Protein 5E0U (pdb70)

Organism: Homo sapiens (NCBI:txid9606)

Structure (mmCIF, N/CA/C/O backbone):
data_5E0U
#
_entry.id   5E0U
#
_cell.length_a   143.295
_cell.length_b   143.295
_cell.length_c   41.402
_cell.angle_alpha   90.00
_cell.angle_beta   90.00
_cell.angle_gamma   120.00
#
_symmetry.space_group_name_H-M   'P 3'
#
loop_
_entity.id
_entity.type
_entity.pdbx_description
1 polymer 'Proliferating cell nuclear antigen'
2 polymer 'Cyclin-dependent kinase inhibitor 1'
3 water water
#
loop_
_atom_site.group_PDB
_atom_site.id
_atom_site.type_symbol
_atom_site.label_atom_id
_atom_site.label_alt_id
_atom_site.label_comp_id
_atom_site.label_asym_id
_atom_site.label_entity_id
_atom_site.label_seq_id
_atom_site.pdbx_PDB_ins_code
_atom_site.Cartn_x
_atom_site.Cartn_y
_atom_site.Cartn_z
_atom_site.occupancy
_atom_site.B_iso_or_equiv
_atom_site.auth_seq_id
_atom_site.auth_comp_id
_atom_site.auth_asym_id
_atom_site.auth_atom_id
_atom_site.pdbx_PDB_model_num
ATOM 1 N N . MET A 1 1 ? 21.906 44.869 -17.326 1.00 44.83 1 MET A N 1
ATOM 2 C CA . MET A 1 1 ? 22.015 46.178 -17.930 1.00 41.33 1 MET A CA 1
ATOM 3 C C . MET A 1 1 ? 20.769 46.480 -18.676 1.00 39.49 1 MET A C 1
ATOM 4 O O . MET A 1 1 ? 20.258 45.635 -19.399 1.00 39.49 1 MET A O 1
ATOM 9 N N . PHE A 1 2 ? 20.301 47.709 -18.521 1.00 37.84 2 PHE A N 1
ATOM 10 C CA . PHE A 1 2 ? 19.087 48.146 -19.181 1.00 34.35 2 PHE A CA 1
ATOM 11 C C . PHE A 1 2 ? 19.391 49.399 -19.967 1.00 29.91 2 PHE A C 1
ATOM 12 O O . PHE A 1 2 ? 19.973 50.338 -19.472 1.00 29.89 2 PHE A O 1
ATOM 20 N N . GLU A 1 3 ? 18.970 49.393 -21.212 1.00 29.54 3 GLU A N 1
ATOM 21 C CA . GLU A 1 3 ? 19.271 50.468 -22.106 1.00 28.88 3 GLU A CA 1
ATOM 22 C C . GLU A 1 3 ? 18.172 50.633 -23.114 1.00 29.94 3 GLU A C 1
ATOM 23 O O . GLU A 1 3 ? 17.955 49.722 -23.918 1.00 29.98 3 GLU A O 1
ATOM 29 N N . ALA A 1 4 ? 17.486 51.780 -23.072 1.00 25.82 4 ALA A N 1
ATOM 30 C CA . ALA A 1 4 ? 16.396 52.068 -23.991 1.00 24.57 4 ALA A CA 1
ATOM 31 C C . ALA A 1 4 ? 16.506 53.458 -24.556 1.00 23.78 4 ALA A C 1
ATOM 32 O O . ALA A 1 4 ? 16.646 54.415 -23.829 1.00 24.63 4 ALA A O 1
ATOM 34 N N . ARG A 1 5 ? 16.362 53.555 -25.864 1.00 24.40 5 ARG A N 1
ATOM 35 C CA . ARG A 1 5 ? 16.534 54.798 -26.578 1.00 23.36 5 ARG A CA 1
ATOM 36 C C . ARG A 1 5 ? 15.282 55.249 -27.273 1.00 25.37 5 ARG A C 1
ATOM 37 O O . ARG A 1 5 ? 14.717 54.516 -28.069 1.00 28.36 5 ARG A O 1
ATOM 45 N N . LEU A 1 6 ? 14.837 56.453 -26.965 1.00 24.44 6 LEU A N 1
ATOM 46 C CA . LEU A 1 6 ? 13.627 56.982 -27.555 1.00 25.96 6 LEU A CA 1
ATOM 47 C C . LEU A 1 6 ? 13.840 58.309 -28.315 1.00 26.71 6 LEU A C 1
ATOM 48 O O . LEU A 1 6 ? 14.178 59.326 -27.712 1.00 25.07 6 LEU A O 1
ATOM 53 N N . VAL A 1 7 ? 13.644 58.291 -29.630 1.00 26.72 7 VAL A N 1
ATOM 54 C CA . VAL A 1 7 ? 13.679 59.499 -30.469 1.00 27.23 7 VAL A CA 1
ATOM 55 C C . VAL A 1 7 ? 12.525 60.514 -30.152 1.00 26.26 7 VAL A C 1
ATOM 56 O O . VAL A 1 7 ? 12.698 61.728 -30.244 1.00 28.27 7 VAL A O 1
ATOM 60 N N . GLN A 1 8 ? 11.348 60.012 -29.799 1.00 25.42 8 GLN A N 1
ATOM 61 C CA . GLN A 1 8 ? 10.244 60.848 -29.325 1.00 25.74 8 GLN A CA 1
ATOM 62 C C . GLN A 1 8 ? 10.345 61.064 -27.838 1.00 25.01 8 GLN A C 1
ATOM 63 O O . GLN A 1 8 ? 9.519 60.568 -27.099 1.00 26.11 8 GLN A O 1
ATOM 69 N N . GLY A 1 9 ? 11.333 61.813 -27.388 1.00 25.74 9 GLY A N 1
ATOM 70 C CA . GLY A 1 9 ? 11.496 62.025 -25.967 1.00 22.62 9 GLY A CA 1
ATOM 71 C C . GLY A 1 9 ? 10.314 62.695 -25.279 1.00 25.11 9 GLY A C 1
ATOM 72 O O . GLY A 1 9 ? 10.089 62.460 -24.101 1.00 28.18 9 GLY A O 1
ATOM 73 N N . SER A 1 10 ? 9.553 63.516 -25.995 1.00 23.13 10 SER A N 1
ATOM 74 C CA . SER A 1 10 ? 8.442 64.231 -25.387 1.00 23.21 10 SER A CA 1
ATOM 75 C C . SER A 1 10 ? 7.447 63.270 -24.760 1.00 22.16 10 SER A C 1
ATOM 76 O O . SER A 1 10 ? 6.764 63.602 -23.818 1.00 22.87 10 SER A O 1
ATOM 79 N N . ILE A 1 11 ? 7.396 62.055 -25.275 1.00 24.17 11 ILE A N 1
ATOM 80 C CA . ILE A 1 11 ? 6.555 61.016 -24.715 1.00 21.23 11 ILE A CA 1
ATOM 81 C C . ILE A 1 11 ? 6.832 60.738 -23.254 1.00 21.01 11 ILE A C 1
ATOM 82 O O . ILE A 1 11 ? 5.932 60.656 -22.465 1.00 22.49 11 ILE A O 1
ATOM 87 N N . LEU A 1 12 ? 8.083 60.612 -22.871 1.00 20.80 12 LEU A N 1
ATOM 88 C CA . LEU A 1 12 ? 8.359 60.335 -21.476 1.00 19.88 12 LEU A CA 1
ATOM 89 C C . LEU A 1 12 ? 8.119 61.559 -20.612 1.00 19.61 12 LEU A C 1
ATOM 90 O O . LEU A 1 12 ? 7.793 61.457 -19.438 1.00 20.39 12 LEU A O 1
ATOM 95 N N . LYS A 1 13 ? 8.285 62.722 -21.220 1.00 20.83 13 LYS A N 1
ATOM 96 C CA . LYS A 1 13 ? 8.034 63.979 -20.554 1.00 20.79 13 LYS A CA 1
ATOM 97 C C . LYS A 1 13 ? 6.575 64.055 -20.165 1.00 21.66 13 LYS A C 1
ATOM 98 O O . LYS A 1 13 ? 6.237 64.373 -19.036 1.00 23.97 13 LYS A O 1
ATOM 104 N N . LYS A 1 14 ? 5.713 63.722 -21.109 1.00 22.49 14 LYS A N 1
ATOM 105 C CA . LYS A 1 14 ? 4.295 63.763 -20.865 1.00 17.48 14 LYS A CA 1
ATOM 106 C C . LYS A 1 14 ? 3.915 62.789 -19.825 1.00 18.88 14 LYS A C 1
ATOM 107 O O . LYS A 1 14 ? 3.116 63.094 -18.978 1.00 21.63 14 LYS A O 1
ATOM 113 N N . VAL A 1 15 ? 4.547 61.626 -19.857 1.00 19.76 15 VAL A N 1
ATOM 114 C CA . VAL A 1 15 ? 4.183 60.531 -18.972 1.00 18.41 15 VAL A CA 1
ATOM 115 C C . VAL A 1 15 ? 4.414 60.938 -17.539 1.00 18.29 15 VAL A C 1
ATOM 116 O O . VAL A 1 15 ? 3.641 60.613 -16.677 1.00 19.33 15 VAL A O 1
ATOM 120 N N . LEU A 1 16 ? 5.449 61.694 -17.264 1.00 19.53 16 LEU A N 1
ATOM 121 C CA . LEU A 1 16 ? 5.704 61.971 -15.873 1.00 19.56 16 LEU A CA 1
ATOM 122 C C . LEU A 1 16 ? 4.885 63.147 -15.373 1.00 19.01 16 LEU A C 1
ATOM 123 O O . LEU A 1 16 ? 4.542 63.206 -14.196 1.00 19.41 16 LEU A O 1
ATOM 128 N N . GLU A 1 17 ? 4.515 64.039 -16.287 1.00 20.17 17 GLU A N 1
ATOM 129 C CA . GLU A 1 17 ? 3.564 65.112 -16.001 1.00 20.74 17 GLU A CA 1
ATOM 130 C C . GLU A 1 17 ? 2.181 64.541 -15.738 1.00 20.87 17 GLU A C 1
ATOM 131 O O . GLU A 1 17 ? 1.387 65.130 -15.020 1.00 24.04 17 GLU A O 1
ATOM 137 N N . ALA A 1 18 ? 1.879 63.413 -16.376 1.00 21.25 18 ALA A N 1
ATOM 138 C CA . ALA A 1 18 ? 0.643 62.675 -16.140 1.00 17.81 18 ALA A CA 1
ATOM 139 C C . ALA A 1 18 ? 0.639 61.933 -14.810 1.00 17.86 18 ALA A C 1
ATOM 140 O O . ALA A 1 18 ? -0.396 61.447 -14.390 1.00 20.38 18 ALA A O 1
ATOM 142 N N . LEU A 1 19 ? 1.782 61.804 -14.160 1.00 17.66 19 LEU A N 1
ATOM 143 C CA . LEU A 1 19 ? 1.862 60.950 -12.984 1.00 16.81 19 LEU A CA 1
ATOM 144 C C . LEU A 1 19 ? 2.225 61.666 -11.712 1.00 18.37 19 LEU A C 1
ATOM 145 O O . LEU A 1 19 ? 1.744 61.301 -10.651 1.00 19.77 19 LEU A O 1
ATOM 150 N N . LYS A 1 20 ? 3.108 62.658 -11.832 1.00 18.01 20 LYS A N 1
ATOM 151 C CA . LYS A 1 20 ? 3.860 63.172 -10.693 1.00 21.04 20 LYS A CA 1
ATOM 152 C C . LYS A 1 20 ? 3.016 63.726 -9.572 1.00 21.87 20 LYS A C 1
ATOM 153 O O . LYS A 1 20 ? 3.465 63.748 -8.428 1.00 25.62 20 LYS A O 1
ATOM 159 N N . ASP A 1 21 ? 1.828 64.236 -9.909 1.00 24.78 21 ASP A N 1
ATOM 160 C CA . ASP A 1 21 ? 0.930 64.886 -8.940 1.00 24.67 21 ASP A CA 1
ATOM 161 C C . ASP A 1 21 ? 0.033 63.903 -8.198 1.00 22.51 21 ASP A C 1
ATOM 162 O O . ASP A 1 21 ? -0.430 64.176 -7.099 1.00 25.06 21 ASP A O 1
ATOM 167 N N . LEU A 1 22 ? -0.213 62.759 -8.814 1.00 22.34 22 LEU A N 1
ATOM 168 C CA . LEU A 1 22 ? -1.057 61.732 -8.228 1.00 20.51 22 LEU A CA 1
ATOM 169 C C . LEU A 1 22 ? -0.228 60.766 -7.386 1.00 21.88 22 LEU A C 1
ATOM 170 O O . LEU A 1 22 ? -0.657 60.341 -6.311 1.00 22.55 22 LEU A O 1
ATOM 175 N N . ILE A 1 23 ? 0.982 60.473 -7.866 1.00 20.30 23 ILE A N 1
ATOM 176 C CA . ILE A 1 23 ? 1.903 59.553 -7.203 1.00 22.53 23 ILE A CA 1
ATOM 177 C C . ILE A 1 23 ? 3.305 60.145 -6.944 1.00 23.38 23 ILE A C 1
ATOM 178 O O . ILE A 1 23 ? 3.930 60.676 -7.843 1.00 25.57 23 ILE A O 1
ATOM 183 N N . ASN A 1 24 ? 3.824 60.010 -5.734 1.00 25.72 24 ASN A N 1
ATOM 184 C CA . ASN A 1 24 ? 5.124 60.592 -5.419 1.00 25.90 24 ASN A CA 1
ATOM 185 C C . ASN A 1 24 ? 6.286 59.685 -5.694 1.00 25.62 24 ASN A C 1
ATOM 186 O O . ASN A 1 24 ? 7.394 60.137 -5.937 1.00 25.51 24 ASN A O 1
ATOM 191 N N . GLU A 1 25 ? 6.001 58.392 -5.583 1.00 26.09 25 GLU A N 1
ATOM 192 C CA . GLU A 1 25 ? 6.962 57.305 -5.629 1.00 25.24 25 GLU A CA 1
ATOM 193 C C . GLU A 1 25 ? 6.375 56.157 -6.380 1.00 25.42 25 GLU A C 1
ATOM 194 O O . GLU A 1 25 ? 5.234 55.798 -6.115 1.00 27.20 25 GLU A O 1
ATOM 200 N N . ALA A 1 26 ? 7.125 55.551 -7.289 1.00 24.82 26 ALA A N 1
ATOM 201 C CA . ALA A 1 26 ? 6.636 54.338 -7.935 1.00 21.47 26 ALA A CA 1
ATOM 202 C C . ALA A 1 26 ? 7.763 53.372 -8.279 1.00 21.15 26 ALA A C 1
ATOM 203 O O . ALA A 1 26 ? 8.930 53.760 -8.383 1.00 21.35 26 ALA A O 1
ATOM 205 N N . CYS A 1 27 ? 7.386 52.119 -8.485 1.00 19.91 27 CYS A N 1
ATOM 206 C CA . CYS A 1 27 ? 8.315 51.142 -8.943 1.00 19.64 27 CYS A CA 1
ATOM 207 C C . CYS A 1 27 ? 8.200 51.015 -10.445 1.00 20.09 27 CYS A C 1
ATOM 208 O O . CYS A 1 27 ? 7.116 50.915 -10.981 1.00 20.38 27 CYS A O 1
ATOM 211 N N . TRP A 1 28 ? 9.348 51.061 -11.106 1.00 20.58 28 TRP A N 1
ATOM 212 C CA . TRP A 1 28 ? 9.460 50.863 -12.532 1.00 19.83 28 TRP A CA 1
ATOM 213 C C . TRP A 1 28 ? 9.995 49.452 -12.793 1.00 23.57 28 TRP A C 1
ATOM 214 O O . TRP A 1 28 ? 11.074 49.093 -12.343 1.00 24.53 28 TRP A O 1
ATOM 225 N N . ASP A 1 29 ? 9.200 48.630 -13.456 1.00 22.40 29 ASP A N 1
ATOM 226 C CA . ASP A 1 29 ? 9.553 47.245 -13.704 1.00 21.75 29 ASP A CA 1
ATOM 227 C C . ASP A 1 29 ? 10.100 47.046 -15.074 1.00 23.42 29 ASP A C 1
ATOM 228 O O . ASP A 1 29 ? 9.385 47.157 -16.056 1.00 23.68 29 ASP A O 1
ATOM 233 N N . ILE A 1 30 ? 11.383 46.732 -15.140 1.00 25.82 30 ILE A N 1
ATOM 234 C CA . ILE A 1 30 ? 12.029 46.559 -16.430 1.00 25.89 30 ILE A CA 1
ATOM 235 C C . ILE A 1 30 ? 12.256 45.095 -16.800 1.00 26.31 30 ILE A C 1
ATOM 236 O O . ILE A 1 30 ? 12.712 44.332 -16.008 1.00 26.20 30 ILE A O 1
ATOM 241 N N . SER A 1 31 ? 11.912 44.742 -18.029 1.00 26.00 31 SER A N 1
ATOM 242 C CA . SER A 1 31 ? 12.050 43.402 -18.568 1.00 25.20 31 SER A CA 1
ATOM 243 C C . SER A 1 31 ? 12.353 43.503 -20.025 1.00 25.95 31 SER A C 1
ATOM 244 O O . SER A 1 31 ? 12.559 44.583 -20.517 1.00 28.32 31 SER A O 1
ATOM 247 N N . SER A 1 32 ? 12.433 42.371 -20.702 1.00 26.89 32 SER A N 1
ATOM 248 C CA . SER A 1 32 ? 12.697 42.370 -22.125 1.00 27.49 32 SER A CA 1
ATOM 249 C C . SER A 1 32 ? 11.500 42.870 -22.913 1.00 25.05 32 SER A C 1
ATOM 250 O O . SER A 1 32 ? 11.587 43.237 -24.081 1.00 27.13 32 SER A O 1
ATOM 253 N N . SER A 1 33 ? 10.359 42.822 -22.259 1.00 26.41 33 SER A N 1
ATOM 254 C CA . SER A 1 33 ? 9.099 43.188 -22.854 1.00 23.69 33 SER A CA 1
ATOM 255 C C . SER A 1 33 ? 8.919 44.684 -22.842 1.00 24.70 33 SER A C 1
ATOM 256 O O . SER A 1 33 ? 8.350 45.241 -23.751 1.00 28.23 33 SER A O 1
ATOM 259 N N . GLY A 1 34 ? 9.401 45.337 -21.801 1.00 24.56 34 GLY A N 1
ATOM 260 C CA . GLY A 1 34 ? 9.316 46.776 -21.719 1.00 24.20 34 GLY A CA 1
ATOM 261 C C . GLY A 1 34 ? 9.142 47.248 -20.303 1.00 21.15 34 GLY A C 1
ATOM 262 O O . GLY A 1 34 ? 9.493 46.552 -19.366 1.00 21.72 34 GLY A O 1
ATOM 263 N N . VAL A 1 35 ? 8.553 48.429 -20.174 1.00 19.86 35 VAL A N 1
ATOM 264 C CA . VAL A 1 35 ? 8.382 49.097 -18.902 1.00 20.64 35 VAL A CA 1
ATOM 265 C C . VAL A 1 35 ? 6.950 49.029 -18.417 1.00 21.29 35 VAL A C 1
ATOM 266 O O . VAL A 1 35 ? 6.041 49.370 -19.145 1.00 23.34 35 VAL A O 1
ATOM 270 N N . ASN A 1 36 ? 6.762 48.628 -17.171 1.00 22.12 36 ASN A N 1
ATOM 271 C CA . ASN A 1 36 ? 5.457 48.597 -16.532 1.00 21.75 36 ASN A CA 1
ATOM 272 C C . ASN A 1 36 ? 5.552 49.301 -15.232 1.00 20.55 36 ASN A C 1
ATOM 273 O O . ASN A 1 36 ? 6.499 49.137 -14.515 1.00 25.41 36 ASN A O 1
ATOM 278 N N . LEU A 1 37 ? 4.558 50.092 -14.921 1.00 19.72 37 LEU A N 1
ATOM 279 C CA . LEU A 1 37 ? 4.518 50.749 -13.645 1.00 18.70 37 LEU A CA 1
ATOM 280 C C . LEU A 1 37 ? 3.087 50.605 -13.209 1.00 18.51 37 LEU A C 1
ATOM 281 O O . LEU A 1 37 ? 2.190 50.633 -14.016 1.00 19.42 37 LEU A O 1
ATOM 286 N N . GLN A 1 38 ? 2.913 50.392 -11.921 1.00 21.68 38 GLN A N 1
ATOM 287 C CA . GLN A 1 38 ? 1.622 50.280 -11.290 1.00 20.63 38 GLN A CA 1
ATOM 288 C C . GLN A 1 38 ? 1.716 50.920 -9.919 1.00 19.57 38 GLN A C 1
ATOM 289 O O . GLN A 1 38 ? 2.678 50.682 -9.211 1.00 22.19 38 GLN A O 1
ATOM 295 N N . SER A 1 39 ? 0.751 51.749 -9.544 1.00 19.27 39 SER A N 1
ATOM 296 C CA . SER A 1 39 ? 0.820 52.393 -8.250 1.00 18.40 39 SER A CA 1
ATOM 297 C C . SER A 1 39 ? -0.560 52.912 -7.837 1.00 21.04 39 SER A C 1
ATOM 298 O O . SER A 1 39 ? -1.328 53.330 -8.680 1.00 20.44 39 SER A O 1
ATOM 301 N N . MET A 1 40 ? -0.897 52.762 -6.558 1.00 19.53 40 MET A N 1
ATOM 302 C CA . MET A 1 40 ? -2.021 53.448 -5.952 1.00 18.39 40 MET A CA 1
ATOM 303 C C . MET A 1 40 ? -1.578 54.802 -5.437 1.00 21.10 40 MET A C 1
ATOM 304 O O . MET A 1 40 ? -0.418 54.968 -5.091 1.00 23.58 40 MET A O 1
ATOM 309 N N . ASP A 1 41 ? -2.494 55.757 -5.320 1.00 19.88 41 ASP A N 1
ATOM 310 C CA . ASP A 1 41 ? -2.131 57.001 -4.675 1.00 20.49 41 ASP A CA 1
ATOM 311 C C . ASP A 1 41 ? -2.248 56.772 -3.179 1.00 20.94 41 ASP A C 1
ATOM 312 O O . ASP A 1 41 ? -2.842 55.798 -2.762 1.00 20.69 41 ASP A O 1
ATOM 317 N N . SER A 1 42 ? -1.705 57.704 -2.399 1.00 23.06 42 SER A N 1
ATOM 318 C CA . SER A 1 42 ? -1.645 57.649 -0.942 1.00 23.69 42 SER A CA 1
ATOM 319 C C . SER A 1 42 ? -2.971 57.422 -0.263 1.00 23.50 42 SER A C 1
ATOM 320 O O . SER A 1 42 ? -2.992 56.992 0.882 1.00 25.54 42 SER A O 1
ATOM 323 N N . SER A 1 43 ? -4.073 57.751 -0.934 1.00 22.43 43 SER A N 1
ATOM 324 C CA . SER A 1 43 ? -5.379 57.582 -0.311 1.00 22.35 43 SER A CA 1
ATOM 325 C C . SER A 1 43 ? -5.990 56.255 -0.721 1.00 22.52 43 SER A C 1
ATOM 326 O O . SER A 1 43 ? -6.963 55.822 -0.113 1.00 22.17 43 SER A O 1
ATOM 329 N N . HIS A 1 44 ? -5.378 55.599 -1.715 1.00 22.34 44 HIS A N 1
ATOM 330 C CA . HIS A 1 44 ? -5.805 54.280 -2.190 1.00 20.41 44 HIS A CA 1
ATOM 331 C C . HIS A 1 44 ? -7.133 54.251 -2.903 1.00 18.80 44 HIS A C 1
ATOM 332 O O . HIS A 1 44 ? -7.746 53.210 -2.992 1.00 22.34 44 HIS A O 1
ATOM 339 N N . VAL A 1 45 ? -7.619 55.393 -3.343 1.00 20.00 45 VAL A N 1
ATOM 340 C CA . VAL A 1 45 ? -8.898 55.467 -4.033 1.00 17.69 45 VAL A CA 1
ATOM 341 C C . VAL A 1 45 ? -8.695 55.246 -5.518 1.00 16.47 45 VAL A C 1
ATOM 342 O O . VAL A 1 45 ? -9.573 54.799 -6.229 1.00 17.05 45 VAL A O 1
ATOM 346 N N . SER A 1 46 ? -7.485 55.503 -5.971 1.00 17.95 46 SER A N 1
ATOM 347 C CA . SER A 1 46 ? -7.203 55.385 -7.377 1.00 16.98 46 SER A CA 1
ATOM 348 C C . SER A 1 46 ? -5.984 54.519 -7.635 1.00 16.86 46 SER A C 1
ATOM 349 O O . SER A 1 46 ? -5.243 54.176 -6.734 1.00 17.76 46 SER A O 1
ATOM 352 N N . LEU A 1 47 ? -5.784 54.183 -8.892 1.00 17.36 47 LEU A N 1
ATOM 353 C CA . LEU A 1 47 ? -4.689 53.355 -9.242 1.00 18.13 47 LEU A CA 1
ATOM 354 C C . LEU A 1 47 ? -4.274 53.714 -10.642 1.00 18.50 47 LEU A C 1
ATOM 355 O O . LEU A 1 47 ? -5.127 53.994 -11.467 1.00 18.00 47 LEU A O 1
ATOM 360 N N . VAL A 1 48 ? -2.958 53.675 -10.886 1.00 19.91 48 VAL A N 1
ATOM 361 C CA . VAL A 1 48 ? -2.354 53.921 -12.199 1.00 20.58 48 VAL A CA 1
ATOM 362 C C . VAL A 1 48 ? -1.586 52.728 -12.655 1.00 20.15 48 VAL A C 1
ATOM 363 O O . VAL A 1 48 ? -0.868 52.155 -11.857 1.00 21.93 48 VAL A O 1
ATOM 367 N N . GLN A 1 49 ? -1.670 52.382 -13.930 1.00 19.64 49 GLN A N 1
ATOM 368 C CA . GLN A 1 49 ? -0.799 51.339 -14.424 1.00 19.80 49 GLN A CA 1
ATOM 369 C C . GLN A 1 49 ? -0.294 51.817 -15.766 1.00 18.73 49 GLN A C 1
ATOM 370 O O . GLN A 1 49 ? -1.058 52.192 -16.626 1.00 20.72 49 GLN A O 1
ATOM 376 N N . LEU A 1 50 ? 1.009 51.823 -15.926 1.00 17.66 50 LEU A N 1
ATOM 377 C CA . LEU A 1 50 ? 1.631 52.288 -17.145 1.00 18.39 50 LEU A CA 1
ATOM 378 C C . LEU A 1 50 ? 2.283 51.169 -17.897 1.00 18.78 50 LEU A C 1
ATOM 379 O O . LEU A 1 50 ? 2.909 50.324 -17.308 1.00 21.02 50 LEU A O 1
ATOM 384 N N . THR A 1 51 ? 2.195 51.194 -19.208 1.00 20.97 51 THR A N 1
ATOM 385 C CA . THR A 1 51 ? 2.828 50.169 -19.985 1.00 18.87 51 THR A CA 1
ATOM 386 C C . THR A 1 51 ? 3.430 50.747 -21.262 1.00 18.44 51 THR A C 1
ATOM 387 O O . THR A 1 51 ? 2.735 51.359 -22.067 1.00 19.97 51 THR A O 1
ATOM 391 N N . LEU A 1 52 ? 4.751 50.592 -21.396 1.00 21.18 52 LEU A N 1
ATOM 392 C CA . LEU A 1 52 ? 5.505 51.020 -22.573 1.00 21.16 52 LEU A CA 1
ATOM 393 C C . LEU A 1 52 ? 6.234 49.863 -23.203 1.00 22.06 52 LEU A C 1
ATOM 394 O O . LEU A 1 52 ? 7.204 49.377 -22.643 1.00 24.61 52 LEU A O 1
ATOM 399 N N . ARG A 1 53 ? 5.796 49.433 -24.376 1.00 23.40 53 ARG A N 1
ATOM 400 C CA . ARG A 1 53 ? 6.367 48.239 -24.997 1.00 23.59 53 ARG A CA 1
ATOM 401 C C . ARG A 1 53 ? 7.752 48.420 -25.594 1.00 24.12 53 ARG A C 1
ATOM 402 O O . ARG A 1 53 ? 8.059 49.423 -26.209 1.00 25.47 53 ARG A O 1
ATOM 410 N N . SER A 1 54 ? 8.581 47.406 -25.428 1.00 24.74 54 SER A N 1
ATOM 411 C CA . SER A 1 54 ? 9.941 47.465 -25.892 1.00 23.52 54 SER A CA 1
ATOM 412 C C . SER A 1 54 ? 10.087 47.747 -27.386 1.00 25.65 54 SER A C 1
ATOM 413 O O . SER A 1 54 ? 11.127 48.244 -27.816 1.00 27.77 54 SER A O 1
ATOM 416 N N . GLU A 1 55 ? 9.050 47.476 -28.174 1.00 24.94 55 GLU A N 1
ATOM 417 C CA . GLU A 1 55 ? 9.139 47.694 -29.619 1.00 25.72 55 GLU A CA 1
ATOM 418 C C . GLU A 1 55 ? 8.867 49.142 -29.965 1.00 25.05 55 GLU A C 1
ATOM 419 O O . GLU A 1 55 ? 8.979 49.539 -31.119 1.00 25.49 55 GLU A O 1
ATOM 425 N N . GLY A 1 56 ? 8.441 49.902 -28.965 1.00 25.46 56 GLY A N 1
ATOM 426 C CA . GLY A 1 56 ? 8.278 51.336 -29.097 1.00 25.05 56 GLY A CA 1
ATOM 427 C C . GLY A 1 56 ? 9.545 52.161 -28.970 1.00 23.86 56 GLY A C 1
ATOM 428 O O . GLY A 1 56 ? 9.598 53.313 -29.377 1.00 25.95 56 GLY A O 1
ATOM 429 N N . PHE A 1 57 ? 10.573 51.579 -28.394 1.00 23.10 57 PHE A N 1
ATOM 430 C CA . PHE A 1 57 ? 11.817 52.293 -28.253 1.00 26.51 57 PHE A CA 1
ATOM 431 C C . PHE A 1 57 ? 12.672 52.055 -29.480 1.00 28.29 57 PHE A C 1
ATOM 432 O O . PHE A 1 57 ? 12.671 50.961 -30.022 1.00 31.26 57 PHE A O 1
ATOM 440 N N . ASP A 1 58 ? 13.443 53.057 -29.878 1.00 29.68 58 ASP A N 1
ATOM 441 C CA . ASP A 1 58 ? 14.266 52.959 -31.075 1.00 29.73 58 ASP A CA 1
ATOM 442 C C . ASP A 1 58 ? 15.237 51.800 -30.930 1.00 28.64 58 ASP A C 1
ATOM 443 O O . ASP A 1 58 ? 15.459 51.043 -31.855 1.00 30.21 58 ASP A O 1
ATOM 448 N N . THR A 1 59 ? 15.820 51.687 -29.751 1.00 27.93 59 THR A N 1
ATOM 449 C CA . THR A 1 59 ? 16.615 50.544 -29.380 1.00 26.77 59 THR A CA 1
ATOM 450 C C . THR A 1 59 ? 16.207 50.244 -27.951 1.00 25.94 59 THR A C 1
ATOM 451 O O . THR A 1 59 ? 15.797 51.121 -27.209 1.00 25.98 59 THR A O 1
ATOM 455 N N . TYR A 1 60 ? 16.234 48.974 -27.602 1.00 27.06 60 TYR A N 1
ATOM 456 C CA . TYR A 1 60 ? 15.835 48.541 -26.285 1.00 26.23 60 TYR A CA 1
ATOM 457 C C . TYR A 1 60 ? 16.707 47.352 -25.905 1.00 28.99 60 TYR A C 1
ATOM 458 O O . TYR A 1 60 ? 16.918 46.465 -26.719 1.00 31.94 60 TYR A O 1
ATOM 467 N N . ARG A 1 61 ? 17.209 47.335 -24.679 1.00 28.08 61 ARG A N 1
ATOM 468 C CA . ARG A 1 61 ? 17.963 46.194 -24.194 1.00 29.79 61 ARG A CA 1
ATOM 469 C C . ARG A 1 61 ? 17.750 45.951 -22.728 1.00 31.87 61 ARG A C 1
ATOM 470 O O . ARG A 1 61 ? 17.857 46.859 -21.918 1.00 32.89 61 ARG A O 1
ATOM 478 N N . CYS A 1 62 ? 17.409 44.719 -22.395 1.00 28.61 62 CYS A N 1
ATOM 479 C CA . CYS A 1 62 ? 17.293 44.351 -21.019 1.00 29.17 62 CYS A CA 1
ATOM 480 C C . CYS A 1 62 ? 17.858 42.984 -20.796 1.00 34.67 62 CYS A C 1
ATOM 481 O O . CYS A 1 62 ? 17.335 42.010 -21.311 1.00 34.51 62 CYS A O 1
ATOM 484 N N . ASP A 1 63 ? 18.951 42.932 -20.049 1.00 36.52 63 ASP A N 1
ATOM 485 C CA . ASP A 1 63 ? 19.555 41.686 -19.623 1.00 34.37 63 ASP A CA 1
ATOM 486 C C . ASP A 1 63 ? 18.766 41.103 -18.449 1.00 36.66 63 ASP A C 1
ATOM 487 O O . ASP A 1 63 ? 18.330 39.966 -18.500 1.00 41.51 63 ASP A O 1
ATOM 492 N N . ARG A 1 64 ? 18.574 41.887 -17.397 1.00 36.73 64 ARG A N 1
ATOM 493 C CA . ARG A 1 64 ? 17.966 41.379 -16.177 1.00 37.23 64 ARG A CA 1
ATOM 494 C C . ARG A 1 64 ? 16.663 42.060 -15.864 1.00 34.33 64 ARG A C 1
ATOM 495 O O . ARG A 1 64 ? 16.511 43.233 -16.138 1.00 35.31 64 ARG A O 1
ATOM 503 N N . ASN A 1 65 ? 15.701 41.322 -15.320 1.00 35.87 65 ASN A N 1
ATOM 504 C CA . ASN A 1 65 ? 14.491 41.982 -14.875 1.00 32.32 65 ASN A CA 1
ATOM 505 C C . ASN A 1 65 ? 14.864 42.907 -13.749 1.00 31.57 65 ASN A C 1
ATOM 506 O O . ASN A 1 65 ? 15.508 42.513 -12.788 1.00 32.09 65 ASN A O 1
ATOM 511 N N . LEU A 1 66 ? 14.416 44.144 -13.874 1.00 30.12 66 LEU A N 1
ATOM 512 C CA . LEU A 1 66 ? 14.810 45.202 -12.964 1.00 30.05 66 LEU A CA 1
ATOM 513 C C . LEU A 1 66 ? 13.631 45.900 -12.337 1.00 24.53 66 LEU A C 1
ATOM 514 O O . LEU A 1 66 ? 12.675 46.242 -12.998 1.00 24.94 66 LEU A O 1
ATOM 519 N N . ALA A 1 67 ? 13.740 46.136 -11.047 1.00 26.54 67 ALA A N 1
ATOM 520 C CA . ALA A 1 67 ? 12.763 46.900 -10.312 1.00 26.04 67 ALA A CA 1
ATOM 521 C C . ALA A 1 67 ? 13.404 48.127 -9.690 1.00 24.45 67 ALA A C 1
ATOM 522 O O . ALA A 1 67 ? 14.197 47.998 -8.769 1.00 28.28 67 ALA A O 1
ATOM 524 N N . MET A 1 68 ? 13.107 49.307 -10.240 1.00 24.98 68 MET A N 1
ATOM 525 C CA . MET A 1 68 ? 13.657 50.582 -9.768 1.00 22.48 68 MET A CA 1
ATOM 526 C C . MET A 1 68 ? 12.671 51.400 -8.954 1.00 22.23 68 MET A C 1
ATOM 527 O O . MET A 1 68 ? 11.602 51.712 -9.426 1.00 22.41 68 MET A O 1
ATOM 532 N N . GLY A 1 69 ? 13.032 51.710 -7.718 1.00 23.08 69 GLY A N 1
ATOM 533 C CA . GLY A 1 69 ? 12.255 52.592 -6.873 1.00 24.39 69 GLY A CA 1
ATOM 534 C C . GLY A 1 69 ? 12.593 54.026 -7.212 1.00 23.25 69 GLY A C 1
ATOM 535 O O . GLY A 1 69 ? 13.730 54.427 -7.170 1.00 22.95 69 GLY A O 1
ATOM 536 N N . VAL A 1 70 ? 11.590 54.792 -7.595 1.00 23.67 70 VAL A N 1
ATOM 537 C CA . VAL A 1 70 ? 11.818 56.116 -8.118 1.00 24.55 70 VAL A CA 1
ATOM 538 C C . VAL A 1 70 ? 10.926 57.150 -7.464 1.00 23.96 70 VAL A C 1
ATOM 539 O O . VAL A 1 70 ? 9.715 56.950 -7.354 1.00 22.02 70 VAL A O 1
ATOM 543 N N . ASN A 1 71 ? 11.545 58.240 -7.020 1.00 24.16 71 ASN A N 1
ATOM 544 C CA . ASN A 1 71 ? 10.826 59.442 -6.648 1.00 24.93 71 ASN A CA 1
ATOM 545 C C . ASN A 1 71 ? 10.382 60.133 -7.919 1.00 24.83 71 ASN A C 1
ATOM 546 O O . ASN A 1 71 ? 11.214 60.580 -8.697 1.00 24.50 71 ASN A O 1
ATOM 551 N N . LEU A 1 72 ? 9.069 60.191 -8.127 1.00 24.87 72 LEU A N 1
ATOM 552 C CA . LEU A 1 72 ? 8.492 60.672 -9.368 1.00 21.65 72 LEU A CA 1
ATOM 553 C C . LEU A 1 72 ? 8.589 62.173 -9.481 1.00 22.21 72 LEU A C 1
ATOM 554 O O . LEU A 1 72 ? 8.690 62.706 -10.563 1.00 22.48 72 LEU A O 1
ATOM 559 N N . THR A 1 73 ? 8.567 62.849 -8.348 1.00 23.22 73 THR A N 1
ATOM 560 C CA . THR A 1 73 ? 8.807 64.285 -8.321 1.00 23.63 73 THR A CA 1
ATOM 561 C C . THR A 1 73 ? 10.183 64.581 -8.929 1.00 22.39 73 THR A C 1
ATOM 562 O O . THR A 1 73 ? 10.349 65.505 -9.696 1.00 23.26 73 THR A O 1
ATOM 566 N N . SER A 1 74 ? 11.163 63.759 -8.586 1.00 23.13 74 SER A N 1
ATOM 567 C CA . SER A 1 74 ? 12.519 63.918 -9.062 1.00 21.27 74 SER A CA 1
ATOM 568 C C . SER A 1 74 ? 12.730 63.582 -10.518 1.00 20.80 74 SER A C 1
ATOM 569 O O . SER A 1 74 ? 13.546 64.184 -11.180 1.00 21.65 74 SER A O 1
ATOM 572 N N . MET A 1 75 ? 12.014 62.603 -11.018 1.00 22.62 75 MET A N 1
ATOM 573 C CA . MET A 1 75 ? 12.224 62.162 -12.377 1.00 21.10 75 MET A CA 1
ATOM 574 C C . MET A 1 75 ? 11.699 63.211 -13.306 1.00 19.28 75 MET A C 1
ATOM 575 O O . MET A 1 75 ? 12.188 63.378 -14.411 1.00 19.70 75 MET A O 1
ATOM 580 N N . SER A 1 76 ? 10.686 63.905 -12.807 1.00 20.03 76 SER A N 1
ATOM 581 C CA . SER A 1 76 ? 9.965 64.959 -13.503 1.00 21.05 76 SER A CA 1
ATOM 582 C C . SER A 1 76 ? 10.806 66.215 -13.606 1.00 22.18 76 SER A C 1
ATOM 583 O O . SER A 1 76 ? 10.816 66.907 -14.629 1.00 22.39 76 SER A O 1
ATOM 586 N N . LYS A 1 77 ? 11.494 66.524 -12.520 1.00 21.32 77 LYS A N 1
ATOM 587 C CA . LYS A 1 77 ? 12.472 67.591 -12.550 1.00 21.34 77 LYS A CA 1
ATOM 588 C C . LYS A 1 77 ? 13.502 67.354 -13.629 1.00 20.97 77 LYS A C 1
ATOM 589 O O . LYS A 1 77 ? 13.843 68.263 -14.366 1.00 23.49 77 LYS A O 1
ATOM 595 N N . ILE A 1 78 ? 14.025 66.138 -13.689 1.00 19.05 78 ILE A N 1
ATOM 596 C CA . ILE A 1 78 ? 15.032 65.803 -14.660 1.00 18.51 78 ILE A CA 1
ATOM 597 C C . ILE A 1 78 ? 14.506 65.925 -16.066 1.00 19.54 78 ILE A C 1
ATOM 598 O O . ILE A 1 78 ? 15.132 66.531 -16.913 1.00 21.37 78 ILE A O 1
ATOM 603 N N . LEU A 1 79 ? 13.318 65.399 -16.296 1.00 21.15 79 LEU A N 1
ATOM 604 C CA . LEU A 1 79 ? 12.764 65.376 -17.631 1.00 18.04 79 LEU A CA 1
ATOM 605 C C . LEU A 1 79 ? 12.260 66.733 -18.070 1.00 21.51 79 LEU A C 1
ATOM 606 O O . LEU A 1 79 ? 12.202 67.005 -19.261 1.00 23.59 79 LEU A O 1
ATOM 611 N N . LYS A 1 80 ? 11.972 67.618 -17.128 1.00 20.54 80 LYS A N 1
ATOM 612 C CA . LYS A 1 80 ? 11.668 68.980 -17.525 1.00 21.78 80 LYS A CA 1
ATOM 613 C C . LYS A 1 80 ? 12.949 69.652 -18.095 1.00 22.96 80 LYS A C 1
ATOM 614 O O . LYS A 1 80 ? 12.864 70.678 -18.742 1.00 27.48 80 LYS A O 1
ATOM 620 N N . CYS A 1 81 ? 14.130 69.059 -17.897 1.00 23.72 81 CYS A N 1
ATOM 621 C CA . CYS A 1 81 ? 15.357 69.616 -18.479 1.00 22.71 81 CYS A CA 1
ATOM 622 C C . CYS A 1 81 ? 15.556 69.103 -19.878 1.00 23.29 81 CYS A C 1
ATOM 623 O O . CYS A 1 81 ? 16.615 69.326 -20.458 1.00 26.01 81 CYS A O 1
ATOM 626 N N . ALA A 1 82 ? 14.578 68.375 -20.409 1.00 21.99 82 ALA A N 1
ATOM 627 C CA . ALA A 1 82 ? 14.645 67.948 -21.800 1.00 23.15 82 ALA A CA 1
ATOM 628 C C . ALA A 1 82 ? 13.694 68.760 -22.684 1.00 22.77 82 ALA A C 1
ATOM 629 O O . ALA A 1 82 ? 12.638 69.219 -22.262 1.00 23.05 82 ALA A O 1
ATOM 631 N N . GLY A 1 83 ? 14.136 68.996 -23.903 1.00 25.35 83 GLY A N 1
ATOM 632 C CA . GLY A 1 83 ? 13.340 69.686 -24.882 1.00 25.64 83 GLY A CA 1
ATOM 633 C C . GLY A 1 83 ? 12.493 68.656 -25.540 1.00 25.58 83 GLY A C 1
ATOM 634 O O . GLY A 1 83 ? 12.768 67.474 -25.450 1.00 27.96 83 GLY A O 1
ATOM 635 N N . ASN A 1 84 ? 11.473 69.102 -26.236 1.00 25.53 84 ASN A N 1
ATOM 636 C CA . ASN A 1 84 ? 10.517 68.182 -26.807 1.00 29.90 84 ASN A CA 1
ATOM 637 C C . ASN A 1 84 ? 11.051 67.346 -27.958 1.00 32.02 84 ASN A C 1
ATOM 638 O O . ASN A 1 84 ? 10.460 66.329 -28.319 1.00 29.14 84 ASN A O 1
ATOM 643 N N . GLU A 1 85 ? 12.174 67.756 -28.527 1.00 30.70 85 GLU A N 1
ATOM 644 C CA . GLU A 1 85 ? 12.722 66.990 -29.620 1.00 32.82 85 GLU A CA 1
ATOM 645 C C . GLU A 1 85 ? 14.019 66.304 -29.273 1.00 31.65 85 GLU A C 1
ATOM 646 O O . GLU A 1 85 ? 14.723 65.824 -30.148 1.00 33.71 85 GLU A O 1
ATOM 652 N N . ASP A 1 86 ? 14.293 66.198 -27.987 1.00 29.29 86 ASP A N 1
ATOM 653 C CA . ASP A 1 86 ? 15.454 65.472 -27.551 1.00 28.87 86 ASP A CA 1
ATOM 654 C C . ASP A 1 86 ? 15.247 63.994 -27.824 1.00 26.99 86 ASP A C 1
ATOM 655 O O . ASP A 1 86 ? 14.126 63.523 -27.792 1.00 29.93 86 ASP A O 1
ATOM 660 N N . ILE A 1 87 ? 16.320 63.301 -28.187 1.00 25.95 87 ILE A N 1
ATOM 661 C CA . ILE A 1 87 ? 16.365 61.849 -28.158 1.00 26.26 87 ILE A CA 1
ATOM 662 C C . ILE A 1 87 ? 16.740 61.464 -26.748 1.00 26.64 87 ILE A C 1
ATOM 663 O O . ILE A 1 87 ? 17.771 61.900 -26.243 1.00 30.08 87 ILE A O 1
ATOM 668 N N . ILE A 1 88 ? 15.908 60.678 -26.087 1.00 25.53 88 ILE A N 1
ATOM 669 C CA . ILE A 1 88 ? 16.182 60.356 -24.698 1.00 25.21 88 ILE A CA 1
ATOM 670 C C . ILE A 1 88 ? 16.614 58.911 -24.574 1.00 25.43 88 ILE A C 1
ATOM 671 O O . ILE A 1 88 ? 16.015 58.024 -25.158 1.00 29.14 88 ILE A O 1
ATOM 676 N N . THR A 1 89 ? 17.700 58.675 -23.867 1.00 22.93 89 THR A N 1
ATOM 677 C CA . THR A 1 89 ? 18.101 57.324 -23.599 1.00 21.94 89 THR A CA 1
ATOM 678 C C . THR A 1 89 ? 18.130 57.110 -22.097 1.00 23.23 89 THR A C 1
ATOM 679 O O . THR A 1 89 ? 18.632 57.940 -21.351 1.00 25.17 89 THR A O 1
ATOM 683 N N . LEU A 1 90 ? 17.528 56.006 -21.668 1.00 24.30 90 LEU A N 1
ATOM 684 C CA . LEU A 1 90 ? 17.586 55.535 -20.291 1.00 22.37 90 LEU A CA 1
ATOM 685 C C . LEU A 1 90 ? 18.541 54.389 -20.184 1.00 25.07 90 LEU A C 1
ATOM 686 O O . LEU A 1 90 ? 18.636 53.573 -21.086 1.00 26.13 90 LEU A O 1
ATOM 691 N N . ARG A 1 91 ? 19.222 54.320 -19.056 1.00 24.56 91 ARG A N 1
ATOM 692 C CA . ARG A 1 91 ? 20.252 53.344 -18.858 1.00 24.76 91 ARG A CA 1
ATOM 693 C C . ARG A 1 91 ? 20.486 53.071 -17.392 1.00 27.44 91 ARG A C 1
ATOM 694 O O . ARG A 1 91 ? 20.414 53.949 -16.568 1.00 28.89 91 ARG A O 1
ATOM 702 N N . ALA A 1 92 ? 20.707 51.818 -17.065 1.00 30.53 92 ALA A N 1
ATOM 703 C CA . ALA A 1 92 ? 21.063 51.452 -15.716 1.00 36.03 92 ALA A CA 1
ATOM 704 C C . ALA A 1 92 ? 22.082 50.317 -15.770 1.00 39.92 92 ALA A C 1
ATOM 705 O O . ALA A 1 92 ? 22.122 49.538 -16.721 1.00 39.04 92 ALA A O 1
ATOM 707 N N . GLU A 1 93 ? 22.919 50.250 -14.748 1.00 43.75 93 GLU A N 1
ATOM 708 C CA . GLU A 1 93 ? 23.914 49.202 -14.637 1.00 50.15 93 GLU A CA 1
ATOM 709 C C . GLU A 1 93 ? 23.233 47.975 -14.070 1.00 53.18 93 GLU A C 1
ATOM 710 O O . GLU A 1 93 ? 22.070 48.038 -13.677 1.00 52.19 93 GLU A O 1
ATOM 716 N N . ASP A 1 94 ? 23.925 46.843 -14.061 1.00 54.74 94 ASP A N 1
ATOM 717 C CA . ASP A 1 94 ? 23.313 45.669 -13.473 1.00 57.95 94 ASP A CA 1
ATOM 718 C C . ASP A 1 94 ? 23.112 45.953 -11.995 1.00 62.01 94 ASP A C 1
ATOM 719 O O . ASP A 1 94 ? 22.006 45.783 -11.476 1.00 65.01 94 ASP A O 1
ATOM 724 N N . ASN A 1 95 ? 24.129 46.495 -11.337 1.00 59.68 95 ASN A N 1
ATOM 725 C CA . ASN A 1 95 ? 23.912 46.933 -9.971 1.00 63.62 95 ASN A CA 1
ATOM 726 C C . ASN A 1 95 ? 23.994 48.438 -9.973 1.00 63.41 95 ASN A C 1
ATOM 727 O O . ASN A 1 95 ? 25.026 49.041 -9.671 1.00 65.01 95 ASN A O 1
ATOM 732 N N . ALA A 1 96 ? 22.874 49.037 -10.343 1.00 60.92 96 ALA A N 1
ATOM 733 C CA . ALA A 1 96 ? 22.813 50.471 -10.466 1.00 52.08 96 ALA A CA 1
ATOM 734 C C . ALA A 1 96 ? 22.023 50.975 -9.272 1.00 45.52 96 ALA A C 1
ATOM 735 O O . ALA A 1 96 ? 20.967 50.438 -8.924 1.00 42.81 96 ALA A O 1
ATOM 737 N N . ASP A 1 97 ? 22.561 52.011 -8.656 1.00 41.37 97 ASP A N 1
ATOM 738 C CA . ASP A 1 97 ? 21.943 52.687 -7.552 1.00 35.17 97 ASP A CA 1
ATOM 739 C C . ASP A 1 97 ? 21.222 53.894 -8.117 1.00 32.33 97 ASP A C 1
ATOM 740 O O . ASP A 1 97 ? 20.547 54.639 -7.418 1.00 30.25 97 ASP A O 1
ATOM 745 N N . THR A 1 98 ? 21.430 54.092 -9.407 1.00 28.74 98 THR A N 1
ATOM 746 C CA . THR A 1 98 ? 20.903 55.235 -10.085 1.00 25.90 98 THR A CA 1
ATOM 747 C C . THR A 1 98 ? 20.393 54.829 -11.437 1.00 26.69 98 THR A C 1
ATOM 748 O O . THR A 1 98 ? 20.679 53.744 -11.923 1.00 27.39 98 THR A O 1
ATOM 752 N N . LEU A 1 99 ? 19.624 55.719 -12.037 1.00 25.71 99 LEU A N 1
ATOM 753 C CA . LEU A 1 99 ? 19.187 55.562 -13.400 1.00 23.19 99 LEU A CA 1
ATOM 754 C C . LEU A 1 99 ? 19.765 56.716 -14.161 1.00 23.74 99 LEU A C 1
ATOM 755 O O . LEU A 1 99 ? 19.755 57.823 -13.679 1.00 23.99 99 LEU A O 1
ATOM 760 N N . ALA A 1 100 ? 20.282 56.455 -15.345 1.00 24.00 100 ALA A N 1
ATOM 761 C CA . ALA A 1 100 ? 20.847 57.498 -16.154 1.00 22.71 100 ALA A CA 1
ATOM 762 C C . ALA A 1 100 ? 19.931 57.944 -17.260 1.00 21.32 100 ALA A C 1
ATOM 763 O O . ALA A 1 100 ? 19.462 57.145 -18.025 1.00 24.85 100 ALA A O 1
ATOM 765 N N . LEU A 1 101 ? 19.682 59.232 -17.351 1.00 20.27 101 LEU A N 1
ATOM 766 C CA . LEU A 1 101 ? 18.889 59.758 -18.434 1.00 20.21 101 LEU A CA 1
ATOM 767 C C . LEU A 1 101 ? 19.724 60.697 -19.283 1.00 22.63 101 LEU A C 1
ATOM 768 O O . LEU A 1 101 ? 20.285 61.657 -18.791 1.00 24.48 101 LEU A O 1
ATOM 773 N N . VAL A 1 102 ? 19.841 60.397 -20.564 1.00 24.40 102 VAL A N 1
ATOM 774 C CA . VAL A 1 102 ? 20.721 61.163 -21.436 1.00 24.38 102 VAL A CA 1
ATOM 775 C C . VAL A 1 102 ? 19.937 61.753 -22.587 1.00 25.91 102 VAL A C 1
ATOM 776 O O . VAL A 1 102 ? 19.229 61.036 -23.309 1.00 26.39 102 VAL A O 1
ATOM 780 N N . PHE A 1 103 ? 20.021 63.075 -22.719 1.00 24.16 103 PHE A N 1
ATOM 781 C CA . PHE A 1 103 ? 19.189 63.802 -23.662 1.00 24.89 103 PHE A CA 1
ATOM 782 C C . PHE A 1 103 ? 20.058 64.326 -24.798 1.00 26.76 103 PHE A C 1
ATOM 783 O O . PHE A 1 103 ? 21.089 64.923 -24.562 1.00 27.15 103 PHE A O 1
ATOM 791 N N . GLU A 1 104 ? 19.694 64.011 -26.026 1.00 28.17 104 GLU A N 1
ATOM 792 C CA . GLU A 1 104 ? 20.451 64.466 -27.169 1.00 30.83 104 GLU A CA 1
ATOM 793 C C . GLU A 1 104 ? 19.690 65.433 -28.026 1.00 35.20 104 GLU A C 1
ATOM 794 O O . GLU A 1 104 ? 18.573 65.141 -28.433 1.00 32.93 104 GLU A O 1
ATOM 800 N N . ALA A 1 105 ? 20.292 66.585 -28.293 1.00 41.07 105 ALA A N 1
ATOM 801 C CA . ALA A 1 105 ? 19.701 67.571 -29.184 1.00 46.49 105 ALA A CA 1
ATOM 802 C C . ALA A 1 105 ? 19.912 67.123 -30.629 1.00 54.30 105 ALA A C 1
ATOM 803 O O . ALA A 1 105 ? 20.757 66.265 -30.893 1.00 56.56 105 ALA A O 1
ATOM 805 N N . PRO A 1 106 ? 19.132 67.681 -31.568 1.00 60.51 106 PRO A N 1
ATOM 806 C CA . PRO A 1 106 ? 19.234 67.329 -32.997 1.00 66.42 106 PRO A CA 1
ATOM 807 C C . PRO A 1 106 ? 20.467 67.858 -33.765 1.00 66.57 106 PRO A C 1
ATOM 808 O O . PRO A 1 106 ? 20.621 67.540 -34.951 1.00 65.18 106 PRO A O 1
ATOM 812 N N . ASN A 1 107 ? 21.328 68.639 -33.118 1.00 67.22 107 ASN A N 1
ATOM 813 C CA . ASN A 1 107 ? 22.494 69.193 -33.806 1.00 67.99 107 ASN A CA 1
ATOM 814 C C . ASN A 1 107 ? 23.786 68.505 -33.427 1.00 66.05 107 ASN A C 1
ATOM 815 O O . ASN A 1 107 ? 24.851 68.852 -33.935 1.00 65.92 107 ASN A O 1
ATOM 820 N N . GLN A 1 108 ? 23.675 67.534 -32.525 1.00 64.78 108 GLN A N 1
ATOM 821 C CA . GLN A 1 108 ? 24.825 66.789 -32.034 1.00 66.46 108 GLN A CA 1
ATOM 822 C C . GLN A 1 108 ? 25.757 67.741 -31.260 1.00 61.03 108 GLN A C 1
ATOM 823 O O . GLN A 1 108 ? 26.857 67.376 -30.845 1.00 61.67 108 GLN A O 1
ATOM 829 N N . GLU A 1 109 ? 25.266 68.942 -30.972 1.00 54.69 109 GLU A N 1
ATOM 830 C CA . GLU A 1 109 ? 26.101 69.941 -30.332 1.00 50.86 109 GLU A CA 1
ATOM 831 C C . GLU A 1 109 ? 25.772 70.120 -28.869 1.00 41.53 109 GLU A C 1
ATOM 832 O O . GLU A 1 109 ? 26.536 70.720 -28.134 1.00 34.62 109 GLU A O 1
ATOM 838 N N . LYS A 1 110 ? 24.629 69.600 -28.451 1.00 40.54 110 LYS A N 1
ATOM 839 C CA . LYS A 1 110 ? 24.219 69.684 -27.053 1.00 34.93 110 LYS A CA 1
ATOM 840 C C . LYS A 1 110 ? 23.839 68.314 -26.515 1.00 30.33 110 LYS A C 1
ATOM 841 O O . LYS A 1 110 ? 23.014 67.626 -27.098 1.00 33.88 110 LYS A O 1
ATOM 847 N N . VAL A 1 111 ? 24.439 67.909 -25.409 1.00 28.16 111 VAL A N 1
ATOM 848 C CA . VAL A 1 111 ? 24.130 66.614 -24.826 1.00 26.80 111 VAL A CA 1
ATOM 849 C C . VAL A 1 111 ? 24.084 66.773 -23.324 1.00 28.17 111 VAL A C 1
ATOM 850 O O . VAL A 1 111 ? 25.024 67.292 -22.731 1.00 25.01 111 VAL A O 1
ATOM 854 N N . SER A 1 112 ? 23.007 66.299 -22.706 1.00 24.34 112 SER A N 1
ATOM 855 C CA . SER A 1 112 ? 22.833 66.419 -21.267 1.00 24.22 112 SER A CA 1
ATOM 856 C C . SER A 1 112 ? 22.794 65.054 -20.621 1.00 24.17 112 SER A C 1
ATOM 857 O O . SER A 1 112 ? 22.161 64.150 -21.136 1.00 24.26 112 SER A O 1
ATOM 860 N N . ASP A 1 113 ? 23.456 64.903 -19.489 1.00 22.42 113 ASP A N 1
ATOM 861 C CA . ASP A 1 113 ? 23.503 63.615 -18.844 1.00 22.94 113 ASP A CA 1
ATOM 862 C C . ASP A 1 113 ? 23.040 63.790 -17.434 1.00 22.15 113 ASP A C 1
ATOM 863 O O . ASP A 1 113 ? 23.634 64.534 -16.688 1.00 21.29 113 ASP A O 1
ATOM 868 N N . TYR A 1 114 ? 21.972 63.115 -17.058 1.00 23.46 114 TYR A N 1
ATOM 869 C CA . TYR A 1 114 ? 21.488 63.244 -15.694 1.00 19.55 114 TYR A CA 1
ATOM 870 C C . TYR A 1 114 ? 21.541 61.903 -15.003 1.00 22.25 114 TYR A C 1
ATOM 871 O O . TYR A 1 114 ? 21.477 60.859 -15.621 1.00 22.52 114 TYR A O 1
ATOM 880 N N . GLU A 1 115 ? 21.645 61.937 -13.699 1.00 23.34 115 GLU A N 1
ATOM 881 C CA . GLU A 1 115 ? 21.849 60.735 -12.967 1.00 20.82 115 GLU A CA 1
ATOM 882 C C . GLU A 1 115 ? 21.067 60.801 -11.695 1.00 22.55 115 GLU A C 1
ATOM 883 O O . GLU A 1 115 ? 21.356 61.583 -10.817 1.00 25.14 115 GLU A O 1
ATOM 889 N N . MET A 1 116 ? 20.063 59.945 -11.615 1.00 23.74 116 MET A N 1
ATOM 890 C CA . MET A 1 116 ? 19.074 59.990 -10.578 1.00 21.87 116 MET A CA 1
ATOM 891 C C . MET A 1 116 ? 19.253 58.924 -9.525 1.00 23.54 116 MET A C 1
ATOM 892 O O . MET A 1 116 ? 19.322 57.751 -9.832 1.00 24.03 116 MET A O 1
ATOM 897 N N . LYS A 1 117 ? 19.285 59.330 -8.270 1.00 22.85 117 LYS A N 1
ATOM 898 C CA . LYS A 1 117 ? 19.294 58.361 -7.200 1.00 22.94 117 LYS A CA 1
ATOM 899 C C . LYS A 1 117 ? 17.999 57.564 -7.210 1.00 23.54 117 LYS A C 1
ATOM 900 O O . LYS A 1 117 ? 16.933 58.118 -7.390 1.00 25.48 117 LYS A O 1
ATOM 906 N N . LEU A 1 118 ? 18.081 56.258 -7.019 1.00 23.79 118 LEU A N 1
ATOM 907 C CA . LEU A 1 118 ? 16.881 55.464 -6.878 1.00 23.39 118 LEU A CA 1
ATOM 908 C C . LEU A 1 118 ? 16.562 55.391 -5.382 1.00 26.62 118 LEU A C 1
ATOM 909 O O . LEU A 1 118 ? 17.319 55.927 -4.581 1.00 27.91 118 LEU A O 1
ATOM 914 N N . MET A 1 119 ? 15.468 54.746 -4.982 1.00 27.35 119 MET A N 1
ATOM 915 C CA . MET A 1 119 ? 15.117 54.722 -3.559 1.00 25.82 119 MET A CA 1
ATOM 916 C C . MET A 1 119 ? 14.533 53.410 -3.121 1.00 27.05 119 MET A C 1
ATOM 917 O O . MET A 1 119 ? 14.056 52.643 -3.934 1.00 27.20 119 MET A O 1
ATOM 922 N N . ASP A 1 120 ? 14.576 53.150 -1.821 1.00 28.96 120 ASP A N 1
ATOM 923 C CA . ASP A 1 120 ? 13.925 51.968 -1.282 1.00 28.21 120 ASP A CA 1
ATOM 924 C C . ASP A 1 120 ? 12.462 52.245 -1.100 1.00 27.58 120 ASP A C 1
ATOM 925 O O . ASP A 1 120 ? 12.097 53.198 -0.427 1.00 28.63 120 ASP A O 1
ATOM 930 N N . LEU A 1 121 ? 11.617 51.395 -1.660 1.00 26.96 121 LEU A N 1
ATOM 931 C CA . LEU A 1 121 ? 10.189 51.567 -1.452 1.00 27.15 121 LEU A CA 1
ATOM 932 C C . LEU A 1 121 ? 9.603 50.351 -0.754 1.00 28.16 121 LEU A C 1
ATOM 933 O O . LEU A 1 121 ? 10.095 49.237 -0.891 1.00 29.26 121 LEU A O 1
ATOM 938 N N . ASP A 1 122 ? 8.561 50.581 0.021 1.00 27.20 122 ASP A N 1
ATOM 939 C CA . ASP A 1 122 ? 7.737 49.509 0.528 1.00 26.85 122 ASP A CA 1
ATOM 940 C C . ASP A 1 122 ? 6.350 49.748 -0.038 1.00 30.63 122 ASP A C 1
ATOM 941 O O . ASP A 1 122 ? 5.537 50.464 0.538 1.00 33.68 122 ASP A O 1
ATOM 946 N N . VAL A 1 123 ? 6.117 49.189 -1.214 1.00 30.78 123 VAL A N 1
ATOM 947 C CA . VAL A 1 123 ? 4.929 49.456 -2.002 1.00 28.03 123 VAL A CA 1
ATOM 948 C C . VAL A 1 123 ? 3.784 48.501 -1.652 1.00 29.95 123 VAL A C 1
ATOM 949 O O . VAL A 1 123 ? 3.970 47.509 -0.963 1.00 32.43 123 VAL A O 1
ATOM 953 N N . GLU A 1 124 ? 2.598 48.805 -2.143 1.00 27.89 124 GLU A N 1
ATOM 954 C CA . GLU A 1 124 ? 1.456 47.947 -1.984 1.00 27.88 124 GLU A CA 1
ATOM 955 C C . GLU A 1 124 ? 0.877 47.760 -3.381 1.00 29.09 124 GLU A C 1
ATOM 956 O O . GLU A 1 124 ? 0.227 48.658 -3.912 1.00 31.23 124 GLU A O 1
ATOM 962 N N . GLN A 1 125 ? 1.223 46.630 -4.012 1.00 27.26 125 GLN A N 1
ATOM 963 C CA . GLN A 1 125 ? 0.861 46.357 -5.411 1.00 26.93 125 GLN A CA 1
ATOM 964 C C . GLN A 1 125 ? -0.371 45.433 -5.556 1.00 26.88 125 GLN A C 1
ATOM 965 O O . GLN A 1 125 ? -0.510 44.475 -4.807 1.00 27.30 125 GLN A O 1
ATOM 971 N N . LEU A 1 126 ? -1.248 45.744 -6.522 1.00 26.14 126 LEU A N 1
ATOM 972 C CA . LEU A 1 126 ? -2.562 45.091 -6.707 1.00 23.28 126 LEU A CA 1
ATOM 973 C C . LEU A 1 126 ? -2.776 44.084 -7.841 1.00 24.07 126 LEU A C 1
ATOM 974 O O . LEU A 1 126 ? -2.213 44.216 -8.917 1.00 26.34 126 LEU A O 1
ATOM 979 N N . GLY A 1 127 ? -3.670 43.125 -7.612 1.00 23.55 127 GLY A N 1
ATOM 980 C CA . GLY A 1 127 ? -4.078 42.173 -8.638 1.00 20.87 127 GLY A CA 1
ATOM 981 C C . GLY A 1 127 ? -5.243 42.605 -9.519 1.00 19.69 127 GLY A C 1
ATOM 982 O O . GLY A 1 127 ? -6.381 42.513 -9.129 1.00 22.29 127 GLY A O 1
ATOM 983 N N . ILE A 1 128 ? -4.956 43.005 -10.745 1.00 19.61 128 ILE A N 1
ATOM 984 C CA . ILE A 1 128 ? -5.944 43.578 -11.636 1.00 19.42 128 ILE A CA 1
ATOM 985 C C . ILE A 1 128 ? -6.483 42.546 -12.572 1.00 21.52 128 ILE A C 1
ATOM 986 O O . ILE A 1 128 ? -5.826 42.198 -13.545 1.00 25.65 128 ILE A O 1
ATOM 991 N N . PRO A 1 129 ? -7.726 42.103 -12.325 1.00 21.90 129 PRO A N 1
ATOM 992 C CA . PRO A 1 129 ? -8.355 41.066 -13.114 1.00 23.85 129 PRO A CA 1
ATOM 993 C C . PRO A 1 129 ? -8.857 41.614 -14.411 1.00 27.48 129 PRO A C 1
ATOM 994 O O . PRO A 1 129 ? -9.262 42.778 -14.505 1.00 29.41 129 PRO A O 1
ATOM 998 N N . GLU A 1 130 ? -8.806 40.765 -15.421 1.00 28.25 130 GLU A N 1
ATOM 999 C CA . GLU A 1 130 ? -9.424 41.063 -16.686 1.00 30.08 130 GLU A CA 1
ATOM 1000 C C . GLU A 1 130 ? -10.897 40.673 -16.639 1.00 30.37 130 GLU A C 1
ATOM 1001 O O . GLU A 1 130 ? -11.234 39.498 -16.626 1.00 33.70 130 GLU A O 1
ATOM 1007 N N . GLN A 1 131 ? -11.769 41.667 -16.562 1.00 33.01 131 GLN A N 1
ATOM 1008 C CA . GLN A 1 131 ? -13.199 41.439 -16.577 1.00 32.16 131 GLN A CA 1
ATOM 1009 C C . GLN A 1 131 ? -13.737 41.861 -17.930 1.00 33.61 131 GLN A C 1
ATOM 1010 O O . GLN A 1 131 ? -12.973 42.366 -18.736 1.00 34.75 131 GLN A O 1
ATOM 1016 N N . GLU A 1 132 ? -15.012 41.637 -18.232 1.00 34.92 132 GLU A N 1
ATOM 1017 C CA . GLU A 1 132 ? -15.602 42.501 -19.249 1.00 36.85 132 GLU A CA 1
ATOM 1018 C C . GLU A 1 132 ? -16.642 43.335 -18.528 1.00 33.95 132 GLU A C 1
ATOM 1019 O O . GLU A 1 132 ? -17.233 42.906 -17.531 1.00 33.71 132 GLU A O 1
ATOM 1025 N N . TYR A 1 133 ? -16.839 44.534 -19.056 1.00 33.63 133 TYR A N 1
ATOM 1026 C CA . TYR A 1 133 ? -17.566 45.587 -18.400 1.00 30.37 133 TYR A CA 1
ATOM 1027 C C . TYR A 1 133 ? -18.837 45.764 -19.200 1.00 30.12 133 TYR A C 1
ATOM 1028 O O . TYR A 1 133 ? -18.930 45.280 -20.318 1.00 28.68 133 TYR A O 1
ATOM 1037 N N . SER A 1 134 ? -19.805 46.474 -18.647 1.00 30.65 134 SER A N 1
ATOM 1038 C CA . SER A 1 134 ? -21.080 46.652 -19.321 1.00 30.62 134 SER A CA 1
ATOM 1039 C C . SER A 1 134 ? -21.109 47.816 -20.287 1.00 29.67 134 SER A C 1
ATOM 1040 O O . SER A 1 134 ? -22.016 47.906 -21.105 1.00 32.75 134 SER A O 1
ATOM 1043 N N . CYS A 1 135 ? -20.109 48.691 -20.205 1.00 28.56 135 CYS A N 1
ATOM 1044 C CA . CYS A 1 135 ? -20.125 49.953 -20.943 1.00 27.89 135 CYS A CA 1
ATOM 1045 C C . CYS A 1 135 ? -18.769 50.518 -21.305 1.00 26.06 135 CYS A C 1
ATOM 1046 O O . CYS A 1 135 ? -17.855 50.527 -20.484 1.00 27.21 135 CYS A O 1
ATOM 1049 N N . VAL A 1 136 ? -18.643 50.929 -22.561 1.00 23.36 136 VAL A N 1
ATOM 1050 C CA . VAL A 1 136 ? -17.428 51.524 -23.081 1.00 22.36 136 VAL A CA 1
ATOM 1051 C C . VAL A 1 136 ? -17.724 52.714 -23.959 1.00 23.46 136 VAL A C 1
ATOM 1052 O O . VAL A 1 136 ? -18.313 52.592 -25.016 1.00 25.03 136 VAL A O 1
ATOM 1056 N N . VAL A 1 137 ? -17.317 53.877 -23.496 1.00 24.33 137 VAL A N 1
ATOM 1057 C CA . VAL A 1 137 ? -17.434 55.094 -24.278 1.00 23.34 137 VAL A CA 1
ATOM 1058 C C . VAL A 1 137 ? -16.066 55.576 -24.688 1.00 21.76 137 VAL A C 1
ATOM 1059 O O . VAL A 1 137 ? -15.168 55.621 -23.882 1.00 22.98 137 VAL A O 1
ATOM 1063 N N . LYS A 1 138 ? -15.900 55.883 -25.959 1.00 24.55 138 LYS A N 1
ATOM 1064 C CA . LYS A 1 138 ? -14.664 56.453 -26.430 1.00 23.08 138 LYS A CA 1
ATOM 1065 C C . LYS A 1 138 ? -14.869 57.903 -26.952 1.00 24.60 138 LYS A C 1
ATOM 1066 O O . LYS A 1 138 ? -15.642 58.102 -27.867 1.00 27.59 138 LYS A O 1
ATOM 1072 N N . MET A 1 139 ? -14.135 58.904 -26.449 1.00 23.58 139 MET A N 1
ATOM 1073 C CA . MET A 1 139 ? -14.414 60.302 -26.857 1.00 25.86 139 MET A CA 1
ATOM 1074 C C . MET A 1 139 ? -13.167 61.196 -26.927 1.00 22.58 139 MET A C 1
ATOM 1075 O O . MET A 1 139 ? -12.126 60.803 -26.464 1.00 25.32 139 MET A O 1
ATOM 1080 N N . PRO A 1 140 ? -13.281 62.416 -27.482 1.00 24.39 140 PRO A N 1
ATOM 1081 C CA . PRO A 1 140 ? -12.145 63.331 -27.413 1.00 22.22 140 PRO A CA 1
ATOM 1082 C C . PRO A 1 140 ? -11.579 63.514 -26.016 1.00 21.95 140 PRO A C 1
ATOM 1083 O O . PRO A 1 140 ? -12.352 63.714 -25.098 1.00 21.61 140 PRO A O 1
ATOM 1087 N N . SER A 1 141 ? -10.256 63.468 -25.866 1.00 21.08 141 SER A N 1
ATOM 1088 C CA . SER A 1 141 ? -9.644 63.547 -24.550 1.00 19.44 141 SER A CA 1
ATOM 1089 C C . SER A 1 141 ? -9.805 64.896 -23.978 1.00 18.94 141 SER A C 1
ATOM 1090 O O . SER A 1 141 ? -9.811 65.071 -22.774 1.00 19.89 141 SER A O 1
ATOM 1093 N N . GLY A 1 142 ? -9.853 65.858 -24.884 1.00 21.58 142 GLY A N 1
ATOM 1094 C CA . GLY A 1 142 ? -9.987 67.258 -24.548 1.00 21.34 142 GLY A CA 1
ATOM 1095 C C . GLY A 1 142 ? -11.376 67.582 -24.059 1.00 22.39 142 GLY A C 1
ATOM 1096 O O . GLY A 1 142 ? -11.518 68.331 -23.109 1.00 22.63 142 GLY A O 1
ATOM 1097 N N . GLU A 1 143 ? -12.389 67.012 -24.712 1.00 21.40 143 GLU A N 1
ATOM 1098 C CA . GLU A 1 143 ? -13.772 67.093 -24.276 1.00 22.34 143 GLU A CA 1
ATOM 1099 C C . GLU A 1 143 ? -13.930 66.557 -22.860 1.00 21.26 143 GLU A C 1
ATOM 1100 O O . GLU A 1 143 ? -14.561 67.180 -22.025 1.00 21.50 143 GLU A O 1
ATOM 1106 N N . PHE A 1 144 ? -13.367 65.392 -22.595 1.00 19.38 144 PHE A N 1
ATOM 1107 C CA . PHE A 1 144 ? -13.469 64.808 -21.273 1.00 19.59 144 PHE A CA 1
ATOM 1108 C C . PHE A 1 144 ? -12.834 65.688 -20.198 1.00 19.47 144 PHE A C 1
ATOM 1109 O O . PHE A 1 144 ? -13.405 65.853 -19.128 1.00 21.36 144 PHE A O 1
ATOM 1117 N N . ALA A 1 145 ? -11.660 66.249 -20.483 1.00 18.34 145 ALA A N 1
ATOM 1118 C CA . ALA A 1 145 ? -10.955 67.117 -19.544 1.00 17.22 145 ALA A CA 1
ATOM 1119 C C . ALA A 1 145 ? -11.780 68.352 -19.200 1.00 19.51 145 ALA A C 1
ATOM 1120 O O . ALA A 1 145 ? -11.889 68.745 -18.044 1.00 20.59 145 ALA A O 1
ATOM 1122 N N . ARG A 1 146 ? -12.353 68.950 -20.233 1.00 19.45 146 ARG A N 1
ATOM 1123 C CA . ARG A 1 146 ? -13.253 70.099 -20.126 1.00 20.43 146 ARG A CA 1
ATOM 1124 C C . ARG A 1 146 ? -14.437 69.787 -19.204 1.00 20.08 146 ARG A C 1
ATOM 1125 O O . ARG A 1 146 ? -14.741 70.506 -18.276 1.00 21.11 146 ARG A O 1
ATOM 1133 N N . ILE A 1 147 ? -15.087 68.670 -19.463 1.00 20.44 147 ILE A N 1
ATOM 1134 C CA . ILE A 1 147 ? -16.210 68.240 -18.670 1.00 19.12 147 ILE A CA 1
ATOM 1135 C C . ILE A 1 147 ? -15.847 68.080 -17.208 1.00 20.26 147 ILE A C 1
ATOM 1136 O O . ILE A 1 147 ? -16.504 68.609 -16.341 1.00 21.18 147 ILE A O 1
ATOM 1141 N N . CYS A 1 148 ? -14.747 67.412 -16.937 1.00 19.41 148 CYS A N 1
ATOM 1142 C CA . CYS A 1 148 ? -14.377 67.160 -15.559 1.00 19.51 148 CYS A CA 1
ATOM 1143 C C . CYS A 1 148 ? -14.021 68.443 -14.872 1.00 20.29 148 CYS A C 1
ATOM 1144 O O . CYS A 1 148 ? -14.305 68.635 -13.703 1.00 22.05 148 CYS A O 1
ATOM 1147 N N . ARG A 1 149 ? -13.415 69.337 -15.626 1.00 19.95 149 ARG A N 1
ATOM 1148 C CA . ARG A 1 149 ? -12.981 70.605 -15.069 1.00 21.91 149 ARG A CA 1
ATOM 1149 C C . ARG A 1 149 ? -14.121 71.522 -14.787 1.00 21.16 149 ARG A C 1
ATOM 1150 O O . ARG A 1 149 ? -14.226 72.062 -13.721 1.00 23.22 149 ARG A O 1
ATOM 1158 N N . ASP A 1 150 ? -14.973 71.704 -15.772 1.00 21.77 150 ASP A N 1
ATOM 1159 C CA . ASP A 1 150 ? -16.171 72.496 -15.612 1.00 20.94 150 ASP A CA 1
ATOM 1160 C C . ASP A 1 150 ? -17.060 72.027 -14.493 1.00 21.72 150 ASP A C 1
ATOM 1161 O O . ASP A 1 150 ? -17.376 72.795 -13.606 1.00 24.08 150 ASP A O 1
ATOM 1166 N N . LEU A 1 151 ? -17.471 70.771 -14.523 1.00 19.80 151 LEU A N 1
ATOM 1167 C CA . LEU A 1 151 ? -18.398 70.288 -13.518 1.00 18.16 151 LEU A CA 1
ATOM 1168 C C . LEU A 1 151 ? -17.840 70.255 -12.119 1.00 19.63 151 LEU A C 1
ATOM 1169 O O . LEU A 1 151 ? -18.583 70.213 -11.169 1.00 22.69 151 LEU A O 1
ATOM 1174 N N . SER A 1 152 ? -16.532 70.289 -11.974 1.00 21.90 152 SER A N 1
ATOM 1175 C CA . SER A 1 152 ? -15.949 70.245 -10.652 1.00 20.45 152 SER A CA 1
ATOM 1176 C C . SER A 1 152 ? -16.230 71.513 -9.885 1.00 23.37 152 SER A C 1
ATOM 1177 O O . SER A 1 152 ? -16.121 71.562 -8.668 1.00 26.09 152 SER A O 1
ATOM 1180 N N . HIS A 1 153 ? -16.598 72.544 -10.630 1.00 25.48 153 HIS A N 1
ATOM 1181 C CA . HIS A 1 153 ? -16.927 73.854 -10.088 1.00 26.49 153 HIS A CA 1
ATOM 1182 C C . HIS A 1 153 ? -18.336 73.805 -9.506 1.00 27.69 153 HIS A C 1
ATOM 1183 O O . HIS A 1 153 ? -18.681 74.601 -8.648 1.00 27.77 153 HIS A O 1
ATOM 1190 N N . ILE A 1 154 ? -19.129 72.841 -9.974 1.00 23.75 154 ILE A N 1
ATOM 1191 C CA . ILE A 1 154 ? -20.514 72.664 -9.571 1.00 21.51 154 ILE A CA 1
ATOM 1192 C C . ILE A 1 154 ? -20.576 71.908 -8.264 1.00 23.97 154 ILE A C 1
ATOM 1193 O O . ILE A 1 154 ? -21.120 72.394 -7.300 1.00 27.18 154 ILE A O 1
ATOM 1198 N N . GLY A 1 155 ? -19.974 70.733 -8.226 1.00 24.00 155 GLY A N 1
ATOM 1199 C CA . GLY A 1 155 ? -19.979 69.898 -7.042 1.00 26.39 155 GLY A CA 1
ATOM 1200 C C . GLY A 1 155 ? -18.811 68.926 -7.078 1.00 23.79 155 GLY A C 1
ATOM 1201 O O . GLY A 1 155 ? -18.127 68.827 -8.081 1.00 23.03 155 GLY A O 1
ATOM 1202 N N . ASP A 1 156 ? -18.641 68.172 -6.000 1.00 23.48 156 ASP A N 1
ATOM 1203 C CA . ASP A 1 156 ? -17.489 67.291 -5.793 1.00 22.71 156 ASP A CA 1
ATOM 1204 C C . ASP A 1 156 ? -17.477 66.025 -6.584 1.00 21.02 156 ASP A C 1
ATOM 1205 O O . ASP A 1 156 ? -16.418 65.486 -6.860 1.00 23.47 156 ASP A O 1
ATOM 1210 N N . ALA A 1 157 ? -18.652 65.506 -6.871 1.00 20.00 157 ALA A N 1
ATOM 1211 C CA . ALA A 1 157 ? -18.775 64.195 -7.462 1.00 20.40 157 ALA A CA 1
ATOM 1212 C C . ALA A 1 157 ? -19.481 64.286 -8.781 1.00 19.11 157 ALA A C 1
ATOM 1213 O O . ALA A 1 157 ? -20.352 65.101 -8.935 1.00 21.65 157 ALA A O 1
ATOM 1215 N N . VAL A 1 158 ? -19.119 63.448 -9.737 1.00 20.30 158 VAL A N 1
ATOM 1216 C CA . VAL A 1 158 ? -19.834 63.392 -11.004 1.00 18.69 158 VAL A CA 1
ATOM 1217 C C . VAL A 1 158 ? -20.559 62.065 -11.113 1.00 21.08 158 VAL A C 1
ATOM 1218 O O . VAL A 1 158 ? -20.042 61.024 -10.710 1.00 21.25 158 VAL A O 1
ATOM 1222 N N . VAL A 1 159 ? -21.776 62.113 -11.627 1.00 19.24 159 VAL A N 1
ATOM 1223 C CA . VAL A 1 159 ? -22.483 60.909 -11.943 1.00 20.39 159 VAL A CA 1
ATOM 1224 C C . VAL A 1 159 ? -22.436 60.680 -13.435 1.00 20.73 159 VAL A C 1
ATOM 1225 O O . VAL A 1 159 ? -22.814 61.522 -14.230 1.00 20.77 159 VAL A O 1
ATOM 1229 N N . ILE A 1 160 ? -21.870 59.546 -13.795 1.00 20.46 160 ILE A N 1
ATOM 1230 C CA . ILE A 1 160 ? -21.764 59.133 -15.174 1.00 21.76 160 ILE A CA 1
ATOM 1231 C C . ILE A 1 160 ? -22.780 58.047 -15.516 1.00 23.37 160 ILE A C 1
ATOM 1232 O O . ILE A 1 160 ? -22.833 57.016 -14.871 1.00 25.28 160 ILE A O 1
ATOM 1237 N N . SER A 1 161 ? -23.630 58.325 -16.492 1.00 25.38 161 SER A N 1
ATOM 1238 C CA . SER A 1 161 ? -24.644 57.386 -16.916 1.00 25.96 161 SER A CA 1
ATOM 1239 C C . SER A 1 161 ? -24.483 57.014 -18.365 1.00 26.30 161 SER A C 1
ATOM 1240 O O . SER A 1 161 ? -24.382 57.854 -19.231 1.00 27.27 161 SER A O 1
ATOM 1243 N N . CYS A 1 162 ? -24.420 55.728 -18.626 1.00 29.13 162 CYS A N 1
ATOM 1244 C CA . CYS A 1 162 ? -24.220 55.292 -19.971 1.00 29.12 162 CYS A CA 1
ATOM 1245 C C . CYS A 1 162 ? -25.539 54.765 -20.456 1.00 30.13 162 CYS A C 1
ATOM 1246 O O . CYS A 1 162 ? -26.285 54.156 -19.704 1.00 30.06 162 CYS A O 1
ATOM 1249 N N . ALA A 1 163 ? -25.846 55.116 -21.696 1.00 30.29 163 ALA A N 1
ATOM 1250 C CA . ALA A 1 163 ? -26.977 54.603 -22.438 1.00 29.13 163 ALA A CA 1
ATOM 1251 C C . ALA A 1 163 ? -26.503 54.228 -23.840 1.00 30.59 163 ALA A C 1
ATOM 1252 O O . ALA A 1 163 ? -25.327 54.328 -24.128 1.00 29.90 163 ALA A O 1
ATOM 1254 N N . LYS A 1 164 ? -27.387 53.738 -24.699 1.00 31.62 164 LYS A N 1
ATOM 1255 C CA . LYS A 1 164 ? -26.923 53.234 -25.995 1.00 34.59 164 LYS A CA 1
ATOM 1256 C C . LYS A 1 164 ? -26.571 54.376 -26.919 1.00 30.79 164 LYS A C 1
ATOM 1257 O O . LYS A 1 164 ? -25.642 54.299 -27.721 1.00 31.65 164 LYS A O 1
ATOM 1263 N N . ASP A 1 165 ? -27.345 55.439 -26.748 1.00 32.86 165 ASP A N 1
ATOM 1264 C CA . ASP A 1 165 ? -27.328 56.646 -27.558 1.00 34.31 165 ASP A CA 1
ATOM 1265 C C . ASP A 1 165 ? -26.225 57.597 -27.196 1.00 29.79 165 ASP A C 1
ATOM 1266 O O . ASP A 1 165 ? -25.624 58.183 -28.059 1.00 32.77 165 ASP A O 1
ATOM 1271 N N . GLY A 1 166 ? -25.952 57.739 -25.913 1.00 28.39 166 GLY A N 1
ATOM 1272 C CA . GLY A 1 166 ? -24.943 58.672 -25.500 1.00 26.34 166 GLY A CA 1
ATOM 1273 C C . GLY A 1 166 ? -24.699 58.600 -24.024 1.00 24.77 166 GLY A C 1
ATOM 1274 O O . GLY A 1 166 ? -25.196 57.717 -23.352 1.00 26.75 166 GLY A O 1
ATOM 1275 N N . VAL A 1 167 ? -23.902 59.533 -23.533 1.00 25.14 167 VAL A N 1
ATOM 1276 C CA . VAL A 1 167 ? -23.484 59.547 -22.140 1.00 26.26 167 VAL A CA 1
ATOM 1277 C C . VAL A 1 167 ? -23.728 60.895 -21.465 1.00 22.72 167 VAL A C 1
ATOM 1278 O O . VAL A 1 167 ? -23.616 61.929 -22.082 1.00 22.38 167 VAL A O 1
ATOM 1282 N N . LYS A 1 168 ? -24.058 60.835 -20.184 1.00 22.33 168 LYS A N 1
ATOM 1283 C CA . LYS A 1 168 ? -24.435 61.964 -19.403 1.00 18.98 168 LYS A CA 1
ATOM 1284 C C . LYS A 1 168 ? -23.570 62.070 -18.176 1.00 19.14 168 LYS A C 1
ATOM 1285 O O . LYS A 1 168 ? -23.344 61.099 -17.488 1.00 20.11 168 LYS A O 1
ATOM 1291 N N . PHE A 1 169 ? -23.094 63.276 -17.900 1.00 20.29 169 PHE A N 1
ATOM 1292 C CA . PHE A 1 169 ? -22.346 63.546 -16.682 1.00 19.80 169 PHE A CA 1
ATOM 1293 C C . PHE A 1 169 ? -23.112 64.581 -15.891 1.00 18.74 169 PHE A C 1
ATOM 1294 O O . PHE A 1 169 ? -23.575 65.557 -16.446 1.00 21.08 169 PHE A O 1
ATOM 1302 N N . SER A 1 170 ? -23.192 64.381 -14.587 1.00 18.55 170 SER A N 1
ATOM 1303 C CA . SER A 1 170 ? -23.998 65.209 -13.727 1.00 18.62 170 SER A CA 1
ATOM 1304 C C . SER A 1 170 ? -23.270 65.445 -12.427 1.00 19.44 170 SER A C 1
ATOM 1305 O O . SER A 1 170 ? -22.691 64.531 -11.879 1.00 18.29 170 SER A O 1
ATOM 1308 N N . ALA A 1 171 ? -23.314 66.676 -11.927 1.00 20.19 171 ALA A N 1
ATOM 1309 C CA . ALA A 1 171 ? -22.740 66.993 -10.622 1.00 20.89 171 ALA A CA 1
ATOM 1310 C C . ALA A 1 171 ? -23.701 67.844 -9.786 1.00 22.93 171 ALA A C 1
ATOM 1311 O O . ALA A 1 171 ? -24.615 68.442 -10.323 1.00 23.90 171 ALA A O 1
ATOM 1313 N N . SER A 1 172 ? -23.510 67.868 -8.471 1.00 24.98 172 SER A N 1
ATOM 1314 C CA . SER A 1 172 ? -24.355 68.669 -7.587 1.00 26.12 172 SER A CA 1
ATOM 1315 C C . SER A 1 172 ? -23.593 69.306 -6.448 1.00 28.83 172 SER A C 1
ATOM 1316 O O . SER A 1 172 ? -22.767 68.682 -5.790 1.00 28.22 172 SER A O 1
ATOM 1319 N N . GLY A 1 173 ? -23.912 70.569 -6.216 1.00 28.38 173 GLY A N 1
ATOM 1320 C CA . GLY A 1 173 ? -23.289 71.334 -5.171 1.00 28.67 173 GLY A CA 1
ATOM 1321 C C . GLY A 1 173 ? -24.256 72.288 -4.522 1.00 29.61 173 GLY A C 1
ATOM 1322 O O . GLY A 1 173 ? -25.469 72.242 -4.745 1.00 28.08 173 GLY A O 1
ATOM 1323 N N . GLU A 1 174 ? -23.685 73.179 -3.728 1.00 31.33 174 GLU A N 1
ATOM 1324 C CA . GLU A 1 174 ? -24.442 74.166 -2.989 1.00 32.73 174 GLU A CA 1
ATOM 1325 C C . GLU A 1 174 ? -25.305 75.033 -3.937 1.00 28.79 174 GLU A C 1
ATOM 1326 O O . GLU A 1 174 ? -26.407 75.425 -3.609 1.00 29.07 174 GLU A O 1
ATOM 1332 N N . LEU A 1 175 ? -24.818 75.260 -5.147 1.00 26.94 175 LEU A N 1
ATOM 1333 C CA . LEU A 1 175 ? -25.462 76.175 -6.068 1.00 26.06 175 LEU A CA 1
ATOM 1334 C C . LEU A 1 175 ? -26.533 75.609 -6.984 1.00 27.65 175 LEU A C 1
ATOM 1335 O O . LEU A 1 175 ? -27.257 76.382 -7.604 1.00 30.31 175 LEU A O 1
ATOM 1340 N N . GLY A 1 176 ? -26.632 74.297 -7.112 1.00 26.08 176 GLY A N 1
ATOM 1341 C CA . GLY A 1 176 ? -27.561 73.729 -8.068 1.00 25.22 176 GLY A CA 1
ATOM 1342 C C . GLY A 1 176 ? -26.929 72.556 -8.775 1.00 22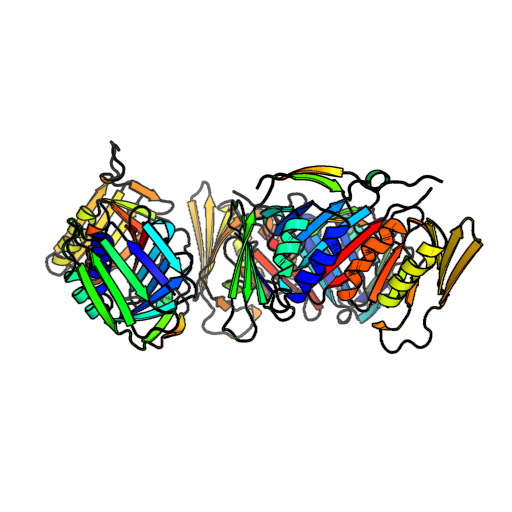.84 176 GLY A C 1
ATOM 1343 O O . GLY A 1 176 ? -26.019 71.948 -8.247 1.00 25.57 176 GLY A O 1
ATOM 1344 N N . ASN A 1 177 ? -27.383 72.264 -9.984 1.00 23.22 177 ASN A N 1
ATOM 1345 C CA . ASN A 1 177 ? -26.884 71.106 -10.704 1.00 23.73 177 ASN A CA 1
ATOM 1346 C C . ASN A 1 177 ? -26.725 71.300 -12.195 1.00 24.61 177 ASN A C 1
ATOM 1347 O O . ASN A 1 177 ? -27.337 72.183 -12.789 1.00 24.45 177 ASN A O 1
ATOM 1352 N N . GLY A 1 178 ? -25.918 70.439 -12.800 1.00 21.73 178 GLY A N 1
ATOM 1353 C CA . GLY A 1 178 ? -25.670 70.484 -14.223 1.00 22.35 178 GLY A CA 1
ATOM 1354 C C . GLY A 1 178 ? -25.716 69.117 -14.858 1.00 21.72 178 GLY A C 1
ATOM 1355 O O . GLY A 1 178 ? -25.425 68.146 -14.205 1.00 22.50 178 GLY A O 1
ATOM 1356 N N . ASN A 1 179 ? -26.047 69.060 -16.136 1.00 21.57 179 ASN A N 1
ATOM 1357 C CA . ASN A 1 179 ? -26.109 67.829 -16.890 1.00 21.28 179 ASN A CA 1
ATOM 1358 C C . ASN A 1 179 ? -25.450 68.063 -18.224 1.00 21.83 179 ASN A C 1
ATOM 1359 O O . ASN A 1 179 ? -25.873 68.916 -18.984 1.00 24.91 179 ASN A O 1
ATOM 1364 N N . ILE A 1 180 ? -24.402 67.327 -18.522 1.00 23.19 180 ILE A N 1
ATOM 1365 C CA . ILE A 1 180 ? -23.805 67.456 -19.826 1.00 20.19 180 ILE A CA 1
ATOM 1366 C C . ILE A 1 180 ? -24.123 66.177 -20.533 1.00 22.50 180 ILE A C 1
ATOM 1367 O O . ILE A 1 180 ? -23.944 65.095 -19.989 1.00 21.60 180 ILE A O 1
ATOM 1372 N N . LYS A 1 181 ? -24.648 66.309 -21.737 1.00 23.05 181 LYS A N 1
ATOM 1373 C CA . LYS A 1 181 ? -25.140 65.157 -22.417 1.00 21.43 181 LYS A CA 1
ATOM 1374 C C . LYS A 1 181 ? -24.505 65.034 -23.792 1.00 24.10 181 LYS A C 1
ATOM 1375 O O . LYS A 1 181 ? -24.727 65.849 -24.673 1.00 24.99 181 LYS A O 1
ATOM 1381 N N . LEU A 1 182 ? -23.731 63.974 -23.977 1.00 22.82 182 LEU A N 1
ATOM 1382 C CA . LEU A 1 182 ? -23.132 63.706 -25.262 1.00 23.87 182 LEU A CA 1
ATOM 1383 C C . LEU A 1 182 ? -23.823 62.563 -25.953 1.00 25.28 182 LEU A C 1
ATOM 1384 O O . LEU A 1 182 ? -23.910 61.481 -25.406 1.00 28.30 182 LEU A O 1
ATOM 1389 N N . SER A 1 183 ? -24.332 62.798 -27.147 1.00 27.08 183 SER A N 1
ATOM 1390 C CA . SER A 1 183 ? -24.897 61.716 -27.916 1.00 28.73 183 SER A CA 1
ATOM 1391 C C . SER A 1 183 ? -23.799 61.036 -28.711 1.00 26.96 183 SER A C 1
ATOM 1392 O O . SER A 1 183 ? -22.787 61.639 -29.009 1.00 26.48 183 SER A O 1
ATOM 1395 N N . GLN A 1 184 ? -24.031 59.770 -29.042 1.00 31.53 184 GLN A N 1
ATOM 1396 C CA . GLN A 1 184 ? -23.236 59.038 -30.014 1.00 30.17 184 GLN A CA 1
ATOM 1397 C C . GLN A 1 184 ? -23.152 59.887 -31.268 1.00 31.84 184 GLN A C 1
ATOM 1398 O O . GLN A 1 184 ? -24.135 60.481 -31.680 1.00 33.05 184 GLN A O 1
ATOM 1404 N N . THR A 1 185 ? -21.959 60.020 -31.832 1.00 33.87 185 THR A N 1
ATOM 1405 C CA . THR A 1 185 ? -21.789 60.806 -33.047 1.00 33.35 185 THR A CA 1
ATOM 1406 C C . THR A 1 185 ? -22.473 60.045 -34.170 1.00 36.17 185 THR A C 1
ATOM 1407 O O . THR A 1 185 ? -22.147 58.891 -34.412 1.00 34.07 185 THR A O 1
ATOM 1411 N N . SER A 1 186 ? -23.430 60.661 -34.846 1.00 33.89 186 SER A N 1
ATOM 1412 C CA . SER A 1 186 ? -24.207 59.896 -35.804 1.00 33.47 186 SER A CA 1
ATOM 1413 C C . SER A 1 186 ? -23.557 59.896 -37.169 1.00 33.90 186 SER A C 1
ATOM 1414 O O . SER A 1 186 ? -23.666 58.911 -37.901 1.00 35.41 186 SER A O 1
ATOM 1417 N N . ASN A 1 187 ? -22.949 61.017 -37.544 1.00 33.13 187 ASN A N 1
ATOM 1418 C CA . ASN A 1 187 ? -22.184 61.093 -38.789 1.00 35.41 187 ASN A CA 1
ATOM 1419 C C . ASN A 1 187 ? -20.646 61.088 -38.569 1.00 35.29 187 ASN A C 1
ATOM 1420 O O . ASN A 1 187 ? -20.038 62.144 -38.425 1.00 36.91 187 ASN A O 1
ATOM 1425 N N . VAL A 1 188 ? -20.027 59.904 -38.564 1.00 34.74 188 VAL A N 1
ATOM 1426 C CA . VAL A 1 188 ? -18.599 59.749 -38.207 1.00 37.02 188 VAL A CA 1
ATOM 1427 C C . VAL A 1 188 ? -17.525 59.875 -39.310 1.00 35.09 188 VAL A C 1
ATOM 1428 O O . VAL A 1 188 ? -17.421 59.010 -40.183 1.00 32.96 188 VAL A O 1
ATOM 1432 N N . ASP A 1 189 ? -16.715 60.936 -39.223 1.00 35.17 189 ASP A N 1
ATOM 1433 C CA . ASP A 1 189 ? -15.581 61.200 -40.131 1.00 32.77 189 ASP A CA 1
ATOM 1434 C C . ASP A 1 189 ? -14.263 60.734 -39.521 1.00 30.44 189 ASP A C 1
ATOM 1435 O O . ASP A 1 189 ? -13.759 59.677 -39.855 1.00 32.30 189 ASP A O 1
ATOM 1440 N N . LYS A 1 190 ? -13.754 61.505 -38.574 1.00 30.54 190 LYS A N 1
ATOM 1441 C CA . LYS A 1 190 ? -12.463 61.246 -37.967 1.00 32.34 190 LYS A CA 1
ATOM 1442 C C . LYS A 1 190 ? -12.633 60.631 -36.599 1.00 34.03 190 LYS A C 1
ATOM 1443 O O . LYS A 1 190 ? -13.463 61.073 -35.821 1.00 29.73 190 LYS A O 1
ATOM 1449 N N . GLU A 1 191 ? -11.792 59.643 -36.305 1.00 39.84 191 GLU A N 1
ATOM 1450 C CA . GLU A 1 191 ? -11.915 58.776 -35.135 1.00 41.52 191 GLU A CA 1
ATOM 1451 C C . GLU A 1 191 ? -11.941 59.529 -33.809 1.00 37.65 191 GLU A C 1
ATOM 1452 O O . GLU A 1 191 ? -12.759 59.223 -3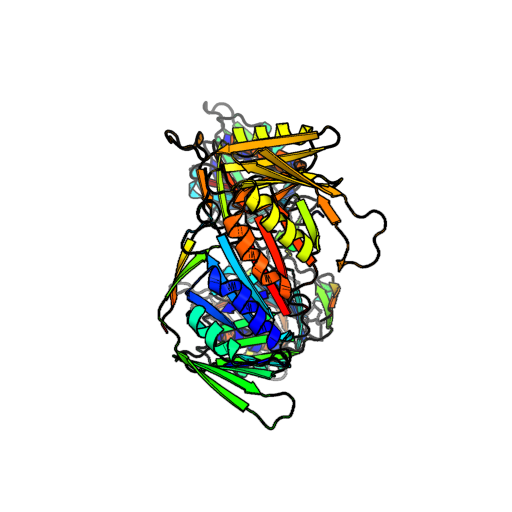2.935 1.00 33.85 191 GLU A O 1
ATOM 1458 N N . GLU A 1 192 ? -11.067 60.531 -33.692 1.00 39.53 192 GLU A N 1
ATOM 1459 C CA . GLU A 1 192 ? -10.783 61.195 -32.420 1.00 35.97 192 GLU A CA 1
ATOM 1460 C C . GLU A 1 192 ? -11.751 62.321 -32.073 1.00 33.71 192 GLU A C 1
ATOM 1461 O O . GLU A 1 192 ? -11.834 62.750 -30.923 1.00 32.76 192 GLU A O 1
ATOM 1467 N N . GLU A 1 193 ? -12.539 62.732 -33.055 1.00 32.32 193 GLU A N 1
ATOM 1468 C CA . GLU A 1 193 ? -13.457 63.820 -32.878 1.00 28.42 193 GLU A CA 1
ATOM 1469 C C . GLU A 1 193 ? -14.826 63.269 -32.552 1.00 29.62 193 GLU A C 1
ATOM 1470 O O . GLU A 1 193 ? -15.727 64.004 -32.196 1.00 31.34 193 GLU A O 1
ATOM 1476 N N . ALA A 1 194 ? -14.962 61.959 -32.685 1.00 27.79 194 ALA A N 1
ATOM 1477 C CA . ALA A 1 194 ? -16.223 61.272 -32.514 1.00 27.61 194 ALA A CA 1
ATOM 1478 C C . ALA A 1 194 ? -16.471 60.767 -31.094 1.00 26.30 194 ALA A C 1
ATOM 1479 O O . ALA A 1 194 ? -15.552 60.589 -30.329 1.00 26.68 194 ALA A O 1
ATOM 1481 N N . VAL A 1 195 ? -17.746 60.580 -30.761 1.00 27.84 195 VAL A N 1
ATOM 1482 C CA . VAL A 1 195 ? -18.188 59.905 -29.542 1.00 27.07 195 VAL A CA 1
ATOM 1483 C C . VAL A 1 195 ? -18.868 58.611 -29.910 1.00 27.86 195 VAL A C 1
ATOM 1484 O O . VAL A 1 195 ? -19.886 58.610 -30.575 1.00 29.82 195 VAL A O 1
ATOM 1488 N N . THR A 1 196 ? -18.302 57.495 -29.499 1.00 26.75 196 THR A N 1
ATOM 1489 C CA . THR A 1 196 ? -18.899 56.235 -29.850 1.00 26.89 196 THR A CA 1
ATOM 1490 C C . THR A 1 196 ? -19.163 55.447 -28.591 1.00 25.90 196 THR A C 1
ATOM 1491 O O . THR A 1 196 ? -18.344 55.413 -27.689 1.00 25.02 196 THR A O 1
ATOM 1495 N N . ILE A 1 197 ? -20.337 54.832 -28.531 1.00 28.98 197 ILE A N 1
ATOM 1496 C CA . ILE A 1 197 ? -20.728 54.070 -27.366 1.00 26.62 197 ILE A CA 1
ATOM 1497 C C . ILE A 1 197 ? -21.076 52.636 -27.721 1.00 30.58 197 ILE A C 1
ATOM 1498 O O . ILE A 1 197 ? -21.844 52.386 -28.648 1.00 30.01 197 ILE A O 1
ATOM 1503 N N . GLU A 1 198 ? -20.462 51.709 -26.990 1.00 29.71 198 GLU A N 1
ATOM 1504 C CA . GLU A 1 198 ? -20.750 50.284 -27.067 1.00 31.16 198 GLU A CA 1
ATOM 1505 C C . GLU A 1 198 ? -21.086 49.787 -25.668 1.00 30.18 198 GLU A C 1
ATOM 1506 O O . GLU A 1 198 ? -20.361 50.027 -24.727 1.00 29.83 198 GLU A O 1
ATOM 1512 N N . MET A 1 199 ? -22.219 49.121 -25.540 1.00 29.47 199 MET A N 1
ATOM 1513 C CA . MET A 1 199 ? -22.858 48.910 -24.258 1.00 32.35 199 MET A CA 1
ATOM 1514 C C . MET A 1 199 ? -23.571 47.583 -24.217 1.00 29.97 199 MET A C 1
ATOM 1515 O O . MET A 1 199 ? -24.121 47.174 -25.215 1.00 31.56 199 MET A O 1
ATOM 1520 N N . ASN A 1 200 ? -23.527 46.891 -23.085 1.00 32.08 200 ASN A N 1
ATOM 1521 C CA . ASN A 1 200 ? -24.406 45.738 -22.870 1.00 31.96 200 ASN A CA 1
ATOM 1522 C C . ASN A 1 200 ? -25.530 46.159 -21.938 1.00 32.53 200 ASN A C 1
ATOM 1523 O O . ASN A 1 200 ? -26.691 46.004 -22.249 1.00 37.55 200 ASN A O 1
ATOM 1528 N N . GLU A 1 201 ? -25.166 46.729 -20.799 1.00 35.15 201 GLU A N 1
ATOM 1529 C CA . GLU A 1 201 ? -26.128 47.197 -19.803 1.00 34.08 201 GLU A CA 1
ATOM 1530 C C . GLU A 1 201 ? -25.866 48.633 -19.427 1.00 31.66 201 GLU A C 1
ATOM 1531 O O . GLU A 1 201 ? -24.721 49.037 -19.325 1.00 31.35 201 GLU A O 1
ATOM 1537 N N . PRO A 1 202 ? -26.951 49.396 -19.214 1.00 33.00 202 PRO A N 1
ATOM 1538 C CA . PRO A 1 202 ? -26.959 50.770 -18.719 1.00 29.97 202 PRO A CA 1
ATOM 1539 C C . PRO A 1 202 ? -26.182 50.894 -17.431 1.00 31.68 202 PRO A C 1
ATOM 1540 O O . PRO A 1 202 ? -26.429 50.128 -16.510 1.00 34.98 202 PRO A O 1
ATOM 1544 N N . VAL A 1 203 ? -25.228 51.812 -17.378 1.00 31.79 203 VAL A N 1
ATOM 1545 C CA . VAL A 1 203 ? -24.437 52.006 -16.176 1.00 29.76 203 VAL A CA 1
ATOM 1546 C C . VAL A 1 203 ? -24.690 53.394 -15.639 1.00 28.64 203 VAL A C 1
ATOM 1547 O O . VAL A 1 203 ? -24.958 54.298 -16.390 1.00 29.33 203 VAL A O 1
ATOM 1551 N N . GLN A 1 204 ? -24.706 53.517 -14.326 1.00 29.13 204 GLN A N 1
ATOM 1552 C CA . GLN A 1 204 ? -24.813 54.786 -13.650 1.00 27.84 204 GLN A CA 1
ATOM 1553 C C . GLN A 1 204 ? -23.892 54.728 -12.465 1.00 26.41 204 GLN A C 1
ATOM 1554 O O . GLN A 1 204 ? -24.121 53.942 -11.569 1.00 27.85 204 GLN A O 1
ATOM 1560 N N . LEU A 1 205 ? -22.875 55.578 -12.432 1.00 25.24 205 LEU A N 1
ATOM 1561 C CA . LEU A 1 205 ? -21.850 55.498 -11.392 1.00 23.66 205 LEU A CA 1
ATOM 1562 C C . LEU A 1 205 ? -21.409 56.865 -10.879 1.00 21.19 205 LEU A C 1
ATOM 1563 O O . LEU A 1 205 ? -21.419 57.820 -11.603 1.00 22.87 205 LEU A O 1
ATOM 1568 N N . THR A 1 206 ? -20.981 56.919 -9.630 1.00 20.79 206 THR A N 1
ATOM 1569 C CA . THR A 1 206 ? -20.571 58.151 -9.000 1.00 20.41 206 THR A CA 1
ATOM 1570 C C . THR A 1 206 ? -19.111 58.148 -8.631 1.00 18.88 206 THR A C 1
ATOM 1571 O O . THR A 1 206 ? -18.618 57.236 -7.994 1.00 19.43 206 THR A O 1
ATOM 1575 N N . PHE A 1 207 ? -18.422 59.194 -9.049 1.00 19.89 207 PHE A N 1
ATOM 1576 C CA . PHE A 1 207 ? -17.010 59.315 -8.826 1.00 18.70 207 PHE A CA 1
ATOM 1577 C C . PHE A 1 207 ? -16.628 60.698 -8.308 1.00 20.55 207 PHE A C 1
ATOM 1578 O O . PHE A 1 207 ? -17.386 61.657 -8.464 1.00 20.08 207 PHE A O 1
ATOM 1586 N N . ALA A 1 208 ? -15.447 60.778 -7.693 1.00 20.45 208 ALA A N 1
ATOM 1587 C CA . ALA A 1 208 ? -14.879 62.023 -7.183 1.00 21.48 208 ALA A CA 1
ATOM 1588 C C . ALA A 1 208 ? -14.189 62.796 -8.282 1.00 19.96 208 ALA A C 1
ATOM 1589 O O . ALA A 1 208 ? -13.201 62.329 -8.809 1.00 19.89 208 ALA A O 1
ATOM 1591 N N . LEU A 1 209 ? -14.661 64.016 -8.551 1.00 21.00 209 LEU A N 1
ATOM 1592 C CA . LEU A 1 209 ? -14.165 64.805 -9.660 1.00 18.06 209 LEU A CA 1
ATOM 1593 C C . LEU A 1 209 ? -12.739 65.177 -9.431 1.00 18.75 209 LEU A C 1
ATOM 1594 O O . LEU A 1 209 ? -11.995 65.378 -10.365 1.00 20.82 209 LEU A O 1
ATOM 1599 N N . ARG A 1 210 ? -12.371 65.262 -8.165 1.00 20.74 210 ARG A N 1
ATOM 1600 C CA . ARG A 1 210 ? -10.995 65.526 -7.744 1.00 20.94 210 ARG A CA 1
ATOM 1601 C C . ARG A 1 210 ? -9.957 64.659 -8.424 1.00 18.84 210 ARG A C 1
ATOM 1602 O O . ARG A 1 210 ? -8.952 65.167 -8.906 1.00 18.44 210 ARG A O 1
ATOM 1610 N N . TYR A 1 211 ? -10.199 63.352 -8.431 1.00 17.35 211 TYR A N 1
ATOM 1611 C CA . TYR A 1 211 ? -9.246 62.384 -8.973 1.00 16.74 211 TYR A CA 1
ATOM 1612 C C . TYR A 1 211 ? -9.210 62.411 -10.477 1.00 16.30 211 TYR A C 1
ATOM 1613 O O . TYR A 1 211 ? -8.147 62.332 -11.063 1.00 18.72 211 TYR A O 1
ATOM 1622 N N . LEU A 1 212 ? -10.367 62.550 -11.100 1.00 18.38 212 LEU A N 1
ATOM 1623 C CA . LEU A 1 212 ? -10.463 62.566 -12.548 1.00 16.85 212 LEU A CA 1
ATOM 1624 C C . LEU A 1 212 ? -9.628 63.713 -13.115 1.00 17.48 212 LEU A C 1
ATOM 1625 O O . LEU A 1 212 ? -8.976 63.592 -14.154 1.00 17.41 212 LEU A O 1
ATOM 1630 N N . ASN A 1 213 ? -9.594 64.812 -12.374 1.00 18.16 213 ASN A N 1
ATOM 1631 C CA . ASN A 1 213 ? -8.837 65.967 -12.812 1.00 18.38 213 ASN A CA 1
ATOM 1632 C C . ASN A 1 213 ? -7.357 65.802 -12.698 1.00 18.17 213 ASN A C 1
ATOM 1633 O O . ASN A 1 213 ? -6.638 66.593 -13.278 1.00 20.61 213 ASN A O 1
ATOM 1638 N N . PHE A 1 214 ? -6.909 64.822 -11.910 1.00 17.48 214 PHE A N 1
ATOM 1639 C CA . PHE A 1 214 ? -5.519 64.362 -11.954 1.00 16.50 214 PHE A CA 1
ATOM 1640 C C . PHE A 1 214 ? -5.346 63.577 -13.233 1.00 16.47 214 PHE A C 1
ATOM 1641 O O . PHE A 1 214 ? -4.357 63.714 -13.905 1.00 19.85 214 PHE A O 1
ATOM 1649 N N . PHE A 1 215 ? -6.309 62.725 -13.553 1.00 18.21 215 PHE A N 1
ATOM 1650 C CA . PHE A 1 215 ? -6.161 61.839 -14.687 1.00 15.36 215 PHE A CA 1
ATOM 1651 C C . PHE A 1 215 ? -6.023 62.623 -15.970 1.00 16.48 215 PHE A C 1
ATOM 1652 O O . PHE A 1 215 ? -5.333 62.237 -16.873 1.00 17.04 215 PHE A O 1
ATOM 1660 N N . THR A 1 216 ? -6.712 63.737 -16.057 1.00 17.11 216 THR A N 1
ATOM 1661 C CA . THR A 1 216 ? -6.845 64.415 -17.332 1.00 17.13 216 THR A CA 1
ATOM 1662 C C . THR A 1 216 ? -5.583 65.190 -17.697 1.00 19.89 216 THR A C 1
ATOM 1663 O O . THR A 1 216 ? -5.493 65.814 -18.748 1.00 20.89 216 THR A O 1
ATOM 1667 N N . LYS A 1 217 ? -4.594 65.092 -16.816 1.00 20.11 217 LYS A N 1
ATOM 1668 C CA . LYS A 1 217 ? -3.261 65.606 -17.034 1.00 16.93 217 LYS A CA 1
ATOM 1669 C C . LYS A 1 217 ? -2.517 64.739 -18.035 1.00 19.25 217 LYS A C 1
ATOM 1670 O O . LYS A 1 217 ? -1.451 65.089 -18.526 1.00 21.28 217 LYS A O 1
ATOM 1676 N N . ALA A 1 218 ? -3.094 63.579 -18.325 1.00 19.43 218 ALA A N 1
ATOM 1677 C CA . ALA A 1 218 ? -2.565 62.701 -19.333 1.00 17.13 218 ALA A CA 1
ATOM 1678 C C . ALA A 1 218 ? -3.073 63.046 -20.721 1.00 16.99 218 ALA A C 1
ATOM 1679 O O . ALA A 1 218 ? -2.635 62.463 -21.693 1.00 20.41 218 ALA A O 1
ATOM 1681 N N . THR A 1 219 ? -3.990 63.994 -20.810 1.00 17.61 219 THR A N 1
ATOM 1682 C CA . THR A 1 219 ? -4.619 64.375 -22.073 1.00 17.97 219 THR A CA 1
ATOM 1683 C C . THR A 1 219 ? -3.682 64.624 -23.265 1.00 20.55 219 THR A C 1
ATOM 1684 O O . THR A 1 219 ? -4.072 64.358 -24.405 1.00 21.48 219 THR A O 1
ATOM 1688 N N . PRO A 1 220 ? -2.482 65.206 -23.032 1.00 19.91 220 PRO A N 1
ATOM 1689 C CA . PRO A 1 220 ? -1.562 65.406 -24.150 1.00 19.69 220 PRO A CA 1
ATOM 1690 C C . PRO A 1 220 ? -0.938 64.144 -24.732 1.00 20.95 220 PRO A C 1
ATOM 1691 O O . PRO A 1 220 ? -0.235 64.226 -25.732 1.00 22.24 220 PRO A O 1
ATOM 1695 N N . LEU A 1 221 ? -1.174 62.988 -24.139 1.00 19.96 221 LEU A N 1
ATOM 1696 C CA . LEU A 1 221 ? -0.642 61.780 -24.726 1.00 18.81 221 LEU A CA 1
ATOM 1697 C C . LEU A 1 221 ? -1.516 61.301 -25.862 1.00 21.81 221 LEU A C 1
ATOM 1698 O O . LEU A 1 221 ? -1.042 60.614 -26.756 1.00 21.70 221 LEU A O 1
ATOM 1703 N N . SER A 1 222 ? -2.785 61.695 -25.855 1.00 21.93 222 SER A N 1
ATOM 1704 C CA . SER A 1 222 ? -3.704 61.208 -26.874 1.00 25.59 222 SER A CA 1
ATOM 1705 C C . SER A 1 222 ? -4.905 62.123 -27.159 1.00 23.06 222 SER A C 1
ATOM 1706 O O . SER A 1 222 ? -5.424 62.771 -26.259 1.00 25.01 222 SER A O 1
ATOM 1709 N N . SER A 1 223 ? -5.358 62.095 -28.415 1.00 24.22 223 SER A N 1
ATOM 1710 C CA . SER A 1 223 ? -6.543 62.797 -28.896 1.00 25.67 223 SER A CA 1
ATOM 1711 C C . SER A 1 223 ? -7.849 62.258 -28.345 1.00 22.76 223 SER A C 1
ATOM 1712 O O . SER A 1 223 ? -8.858 62.954 -28.312 1.00 23.44 223 SER A O 1
ATOM 1715 N N . THR A 1 224 ? -7.798 60.998 -27.936 1.00 24.61 224 THR A N 1
ATOM 1716 C CA . THR A 1 224 ? -8.953 60.224 -27.510 1.00 24.28 224 THR A CA 1
ATOM 1717 C C . THR A 1 224 ? -8.751 59.670 -26.123 1.00 21.71 224 THR A C 1
ATOM 1718 O O . THR A 1 224 ? -7.629 59.425 -25.719 1.00 21.09 224 THR A O 1
ATOM 1722 N N . VAL A 1 225 ? -9.853 59.460 -25.408 1.00 22.02 225 VAL A N 1
ATOM 1723 C CA . VAL A 1 225 ? -9.815 58.803 -24.114 1.00 20.67 225 VAL A CA 1
ATOM 1724 C C . VAL A 1 225 ? -10.897 57.752 -24.170 1.00 19.22 225 VAL A C 1
ATOM 1725 O O . VAL A 1 225 ? -11.878 57.940 -24.856 1.00 22.15 225 VAL A O 1
ATOM 1729 N N . THR A 1 226 ? -10.708 56.643 -23.460 1.00 21.28 226 THR A N 1
ATOM 1730 C CA . THR A 1 226 ? -11.695 55.577 -23.426 1.00 20.53 226 THR A CA 1
ATOM 1731 C C . THR A 1 226 ? -12.040 55.283 -21.981 1.00 19.07 226 THR A C 1
ATOM 1732 O O . THR A 1 226 ? -11.175 55.125 -21.139 1.00 19.06 226 THR A O 1
ATOM 1736 N N . LEU A 1 227 ? -13.339 55.267 -21.712 1.00 21.03 227 LEU A N 1
ATOM 1737 C CA . LEU A 1 227 ? -13.877 55.099 -20.382 1.00 17.59 227 LEU A CA 1
ATOM 1738 C C . LEU A 1 227 ? -14.571 53.764 -20.269 1.00 19.33 227 LEU A C 1
ATOM 1739 O O . LEU A 1 227 ? -15.429 53.455 -21.071 1.00 20.42 227 LEU A O 1
ATOM 1744 N N . ILE A 1 228 ? -14.236 53.002 -19.239 1.00 20.40 228 ILE A N 1
ATOM 1745 C CA . ILE A 1 228 ? -14.704 51.621 -19.127 1.00 19.73 228 ILE A CA 1
ATOM 1746 C C . ILE A 1 228 ? -15.475 51.390 -17.864 1.00 18.89 228 ILE A C 1
ATOM 1747 O O . ILE A 1 228 ? -14.954 51.523 -16.778 1.00 19.89 228 ILE A O 1
ATOM 1752 N N . MET A 1 229 ? -16.736 51.049 -18.006 1.00 22.40 229 MET A N 1
ATOM 1753 C CA . MET A 1 229 ? -17.576 51.031 -16.841 1.00 23.34 229 MET A CA 1
ATOM 1754 C C . MET A 1 229 ? -18.378 49.793 -16.641 1.00 26.12 229 MET A C 1
ATOM 1755 O O . MET A 1 229 ? -18.949 49.245 -17.572 1.00 25.64 229 MET A O 1
ATOM 1760 N N . SER A 1 230 ? -18.456 49.397 -15.387 1.00 25.17 230 SER A N 1
ATOM 1761 C CA . SER A 1 230 ? -19.257 48.276 -15.011 1.00 25.08 230 SER A CA 1
ATOM 1762 C C . SER A 1 230 ? -19.829 48.643 -13.656 1.00 22.74 230 SER A C 1
ATOM 1763 O O . SER A 1 230 ? -19.258 49.440 -12.955 1.00 25.99 230 SER A O 1
ATOM 1766 N N . ALA A 1 231 ? -20.967 48.086 -13.295 1.00 25.40 231 ALA A N 1
ATOM 1767 C CA . ALA A 1 231 ? -21.649 48.483 -12.075 1.00 24.68 231 ALA A CA 1
ATOM 1768 C C . ALA A 1 231 ? -20.839 48.251 -10.817 1.00 23.39 231 ALA A C 1
ATOM 1769 O O . ALA A 1 231 ? -20.207 47.231 -10.661 1.00 25.11 231 ALA A O 1
ATOM 1771 N N . ASP A 1 232 ? -20.828 49.242 -9.941 1.00 26.35 232 ASP A N 1
ATOM 1772 C CA . ASP A 1 232 ? -20.212 49.137 -8.622 1.00 25.48 232 ASP A CA 1
ATOM 1773 C C . ASP A 1 232 ? -18.774 48.695 -8.587 1.00 24.51 232 ASP A C 1
ATOM 1774 O O . ASP A 1 232 ? -18.336 48.181 -7.576 1.00 26.73 232 ASP A O 1
ATOM 1779 N N . VAL A 1 233 ? -18.055 48.850 -9.689 1.00 24.44 233 VAL A N 1
ATOM 1780 C CA . VAL A 1 233 ? -16.643 48.519 -9.703 1.00 23.24 233 VAL A CA 1
ATOM 1781 C C . VAL A 1 233 ? -15.855 49.746 -10.197 1.00 23.37 233 VAL A C 1
ATOM 1782 O O . VAL A 1 233 ? -16.452 50.686 -10.735 1.00 23.31 233 VAL A O 1
ATOM 1786 N N . PRO A 1 234 ? -14.526 49.771 -9.953 1.00 19.87 234 PRO A N 1
ATOM 1787 C CA . PRO A 1 234 ? -13.725 50.916 -10.357 1.00 17.42 234 PRO A CA 1
ATOM 1788 C C . PRO A 1 234 ? -13.844 51.193 -11.821 1.00 19.14 234 PRO A C 1
ATOM 1789 O O . PRO A 1 234 ? -13.919 50.265 -12.606 1.00 21.25 234 PRO A O 1
ATOM 1793 N N . LEU A 1 235 ? -13.861 52.47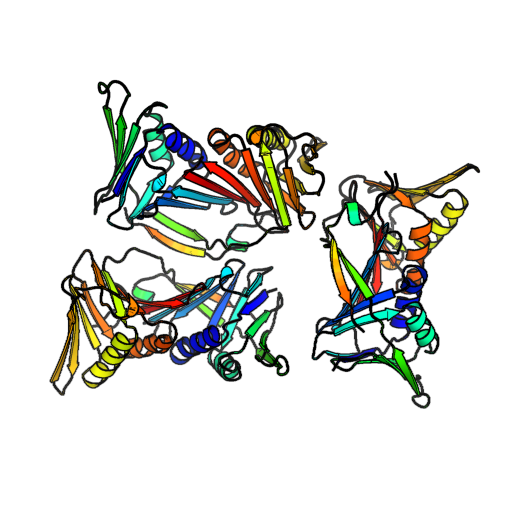4 -12.155 1.00 18.76 235 LEU A N 1
ATOM 1794 C CA . LEU A 1 23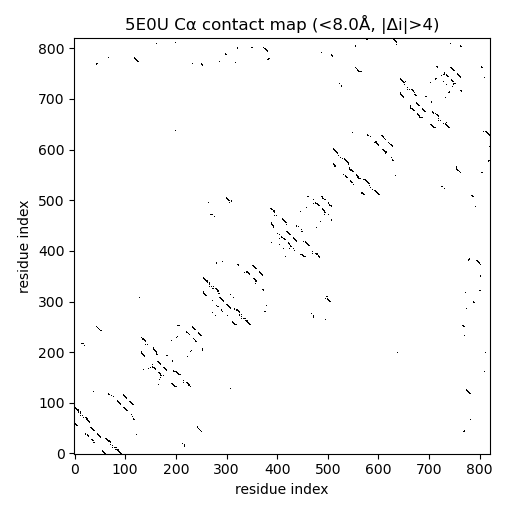5 ? -13.824 52.961 -13.506 1.00 17.13 235 LEU A CA 1
ATOM 1795 C C . LEU A 1 235 ? -12.430 52.819 -14.027 1.00 18.02 235 LEU A C 1
ATOM 1796 O O . LEU A 1 235 ? -11.485 52.924 -13.284 1.00 18.99 235 LEU A O 1
ATOM 1801 N N . VAL A 1 236 ? -12.297 52.574 -15.310 1.00 18.12 236 VAL A N 1
ATOM 1802 C CA . VAL A 1 236 ? -11.002 52.609 -15.924 1.00 17.15 236 VAL A CA 1
ATOM 1803 C C . VAL A 1 236 ? -10.974 53.745 -16.934 1.00 18.19 236 VAL A C 1
ATOM 1804 O O . VAL A 1 236 ? -11.859 53.864 -17.777 1.00 18.42 236 VAL A O 1
ATOM 1808 N N . VAL A 1 237 ? -9.961 54.596 -16.816 1.00 17.95 237 VAL A N 1
ATOM 1809 C CA . VAL A 1 237 ? -9.728 55.659 -17.775 1.00 18.29 237 VAL A CA 1
ATOM 1810 C C . VAL A 1 237 ? -8.429 55.329 -18.518 1.00 18.76 237 VAL A C 1
ATOM 1811 O O . VAL A 1 237 ? -7.390 55.182 -17.905 1.00 18.74 237 VAL A O 1
ATOM 1815 N N . GLU A 1 238 ? -8.530 55.175 -19.835 1.00 19.65 238 GLU A N 1
ATOM 1816 C CA . GLU A 1 238 ? -7.440 54.735 -20.681 1.00 19.29 238 GLU A CA 1
ATOM 1817 C C . GLU A 1 238 ? -7.005 55.714 -21.781 1.00 21.46 238 GLU A C 1
ATOM 1818 O O . GLU A 1 238 ? -7.789 56.087 -22.642 1.00 21.03 238 GLU A O 1
ATOM 1824 N N . TYR A 1 239 ? -5.725 56.080 -21.770 1.00 20.74 239 TYR A N 1
ATOM 1825 C CA . TYR A 1 239 ? -5.108 56.860 -22.844 1.00 21.96 239 TYR A CA 1
ATOM 1826 C C . TYR A 1 239 ? -4.105 55.992 -23.626 1.00 20.28 239 TYR A C 1
ATOM 1827 O O . TYR A 1 239 ? -3.196 55.444 -23.051 1.00 22.57 239 TYR A O 1
ATOM 1836 N N . LYS A 1 240 ? -4.286 55.842 -24.929 1.00 23.16 240 LYS A N 1
ATOM 1837 C CA . LYS A 1 240 ? -3.285 55.156 -25.734 1.00 21.06 240 LYS A CA 1
ATOM 1838 C C . LYS A 1 240 ? -2.095 56.074 -26.046 1.00 24.69 240 LYS A C 1
ATOM 1839 O O . LYS A 1 240 ? -2.275 57.181 -26.545 1.00 26.63 240 LYS A O 1
ATOM 1845 N N . ILE A 1 241 ? -0.887 55.576 -25.785 1.00 23.43 241 ILE A N 1
ATOM 1846 C CA . ILE A 1 241 ? 0.384 56.146 -26.230 1.00 22.45 241 ILE A CA 1
ATOM 1847 C C . ILE A 1 241 ? 0.690 55.452 -27.558 1.00 26.64 241 ILE A C 1
ATOM 1848 O O . ILE A 1 241 ? 1.011 54.277 -27.590 1.00 27.90 241 ILE A O 1
ATOM 1853 N N . ALA A 1 242 ? 0.642 56.200 -28.651 1.00 30.76 242 ALA A N 1
ATOM 1854 C CA . ALA A 1 242 ? 0.348 55.593 -29.944 1.00 28.98 242 ALA A CA 1
ATOM 1855 C C . ALA A 1 242 ? 1.354 54.578 -30.360 1.00 32.19 242 ALA A C 1
ATOM 1856 O O . ALA A 1 242 ? 2.548 54.842 -30.415 1.00 35.27 242 ALA A O 1
ATOM 1858 N N . ASP A 1 243 ? 0.841 53.379 -30.578 1.00 35.10 243 ASP A N 1
ATOM 1859 C CA . ASP A 1 243 ? 1.625 52.304 -31.111 1.00 36.09 243 ASP A CA 1
ATOM 1860 C C . ASP A 1 243 ? 2.746 51.974 -30.113 1.00 33.69 243 ASP A C 1
ATOM 1861 O O . ASP A 1 243 ? 3.775 51.454 -30.497 1.00 36.54 243 ASP A O 1
ATOM 1866 N N . MET A 1 244 ? 2.559 52.296 -28.832 1.00 29.26 244 MET A N 1
ATOM 1867 C CA . MET A 1 244 ? 3.559 51.922 -27.829 1.00 27.93 244 MET A CA 1
ATOM 1868 C C . MET A 1 244 ? 2.999 51.381 -26.524 1.00 24.26 244 MET A C 1
ATOM 1869 O O . MET A 1 244 ? 3.629 50.591 -25.848 1.00 26.38 244 MET A O 1
ATOM 1874 N N . GLY A 1 245 ? 1.784 51.733 -26.185 1.00 23.90 245 GLY A N 1
ATOM 1875 C CA . GLY A 1 245 ? 1.288 51.308 -24.905 1.00 22.79 245 GLY A CA 1
ATOM 1876 C C . GLY A 1 245 ? 0.203 52.204 -24.415 1.00 21.32 245 GLY A C 1
ATOM 1877 O O . GLY A 1 245 ? -0.605 52.673 -25.221 1.00 21.69 245 GLY A O 1
ATOM 1878 N N . HIS A 1 246 ? 0.142 52.388 -23.106 1.00 20.18 246 HIS A N 1
ATOM 1879 C CA . HIS A 1 246 ? -1.018 53.032 -22.558 1.00 18.12 246 HIS A CA 1
ATOM 1880 C C . HIS A 1 246 ? -0.791 53.434 -21.139 1.00 18.01 246 HIS A C 1
ATOM 1881 O O . HIS A 1 246 ? 0.033 52.887 -20.451 1.00 19.97 246 HIS A O 1
ATOM 1888 N N . LEU A 1 247 ? -1.538 54.419 -20.704 1.00 19.23 247 LEU A N 1
ATOM 1889 C CA . LEU A 1 247 ? -1.689 54.679 -19.300 1.00 18.16 247 LEU A CA 1
ATOM 1890 C C . LEU A 1 247 ? -3.149 54.424 -18.917 1.00 18.13 247 LEU A C 1
ATOM 1891 O O . LEU A 1 247 ? -4.052 54.974 -19.527 1.00 19.67 247 LEU A O 1
ATOM 1896 N N . LYS A 1 248 ? -3.359 53.595 -17.902 1.00 17.19 248 LYS A N 1
ATOM 1897 C CA . LYS A 1 248 ? -4.686 53.284 -17.403 1.00 16.37 248 LYS A CA 1
ATOM 1898 C C . LYS A 1 248 ? -4.836 53.739 -15.976 1.00 18.06 248 LYS A C 1
ATOM 1899 O O . LYS A 1 248 ? -4.056 53.393 -15.115 1.00 20.95 248 LYS A O 1
ATOM 1905 N N . TYR A 1 249 ? -5.895 54.495 -15.745 1.00 19.14 249 TYR A N 1
ATOM 1906 C CA . TYR A 1 249 ? -6.262 54.983 -14.436 1.00 17.86 249 TYR A CA 1
ATOM 1907 C C . TYR A 1 249 ? -7.517 54.326 -13.970 1.00 16.38 249 TYR A C 1
ATOM 1908 O O . TYR A 1 249 ? -8.461 54.211 -14.724 1.00 18.18 249 TYR A O 1
ATOM 1917 N N . TYR A 1 250 ? -7.533 53.937 -12.710 1.00 17.60 250 TYR A N 1
ATOM 1918 C CA . TYR A 1 250 ? -8.669 53.269 -12.136 1.00 15.86 250 TYR A CA 1
ATOM 1919 C C . TYR A 1 250 ? -9.228 54.108 -11.032 1.00 15.48 250 TYR A C 1
ATOM 1920 O O . TYR A 1 250 ? -8.490 54.754 -10.339 1.00 18.31 250 TYR A O 1
ATOM 1929 N N . LEU A 1 251 ? -10.529 54.120 -10.859 1.00 16.10 251 LEU A N 1
ATOM 1930 C CA . LEU A 1 251 ? -11.077 54.945 -9.805 1.00 16.28 251 LEU A CA 1
ATOM 1931 C C . LEU A 1 251 ? -12.153 54.277 -9.020 1.00 15.80 251 LEU A C 1
ATOM 1932 O O . LEU A 1 251 ? -13.196 53.982 -9.548 1.00 18.29 251 LEU A O 1
ATOM 1937 N N . ALA A 1 252 ? -11.912 54.119 -7.729 1.00 16.94 252 ALA A N 1
ATOM 1938 C CA . ALA A 1 252 ? -12.876 53.509 -6.840 1.00 15.53 252 ALA A CA 1
ATOM 1939 C C . ALA A 1 252 ? -14.119 54.373 -6.734 1.00 17.19 252 ALA A C 1
ATOM 1940 O O . ALA A 1 252 ? -14.051 55.569 -6.468 1.00 21.60 252 ALA A O 1
ATOM 1942 N N . PRO A 1 253 ? -15.277 53.754 -6.889 1.00 16.97 253 PRO A N 1
ATOM 1943 C CA . PRO A 1 253 ? -16.553 54.463 -6.931 1.00 19.73 253 PRO A CA 1
ATOM 1944 C C . PRO A 1 253 ? -17.115 54.834 -5.568 1.00 19.87 253 PRO A C 1
ATOM 1945 O O . PRO A 1 253 ? -16.688 54.318 -4.555 1.00 21.50 253 PRO A O 1
ATOM 1949 N N . LYS A 1 254 ? -18.094 55.726 -5.569 1.00 21.94 254 LYS A N 1
ATOM 1950 C CA . LYS A 1 254 ? -18.767 56.124 -4.350 1.00 23.89 254 LYS A CA 1
ATOM 1951 C C . LYS A 1 254 ? -20.006 55.229 -4.231 1.00 25.12 254 LYS A C 1
ATOM 1952 O O . LYS A 1 254 ? -20.930 55.325 -5.023 1.00 26.58 254 LYS A O 1
ATOM 1958 N N . ILE A 1 255 ? -19.994 54.398 -3.191 1.00 27.78 255 ILE A N 1
ATOM 1959 C CA . ILE A 1 255 ? -20.816 53.179 -3.040 1.00 28.70 255 ILE A CA 1
ATOM 1960 C C . ILE A 1 255 ? -20.856 52.404 -4.345 1.00 26.66 255 ILE A C 1
ATOM 1961 O O . ILE A 1 255 ? -19.928 51.673 -4.660 1.00 25.69 255 ILE A O 1
ATOM 1966 N N . MET B 1 1 ? -20.991 38.069 -2.524 1.00 36.16 1 MET B N 1
ATOM 1967 C CA . MET B 1 1 ? -21.327 36.751 -3.021 1.00 33.21 1 MET B CA 1
ATOM 1968 C C . MET B 1 1 ? -20.329 36.391 -4.101 1.00 31.78 1 MET B C 1
ATOM 1969 O O . MET B 1 1 ? -19.942 37.215 -4.927 1.00 30.43 1 MET B O 1
ATOM 1974 N N . PHE B 1 2 ? -19.926 35.131 -4.070 1.00 28.94 2 PHE B N 1
ATOM 1975 C CA . PHE B 1 2 ? -18.889 34.599 -4.911 1.00 25.56 2 PHE B CA 1
ATOM 1976 C C . PHE B 1 2 ? -19.265 33.327 -5.640 1.00 26.05 2 PHE B C 1
ATOM 1977 O O . PHE B 1 2 ? -19.873 32.445 -5.072 1.00 28.33 2 PHE B O 1
ATOM 1985 N N . GLU B 1 3 ? -18.956 33.245 -6.920 1.00 26.79 3 GLU B N 1
ATOM 1986 C CA . GLU B 1 3 ? -19.213 32.007 -7.647 1.00 27.03 3 GLU B CA 1
ATOM 1987 C C . GLU B 1 3 ? -18.191 31.843 -8.766 1.00 24.10 3 GLU B C 1
ATOM 1988 O O . GLU B 1 3 ? -18.083 32.719 -9.615 1.00 25.96 3 GLU B O 1
ATOM 1994 N N . ALA B 1 4 ? -17.421 30.755 -8.740 1.00 20.73 4 ALA B N 1
ATOM 1995 C CA . ALA B 1 4 ? -16.380 30.530 -9.733 1.00 18.77 4 ALA B CA 1
ATOM 1996 C C . ALA B 1 4 ? -16.384 29.132 -10.323 1.00 22.18 4 ALA B C 1
ATOM 1997 O O . ALA B 1 4 ? -16.471 28.163 -9.604 1.00 22.10 4 ALA B O 1
ATOM 1999 N N . ARG B 1 5 ? -16.258 29.032 -11.638 1.00 23.28 5 ARG B N 1
ATOM 2000 C CA . ARG B 1 5 ? -16.341 27.745 -12.319 1.00 21.11 5 ARG B CA 1
ATOM 2001 C C . ARG B 1 5 ? -15.048 27.378 -13.019 1.00 21.71 5 ARG B C 1
ATOM 2002 O O . ARG B 1 5 ? -14.552 28.083 -13.883 1.00 23.51 5 ARG B O 1
ATOM 2010 N N . LEU B 1 6 ? -14.521 26.224 -12.650 1.00 23.69 6 LEU B N 1
ATOM 2011 C CA . LEU B 1 6 ? -13.260 25.749 -13.180 1.00 23.58 6 LEU B CA 1
ATOM 2012 C C . LEU B 1 6 ? -13.496 24.487 -13.993 1.00 24.92 6 LEU B C 1
ATOM 2013 O O . LEU B 1 6 ? -13.851 23.460 -13.450 1.00 24.80 6 LEU B O 1
ATOM 2018 N N . VAL B 1 7 ? -13.292 24.570 -15.300 1.00 24.50 7 VAL B N 1
ATOM 2019 C CA . VAL B 1 7 ? -13.434 23.415 -16.156 1.00 26.19 7 VAL B CA 1
ATOM 2020 C C . VAL B 1 7 ? -12.391 22.353 -15.837 1.00 26.90 7 VAL B C 1
ATOM 2021 O O . VAL B 1 7 ? -12.694 21.161 -15.830 1.00 31.50 7 VAL B O 1
ATOM 2025 N N . GLN B 1 8 ? -11.172 22.772 -15.534 1.00 25.69 8 GLN B N 1
ATOM 2026 C CA . GLN B 1 8 ? -10.153 21.814 -15.153 1.00 26.41 8 GLN B CA 1
ATOM 2027 C C . GLN B 1 8 ? -10.153 21.585 -13.659 1.00 25.20 8 GLN B C 1
ATOM 2028 O O . GLN B 1 8 ? -9.268 22.040 -12.958 1.00 24.48 8 GLN B O 1
ATOM 2034 N N . GLY B 1 9 ? -11.162 20.889 -13.171 1.00 24.78 9 GLY B N 1
ATOM 2035 C CA . GLY B 1 9 ? -11.303 20.672 -11.751 1.00 23.77 9 GLY B CA 1
ATOM 2036 C C . GLY B 1 9 ? -10.162 19.967 -11.060 1.00 23.79 9 GLY B C 1
ATOM 2037 O O . GLY B 1 9 ? -9.949 20.164 -9.872 1.00 25.15 9 GLY B O 1
ATOM 2038 N N . SER B 1 10 ? -9.437 19.133 -11.791 1.00 24.87 10 SER B N 1
ATOM 2039 C CA . SER B 1 10 ? -8.343 18.366 -11.213 1.00 24.04 10 SER B CA 1
ATOM 2040 C C . SER B 1 10 ? -7.282 19.296 -10.615 1.00 23.58 10 SER B C 1
ATOM 2041 O O . SER B 1 10 ? -6.555 18.940 -9.685 1.00 24.88 10 SER B O 1
ATOM 2044 N N . ILE B 1 11 ? -7.219 20.497 -11.166 1.00 22.01 11 ILE B N 1
ATOM 2045 C CA . ILE B 1 11 ? -6.363 21.545 -10.664 1.00 21.70 11 ILE B CA 1
ATOM 2046 C C . ILE B 1 11 ? -6.691 21.819 -9.214 1.00 20.36 11 ILE B C 1
ATOM 2047 O O . ILE B 1 11 ? -5.841 21.920 -8.374 1.00 20.27 11 ILE B O 1
ATOM 2052 N N . LEU B 1 12 ? -7.962 21.898 -8.906 1.00 20.88 12 LEU B N 1
ATOM 2053 C CA . LEU B 1 12 ? -8.346 22.213 -7.555 1.00 21.04 12 LEU B CA 1
ATOM 2054 C C . LEU B 1 12 ? -8.146 21.044 -6.576 1.00 20.85 12 LEU B C 1
ATOM 2055 O O . LEU B 1 12 ? -7.866 21.243 -5.393 1.00 19.98 12 LEU B O 1
ATOM 2060 N N . LYS B 1 13 ? -8.279 19.823 -7.083 1.00 22.23 13 LYS B N 1
ATOM 2061 C CA . LYS B 1 13 ? -7.987 18.624 -6.303 1.00 24.50 13 LYS B CA 1
ATOM 2062 C C . LYS B 1 13 ? -6.516 18.561 -5.905 1.00 24.02 13 LYS B C 1
ATOM 2063 O O . LYS B 1 13 ? -6.176 18.305 -4.754 1.00 25.27 13 LYS B O 1
ATOM 2069 N N . LYS B 1 14 ? -5.645 18.804 -6.871 1.00 22.00 14 LYS B N 1
ATOM 2070 C CA . LYS B 1 14 ? -4.234 18.787 -6.604 1.00 19.57 14 LYS B CA 1
ATOM 2071 C C . LYS B 1 14 ? -3.873 19.867 -5.638 1.00 20.10 14 LYS B C 1
ATOM 2072 O O . LYS B 1 14 ? -2.936 19.714 -4.872 1.00 20.53 14 LYS B O 1
ATOM 2078 N N . VAL B 1 15 ? -4.576 20.990 -5.725 1.00 21.13 15 VAL B N 1
ATOM 2079 C CA . VAL B 1 15 ? -4.254 22.134 -4.888 1.00 20.72 15 VAL B CA 1
ATOM 2080 C C . VAL B 1 15 ? -4.506 21.737 -3.450 1.00 19.05 15 VAL B C 1
ATOM 2081 O O . VAL B 1 15 ? -3.713 22.045 -2.602 1.00 20.22 15 VAL B O 1
ATOM 2085 N N . LEU B 1 16 ? -5.538 20.969 -3.164 1.00 19.54 16 LEU B N 1
ATOM 2086 C CA . LEU B 1 16 ? -5.774 20.721 -1.764 1.00 18.94 16 LEU B CA 1
ATOM 2087 C C . LEU B 1 16 ? -4.960 19.569 -1.257 1.00 21.29 16 LEU B C 1
ATOM 2088 O O . LEU B 1 16 ? -4.662 19.531 -0.076 1.00 23.20 16 LEU B O 1
ATOM 2093 N N . GLU B 1 17 ? -4.576 18.654 -2.142 1.00 21.41 17 GLU B N 1
ATOM 2094 C CA . GLU B 1 17 ? -3.568 17.645 -1.810 1.00 21.46 17 GLU B CA 1
ATOM 2095 C C . GLU B 1 17 ? -2.228 18.278 -1.483 1.00 22.45 17 GLU B C 1
ATOM 2096 O O . GLU B 1 17 ? -1.482 17.789 -0.656 1.00 25.62 17 GLU B O 1
ATOM 2102 N N . ALA B 1 18 ? -1.910 19.372 -2.140 1.00 20.41 18 ALA B N 1
ATOM 2103 C CA . ALA B 1 18 ? -0.672 20.052 -1.856 1.00 19.16 18 ALA B CA 1
ATOM 2104 C C . ALA B 1 18 ? -0.647 20.798 -0.516 1.00 18.86 18 ALA B C 1
ATOM 2105 O O . ALA B 1 18 ? 0.412 21.132 -0.034 1.00 24.34 18 ALA B O 1
ATOM 2107 N N . LEU B 1 19 ? -1.784 21.015 0.118 1.00 21.23 19 LEU B N 1
ATOM 2108 C CA . LEU B 1 19 ? -1.822 21.917 1.250 1.00 20.17 19 LEU B CA 1
ATOM 2109 C C . LEU B 1 19 ? -2.161 21.197 2.516 1.00 22.64 19 LEU B C 1
ATOM 2110 O O . LEU B 1 19 ? -1.678 21.535 3.580 1.00 26.07 19 LEU B O 1
ATOM 2115 N N . LYS B 1 20 ? -3.034 20.221 2.390 1.00 23.85 20 LYS B N 1
ATOM 2116 C CA . LYS B 1 20 ? -3.701 19.604 3.517 1.00 26.40 20 LYS B CA 1
ATOM 2117 C C . LYS B 1 20 ? -2.746 18.951 4.509 1.00 27.64 20 LYS B C 1
ATOM 2118 O O . LYS B 1 20 ? -3.060 18.858 5.686 1.00 29.39 20 LYS B O 1
ATOM 2124 N N . ASP B 1 21 ? -1.585 18.500 4.039 1.00 27.87 21 ASP B N 1
ATOM 2125 C CA . ASP B 1 21 ? -0.629 17.773 4.889 1.00 27.91 21 ASP B CA 1
ATOM 2126 C C . ASP B 1 21 ? 0.257 18.700 5.682 1.00 28.02 21 ASP B C 1
ATOM 2127 O O . ASP B 1 21 ? 0.779 18.330 6.728 1.00 29.82 21 ASP B O 1
ATOM 2132 N N . LEU B 1 22 ? 0.441 19.900 5.149 1.00 28.40 22 LEU B N 1
ATOM 2133 C CA . LEU B 1 22 ? 1.261 20.935 5.760 1.00 26.81 22 LEU B CA 1
ATOM 2134 C C . LEU B 1 22 ? 0.462 21.883 6.657 1.00 25.90 22 LEU B C 1
ATOM 2135 O O . LEU B 1 22 ? 0.930 22.314 7.703 1.00 27.66 22 LEU B O 1
ATOM 2140 N N . ILE B 1 23 ? -0.736 22.241 6.226 1.00 26.89 23 ILE B N 1
ATOM 2141 C CA . ILE B 1 23 ? -1.592 23.081 7.053 1.00 27.16 23 ILE B CA 1
ATOM 2142 C C . ILE B 1 23 ? -3.019 22.519 7.138 1.00 27.49 23 ILE B C 1
ATOM 2143 O O . ILE B 1 23 ? -3.579 22.125 6.126 1.00 29.98 23 ILE B O 1
ATOM 2148 N N . ASN B 1 24 ? -3.606 22.443 8.328 1.00 26.91 24 ASN B N 1
ATOM 2149 C CA . ASN B 1 24 ? -4.961 21.882 8.444 1.00 29.40 24 ASN B CA 1
ATOM 2150 C C . ASN B 1 24 ? -6.074 22.918 8.269 1.00 27.14 24 ASN B C 1
ATOM 2151 O O . ASN B 1 24 ? -7.223 22.553 7.980 1.00 26.30 24 ASN B O 1
ATOM 2156 N N . GLU B 1 25 ? -5.743 24.187 8.526 1.00 27.33 25 GLU B N 1
ATOM 2157 C CA . GLU B 1 25 ? -6.710 25.290 8.510 1.00 25.92 25 GLU B CA 1
ATOM 2158 C C . GLU B 1 25 ? -6.152 26.585 7.909 1.00 24.48 25 GLU B C 1
ATOM 2159 O O . GLU B 1 25 ? -5.105 27.053 8.315 1.00 27.43 25 GLU B O 1
ATOM 2165 N N . ALA B 1 26 ? -6.896 27.194 6.987 1.00 24.78 26 ALA B N 1
ATOM 2166 C CA . ALA B 1 26 ? -6.504 28.461 6.371 1.00 20.91 26 ALA B CA 1
ATOM 2167 C C . ALA B 1 26 ? -7.660 29.400 6.043 1.00 20.11 26 ALA B C 1
ATOM 2168 O O . ALA B 1 26 ? -8.812 29.004 5.956 1.00 22.64 26 ALA B O 1
ATOM 2170 N N . CYS B 1 27 ? -7.321 30.659 5.837 1.00 21.74 27 CYS B N 1
ATOM 2171 C CA . CYS B 1 27 ? -8.280 31.655 5.398 1.00 21.77 27 CYS B CA 1
ATOM 2172 C C . CYS B 1 27 ? -8.195 31.824 3.893 1.00 21.50 27 CYS B C 1
ATOM 2173 O O . CYS B 1 27 ? -7.117 31.953 3.323 1.00 22.42 27 CYS B O 1
ATOM 2176 N N . TRP B 1 28 ? -9.352 31.777 3.259 1.00 22.76 28 TRP B N 1
ATOM 2177 C CA . TRP B 1 28 ? -9.464 31.982 1.836 1.00 22.41 28 TRP B CA 1
ATOM 2178 C C . TRP B 1 28 ? -9.996 33.374 1.532 1.00 19.69 28 TRP B C 1
ATOM 2179 O O . TRP B 1 28 ? -11.141 33.697 1.819 1.00 22.19 28 TRP B O 1
ATOM 2190 N N . ASP B 1 29 ? -9.151 34.175 0.912 1.00 21.64 29 ASP B N 1
ATOM 2191 C CA . ASP B 1 29 ? -9.461 35.542 0.586 1.00 19.71 29 ASP B CA 1
ATOM 2192 C C . ASP B 1 29 ? -9.958 35.588 -0.822 1.00 20.49 29 ASP B C 1
ATOM 2193 O O . ASP B 1 29 ? -9.204 35.359 -1.760 1.00 20.66 29 ASP B O 1
ATOM 2198 N N . ILE B 1 30 ? -11.237 35.897 -0.959 1.00 19.52 30 ILE B N 1
ATOM 2199 C CA . ILE B 1 30 ? -11.878 35.950 -2.257 1.00 20.58 30 ILE B CA 1
ATOM 2200 C C . ILE B 1 30 ? -12.031 37.428 -2.582 1.00 19.09 30 ILE B C 1
ATOM 2201 O O . ILE B 1 30 ? -12.372 38.204 -1.728 1.00 19.80 30 ILE B O 1
ATOM 2206 N N . SER B 1 31 ? -11.698 37.797 -3.803 1.00 17.52 31 SER B N 1
ATOM 2207 C CA . SER B 1 31 ? -11.766 39.159 -4.252 1.00 18.72 31 SER B CA 1
ATOM 2208 C C . SER B 1 31 ? -12.085 39.107 -5.724 1.00 20.54 31 SER B C 1
ATOM 2209 O O . SER B 1 31 ? -12.220 38.036 -6.284 1.00 19.75 31 SER B O 1
ATOM 2212 N N . SER B 1 32 ? -12.195 40.254 -6.370 1.00 19.57 32 SER B N 1
ATOM 2213 C CA . SER B 1 32 ? -12.400 40.269 -7.809 1.00 19.65 32 SER B CA 1
ATOM 2214 C C . SER B 1 32 ? -11.123 39.818 -8.544 1.00 20.85 32 SER B C 1
ATOM 2215 O O . SER B 1 32 ? -11.157 39.441 -9.715 1.00 22.48 32 SER B O 1
ATOM 2218 N N . SER B 1 33 ? -9.991 39.859 -7.861 1.00 19.44 33 SER B N 1
ATOM 2219 C CA . SER B 1 33 ? -8.773 39.475 -8.506 1.00 19.07 33 SER B CA 1
ATOM 2220 C C . SER B 1 33 ? -8.738 37.967 -8.587 1.00 19.14 33 SER B C 1
ATOM 2221 O O . SER B 1 33 ? -8.301 37.400 -9.567 1.00 21.80 33 SER B O 1
ATOM 2224 N N . GLY B 1 34 ? -9.251 37.315 -7.565 1.00 18.44 34 GLY B N 1
ATOM 2225 C CA . GLY B 1 34 ? -9.259 35.877 -7.553 1.00 17.79 34 GLY B CA 1
ATOM 2226 C C . GLY B 1 34 ? -9.128 35.392 -6.145 1.00 19.59 34 GLY B C 1
ATOM 2227 O O . GLY B 1 34 ? -9.449 36.118 -5.215 1.00 20.07 34 GLY B O 1
ATOM 2228 N N . VAL B 1 35 ? -8.628 34.162 -6.011 1.00 21.15 35 VAL B N 1
ATOM 2229 C CA . VAL B 1 35 ? -8.516 33.472 -4.738 1.00 20.36 35 VAL B CA 1
ATOM 2230 C C . VAL B 1 35 ? -7.087 33.488 -4.261 1.00 18.85 35 VAL B C 1
ATOM 2231 O O . VAL B 1 35 ? -6.190 33.127 -4.983 1.00 20.21 35 VAL B O 1
ATOM 2235 N N . ASN B 1 36 ? -6.902 33.891 -3.020 1.00 18.42 36 ASN B N 1
ATOM 2236 C CA . ASN B 1 36 ? -5.595 33.987 -2.438 1.00 19.45 36 ASN B CA 1
ATOM 2237 C C . ASN B 1 36 ? -5.625 33.385 -1.059 1.00 19.89 36 ASN B C 1
ATOM 2238 O O . ASN B 1 36 ? -6.548 33.627 -0.310 1.00 21.97 36 ASN B O 1
ATOM 2243 N N . LEU B 1 37 ? -4.610 32.621 -0.713 1.00 20.44 37 LEU B N 1
ATOM 2244 C CA . LEU B 1 37 ? -4.514 32.046 0.612 1.00 21.17 37 LEU B CA 1
ATOM 2245 C C . LEU B 1 37 ? -3.066 32.142 1.116 1.00 21.55 37 LEU B C 1
ATOM 2246 O O . LEU B 1 37 ? -2.143 31.929 0.353 1.00 22.78 37 LEU B O 1
ATOM 2251 N N . GLN B 1 38 ? -2.881 32.437 2.401 1.00 22.87 38 GLN B N 1
ATOM 2252 C CA . GLN B 1 38 ? -1.556 32.484 2.999 1.00 22.84 38 GLN B CA 1
ATOM 2253 C C . GLN B 1 38 ? -1.592 31.919 4.417 1.00 26.68 38 GLN B C 1
ATOM 2254 O O . GLN B 1 38 ? -2.394 32.345 5.218 1.00 31.20 38 GLN B O 1
ATOM 2260 N N . SER B 1 39 ? -0.702 30.992 4.747 1.00 25.76 39 SER B N 1
ATOM 2261 C CA . SER B 1 39 ? -0.705 30.407 6.081 1.00 25.68 39 SER B CA 1
ATOM 2262 C C . SER B 1 39 ? 0.634 29.772 6.437 1.00 27.99 39 SER B C 1
ATOM 2263 O O . SER B 1 39 ? 1.248 29.125 5.610 1.00 26.20 39 SER B O 1
ATOM 2266 N N . MET B 1 40 ? 1.058 29.976 7.681 1.00 27.53 40 MET B N 1
ATOM 2267 C CA . MET B 1 40 ? 2.176 29.259 8.279 1.00 28.01 40 MET B CA 1
ATOM 2268 C C . MET B 1 40 ? 1.722 27.934 8.817 1.00 29.55 40 MET B C 1
ATOM 2269 O O . MET B 1 40 ? 0.559 27.775 9.172 1.00 29.83 40 MET B O 1
ATOM 2274 N N . ASP B 1 41 ? 2.648 26.995 8.922 1.00 28.13 41 ASP B N 1
ATOM 2275 C CA . ASP B 1 41 ? 2.347 25.751 9.594 1.00 29.27 41 ASP B CA 1
ATOM 2276 C C . ASP B 1 41 ? 2.524 26.018 11.074 1.00 30.98 41 ASP B C 1
ATOM 2277 O O . ASP B 1 41 ? 2.997 27.079 11.452 1.00 32.07 41 ASP B O 1
ATOM 2282 N N . SER B 1 42 ? 2.149 25.038 11.894 1.00 35.56 42 SER B N 1
ATOM 2283 C CA . SER B 1 42 ? 2.210 25.113 13.355 1.00 35.15 42 SER B CA 1
ATOM 2284 C C . SER B 1 42 ? 3.558 25.504 13.950 1.00 33.00 42 SER B C 1
ATOM 2285 O O . SER B 1 42 ? 3.606 26.054 15.044 1.00 34.93 42 SER B O 1
ATOM 2288 N N . SER B 1 43 ? 4.644 25.243 13.233 1.00 30.07 43 SER B N 1
ATOM 2289 C CA . SER B 1 43 ? 5.964 25.500 13.784 1.00 31.40 43 SER B CA 1
ATOM 2290 C C . SER B 1 43 ? 6.451 26.842 13.341 1.00 31.10 43 SER B C 1
ATOM 2291 O O . SER B 1 43 ? 7.485 27.309 13.794 1.00 34.85 43 SER B O 1
ATOM 2294 N N . HIS B 1 44 ? 5.721 27.424 12.402 1.00 31.34 44 HIS B N 1
ATOM 2295 C CA . HIS B 1 44 ? 6.004 28.743 11.885 1.00 28.43 44 HIS B CA 1
ATOM 2296 C C . HIS B 1 44 ? 7.303 28.742 11.116 1.00 28.51 44 HIS B C 1
ATOM 2297 O O . HIS B 1 44 ? 7.819 29.789 10.769 1.00 31.49 44 HIS B O 1
ATOM 2304 N N . VAL B 1 45 ? 7.803 27.566 10.781 1.00 26.43 45 VAL B N 1
ATOM 2305 C CA . VAL B 1 45 ? 9.064 27.492 10.073 1.00 26.55 45 VAL B CA 1
ATOM 2306 C C . VAL B 1 45 ? 8.760 27.680 8.607 1.00 24.56 45 VAL B C 1
ATOM 2307 O O . VAL B 1 45 ? 9.593 28.148 7.858 1.00 24.60 45 VAL B O 1
ATOM 2311 N N . SER B 1 46 ? 7.545 27.349 8.201 1.00 24.65 46 SER B N 1
ATOM 2312 C CA . SER B 1 46 ? 7.218 27.463 6.798 1.00 24.41 46 SER B CA 1
ATOM 2313 C C . SER B 1 46 ? 5.901 28.163 6.542 1.00 26.91 46 SER B C 1
ATOM 2314 O O . SER B 1 46 ? 5.094 28.353 7.442 1.00 28.67 46 SER B O 1
ATOM 2317 N N . LEU B 1 47 ? 5.677 28.473 5.273 1.00 24.26 47 LEU B N 1
ATOM 2318 C CA . LEU B 1 47 ? 4.506 29.175 4.843 1.00 22.65 47 LEU B CA 1
ATOM 2319 C C . LEU B 1 47 ? 4.114 28.779 3.412 1.00 24.70 47 LEU B C 1
ATOM 2320 O O . LEU B 1 47 ? 4.963 28.347 2.629 1.00 22.62 47 LEU B O 1
ATOM 2325 N N . VAL B 1 48 ? 2.803 28.829 3.132 1.00 25.81 48 VAL B N 1
ATOM 2326 C CA . VAL B 1 48 ? 2.219 28.603 1.791 1.00 24.40 48 VAL B CA 1
ATOM 2327 C C . VAL B 1 48 ? 1.472 29.842 1.325 1.00 21.84 48 VAL B C 1
ATOM 2328 O O . VAL B 1 48 ? 0.857 30.524 2.109 1.00 23.21 48 VAL B O 1
ATOM 2332 N N . GLN B 1 49 ? 1.559 30.167 0.059 1.00 20.49 49 GLN B N 1
ATOM 2333 C CA . GLN B 1 49 ? 0.890 31.331 -0.389 1.00 20.31 49 GLN B CA 1
ATOM 2334 C C . GLN B 1 49 ? 0.322 30.838 -1.717 1.00 21.38 49 GLN B C 1
ATOM 2335 O O . GLN B 1 49 ? 1.065 30.404 -2.589 1.00 22.23 49 GLN B O 1
ATOM 2341 N N . LEU B 1 50 ? -0.996 30.857 -1.856 1.00 20.94 50 LEU B N 1
ATOM 2342 C CA . LEU B 1 50 ? -1.680 30.371 -3.057 1.00 19.49 50 LEU B CA 1
ATOM 2343 C C . LEU B 1 50 ? -2.269 31.529 -3.801 1.00 19.25 50 LEU B C 1
ATOM 2344 O O . LEU B 1 50 ? -2.724 32.467 -3.200 1.00 21.06 50 LEU B O 1
ATOM 2349 N N . THR B 1 51 ? -2.249 31.476 -5.116 1.00 20.17 51 THR B N 1
ATOM 2350 C CA . THR B 1 51 ? -2.835 32.541 -5.886 1.00 19.90 51 THR B CA 1
ATOM 2351 C C . THR B 1 51 ? -3.525 32.021 -7.129 1.00 21.39 51 THR B C 1
ATOM 2352 O O . THR B 1 51 ? -2.877 31.463 -8.001 1.00 22.74 51 THR B O 1
ATOM 2356 N N . LEU B 1 52 ? -4.834 32.221 -7.220 1.00 20.48 52 LEU B N 1
ATOM 2357 C CA . LEU B 1 52 ? -5.576 31.771 -8.372 1.00 20.06 52 LEU B CA 1
ATOM 2358 C C . LEU B 1 52 ? -6.300 32.937 -8.991 1.00 19.91 52 LEU B C 1
ATOM 2359 O O . LEU B 1 52 ? -7.272 33.412 -8.449 1.00 23.07 52 LEU B O 1
ATOM 2364 N N . ARG B 1 53 ? -5.833 33.377 -10.150 1.00 22.09 53 ARG B N 1
ATOM 2365 C CA . ARG B 1 53 ? -6.381 34.543 -10.817 1.00 21.67 53 ARG B CA 1
ATOM 2366 C C . ARG B 1 53 ? -7.739 34.273 -11.422 1.00 21.06 53 ARG B C 1
ATOM 2367 O O . ARG B 1 53 ? -7.913 33.276 -12.087 1.00 24.59 53 ARG B O 1
ATOM 2375 N N . SER B 1 54 ? -8.664 35.214 -11.280 1.00 21.71 54 SER B N 1
ATOM 2376 C CA . SER B 1 54 ? -10.026 35.033 -11.769 1.00 20.71 54 SER B CA 1
ATOM 2377 C C . SER B 1 54 ? -10.124 34.750 -13.265 1.00 22.16 54 SER B C 1
ATOM 2378 O O . SER B 1 54 ? -11.111 34.192 -13.730 1.00 22.25 54 SER B O 1
ATOM 2381 N N . GLU B 1 55 ? -9.100 35.098 -14.024 1.00 23.18 55 GLU B N 1
ATOM 2382 C CA . GLU B 1 55 ? -9.161 34.849 -15.456 1.00 24.69 55 GLU B CA 1
ATOM 2383 C C . GLU B 1 55 ? -8.807 33.419 -15.747 1.00 25.18 55 GLU B C 1
ATOM 2384 O O . GLU B 1 55 ? -8.990 32.953 -16.859 1.00 27.15 55 GLU B O 1
ATOM 2390 N N . GLY B 1 56 ? -8.357 32.701 -14.731 1.00 24.85 56 GLY B N 1
ATOM 2391 C CA . GLY B 1 56 ? -8.119 31.285 -14.900 1.00 25.53 56 GLY B CA 1
ATOM 2392 C C . GLY B 1 56 ? -9.380 30.455 -14.908 1.00 23.80 56 GLY B C 1
ATOM 2393 O O . GLY B 1 56 ? -9.401 29.337 -15.392 1.00 26.47 56 GLY B O 1
ATOM 2394 N N . PHE B 1 57 ? -10.451 31.029 -14.401 1.00 21.98 57 PHE B N 1
ATOM 2395 C CA . PHE B 1 57 ? -11.706 30.340 -14.343 1.00 22.18 57 PHE B CA 1
ATOM 2396 C C . PHE B 1 57 ? -12.522 30.564 -15.564 1.00 21.62 57 PHE B C 1
ATOM 2397 O O . PHE B 1 57 ? -12.418 31.599 -16.196 1.00 23.16 57 PHE B O 1
ATOM 2405 N N . ASP B 1 58 ? -13.343 29.570 -15.868 1.00 24.79 58 ASP B N 1
ATOM 2406 C CA . ASP B 1 58 ? -14.288 29.619 -16.971 1.00 26.41 58 ASP B CA 1
ATOM 2407 C C . ASP B 1 58 ? -15.196 30.826 -16.780 1.00 25.09 58 ASP B C 1
ATOM 2408 O O . ASP B 1 58 ? -15.397 31.600 -17.691 1.00 27.77 58 ASP B O 1
ATOM 2413 N N . THR B 1 59 ? -15.722 30.976 -15.571 1.00 23.68 59 THR B N 1
ATOM 2414 C CA . THR B 1 59 ? -16.454 32.142 -15.161 1.00 22.46 59 THR B CA 1
ATOM 2415 C C . THR B 1 59 ? -16.082 32.467 -13.717 1.00 22.14 59 THR B C 1
ATOM 2416 O O . THR B 1 59 ? -15.735 31.576 -12.957 1.00 22.12 59 THR B O 1
ATOM 2420 N N . TYR B 1 60 ? -16.092 33.760 -13.383 1.00 22.47 60 TYR B N 1
ATOM 2421 C CA . TYR B 1 60 ? -15.757 34.254 -12.054 1.00 20.76 60 TYR B CA 1
ATOM 2422 C C . TYR B 1 60 ? -16.589 35.485 -11.719 1.00 23.48 60 TYR B C 1
ATOM 2423 O O . TYR B 1 60 ? -16.728 36.393 -12.529 1.00 25.35 60 TYR B O 1
ATOM 2432 N N . ARG B 1 61 ? -17.121 35.514 -10.505 1.00 24.92 61 ARG B N 1
ATOM 2433 C CA . ARG B 1 61 ? -17.879 36.638 -9.988 1.00 24.31 61 ARG B CA 1
ATOM 2434 C C . ARG B 1 61 ? -17.710 36.811 -8.485 1.00 24.56 61 ARG B C 1
ATOM 2435 O O . ARG B 1 61 ? -17.951 35.889 -7.735 1.00 25.12 61 ARG B O 1
ATOM 2443 N N . CYS B 1 62 ? -17.326 37.999 -8.044 1.00 21.82 62 CYS B N 1
ATOM 2444 C CA . CYS B 1 62 ? -17.234 38.284 -6.626 1.00 23.07 62 CYS B CA 1
ATOM 2445 C C . CYS B 1 62 ? -17.776 39.672 -6.358 1.00 27.79 62 CYS B C 1
ATOM 2446 O O . CYS B 1 62 ? -17.225 40.636 -6.849 1.00 27.21 62 CYS B O 1
ATOM 2449 N N . ASP B 1 63 ? -18.865 39.772 -5.597 1.00 30.58 63 ASP B N 1
ATOM 2450 C CA . ASP B 1 63 ? -19.433 41.072 -5.253 1.00 31.28 63 ASP B CA 1
ATOM 2451 C C . ASP B 1 63 ? -18.599 41.743 -4.190 1.00 29.47 63 ASP B C 1
ATOM 2452 O O . ASP B 1 63 ? -18.018 42.796 -4.387 1.00 35.83 63 ASP B O 1
ATOM 2457 N N . ARG B 1 64 ? -18.502 41.077 -3.062 1.00 28.10 64 ARG B N 1
ATOM 2458 C CA . ARG B 1 64 ? -17.887 41.658 -1.906 1.00 26.06 64 ARG B CA 1
ATOM 2459 C C . ARG B 1 64 ? -16.666 40.817 -1.522 1.00 26.90 64 ARG B C 1
ATOM 2460 O O . ARG B 1 64 ? -16.645 39.606 -1.744 1.00 31.62 64 ARG B O 1
ATOM 2468 N N . ASN B 1 65 ? -15.628 41.437 -0.994 1.00 22.23 65 ASN B N 1
ATOM 2469 C CA . ASN B 1 65 ? -14.497 40.658 -0.566 1.00 21.54 65 ASN B CA 1
ATOM 2470 C C . ASN B 1 65 ? -14.912 39.679 0.529 1.00 20.52 65 ASN B C 1
ATOM 2471 O O . ASN B 1 65 ? -15.579 40.062 1.468 1.00 22.97 65 ASN B O 1
ATOM 2476 N N . LEU B 1 66 ? -14.487 38.423 0.391 1.00 21.02 66 LEU B N 1
ATOM 2477 C CA . LEU B 1 66 ? -14.809 37.319 1.320 1.00 22.57 66 LEU B CA 1
ATOM 2478 C C . LEU B 1 66 ? -13.573 36.739 1.968 1.00 20.22 66 LEU B C 1
ATOM 2479 O O . LEU B 1 66 ? -12.568 36.549 1.332 1.00 23.78 66 LEU B O 1
ATOM 2484 N N . ALA B 1 67 ? -13.656 36.474 3.252 1.00 20.82 67 ALA B N 1
ATOM 2485 C CA . ALA B 1 67 ? -12.608 35.766 3.938 1.00 21.08 67 ALA B CA 1
ATOM 2486 C C . ALA B 1 67 ? -13.181 34.499 4.559 1.00 20.87 67 ALA B C 1
ATOM 2487 O O . ALA B 1 67 ? -13.836 34.545 5.591 1.00 25.28 67 ALA B O 1
ATOM 2489 N N . MET B 1 68 ? -12.950 33.360 3.938 1.00 21.05 68 MET B N 1
ATOM 2490 C CA . MET B 1 68 ? -13.570 32.153 4.440 1.00 20.71 68 MET B CA 1
ATOM 2491 C C . MET B 1 68 ? -12.561 31.331 5.195 1.00 19.73 68 MET B C 1
ATOM 2492 O O . MET B 1 68 ? -11.551 30.973 4.637 1.00 21.32 68 MET B O 1
ATOM 2497 N N . GLY B 1 69 ? -12.823 31.068 6.471 1.00 21.05 69 GLY B N 1
ATOM 2498 C CA . GLY B 1 69 ? -12.004 30.170 7.268 1.00 22.03 69 GLY B CA 1
ATOM 2499 C C . GLY B 1 69 ? -12.385 28.718 7.040 1.00 20.46 69 GLY B C 1
ATOM 2500 O O . GLY B 1 69 ? -13.503 28.336 7.298 1.00 22.22 69 GLY B O 1
ATOM 2501 N N . VAL B 1 70 ? -11.436 27.905 6.588 1.00 23.24 70 VAL B N 1
ATOM 2502 C CA . VAL B 1 70 ? -11.716 26.542 6.108 1.00 21.38 70 VAL B CA 1
ATOM 2503 C C . VAL B 1 70 ? -10.831 25.462 6.725 1.00 21.49 70 VAL B C 1
ATOM 2504 O O . VAL B 1 70 ? -9.624 25.592 6.753 1.00 23.63 70 VAL B O 1
ATOM 2508 N N . ASN B 1 71 ? -11.431 24.388 7.208 1.00 24.21 71 ASN B N 1
ATOM 2509 C CA . ASN B 1 71 ? -10.678 23.204 7.597 1.00 23.73 71 ASN B CA 1
ATOM 2510 C C . ASN B 1 71 ? -10.238 22.456 6.327 1.00 22.24 71 ASN B C 1
ATOM 2511 O O . ASN B 1 71 ? -11.068 21.918 5.607 1.00 22.99 71 ASN B O 1
ATOM 2516 N N . LEU B 1 72 ? -8.933 22.424 6.055 1.00 23.26 72 LEU B N 1
ATOM 2517 C CA . LEU B 1 72 ? -8.433 21.919 4.778 1.00 20.52 72 LEU B CA 1
ATOM 2518 C C . LEU B 1 72 ? -8.604 20.422 4.689 1.00 20.64 72 LEU B C 1
ATOM 2519 O O . LEU B 1 72 ? -8.729 19.866 3.614 1.00 21.05 72 LEU B O 1
ATOM 2524 N N . THR B 1 73 ? -8.594 19.781 5.842 1.00 22.11 73 THR B N 1
ATOM 2525 C CA . THR B 1 73 ? -8.911 18.375 5.965 1.00 23.08 73 THR B CA 1
ATOM 2526 C C . THR B 1 73 ? -10.317 18.035 5.451 1.00 23.47 73 THR B C 1
ATOM 2527 O O . THR B 1 73 ? -10.505 17.052 4.747 1.00 25.64 73 THR B O 1
ATOM 2531 N N . SER B 1 74 ? -11.304 18.858 5.809 1.00 23.72 74 SER B N 1
ATOM 2532 C CA . SER B 1 74 ? -12.669 18.643 5.377 1.00 20.47 74 SER B CA 1
ATOM 2533 C C . SER B 1 74 ? -12.807 18.947 3.923 1.00 19.28 74 SER B C 1
ATOM 2534 O O . SER B 1 74 ? -13.508 18.277 3.210 1.00 21.60 74 SER B O 1
ATOM 2537 N N . MET B 1 75 ? -12.109 19.963 3.477 1.00 20.44 75 MET B N 1
ATOM 2538 C CA . MET B 1 75 ? -12.233 20.387 2.108 1.00 19.40 75 MET B CA 1
ATOM 2539 C C . MET B 1 75 ? -11.603 19.378 1.198 1.00 20.11 75 MET B C 1
ATOM 2540 O O . MET B 1 75 ? -12.034 19.209 0.075 1.00 19.96 75 MET B O 1
ATOM 2545 N N . SER B 1 76 ? -10.562 18.714 1.697 1.00 22.45 76 SER B N 1
ATOM 2546 C CA . SER B 1 76 ? -9.863 17.699 0.928 1.00 19.92 76 SER B CA 1
ATOM 2547 C C . SER B 1 76 ? -10.683 16.449 0.765 1.00 23.03 76 SER B C 1
ATOM 2548 O O . SER B 1 76 ? -10.749 15.889 -0.326 1.00 25.07 76 SER B O 1
ATOM 2551 N N . LYS B 1 77 ? -11.309 16.016 1.853 1.00 22.54 77 LYS B N 1
ATOM 2552 C CA . LYS B 1 77 ? -12.246 14.912 1.777 1.00 22.67 77 LYS B CA 1
ATOM 2553 C C . LYS B 1 77 ? -13.309 15.247 0.777 1.00 21.79 77 LYS B C 1
ATOM 2554 O O . LYS B 1 77 ? -13.639 14.444 -0.070 1.00 24.60 77 LYS B O 1
ATOM 2560 N N . ILE B 1 78 ? -13.845 16.452 0.883 1.00 19.39 78 ILE B N 1
ATOM 2561 C CA . ILE B 1 78 ? -14.890 16.855 -0.011 1.00 19.29 78 ILE B CA 1
ATOM 2562 C C . ILE B 1 78 ? -14.368 16.829 -1.425 1.00 21.85 78 ILE B C 1
ATOM 2563 O O . ILE B 1 78 ? -15.058 16.383 -2.308 1.00 24.97 78 ILE B O 1
ATOM 2568 N N . LEU B 1 79 ? -13.151 17.286 -1.654 1.00 20.92 79 LEU B N 1
ATOM 2569 C CA . LEU B 1 79 ? -12.638 17.345 -3.013 1.00 19.86 79 LEU B CA 1
ATOM 2570 C C . LEU B 1 79 ? -12.215 15.995 -3.516 1.00 20.01 79 LEU B C 1
ATOM 2571 O O . LEU B 1 79 ? -11.996 15.820 -4.686 1.00 22.80 79 LEU B O 1
ATOM 2576 N N . LYS B 1 80 ? -12.047 15.048 -2.621 1.00 23.45 80 LYS B N 1
ATOM 2577 C CA . LYS B 1 80 ? -11.799 13.674 -3.047 1.00 23.90 80 LYS B CA 1
ATOM 2578 C C . LYS B 1 80 ? -13.044 13.080 -3.707 1.00 23.43 80 LYS B C 1
ATOM 2579 O O . LYS B 1 80 ? -12.972 12.073 -4.410 1.00 24.99 80 LYS B O 1
ATOM 2585 N N . CYS B 1 81 ? -14.186 13.727 -3.512 1.00 21.12 81 CYS B N 1
ATOM 2586 C CA . CYS B 1 81 ? -15.418 13.220 -4.074 1.00 20.34 81 CYS B CA 1
ATOM 2587 C C . CYS B 1 81 ? -15.632 13.684 -5.478 1.00 21.62 81 CYS B C 1
ATOM 2588 O O . CYS B 1 81 ? -16.664 13.397 -6.054 1.00 23.48 81 CYS B O 1
ATOM 2591 N N . ALA B 1 82 ? -14.643 14.366 -6.042 1.00 21.26 82 ALA B N 1
ATOM 2592 C CA . ALA B 1 82 ? -14.714 14.760 -7.434 1.00 22.00 82 ALA B CA 1
ATOM 2593 C C . ALA B 1 82 ? -13.829 13.872 -8.297 1.00 23.63 82 ALA B C 1
ATOM 2594 O O . ALA B 1 82 ? -12.759 13.463 -7.885 1.00 26.83 82 ALA B O 1
ATOM 2596 N N . GLY B 1 83 ? -14.281 13.582 -9.506 1.00 24.47 83 GLY B N 1
ATOM 2597 C CA . GLY B 1 83 ? -13.499 12.794 -10.430 1.00 24.91 83 GLY B CA 1
ATOM 2598 C C . GLY B 1 83 ? -12.534 13.741 -11.080 1.00 24.67 83 GLY B C 1
ATOM 2599 O O . GLY B 1 83 ? -12.744 14.926 -10.995 1.00 27.39 83 GLY B O 1
ATOM 2600 N N . ASN B 1 84 ? -11.490 13.230 -11.722 1.00 26.93 84 ASN B N 1
ATOM 2601 C CA . ASN B 1 84 ? -10.412 14.060 -12.276 1.00 30.53 84 ASN B CA 1
ATOM 2602 C C . ASN B 1 84 ? -10.746 14.908 -13.515 1.00 29.34 84 ASN B C 1
ATOM 2603 O O . ASN B 1 84 ? -9.999 15.827 -13.869 1.00 27.65 84 ASN B O 1
ATOM 2608 N N . GLU B 1 85 ? -11.880 14.612 -14.140 1.00 30.04 85 GLU B N 1
ATOM 2609 C CA . GLU B 1 85 ? -12.303 15.266 -15.369 1.00 29.33 85 GLU B CA 1
ATOM 2610 C C . GLU B 1 85 ? -13.511 16.164 -15.127 1.00 27.06 85 GLU B C 1
ATOM 2611 O O . GLU B 1 85 ? -14.113 16.667 -16.071 1.00 24.56 85 GLU B O 1
ATOM 2617 N N . ASP B 1 86 ? -13.860 16.359 -13.859 1.00 23.42 86 ASP B N 1
ATOM 2618 C CA . ASP B 1 86 ? -15.011 17.167 -13.474 1.00 23.80 86 ASP B CA 1
ATOM 2619 C C . ASP B 1 86 ? -14.857 18.711 -13.585 1.00 25.92 86 ASP B C 1
ATOM 2620 O O . ASP B 1 86 ? -13.792 19.247 -13.307 1.00 27.22 86 ASP B O 1
ATOM 2625 N N . ILE B 1 87 ? -15.930 19.405 -13.975 1.00 26.42 87 ILE B N 1
ATOM 2626 C CA . ILE B 1 87 ? -16.039 20.865 -13.844 1.00 25.57 87 ILE B CA 1
ATOM 2627 C C . ILE B 1 87 ? -16.530 21.273 -12.462 1.00 25.93 87 ILE B C 1
ATOM 2628 O O . ILE B 1 87 ? -17.647 20.934 -12.071 1.00 27.76 87 ILE B O 1
ATOM 2633 N N . ILE B 1 88 ? -15.733 22.062 -11.756 1.00 23.33 88 ILE B N 1
ATOM 2634 C CA . ILE B 1 88 ? -16.012 22.381 -10.362 1.00 21.60 88 ILE B CA 1
ATOM 2635 C C . ILE B 1 88 ? -16.489 23.795 -10.139 1.00 21.94 88 ILE B C 1
ATOM 2636 O O . ILE B 1 88 ? -15.933 24.740 -10.681 1.00 24.46 88 ILE B O 1
ATOM 2641 N N . THR B 1 89 ? -17.554 23.935 -9.364 1.00 22.56 89 THR B N 1
ATOM 2642 C CA . THR B 1 89 ? -18.014 25.254 -9.000 1.00 22.19 89 THR B CA 1
ATOM 2643 C C . THR B 1 89 ? -17.958 25.455 -7.487 1.00 22.32 89 THR B C 1
ATOM 2644 O O . THR B 1 89 ? -18.350 24.607 -6.695 1.00 23.01 89 THR B O 1
ATOM 2648 N N . LEU B 1 90 ? -17.384 26.583 -7.111 1.00 22.80 90 LEU B N 1
ATOM 2649 C CA . LEU B 1 90 ? -17.433 27.066 -5.753 1.00 23.24 90 LEU B CA 1
ATOM 2650 C C . LEU B 1 90 ? -18.423 28.212 -5.676 1.00 23.61 90 LEU B C 1
ATOM 2651 O O . LEU B 1 90 ? -18.563 28.973 -6.619 1.00 24.34 90 LEU B O 1
ATOM 2656 N N . ARG B 1 91 ? -19.117 28.334 -4.556 1.00 26.71 91 ARG B N 1
ATOM 2657 C CA . ARG B 1 91 ? -20.073 29.412 -4.406 1.00 27.80 91 ARG B CA 1
ATOM 2658 C C . ARG B 1 91 ? -20.326 29.739 -2.949 1.00 28.21 91 ARG B C 1
ATOM 2659 O O . ARG B 1 91 ? -20.516 28.855 -2.122 1.00 26.44 91 ARG B O 1
ATOM 2667 N N . ALA B 1 92 ? -20.363 31.026 -2.650 1.00 27.95 92 ALA B N 1
ATOM 2668 C CA . ALA B 1 92 ? -20.679 31.465 -1.313 1.00 28.48 92 ALA B CA 1
ATOM 2669 C C . ALA B 1 92 ? -21.518 32.730 -1.352 1.00 30.65 92 ALA B C 1
ATOM 2670 O O . ALA B 1 92 ? -21.443 33.528 -2.282 1.00 29.22 92 ALA B O 1
ATOM 2672 N N . GLU B 1 93 ? -22.365 32.857 -0.345 1.00 35.81 93 GLU B N 1
ATOM 2673 C CA . GLU B 1 93 ? -23.188 34.031 -0.159 1.00 37.22 93 GLU B CA 1
ATOM 2674 C C . GLU B 1 93 ? -22.397 35.036 0.647 1.00 39.60 93 GLU B C 1
ATOM 2675 O O . GLU B 1 93 ? -21.330 34.716 1.154 1.00 40.16 93 GLU B O 1
ATOM 2681 N N . ASP B 1 94 ? -22.948 36.239 0.775 1.00 42.65 94 ASP B N 1
ATOM 2682 C CA . ASP B 1 94 ? -22.282 37.392 1.380 1.00 44.18 94 ASP B CA 1
ATOM 2683 C C . ASP B 1 94 ? -21.918 37.202 2.853 1.00 47.66 94 ASP B C 1
ATOM 2684 O O . ASP B 1 94 ? -20.820 37.503 3.283 1.00 49.47 94 ASP B O 1
ATOM 2689 N N . ASN B 1 95 ? -22.855 36.720 3.639 1.00 49.10 95 ASN B N 1
ATOM 2690 C CA . ASN B 1 95 ? -22.507 36.253 4.954 1.00 49.02 95 ASN B CA 1
ATOM 2691 C C . ASN B 1 95 ? -22.865 34.806 4.928 1.00 48.73 95 ASN B C 1
ATOM 2692 O O . ASN B 1 95 ? -23.954 34.409 5.321 1.00 48.16 95 ASN B O 1
ATOM 2697 N N . ALA B 1 96 ? -21.920 34.017 4.455 1.00 47.60 96 ALA B N 1
ATOM 2698 C CA . ALA B 1 96 ? -22.186 32.630 4.240 1.00 41.46 96 ALA B CA 1
ATOM 2699 C C . ALA B 1 96 ? -21.623 31.898 5.424 1.00 34.69 96 ALA B C 1
ATOM 2700 O O . ALA B 1 96 ? -20.561 32.229 5.925 1.00 35.76 96 ALA B O 1
ATOM 2702 N N . ASP B 1 97 ? -22.359 30.910 5.894 1.00 38.14 97 ASP B N 1
ATOM 2703 C CA . ASP B 1 97 ? -21.851 30.101 6.968 1.00 34.89 97 ASP B CA 1
ATOM 2704 C C . ASP B 1 97 ? -21.157 28.902 6.353 1.00 30.47 97 ASP B C 1
ATOM 2705 O O . ASP B 1 97 ? -20.384 28.217 7.003 1.00 29.19 97 ASP B O 1
ATOM 2710 N N . THR B 1 98 ? -21.380 28.712 5.063 1.00 26.16 98 THR B N 1
ATOM 2711 C CA . THR B 1 98 ? -20.867 27.552 4.376 1.00 25.55 98 THR B CA 1
ATOM 2712 C C . THR B 1 98 ? -20.364 27.863 3.006 1.00 24.59 98 THR B C 1
ATOM 2713 O O . THR B 1 98 ? -20.632 28.913 2.463 1.00 28.65 98 THR B O 1
ATOM 2717 N N . LEU B 1 99 ? -19.636 26.918 2.446 1.00 23.40 99 LEU B N 1
ATOM 2718 C CA . LEU B 1 99 ? -19.230 26.997 1.074 1.00 21.82 99 LEU B CA 1
ATOM 2719 C C . LEU B 1 99 ? -19.828 25.846 0.267 1.00 23.09 99 LEU B C 1
ATOM 2720 O O . LEU B 1 99 ? -19.824 24.701 0.681 1.00 25.15 99 LEU B O 1
ATOM 2725 N N . ALA B 1 100 ? -20.334 26.167 -0.907 1.00 24.51 100 ALA B N 1
ATOM 2726 C CA . ALA B 1 100 ? -20.924 25.172 -1.765 1.00 20.87 100 ALA B CA 1
ATOM 2727 C C . ALA B 1 100 ? -19.962 24.750 -2.832 1.00 21.83 100 ALA B C 1
ATOM 2728 O O . ALA B 1 100 ? -19.419 25.578 -3.542 1.00 22.95 100 ALA B O 1
ATOM 2730 N N . LEU B 1 101 ? -19.736 23.455 -2.933 1.00 21.64 101 LEU B N 1
ATOM 2731 C CA . LEU B 1 101 ? -18.897 22.905 -3.983 1.00 21.28 101 LEU B CA 1
ATOM 2732 C C . LEU B 1 101 ? -19.694 21.965 -4.857 1.00 21.01 101 LEU B C 1
ATOM 2733 O O . LEU B 1 101 ? -20.214 20.976 -4.392 1.00 21.77 101 LEU B O 1
ATOM 2738 N N . VAL B 1 102 ? -19.751 22.264 -6.140 1.00 22.92 102 VAL B N 1
ATOM 2739 C CA . VAL B 1 102 ? -20.633 21.548 -7.033 1.00 20.67 102 VAL B CA 1
ATOM 2740 C C . VAL B 1 102 ? -19.877 20.867 -8.157 1.00 22.15 102 VAL B C 1
ATOM 2741 O O . VAL B 1 102 ? -19.197 21.537 -8.936 1.00 24.40 102 VAL B O 1
ATOM 2745 N N . PHE B 1 103 ? -20.006 19.545 -8.270 1.00 20.50 103 PHE B N 1
ATOM 2746 C CA . PHE B 1 103 ? -19.179 18.797 -9.219 1.00 20.76 103 PHE B CA 1
ATOM 2747 C C . PHE B 1 103 ? -19.980 18.292 -10.415 1.00 21.93 103 PHE B C 1
ATOM 2748 O O . PHE B 1 103 ? -20.871 17.491 -10.238 1.00 22.47 103 PHE B O 1
ATOM 2756 N N . GLU B 1 104 ? -19.624 18.694 -11.631 1.00 20.98 104 GLU B N 1
ATOM 2757 C CA . GLU B 1 104 ? -20.349 18.244 -12.816 1.00 23.54 104 GLU B CA 1
ATOM 2758 C C . GLU B 1 104 ? -19.541 17.293 -13.673 1.00 27.40 104 GLU B C 1
ATOM 2759 O O . GLU B 1 104 ? -18.424 17.598 -14.069 1.00 27.39 104 GLU B O 1
ATOM 2765 N N . ALA B 1 105 ? -20.128 16.131 -13.946 1.00 29.82 105 ALA B N 1
ATOM 2766 C CA . ALA B 1 105 ? -19.489 15.079 -14.728 1.00 34.07 105 ALA B CA 1
ATOM 2767 C C . ALA B 1 105 ? -19.504 15.323 -16.226 1.00 39.84 105 ALA B C 1
ATOM 2768 O O . ALA B 1 105 ? -20.330 16.084 -16.721 1.00 40.34 105 ALA B O 1
ATOM 2770 N N . PRO B 1 106 ? -18.596 14.646 -16.949 1.00 44.23 106 PRO B N 1
ATOM 2771 C CA . PRO B 1 106 ? -18.438 14.726 -18.408 1.00 50.09 106 PRO B CA 1
ATOM 2772 C C . PRO B 1 106 ? -19.549 14.060 -19.252 1.00 53.23 106 PRO B C 1
ATOM 2773 O O . PRO B 1 106 ? -19.520 14.151 -20.485 1.00 54.66 106 PRO B O 1
ATOM 2777 N N . ASN B 1 107 ? -20.510 13.410 -18.611 1.00 50.71 107 ASN B N 1
ATOM 2778 C CA . ASN B 1 107 ? -21.578 12.784 -19.362 1.00 57.31 107 ASN B CA 1
ATOM 2779 C C . ASN B 1 107 ? -22.842 13.614 -19.231 1.00 60.04 107 ASN B C 1
ATOM 2780 O O . ASN B 1 107 ? -23.894 13.261 -19.766 1.00 61.40 107 ASN B O 1
ATOM 2785 N N . GLN B 1 108 ? -22.720 14.715 -18.494 1.00 57.95 108 GLN B N 1
ATOM 2786 C CA . GLN B 1 108 ? -23.818 15.631 -18.300 1.00 59.22 108 GLN B CA 1
ATOM 2787 C C . GLN B 1 108 ? -24.955 14.960 -17.523 1.00 57.06 108 GLN B C 1
ATOM 2788 O O . GLN B 1 108 ? -26.008 15.549 -17.301 1.00 60.07 108 GLN B O 1
ATOM 2794 N N . GLU B 1 109 ? -24.710 13.750 -17.038 1.00 50.46 109 GLU B N 1
ATOM 2795 C CA . GLU B 1 109 ? -25.751 12.999 -16.362 1.00 46.33 109 GLU B CA 1
ATOM 2796 C C . GLU B 1 109 ? -25.518 12.877 -14.875 1.00 40.76 109 GLU B C 1
ATOM 2797 O O . GLU B 1 109 ? -26.377 12.413 -14.138 1.00 35.73 109 GLU B O 1
ATOM 2803 N N . LYS B 1 110 ? -24.336 13.267 -14.430 1.00 39.43 110 LYS B N 1
ATOM 2804 C CA . LYS B 1 110 ? -24.018 13.150 -13.016 1.00 34.17 110 LYS B CA 1
ATOM 2805 C C . LYS B 1 110 ? -23.579 14.483 -12.426 1.00 25.56 110 LYS B C 1
ATOM 2806 O O . LYS B 1 110 ? -22.806 15.198 -13.022 1.00 25.55 110 LYS B O 1
ATOM 2812 N N . VAL B 1 111 ? -24.171 14.831 -11.298 1.00 22.20 111 VAL B N 1
ATOM 2813 C CA . VAL B 1 111 ? -23.894 16.064 -10.600 1.00 21.40 111 VAL B CA 1
ATOM 2814 C C . VAL B 1 111 ? -23.922 15.845 -9.096 1.00 22.67 111 VAL B C 1
ATOM 2815 O O . VAL B 1 111 ? -24.801 15.180 -8.596 1.00 24.19 111 VAL B O 1
ATOM 2819 N N . SER B 1 112 ? -22.933 16.372 -8.388 1.00 22.83 112 SER B N 1
ATOM 2820 C CA . SER B 1 112 ? -22.852 16.290 -6.931 1.00 23.27 112 SER B CA 1
ATOM 2821 C C . SER B 1 112 ? -22.887 17.680 -6.276 1.00 21.72 112 SER B C 1
ATOM 2822 O O . SER B 1 112 ? -22.218 18.584 -6.745 1.00 22.77 112 SER B O 1
ATOM 2825 N N . ASP B 1 113 ? -23.594 17.832 -5.165 1.00 22.13 113 ASP B N 1
ATOM 2826 C CA . ASP B 1 113 ? -23.698 19.119 -4.487 1.00 22.24 113 ASP B CA 1
ATOM 2827 C C . ASP B 1 113 ? -23.164 18.955 -3.087 1.00 20.76 113 ASP B C 1
ATOM 2828 O O . ASP B 1 113 ? -23.765 18.273 -2.288 1.00 19.88 113 ASP B O 1
ATOM 2833 N N . TYR B 1 114 ? -22.069 19.627 -2.762 1.00 21.03 114 TYR B N 1
ATOM 2834 C CA . TYR B 1 114 ? -21.516 19.514 -1.411 1.00 20.08 114 TYR B CA 1
ATOM 2835 C C . TYR B 1 114 ? -21.556 20.831 -0.722 1.00 22.85 114 TYR B C 1
ATOM 2836 O O . TYR B 1 114 ? -21.591 21.875 -1.350 1.00 26.89 114 TYR B O 1
ATOM 2845 N N . GLU B 1 115 ? -21.571 20.784 0.589 1.00 22.85 115 GLU B N 1
ATOM 2846 C CA . GLU B 1 115 ? -21.786 21.981 1.330 1.00 22.32 115 GLU B CA 1
ATOM 2847 C C . GLU B 1 115 ? -20.954 21.945 2.562 1.00 23.22 115 GLU B C 1
ATOM 2848 O O . GLU B 1 115 ? -21.231 21.168 3.460 1.00 24.28 115 GLU B O 1
ATOM 2854 N N . MET B 1 116 ? -19.937 22.791 2.612 1.00 20.63 116 MET B N 1
ATOM 2855 C CA . MET B 1 116 ? -18.945 22.687 3.661 1.00 20.85 116 MET B CA 1
ATOM 2856 C C . MET B 1 116 ? -19.118 23.749 4.709 1.00 22.39 116 MET B C 1
ATOM 2857 O O . MET B 1 116 ? -19.231 24.904 4.388 1.00 26.69 116 MET B O 1
ATOM 2862 N N . LYS B 1 117 ? -19.154 23.353 5.967 1.00 23.20 117 LYS B N 1
ATOM 2863 C CA . LYS B 1 117 ? -19.168 24.309 7.060 1.00 26.05 117 LYS B CA 1
ATOM 2864 C C . LYS B 1 117 ? -17.874 25.127 7.193 1.00 23.49 117 LYS B C 1
ATOM 2865 O O . LYS B 1 117 ? -16.777 24.608 7.083 1.00 24.16 117 LYS B O 1
ATOM 2871 N N . LEU B 1 118 ? -18.023 26.414 7.453 1.00 26.03 118 LEU B N 1
ATOM 2872 C CA . LEU B 1 118 ? -16.895 27.280 7.716 1.00 27.27 118 LEU B CA 1
ATOM 2873 C C . LEU B 1 118 ? -16.585 27.363 9.208 1.00 26.51 118 LEU B C 1
ATOM 2874 O O . LEU B 1 118 ? -17.288 26.817 10.029 1.00 27.54 118 LEU B O 1
ATOM 2879 N N . MET B 1 119 ? -15.511 28.043 9.554 1.00 27.11 119 MET B N 1
ATOM 2880 C CA . MET B 1 119 ? -15.111 28.127 10.941 1.00 27.49 119 MET B CA 1
ATOM 2881 C C . MET B 1 119 ? -14.479 29.440 11.232 1.00 29.20 119 MET B C 1
ATOM 2882 O O . MET B 1 119 ? -14.038 30.138 10.345 1.00 30.40 119 MET B O 1
ATOM 2887 N N . ASP B 1 120 ? -14.409 29.729 12.516 1.00 33.31 120 ASP B N 1
ATOM 2888 C CA . ASP B 1 120 ? -13.723 30.877 13.042 1.00 31.79 120 ASP B CA 1
ATOM 2889 C C . ASP B 1 120 ? -12.244 30.549 13.111 1.00 31.88 120 ASP B C 1
ATOM 2890 O O . ASP B 1 120 ? -11.865 29.518 13.634 1.00 32.04 120 ASP B O 1
ATOM 2895 N N . LEU B 1 121 ? -11.411 31.418 12.570 1.00 30.92 121 LEU B N 1
ATOM 2896 C CA . LEU B 1 121 ? -9.975 31.211 12.618 1.00 31.42 121 LEU B CA 1
ATOM 2897 C C . LEU B 1 121 ? -9.310 32.360 13.366 1.00 31.87 121 LEU B C 1
ATOM 2898 O O . LEU B 1 121 ? -9.841 33.465 13.423 1.00 31.86 121 LEU B O 1
ATOM 2903 N N . ASP B 1 122 ? -8.158 32.096 13.960 1.00 34.90 122 ASP B N 1
ATOM 2904 C CA . ASP B 1 122 ? -7.317 33.174 14.472 1.00 36.26 122 ASP B CA 1
ATOM 2905 C C . ASP B 1 122 ? -5.983 33.172 13.753 1.00 35.36 122 ASP B C 1
ATOM 2906 O O . ASP B 1 122 ? -5.020 32.636 14.254 1.00 35.28 122 ASP B O 1
ATOM 2911 N N . VAL B 1 123 ? -5.931 33.847 12.611 1.00 37.45 123 VAL B N 1
ATOM 2912 C CA . VAL B 1 123 ? -4.804 33.783 11.695 1.00 32.37 123 VAL B CA 1
ATOM 2913 C C . VAL B 1 123 ? -3.713 34.750 12.099 1.00 34.87 123 VAL B C 1
ATOM 2914 O O . VAL B 1 123 ? -3.929 35.656 12.884 1.00 35.51 123 VAL B O 1
ATOM 2918 N N . GLU B 1 124 ? -2.519 34.540 11.575 1.00 39.22 124 GLU B N 1
ATOM 2919 C CA . GLU B 1 124 ? -1.450 35.505 11.760 1.00 41.45 124 GLU B CA 1
ATOM 2920 C C . GLU B 1 124 ? -0.758 35.743 10.429 1.00 39.01 124 GLU B C 1
ATOM 2921 O O . GLU B 1 124 ? 0.113 34.969 10.041 1.00 40.40 124 GLU B O 1
ATOM 2927 N N . GLN B 1 125 ? -1.101 36.823 9.746 1.00 34.16 125 GLN B N 1
ATOM 2928 C CA . GLN B 1 125 ? -0.555 37.007 8.420 1.00 36.64 125 GLN B CA 1
ATOM 2929 C C . GLN B 1 125 ? 0.801 37.576 8.511 1.00 35.30 125 GLN B C 1
ATOM 2930 O O . GLN B 1 125 ? 1.032 38.476 9.290 1.00 36.87 125 GLN B O 1
ATOM 2936 N N . LEU B 1 126 ? 1.684 37.095 7.656 1.00 35.44 126 LEU B N 1
ATOM 2937 C CA . LEU B 1 126 ? 3.011 37.644 7.593 1.00 32.05 126 LEU B CA 1
ATOM 2938 C C . LEU B 1 126 ? 3.030 38.632 6.492 1.00 31.63 126 LEU B C 1
ATOM 2939 O O . LEU B 1 126 ? 2.281 38.504 5.531 1.00 32.82 126 LEU B O 1
ATOM 2944 N N . GLY B 1 127 ? 3.884 39.631 6.634 1.00 32.74 127 GLY B N 1
ATOM 2945 C CA . GLY B 1 127 ? 4.056 40.564 5.556 1.00 32.75 127 GLY B CA 1
ATOM 2946 C C . GLY B 1 127 ? 5.144 40.057 4.662 1.00 31.44 127 GLY B C 1
ATOM 2947 O O . GLY B 1 127 ? 6.312 40.304 4.889 1.00 31.41 127 GLY B O 1
ATOM 2948 N N . ILE B 1 128 ? 4.742 39.363 3.616 1.00 29.00 128 ILE B N 1
ATOM 2949 C CA . ILE B 1 128 ? 5.694 38.777 2.714 1.00 30.27 128 ILE B CA 1
ATOM 2950 C C . ILE B 1 128 ? 5.715 39.540 1.444 1.00 31.62 128 ILE B C 1
ATOM 2951 O O . ILE B 1 128 ? 4.781 39.488 0.673 1.00 29.78 128 ILE B O 1
ATOM 2956 N N . PRO B 1 129 ? 6.796 40.282 1.245 1.00 33.67 129 PRO B N 1
ATOM 2957 C CA . PRO B 1 129 ? 7.065 41.097 0.082 1.00 31.21 129 PRO B CA 1
ATOM 2958 C C . PRO B 1 129 ? 7.594 40.271 -1.039 1.00 34.14 129 PRO B C 1
ATOM 2959 O O . PRO B 1 129 ? 8.241 39.271 -0.770 1.00 37.52 129 PRO B O 1
ATOM 2963 N N . GLU B 1 130 ? 7.291 40.622 -2.276 1.00 36.25 130 GLU B N 1
ATOM 2964 C CA . GLU B 1 130 ? 8.058 40.039 -3.359 1.00 37.96 130 GLU B CA 1
ATOM 2965 C C . GLU B 1 130 ? 9.303 40.892 -3.564 1.00 36.16 130 GLU B C 1
ATOM 2966 O O . GLU B 1 130 ? 9.238 41.999 -4.089 1.00 37.82 130 GLU B O 1
ATOM 2972 N N . GLN B 1 131 ? 10.435 40.337 -3.157 1.00 34.58 131 GLN B N 1
ATOM 2973 C CA . GLN B 1 131 ? 11.731 40.962 -3.271 1.00 33.03 131 GLN B CA 1
ATOM 2974 C C . GLN B 1 131 ? 12.389 40.352 -4.488 1.00 34.74 131 GLN B C 1
ATOM 2975 O O . GLN B 1 131 ? 11.790 39.487 -5.128 1.00 34.72 131 GLN B O 1
ATOM 2981 N N . GLU B 1 132 ? 13.599 40.785 -4.828 1.00 35.73 132 GLU B N 1
ATOM 2982 C CA . GLU B 1 132 ? 14.394 40.031 -5.798 1.00 36.63 132 GLU B CA 1
ATOM 2983 C C . GLU B 1 132 ? 15.381 39.253 -4.947 1.00 30.28 132 GLU B C 1
ATOM 2984 O O . GLU B 1 132 ? 15.773 39.731 -3.895 1.00 31.18 132 GLU B O 1
ATOM 2990 N N . TYR B 1 133 ? 15.722 38.032 -5.342 1.00 28.92 133 TYR B N 1
ATOM 2991 C CA . TYR B 1 133 ? 16.461 37.157 -4.422 1.00 32.60 133 TYR B CA 1
ATOM 2992 C C . TYR B 1 133 ? 17.871 36.775 -4.810 1.00 35.56 133 TYR B C 1
ATOM 2993 O O . TYR B 1 133 ? 18.543 36.117 -4.025 1.00 32.92 133 TYR B O 1
ATOM 3002 N N . SER B 1 134 ? 18.289 37.133 -6.018 1.00 38.57 134 SER B N 1
ATOM 3003 C CA . SER B 1 134 ? 19.646 36.863 -6.510 1.00 38.35 134 SER B CA 1
ATOM 3004 C C . SER B 1 134 ? 19.925 35.438 -6.960 1.00 39.88 134 SER B C 1
ATOM 3005 O O . SER B 1 134 ? 20.979 35.180 -7.531 1.00 40.83 134 SER B O 1
ATOM 3008 N N . CYS B 1 135 ? 19.014 34.508 -6.699 1.00 34.42 135 CYS B N 1
ATOM 3009 C CA . CYS B 1 135 ? 19.284 33.122 -7.058 1.00 36.42 135 CYS B CA 1
ATOM 3010 C C . CYS B 1 135 ? 17.981 32.406 -7.407 1.00 29.99 135 CYS B C 1
ATOM 3011 O O . CYS B 1 135 ? 17.104 32.218 -6.569 1.00 27.89 135 CYS B O 1
ATOM 3014 N N . VAL B 1 136 ? 17.919 31.945 -8.649 1.00 29.20 136 VAL B N 1
ATOM 3015 C CA . VAL B 1 136 ? 16.746 31.304 -9.188 1.00 25.20 136 VAL B CA 1
ATOM 3016 C C . VAL B 1 136 ? 17.135 30.086 -9.963 1.00 28.15 136 VAL B C 1
ATOM 3017 O O . VAL B 1 136 ? 17.716 30.179 -11.036 1.00 28.74 136 VAL B O 1
ATOM 3021 N N . VAL B 1 137 ? 16.746 28.944 -9.435 1.00 25.21 137 VAL B N 1
ATOM 3022 C CA . VAL B 1 137 ? 17.006 27.690 -10.061 1.00 22.77 137 VAL B CA 1
ATOM 3023 C C . VAL B 1 137 ? 15.765 27.097 -10.613 1.00 20.83 137 VAL B C 1
ATOM 3024 O O . VAL B 1 137 ? 14.844 26.865 -9.897 1.00 22.12 137 VAL B O 1
ATOM 3028 N N . LYS B 1 138 ? 15.797 26.773 -11.882 1.00 23.17 138 LYS B N 1
ATOM 3029 C CA . LYS B 1 138 ? 14.709 26.092 -12.528 1.00 22.91 138 LYS B CA 1
ATOM 3030 C C . LYS B 1 138 ? 15.064 24.677 -12.988 1.00 26.09 138 LYS B C 1
ATOM 3031 O O . LYS B 1 138 ? 16.096 24.458 -13.612 1.00 28.50 138 LYS B O 1
ATOM 3037 N N . MET B 1 139 ? 14.218 23.714 -12.630 1.00 25.51 139 MET B N 1
ATOM 3038 C CA . MET B 1 139 ? 14.475 22.305 -12.886 1.00 22.24 139 MET B CA 1
ATOM 3039 C C . MET B 1 139 ? 13.170 21.506 -12.968 1.00 23.25 139 MET B C 1
ATOM 3040 O O . MET B 1 139 ? 12.155 22.011 -12.573 1.00 25.71 139 MET B O 1
ATOM 3045 N N . PRO B 1 140 ? 13.193 20.257 -13.471 1.00 22.74 140 PRO B N 1
ATOM 3046 C CA . PRO B 1 140 ? 12.067 19.323 -13.412 1.00 23.34 140 PRO B CA 1
ATOM 3047 C C . PRO B 1 140 ? 11.544 19.103 -12.003 1.00 21.86 140 PRO B C 1
ATOM 3048 O O . PRO B 1 140 ? 12.358 18.963 -11.106 1.00 22.20 140 PRO B O 1
ATOM 3052 N N . SER B 1 141 ? 10.228 19.085 -11.807 1.00 22.36 141 SER B N 1
AT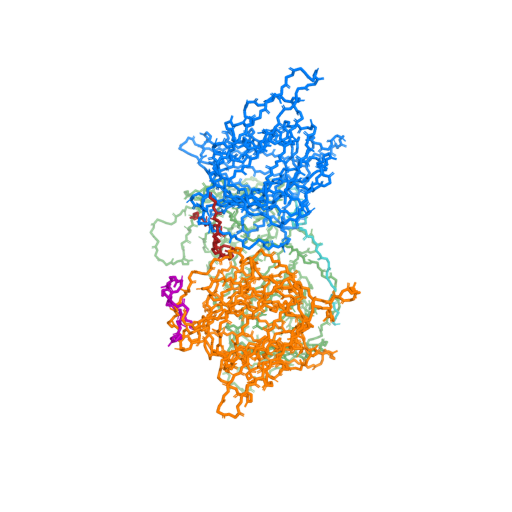OM 3053 C CA . SER B 1 141 ? 9.665 18.956 -10.461 1.00 21.36 141 SER B CA 1
ATOM 3054 C C . SER B 1 141 ? 9.851 17.592 -9.863 1.00 20.85 141 SER B C 1
ATOM 3055 O O . SER B 1 141 ? 9.947 17.468 -8.649 1.00 21.48 141 SER B O 1
ATOM 3058 N N . GLY B 1 142 ? 9.878 16.573 -10.717 1.00 21.22 142 GLY B N 1
ATOM 3059 C CA . GLY B 1 142 ? 10.037 15.211 -10.266 1.00 21.10 142 GLY B CA 1
ATOM 3060 C C . GLY B 1 142 ? 11.450 15.006 -9.792 1.00 20.15 142 GLY B C 1
ATOM 3061 O O . GLY B 1 142 ? 11.700 14.376 -8.781 1.00 22.61 142 GLY B O 1
ATOM 3062 N N . GLU B 1 143 ? 12.375 15.590 -10.520 1.00 20.00 143 GLU B N 1
ATOM 3063 C CA . GLU B 1 143 ? 13.763 15.565 -10.158 1.00 21.38 143 GLU B CA 1
ATOM 3064 C C . GLU B 1 143 ? 13.943 16.061 -8.741 1.00 20.83 143 GLU B C 1
ATOM 3065 O O . GLU B 1 143 ? 14.545 15.417 -7.918 1.00 22.94 143 GLU B O 1
ATOM 3071 N N . PHE B 1 144 ? 13.374 17.208 -8.461 1.00 19.00 144 PHE B N 1
ATOM 3072 C CA . PHE B 1 144 ? 13.496 17.829 -7.164 1.00 18.44 144 PHE B CA 1
ATOM 3073 C C . PHE B 1 144 ? 12.900 16.992 -6.049 1.00 20.16 144 PHE B C 1
ATOM 3074 O O . PHE B 1 144 ? 13.477 16.888 -4.990 1.00 21.45 144 PHE B O 1
ATOM 3082 N N . ALA B 1 145 ? 11.729 16.408 -6.288 1.00 19.40 145 ALA B N 1
ATOM 3083 C CA . ALA B 1 145 ? 11.047 15.580 -5.302 1.00 18.84 145 ALA B CA 1
ATOM 3084 C C . ALA B 1 145 ? 11.845 14.343 -4.915 1.00 21.58 145 ALA B C 1
ATOM 3085 O O . ALA B 1 145 ? 11.979 14.017 -3.742 1.00 22.77 145 ALA B O 1
ATOM 3087 N N . ARG B 1 146 ? 12.360 13.661 -5.927 1.00 21.56 146 ARG B N 1
ATOM 3088 C CA . ARG B 1 146 ? 13.227 12.502 -5.771 1.00 20.24 146 ARG B CA 1
ATOM 3089 C C . ARG B 1 146 ? 14.435 12.842 -4.917 1.00 21.45 146 ARG B C 1
ATOM 3090 O O . ARG B 1 146 ? 14.723 12.169 -3.938 1.00 23.01 146 ARG B O 1
ATOM 3098 N N . ILE B 1 147 ? 15.108 13.929 -5.267 1.00 19.69 147 ILE B N 1
ATOM 3099 C CA . ILE B 1 147 ? 16.287 14.365 -4.549 1.00 20.90 147 ILE B CA 1
ATOM 3100 C C . ILE B 1 147 ? 15.982 14.583 -3.080 1.00 21.88 147 ILE B C 1
ATOM 3101 O O . ILE B 1 147 ? 16.716 14.156 -2.208 1.00 23.53 147 ILE B O 1
ATOM 3106 N N . CYS B 1 148 ? 14.881 15.246 -2.803 1.00 21.69 148 CYS B N 1
ATOM 3107 C CA . CYS B 1 148 ? 14.512 15.527 -1.428 1.00 21.67 148 CYS B CA 1
ATOM 3108 C C . CYS B 1 148 ? 14.178 14.246 -0.718 1.00 24.10 148 CYS B C 1
ATOM 3109 O O . CYS B 1 148 ? 14.416 14.106 0.470 1.00 24.38 148 CYS B O 1
ATOM 3112 N N . ARG B 1 149 ? 13.593 13.313 -1.458 1.00 25.06 149 ARG B N 1
ATOM 3113 C CA . ARG B 1 149 ? 13.187 12.068 -0.852 1.00 24.06 149 ARG B CA 1
ATOM 3114 C C . ARG B 1 149 ? 14.388 11.231 -0.521 1.00 23.90 149 ARG B C 1
ATOM 3115 O O . ARG B 1 149 ? 14.530 10.759 0.584 1.00 25.48 149 ARG B O 1
ATOM 3123 N N . ASP B 1 150 ? 15.248 11.061 -1.503 1.00 21.40 150 ASP B N 1
ATOM 3124 C CA . ASP B 1 150 ? 16.470 10.300 -1.337 1.00 24.18 150 ASP B CA 1
ATOM 3125 C C . ASP B 1 150 ? 17.298 10.781 -0.150 1.00 24.11 150 ASP B C 1
ATOM 3126 O O . ASP B 1 150 ? 17.621 10.003 0.739 1.00 25.20 150 ASP B O 1
ATOM 3131 N N . LEU B 1 151 ? 17.645 12.064 -0.142 1.00 21.85 151 LEU B N 1
ATOM 3132 C CA . LEU B 1 151 ? 18.489 12.590 0.912 1.00 21.74 151 LEU B CA 1
ATOM 3133 C C . LEU B 1 151 ? 17.783 12.548 2.262 1.00 22.96 151 LEU B C 1
ATOM 3134 O O . LEU B 1 151 ? 18.421 12.666 3.281 1.00 25.90 151 LEU B O 1
ATOM 3139 N N . SER B 1 152 ? 16.476 12.355 2.286 1.00 23.58 152 SER B N 1
ATOM 3140 C CA . SER B 1 152 ? 15.781 12.223 3.558 1.00 23.93 152 SER B CA 1
ATOM 3141 C C . SER B 1 152 ? 16.232 10.955 4.237 1.00 25.22 152 SER B C 1
ATOM 3142 O O . SER B 1 152 ? 16.047 10.808 5.439 1.00 26.75 152 SER B O 1
ATOM 3145 N N . HIS B 1 153 ? 16.823 10.043 3.456 1.00 27.05 153 HIS B N 1
ATOM 3146 C CA . HIS B 1 153 ? 17.330 8.770 3.977 1.00 27.35 153 HIS B CA 1
ATOM 3147 C C . HIS B 1 153 ? 18.636 8.932 4.731 1.00 28.37 153 HIS B C 1
ATOM 3148 O O . HIS B 1 153 ? 18.960 8.144 5.621 1.00 28.42 153 HIS B O 1
ATOM 3155 N N . ILE B 1 154 ? 19.389 9.950 4.337 1.00 26.21 154 ILE B N 1
ATOM 3156 C CA . ILE B 1 154 ? 20.729 10.170 4.828 1.00 24.00 154 ILE B CA 1
ATOM 3157 C C . ILE B 1 154 ? 20.768 11.005 6.089 1.00 24.23 154 ILE B C 1
ATOM 3158 O O . ILE B 1 154 ? 21.425 10.642 7.052 1.00 25.64 154 ILE B O 1
ATOM 3163 N N . GLY B 1 155 ? 20.091 12.144 6.068 1.00 25.42 155 GLY B N 1
ATOM 3164 C CA . GLY B 1 155 ? 20.144 13.085 7.173 1.00 23.97 155 GLY B CA 1
ATOM 3165 C C . GLY B 1 155 ? 18.968 14.034 7.267 1.00 24.84 155 GLY B C 1
ATOM 3166 O O . GLY B 1 155 ? 18.044 13.979 6.469 1.00 23.41 155 GLY B O 1
ATOM 3167 N N . ASP B 1 156 ? 19.013 14.884 8.288 1.00 27.99 156 ASP B N 1
ATOM 3168 C CA . ASP B 1 156 ? 17.921 15.775 8.662 1.00 26.57 156 ASP B CA 1
ATOM 3169 C C . ASP B 1 156 ? 17.791 17.030 7.782 1.00 23.71 156 ASP B C 1
ATOM 3170 O O . ASP B 1 156 ? 16.687 17.501 7.521 1.00 24.72 156 ASP B O 1
ATOM 3175 N N . ALA B 1 157 ? 18.934 17.560 7.354 1.00 24.15 157 ALA B N 1
ATOM 3176 C CA . ALA B 1 157 ? 19.047 18.855 6.681 1.00 23.41 157 ALA B CA 1
ATOM 3177 C C . ALA B 1 157 ? 19.706 18.742 5.340 1.00 21.88 157 ALA B C 1
ATOM 3178 O O . ALA B 1 157 ? 20.523 17.879 5.159 1.00 26.20 157 ALA B O 1
ATOM 3180 N N . VAL B 1 158 ? 19.370 19.595 4.389 1.00 23.19 158 VAL B N 1
ATOM 3181 C CA . VAL B 1 158 ? 20.100 19.605 3.123 1.00 19.85 158 VAL B CA 1
ATOM 3182 C C . VAL B 1 158 ? 20.896 20.892 3.006 1.00 21.47 158 VAL B C 1
ATOM 3183 O O . VAL B 1 158 ? 20.422 21.972 3.345 1.00 23.12 158 VAL B O 1
ATOM 3187 N N . VAL B 1 159 ? 22.114 20.786 2.509 1.00 21.35 159 VAL B N 1
ATOM 3188 C CA . VAL B 1 159 ? 22.863 21.976 2.236 1.00 21.83 159 VAL B CA 1
ATOM 3189 C C . VAL B 1 159 ? 22.734 22.270 0.751 1.00 24.15 159 VAL B C 1
ATOM 3190 O O . VAL B 1 159 ? 23.145 21.488 -0.105 1.00 22.44 159 VAL B O 1
ATOM 3194 N N . ILE B 1 160 ? 22.122 23.415 0.463 1.00 23.48 160 ILE B N 1
ATOM 3195 C CA . ILE B 1 160 ? 21.924 23.836 -0.899 1.00 22.14 160 ILE B CA 1
ATOM 3196 C C . ILE B 1 160 ? 22.958 24.843 -1.260 1.00 25.57 160 ILE B C 1
ATOM 3197 O O . ILE B 1 160 ? 23.049 25.911 -0.673 1.00 25.48 160 ILE B O 1
ATOM 3202 N N . SER B 1 161 ? 23.747 24.457 -2.245 1.00 25.81 161 SER B N 1
ATOM 3203 C CA . SER B 1 161 ? 24.847 25.255 -2.684 1.00 27.80 161 SER B CA 1
ATOM 3204 C C . SER B 1 161 ? 24.566 25.594 -4.111 1.00 26.90 161 SER B C 1
ATOM 3205 O O . SER B 1 161 ? 24.397 24.726 -4.952 1.00 30.86 161 SER B O 1
ATOM 3208 N N . CYS B 1 162 ? 24.472 26.873 -4.382 1.00 28.13 162 CYS B N 1
ATOM 3209 C CA . CYS B 1 162 ? 24.146 27.251 -5.710 1.00 30.19 162 CYS B CA 1
ATOM 3210 C C . CYS B 1 162 ? 25.307 27.971 -6.348 1.00 30.64 162 CYS B C 1
ATOM 3211 O O . CYS B 1 162 ? 25.950 28.781 -5.713 1.00 31.84 162 CYS B O 1
ATOM 3214 N N . ALA B 1 163 ? 25.606 27.595 -7.580 1.00 29.10 163 ALA B N 1
ATOM 3215 C CA . ALA B 1 163 ? 26.524 28.310 -8.431 1.00 30.98 163 ALA B CA 1
ATOM 3216 C C . ALA B 1 163 ? 25.933 28.348 -9.837 1.00 30.36 163 ALA B C 1
ATOM 3217 O O . ALA B 1 163 ? 24.894 27.762 -10.079 1.00 33.49 163 ALA B O 1
ATOM 3219 N N . LYS B 1 164 ? 26.595 29.036 -10.759 1.00 31.37 164 LYS B N 1
ATOM 3220 C CA . LYS B 1 164 ? 26.102 29.241 -12.125 1.00 32.08 164 LYS B CA 1
ATOM 3221 C C . LYS B 1 164 ? 26.297 27.974 -12.928 1.00 31.71 164 LYS B C 1
ATOM 3222 O O . LYS B 1 164 ? 25.683 27.736 -13.963 1.00 32.34 164 LYS B O 1
ATOM 3228 N N . ASP B 1 165 ? 27.218 27.185 -12.409 1.00 33.04 165 ASP B N 1
ATOM 3229 C CA . ASP B 1 165 ? 27.705 25.968 -12.989 1.00 33.38 165 ASP B CA 1
ATOM 3230 C C . ASP B 1 165 ? 26.614 24.928 -12.833 1.00 30.16 165 ASP B C 1
ATOM 3231 O O . ASP B 1 165 ? 26.325 24.153 -13.727 1.00 30.28 165 ASP B O 1
ATOM 3236 N N . GLY B 1 166 ? 26.010 24.924 -11.664 1.00 27.55 166 GLY B N 1
ATOM 3237 C CA . GLY B 1 166 ? 24.966 23.990 -11.364 1.00 26.93 166 GLY B CA 1
ATOM 3238 C C . GLY B 1 166 ? 24.620 24.224 -9.925 1.00 27.57 166 GLY B C 1
ATOM 3239 O O . GLY B 1 166 ? 25.077 25.176 -9.333 1.00 29.48 166 GLY B O 1
ATOM 3240 N N . VAL B 1 167 ? 23.827 23.332 -9.364 1.00 28.47 167 VAL B N 1
ATOM 3241 C CA . VAL B 1 167 ? 23.401 23.423 -7.983 1.00 25.65 167 VAL B CA 1
ATOM 3242 C C . VAL B 1 167 ? 23.751 22.098 -7.356 1.00 25.49 167 VAL B C 1
ATOM 3243 O O . VAL B 1 167 ? 23.717 21.084 -8.022 1.00 24.87 167 VAL B O 1
ATOM 3247 N N . LYS B 1 168 ? 24.139 22.118 -6.091 1.00 26.49 168 LYS B N 1
ATOM 3248 C CA . LYS B 1 168 ? 24.547 20.910 -5.421 1.00 23.03 168 LYS B CA 1
ATOM 3249 C C . LYS B 1 168 ? 23.750 20.748 -4.166 1.00 22.42 168 LYS B C 1
ATOM 3250 O O . LYS B 1 168 ? 23.531 21.704 -3.453 1.00 22.45 168 LYS B O 1
ATOM 3256 N N . PHE B 1 169 ? 23.312 19.517 -3.916 1.00 23.06 169 PHE B N 1
ATOM 3257 C CA . PHE B 1 169 ? 22.627 19.162 -2.684 1.00 22.17 169 PHE B CA 1
ATOM 3258 C C . PHE B 1 169 ? 23.404 18.096 -1.927 1.00 19.50 169 PHE B C 1
ATOM 3259 O O . PHE B 1 169 ? 23.930 17.185 -2.508 1.00 21.49 169 PHE B O 1
ATOM 3267 N N . SER B 1 170 ? 23.477 18.259 -0.621 1.00 21.51 170 SER B N 1
ATOM 3268 C CA . SER B 1 170 ? 24.278 17.428 0.239 1.00 19.63 170 SER B CA 1
ATOM 3269 C C . SER B 1 170 ? 23.674 17.213 1.617 1.00 20.81 170 SER B C 1
ATOM 3270 O O . SER B 1 170 ? 23.187 18.150 2.217 1.00 22.01 170 SER B O 1
ATOM 3273 N N . ALA B 1 171 ? 23.703 15.982 2.120 1.00 20.89 171 ALA B N 1
ATOM 3274 C CA . ALA B 1 171 ? 23.256 15.672 3.492 1.00 24.20 171 ALA B CA 1
ATOM 3275 C C . ALA B 1 171 ? 24.217 14.703 4.206 1.00 23.57 171 ALA B C 1
ATOM 3276 O O . ALA B 1 171 ? 24.969 14.004 3.552 1.00 24.30 171 ALA B O 1
ATOM 3278 N N . SER B 1 172 ? 24.169 14.675 5.537 1.00 23.36 172 SER B N 1
ATOM 3279 C CA . SER B 1 172 ? 25.013 13.804 6.349 1.00 23.09 172 SER B CA 1
ATOM 3280 C C . SER B 1 172 ? 24.303 13.286 7.568 1.00 22.38 172 SER B C 1
ATOM 3281 O O . SER B 1 172 ? 23.656 14.035 8.274 1.00 25.00 172 SER B O 1
ATOM 3284 N N . GLY B 1 173 ? 24.465 12.017 7.862 1.00 23.23 173 GLY B N 1
ATOM 3285 C CA . GLY B 1 173 ? 23.853 11.487 9.055 1.00 24.01 173 GLY B CA 1
ATOM 3286 C C . GLY B 1 173 ? 24.816 10.517 9.679 1.00 26.85 173 GLY B C 1
ATOM 3287 O O . GLY B 1 173 ? 25.941 10.387 9.223 1.00 28.50 173 GLY B O 1
ATOM 3288 N N . GLU B 1 174 ? 24.377 9.816 10.707 1.00 27.68 174 GLU B N 1
ATOM 3289 C CA . GLU B 1 174 ? 25.254 8.876 11.374 1.00 30.02 174 GLU B CA 1
ATOM 3290 C C . GLU B 1 174 ? 25.800 7.814 10.427 1.00 30.13 174 GLU B C 1
ATOM 3291 O O . GLU B 1 174 ? 26.835 7.230 10.692 1.00 30.15 174 GLU B O 1
ATOM 3297 N N . LEU B 1 175 ? 25.103 7.555 9.331 1.00 29.52 175 LEU B N 1
ATOM 3298 C CA . LEU B 1 175 ? 25.525 6.512 8.418 1.00 24.53 175 LEU B CA 1
ATOM 3299 C C . LEU B 1 175 ? 26.551 7.039 7.393 1.00 27.80 175 LEU B C 1
ATOM 3300 O O . LEU B 1 175 ? 27.230 6.265 6.736 1.00 27.79 175 LEU B O 1
ATOM 3305 N N . GLY B 1 176 ? 26.707 8.350 7.287 1.00 24.18 176 GLY B N 1
ATOM 3306 C CA . GLY B 1 176 ? 27.589 8.902 6.286 1.00 24.38 176 GLY B CA 1
ATOM 3307 C C . GLY B 1 176 ? 27.000 10.149 5.686 1.00 24.36 176 GLY B C 1
ATOM 3308 O O . GLY B 1 176 ? 26.201 10.813 6.325 1.00 24.40 176 GLY B O 1
ATOM 3309 N N . ASN B 1 177 ? 27.385 10.452 4.456 1.00 22.53 177 ASN B N 1
ATOM 3310 C CA . ASN B 1 177 ? 26.904 11.641 3.802 1.00 21.47 177 ASN B CA 1
ATOM 3311 C C . ASN B 1 177 ? 26.620 11.410 2.339 1.00 22.65 177 ASN B C 1
ATOM 3312 O O . ASN B 1 177 ? 27.121 10.466 1.758 1.00 25.23 177 ASN B O 1
ATOM 3317 N N . GLY B 1 178 ? 25.804 12.264 1.739 1.00 20.87 178 GLY B N 1
ATOM 3318 C CA . GLY B 1 178 ? 25.476 12.111 0.339 1.00 20.41 178 GLY B CA 1
ATOM 3319 C C . GLY B 1 178 ? 25.580 13.426 -0.359 1.00 22.16 178 GLY B C 1
ATOM 3320 O O . GLY B 1 178 ? 25.398 14.432 0.284 1.00 23.93 178 GLY B O 1
ATOM 3321 N N . ASN B 1 179 ? 25.888 13.425 -1.649 1.00 21.74 179 ASN B N 1
ATOM 3322 C CA . ASN B 1 179 ? 26.010 14.659 -2.407 1.00 22.17 179 ASN B CA 1
ATOM 3323 C C . ASN B 1 179 ? 25.432 14.574 -3.817 1.00 21.92 179 ASN B C 1
ATOM 3324 O O . ASN B 1 179 ? 25.879 13.788 -4.630 1.00 24.58 179 ASN B O 1
ATOM 3329 N N . ILE B 1 180 ? 24.437 15.392 -4.116 1.00 22.73 180 ILE B N 1
ATOM 3330 C CA . ILE B 1 180 ? 23.870 15.381 -5.461 1.00 24.45 180 ILE B CA 1
ATOM 3331 C C . ILE B 1 180 ? 24.189 16.638 -6.241 1.00 22.64 180 ILE B C 1
ATOM 3332 O O . ILE B 1 180 ? 24.007 17.735 -5.756 1.00 24.51 180 ILE B O 1
ATOM 3337 N N . LYS B 1 181 ? 24.679 16.457 -7.456 1.00 22.77 181 LYS B N 1
ATOM 3338 C CA . LYS B 1 181 ? 25.130 17.570 -8.245 1.00 21.09 181 LYS B CA 1
ATOM 3339 C C . LYS B 1 181 ? 24.451 17.586 -9.587 1.00 23.23 181 LYS B C 1
ATOM 3340 O O . LYS B 1 181 ? 24.647 16.712 -10.410 1.00 25.43 181 LYS B O 1
ATOM 3346 N N . LEU B 1 182 ? 23.668 18.632 -9.789 1.00 21.86 182 LEU B N 1
ATOM 3347 C CA . LEU B 1 182 ? 22.986 18.899 -11.031 1.00 24.79 182 LEU B CA 1
ATOM 3348 C C . LEU B 1 182 ? 23.641 20.042 -11.764 1.00 27.64 182 LEU B C 1
ATOM 3349 O O . LEU B 1 182 ? 23.681 21.169 -11.276 1.00 27.84 182 LEU B O 1
ATOM 3354 N N . SER B 1 183 ? 24.074 19.764 -12.981 1.00 31.83 183 SER B N 1
ATOM 3355 C CA . SER B 1 183 ? 24.695 20.769 -13.803 1.00 26.95 183 SER B CA 1
ATOM 3356 C C . SER B 1 183 ? 23.636 21.613 -14.451 1.00 27.77 183 SER B C 1
ATOM 3357 O O . SER B 1 183 ? 22.512 21.162 -14.617 1.00 29.41 183 SER B O 1
ATOM 3360 N N . GLN B 1 184 ? 23.965 22.860 -14.765 1.00 28.10 184 GLN B N 1
ATOM 3361 C CA . GLN B 1 184 ? 23.132 23.602 -15.680 1.00 29.54 184 GLN B CA 1
ATOM 3362 C C . GLN B 1 184 ? 23.059 22.794 -16.967 1.00 33.18 184 GLN B C 1
ATOM 3363 O O . GLN B 1 184 ? 24.080 22.333 -17.458 1.00 31.60 184 GLN B O 1
ATOM 3369 N N . THR B 1 185 ? 21.854 22.577 -17.485 1.00 33.04 185 THR B N 1
ATOM 3370 C CA . THR B 1 185 ? 21.682 21.866 -18.749 1.00 36.24 185 THR B CA 1
ATOM 3371 C C . THR B 1 185 ? 22.188 22.732 -19.881 1.00 37.50 185 THR B C 1
ATOM 3372 O O . THR B 1 185 ? 21.746 23.849 -20.046 1.00 36.66 185 THR B O 1
ATOM 3376 N N . SER B 1 186 ? 23.110 22.195 -20.667 1.00 40.28 186 SER B N 1
ATOM 3377 C CA . SER B 1 186 ? 23.817 22.992 -21.648 1.00 41.58 186 SER B CA 1
ATOM 3378 C C . SER B 1 186 ? 23.080 23.108 -22.937 1.00 41.06 186 SER B C 1
ATOM 3379 O O . SER B 1 186 ? 22.998 24.181 -23.508 1.00 41.73 186 SER B O 1
ATOM 3382 N N . ASN B 1 187 ? 22.512 22.010 -23.394 1.00 40.23 187 ASN B N 1
ATOM 3383 C CA . ASN B 1 187 ? 21.725 22.101 -24.604 1.00 43.46 187 ASN B CA 1
ATOM 3384 C C . ASN B 1 187 ? 20.270 22.159 -24.281 1.00 40.92 187 ASN B C 1
ATOM 3385 O O . ASN B 1 187 ? 19.599 21.134 -24.256 1.00 43.96 187 ASN B O 1
ATOM 3390 N N . VAL B 1 188 ? 19.762 23.362 -24.070 1.00 38.42 188 VAL B N 1
ATOM 3391 C CA . VAL B 1 188 ? 18.404 23.473 -23.602 1.00 38.73 188 VAL B CA 1
ATOM 3392 C C . VAL B 1 188 ? 17.439 23.441 -24.767 1.00 36.37 188 VAL B C 1
ATOM 3393 O O . VAL B 1 188 ? 17.456 24.322 -25.617 1.00 37.20 188 VAL B O 1
ATOM 3397 N N . ASP B 1 189 ? 16.675 22.354 -24.851 1.00 38.31 189 ASP B N 1
ATOM 3398 C CA . ASP B 1 189 ? 15.625 22.202 -25.863 1.00 41.00 189 ASP B CA 1
ATOM 3399 C C . ASP B 1 189 ? 14.245 22.464 -25.251 1.00 39.94 189 ASP B C 1
ATOM 3400 O O . ASP B 1 189 ? 13.676 23.534 -25.441 1.00 40.34 189 ASP B O 1
ATOM 3405 N N . LYS B 1 190 ? 13.736 21.506 -24.479 1.00 41.83 190 LYS B N 1
ATOM 3406 C CA . LYS B 1 190 ? 12.421 21.641 -23.872 1.00 41.38 190 LYS B CA 1
ATOM 3407 C C . LYS B 1 190 ? 12.634 22.055 -22.432 1.00 44.43 190 LYS B C 1
ATOM 3408 O O . LYS B 1 190 ? 13.520 21.555 -21.736 1.00 41.29 190 LYS B O 1
ATOM 3414 N N . GLU B 1 191 ? 11.810 23.006 -22.019 1.00 50.09 191 GLU B N 1
ATOM 3415 C CA . GLU B 1 191 ? 11.937 23.735 -20.763 1.00 46.82 191 GLU B CA 1
ATOM 3416 C C . GLU B 1 191 ? 11.828 22.817 -19.556 1.00 42.54 191 GLU B C 1
ATOM 3417 O O . GLU B 1 191 ? 12.560 22.974 -18.579 1.00 42.46 191 GLU B O 1
ATOM 3423 N N . GLU B 1 192 ? 10.940 21.830 -19.643 1.00 43.00 192 GLU B N 1
ATOM 3424 C CA . GLU B 1 192 ? 10.525 21.123 -18.451 1.00 39.95 192 GLU B CA 1
ATOM 3425 C C . GLU B 1 192 ? 11.524 20.080 -18.046 1.00 38.77 192 GLU B C 1
ATOM 3426 O O . GLU B 1 192 ? 11.444 19.554 -16.934 1.00 37.73 192 GLU B O 1
ATOM 3432 N N . GLU B 1 193 ? 12.449 19.776 -18.957 1.00 38.70 193 GLU B N 1
ATOM 3433 C CA . GLU B 1 193 ? 13.453 18.749 -18.731 1.00 37.06 193 GLU B CA 1
ATOM 3434 C C . GLU B 1 193 ? 14.809 19.322 -18.381 1.00 34.70 193 GLU B C 1
ATOM 3435 O O . GLU B 1 193 ? 15.682 18.597 -17.903 1.00 33.88 193 GLU B O 1
ATOM 3441 N N . ALA B 1 194 ? 14.964 20.626 -18.608 1.00 36.01 194 ALA B N 1
ATOM 3442 C CA . ALA B 1 194 ? 16.238 21.319 -18.457 1.00 33.10 194 ALA B CA 1
ATOM 3443 C C . ALA B 1 194 ? 16.440 21.871 -17.061 1.00 30.08 194 ALA B C 1
ATOM 3444 O O . ALA B 1 194 ? 15.493 22.069 -16.321 1.00 28.85 194 ALA B O 1
ATOM 3446 N N . VAL B 1 195 ? 17.698 22.084 -16.702 1.00 29.31 195 VAL B N 1
ATOM 3447 C CA . VAL B 1 195 ? 18.055 22.757 -15.474 1.00 28.68 195 VAL B CA 1
ATOM 3448 C C . VAL B 1 195 ? 18.708 24.081 -15.800 1.00 29.08 195 VAL B C 1
ATOM 3449 O O . VAL B 1 195 ? 19.742 24.113 -16.440 1.00 28.80 195 VAL B O 1
ATOM 3453 N N . THR B 1 196 ? 18.082 25.182 -15.404 1.00 30.61 196 THR B N 1
ATOM 3454 C CA . THR B 1 196 ? 18.653 26.488 -15.686 1.00 28.71 196 THR B CA 1
ATOM 3455 C C . THR B 1 196 ? 18.815 27.285 -14.417 1.00 27.66 196 THR B C 1
ATOM 3456 O O . THR B 1 196 ? 17.964 27.275 -13.547 1.00 27.74 196 THR B O 1
ATOM 3460 N N . ILE B 1 197 ? 19.918 28.006 -14.345 1.00 29.54 197 ILE B N 1
ATOM 3461 C CA . ILE B 1 197 ? 20.255 28.778 -13.172 1.00 31.81 197 ILE B CA 1
ATOM 3462 C C . ILE B 1 197 ? 20.371 30.253 -13.566 1.00 34.73 197 ILE B C 1
ATOM 3463 O O . ILE B 1 197 ? 20.950 30.600 -14.601 1.00 35.17 197 ILE B O 1
ATOM 3468 N N . GLU B 1 198 ? 19.752 31.099 -12.747 1.00 35.53 198 GLU B N 1
ATOM 3469 C CA . GLU B 1 198 ? 19.744 32.532 -12.923 1.00 35.66 198 GLU B CA 1
ATOM 3470 C C . GLU B 1 198 ? 20.312 33.147 -11.654 1.00 35.16 198 GLU B C 1
ATOM 3471 O O . GLU B 1 198 ? 19.742 33.002 -10.584 1.00 33.37 198 GLU B O 1
ATOM 3477 N N . MET B 1 199 ? 21.437 33.833 -11.735 1.00 40.57 199 MET B N 1
ATOM 3478 C CA . MET B 1 199 ? 22.129 34.127 -10.485 1.00 40.97 199 MET B CA 1
ATOM 3479 C C . MET B 1 199 ? 23.082 35.329 -10.419 1.00 44.02 199 MET B C 1
ATOM 3480 O O . MET B 1 199 ? 23.827 35.613 -11.352 1.00 44.15 199 MET B O 1
ATOM 3485 N N . ASN B 1 200 ? 23.074 36.001 -9.273 1.00 45.93 200 ASN B N 1
ATOM 3486 C CA . ASN B 1 200 ? 24.015 37.076 -9.001 1.00 45.68 200 ASN B CA 1
ATOM 3487 C C . ASN B 1 200 ? 25.142 36.640 -8.118 1.00 46.31 200 ASN B C 1
ATOM 3488 O O . ASN B 1 200 ? 26.304 36.815 -8.441 1.00 46.56 200 ASN B O 1
ATOM 3493 N N . GLU B 1 201 ? 24.788 36.041 -6.997 1.00 48.51 201 GLU B N 1
ATOM 3494 C CA . GLU B 1 201 ? 25.779 35.633 -6.027 1.00 43.82 201 GLU B CA 1
ATOM 3495 C C . GLU B 1 201 ? 25.585 34.170 -5.679 1.00 38.01 201 GLU B C 1
ATOM 3496 O O . GLU B 1 201 ? 24.456 33.730 -5.515 1.00 41.86 201 GLU B O 1
ATOM 3502 N N . PRO B 1 202 ? 26.683 33.407 -5.581 1.00 40.10 202 PRO B N 1
ATOM 3503 C CA . PRO B 1 202 ? 26.613 32.026 -5.103 1.00 38.44 202 PRO B CA 1
ATOM 3504 C C . PRO B 1 202 ? 25.978 31.983 -3.744 1.00 34.66 202 PRO B C 1
ATOM 3505 O O . PRO B 1 202 ? 26.402 32.687 -2.841 1.00 33.55 202 PRO B O 1
ATOM 3509 N N . VAL B 1 203 ? 24.947 31.177 -3.606 1.00 31.73 203 VAL B N 1
ATOM 3510 C CA . VAL B 1 203 ? 24.266 31.095 -2.346 1.00 28.28 203 VAL B CA 1
ATOM 3511 C C . VAL B 1 203 ? 24.455 29.697 -1.804 1.00 27.00 203 VAL B C 1
ATOM 3512 O O . VAL B 1 203 ? 24.520 28.727 -2.544 1.00 25.20 203 VAL B O 1
ATOM 3516 N N . GLN B 1 204 ? 24.592 29.602 -0.503 1.00 25.18 204 GLN B N 1
ATOM 3517 C CA . GLN B 1 204 ? 24.630 28.313 0.107 1.00 26.02 204 GLN B CA 1
ATOM 3518 C C . GLN B 1 204 ? 23.814 28.350 1.353 1.00 26.74 204 GLN B C 1
ATOM 3519 O O . GLN B 1 204 ? 24.033 29.191 2.215 1.00 27.40 204 GLN B O 1
ATOM 3525 N N . LEU B 1 205 ? 22.840 27.453 1.420 1.00 25.49 205 LEU B N 1
ATOM 3526 C CA . LEU B 1 205 ? 21.874 27.464 2.498 1.00 25.55 205 LEU B CA 1
ATOM 3527 C C . LEU B 1 205 ? 21.540 26.093 3.002 1.00 24.42 205 LEU B C 1
ATOM 3528 O O . LEU B 1 205 ? 21.591 25.146 2.252 1.00 25.99 205 LEU B O 1
ATOM 3533 N N . THR B 1 206 ? 21.186 26.016 4.279 1.00 24.03 206 THR B N 1
ATOM 3534 C CA . THR B 1 206 ? 20.815 24.766 4.924 1.00 25.15 206 THR B CA 1
ATOM 3535 C C . THR B 1 206 ? 19.373 24.765 5.419 1.00 23.96 206 THR B C 1
ATOM 3536 O O . THR B 1 206 ? 18.983 25.585 6.242 1.00 24.77 206 THR B O 1
ATOM 3540 N N . PHE B 1 207 ? 18.614 23.774 4.975 1.00 24.79 207 PHE B N 1
ATOM 3541 C CA . PHE B 1 207 ? 17.187 23.686 5.249 1.00 22.21 207 PHE B CA 1
ATOM 3542 C C . PHE B 1 207 ? 16.786 22.325 5.776 1.00 23.01 207 PHE B C 1
ATOM 3543 O O . PHE B 1 207 ? 17.516 21.353 5.592 1.00 24.33 207 PHE B O 1
ATOM 3551 N N . ALA B 1 208 ? 15.623 22.257 6.417 1.00 23.54 208 ALA B N 1
ATOM 3552 C CA . ALA B 1 208 ? 15.070 21.004 6.937 1.00 24.89 208 ALA B CA 1
ATOM 3553 C C . ALA B 1 208 ? 14.364 20.209 5.852 1.00 24.69 208 ALA B C 1
ATOM 3554 O O . ALA B 1 208 ? 13.419 20.705 5.235 1.00 24.51 208 ALA B O 1
ATOM 3556 N N . LEU B 1 209 ? 14.814 18.970 5.636 1.00 25.78 209 LEU B N 1
ATOM 3557 C CA . LEU B 1 209 ? 14.259 18.111 4.590 1.00 23.87 209 LEU B CA 1
ATOM 3558 C C . LEU B 1 209 ? 12.824 17.759 4.878 1.00 23.63 209 LEU B C 1
ATOM 3559 O O . LEU B 1 209 ? 12.037 17.562 3.976 1.00 23.09 209 LEU B O 1
ATOM 3564 N N . ARG B 1 210 ? 12.498 17.734 6.156 1.00 25.06 210 ARG B N 1
ATOM 3565 C CA . ARG B 1 210 ? 11.158 17.452 6.623 1.00 26.74 210 ARG B CA 1
ATOM 3566 C C . ARG B 1 210 ? 10.104 18.275 5.874 1.00 23.68 210 ARG B C 1
ATOM 3567 O O . ARG B 1 210 ? 9.149 17.737 5.326 1.00 24.18 210 ARG B O 1
ATOM 3575 N N . TYR B 1 211 ? 10.325 19.579 5.803 1.00 24.61 211 TYR B N 1
ATOM 3576 C CA . TYR B 1 211 ? 9.353 20.481 5.222 1.00 21.65 211 TYR B CA 1
ATOM 3577 C C . TYR B 1 211 ? 9.352 20.373 3.731 1.00 20.54 211 TYR B C 1
ATOM 3578 O O . TYR B 1 211 ? 8.304 20.337 3.130 1.00 23.67 211 TYR B O 1
ATOM 3587 N N . LEU B 1 212 ? 10.525 20.262 3.131 1.00 20.84 212 LEU B N 1
ATOM 3588 C CA . LEU B 1 212 ? 10.617 20.219 1.678 1.00 20.76 212 LEU B CA 1
ATOM 3589 C C . LEU B 1 212 ? 9.847 19.064 1.082 1.00 21.93 212 LEU B C 1
ATOM 3590 O O . LEU B 1 212 ? 9.323 19.146 -0.019 1.00 22.57 212 LEU B O 1
ATOM 3595 N N . ASN B 1 213 ? 9.788 17.971 1.819 1.00 21.83 213 ASN B N 1
ATOM 3596 C CA . ASN B 1 213 ? 9.057 16.828 1.339 1.00 22.13 213 ASN B CA 1
ATOM 3597 C C . ASN B 1 213 ? 7.561 17.090 1.449 1.00 24.56 213 ASN B C 1
ATOM 3598 O O . ASN B 1 213 ? 6.754 16.426 0.810 1.00 24.14 213 ASN B O 1
ATOM 3603 N N . PHE B 1 214 ? 7.198 18.080 2.252 1.00 23.70 214 PHE B N 1
ATOM 3604 C CA . PHE B 1 214 ? 5.853 18.565 2.217 1.00 20.86 214 PHE B CA 1
ATOM 3605 C C . PHE B 1 214 ? 5.616 19.379 0.958 1.00 21.02 214 PHE B C 1
ATOM 3606 O O . PHE B 1 214 ? 4.590 19.229 0.303 1.00 23.22 214 PHE B O 1
ATOM 3614 N N . PHE B 1 215 ? 6.559 20.239 0.614 1.00 20.46 215 PHE B N 1
ATOM 3615 C CA . PHE B 1 215 ? 6.356 21.138 -0.506 1.00 19.25 215 PHE B CA 1
ATOM 3616 C C . PHE B 1 215 ? 6.147 20.340 -1.760 1.00 19.44 215 PHE B C 1
ATOM 3617 O O . PHE B 1 215 ? 5.388 20.710 -2.621 1.00 20.38 215 PHE B O 1
ATOM 3625 N N . THR B 1 216 ? 6.824 19.216 -1.859 1.00 21.89 216 THR B N 1
ATOM 3626 C CA . THR B 1 216 ? 6.867 18.495 -3.117 1.00 19.57 216 THR B CA 1
ATOM 3627 C C . THR B 1 216 ? 5.578 17.705 -3.391 1.00 20.79 216 THR B C 1
ATOM 3628 O O . THR B 1 216 ? 5.452 17.060 -4.429 1.00 20.57 216 THR B O 1
ATOM 3632 N N . LYS B 1 217 ? 4.604 17.802 -2.484 1.00 20.20 217 LYS B N 1
ATOM 3633 C CA . LYS B 1 217 ? 3.269 17.237 -2.730 1.00 20.43 217 LYS B CA 1
ATOM 3634 C C . LYS B 1 217 ? 2.521 18.034 -3.791 1.00 18.81 217 LYS B C 1
ATOM 3635 O O . LYS B 1 217 ? 1.507 17.587 -4.318 1.00 19.42 217 LYS B O 1
ATOM 3641 N N . ALA B 1 218 ? 3.053 19.200 -4.121 1.00 17.59 218 ALA B N 1
ATOM 3642 C CA . ALA B 1 218 ? 2.500 20.018 -5.157 1.00 17.56 218 ALA B CA 1
ATOM 3643 C C . ALA B 1 218 ? 3.000 19.607 -6.527 1.00 18.47 218 ALA B C 1
ATOM 3644 O O . ALA B 1 218 ? 2.541 20.111 -7.532 1.00 19.90 218 ALA B O 1
ATOM 3646 N N . THR B 1 219 ? 3.924 18.663 -6.567 1.00 18.78 219 THR B N 1
ATOM 3647 C CA . THR B 1 219 ? 4.518 18.217 -7.827 1.00 19.94 219 THR B CA 1
ATOM 3648 C C . THR B 1 219 ? 3.552 17.922 -8.983 1.00 21.66 219 THR B C 1
ATOM 3649 O O . THR B 1 219 ? 3.862 18.254 -10.118 1.00 22.58 219 THR B O 1
ATOM 3653 N N . PRO B 1 220 ? 2.369 17.322 -8.715 1.00 22.39 220 PRO B N 1
ATOM 3654 C CA . PRO B 1 220 ? 1.519 17.045 -9.879 1.00 22.16 220 PRO B CA 1
ATOM 3655 C C . PRO B 1 220 ? 0.976 18.266 -10.581 1.00 24.51 220 PRO B C 1
ATOM 3656 O O . PRO B 1 220 ? 0.386 18.109 -11.643 1.00 25.38 220 PRO B O 1
ATOM 3660 N N . LEU B 1 221 ? 1.212 19.455 -10.037 1.00 22.81 221 LEU B N 1
ATOM 3661 C CA . LEU B 1 221 ? 0.695 20.677 -10.641 1.00 23.52 221 LEU B CA 1
ATOM 3662 C C . LEU B 1 221 ? 1.538 21.190 -11.787 1.00 22.48 221 LEU B C 1
ATOM 3663 O O . LEU B 1 221 ? 1.053 21.929 -12.625 1.00 24.66 221 LEU B O 1
ATOM 3668 N N . SER B 1 222 ? 2.802 20.798 -11.816 1.00 22.62 222 SER B N 1
ATOM 3669 C CA . SER B 1 222 ? 3.749 21.291 -12.817 1.00 24.85 222 SER B CA 1
ATOM 3670 C C . SER B 1 222 ? 4.906 20.346 -13.083 1.00 24.59 222 SER B C 1
ATOM 3671 O O . SER B 1 222 ? 5.371 19.654 -12.179 1.00 25.70 222 SER B O 1
ATOM 3674 N N . SER B 1 223 ? 5.381 20.375 -14.327 1.00 24.68 223 SER B N 1
ATOM 3675 C CA . SER B 1 223 ? 6.566 19.654 -14.756 1.00 25.64 223 SER B CA 1
ATOM 3676 C C . SER B 1 223 ? 7.835 20.286 -14.195 1.00 24.54 223 SER B C 1
ATOM 3677 O O . SER B 1 223 ? 8.865 19.624 -14.071 1.00 24.58 223 SER B O 1
ATOM 3680 N N . THR B 1 224 ? 7.744 21.570 -13.858 1.00 23.86 224 THR B N 1
ATOM 3681 C CA . THR B 1 224 ? 8.899 22.321 -13.405 1.00 24.54 224 THR B CA 1
ATOM 3682 C C . THR B 1 224 ? 8.669 22.954 -12.049 1.00 23.45 224 THR B C 1
ATOM 3683 O O . THR B 1 224 ? 7.542 23.232 -11.667 1.00 24.12 224 THR B O 1
ATOM 3687 N N . VAL B 1 225 ? 9.765 23.136 -11.322 1.00 22.88 225 VAL B N 1
ATOM 3688 C CA . VAL B 1 225 ? 9.787 23.801 -10.036 1.00 21.27 225 VAL B CA 1
ATOM 3689 C C . VAL B 1 225 ? 10.946 24.770 -10.078 1.00 19.25 225 VAL B C 1
ATOM 3690 O O . VAL B 1 225 ? 11.883 24.572 -10.813 1.00 22.81 225 VAL B O 1
ATOM 3694 N N . THR B 1 226 ? 10.833 25.859 -9.344 1.00 20.40 226 THR B N 1
ATOM 3695 C CA . THR B 1 226 ? 11.861 26.873 -9.306 1.00 21.99 226 THR B CA 1
ATOM 3696 C C . THR B 1 226 ? 12.187 27.213 -7.878 1.00 20.12 226 THR B C 1
ATOM 3697 O O . THR B 1 226 ? 11.311 27.380 -7.072 1.00 20.81 226 THR B O 1
ATOM 3701 N N . LEU B 1 227 ? 13.461 27.301 -7.553 1.00 23.25 227 LEU B N 1
ATOM 3702 C CA . LEU B 1 227 ? 13.805 27.623 -6.198 1.00 22.88 227 LEU B CA 1
ATOM 3703 C C . LEU B 1 227 ? 14.352 29.012 -6.179 1.00 23.39 227 LEU B C 1
ATOM 3704 O O . LEU B 1 227 ? 15.134 29.389 -7.033 1.00 26.24 227 LEU B O 1
ATOM 3709 N N . ILE B 1 228 ? 13.906 29.787 -5.214 1.00 22.13 228 ILE B N 1
ATOM 3710 C CA . ILE B 1 228 ? 14.317 31.153 -5.146 1.00 23.21 228 ILE B CA 1
ATOM 3711 C C . ILE B 1 228 ? 15.028 31.308 -3.830 1.00 22.50 228 ILE B C 1
ATOM 3712 O O . ILE B 1 228 ? 14.476 31.143 -2.751 1.00 21.65 228 ILE B O 1
ATOM 3717 N N . MET B 1 229 ? 16.302 31.606 -3.942 1.00 25.29 229 MET B N 1
ATOM 3718 C CA . MET B 1 229 ? 17.116 31.569 -2.775 1.00 25.95 229 MET B CA 1
ATOM 3719 C C . MET B 1 229 ? 17.851 32.848 -2.615 1.00 30.77 229 MET B C 1
ATOM 3720 O O . MET B 1 229 ? 18.263 33.473 -3.590 1.00 29.02 229 MET B O 1
ATOM 3725 N N . SER B 1 230 ? 18.015 33.259 -1.376 1.00 29.16 230 SER B N 1
ATOM 3726 C CA . SER B 1 230 ? 18.842 34.402 -1.168 1.00 30.22 230 SER B CA 1
ATOM 3727 C C . SER B 1 230 ? 19.591 34.135 0.123 1.00 29.95 230 SER B C 1
ATOM 3728 O O . SER B 1 230 ? 19.140 33.365 0.961 1.00 29.36 230 SER B O 1
ATOM 3731 N N . ALA B 1 231 ? 20.755 34.741 0.260 1.00 31.55 231 ALA B N 1
ATOM 3732 C CA . ALA B 1 231 ? 21.605 34.466 1.392 1.00 29.31 231 ALA B CA 1
ATOM 3733 C C . ALA B 1 231 ? 20.935 34.807 2.704 1.00 29.36 231 ALA B C 1
ATOM 3734 O O . ALA B 1 231 ? 20.316 35.844 2.846 1.00 34.02 231 ALA B O 1
ATOM 3736 N N . ASP B 1 232 ? 21.053 33.893 3.648 1.00 31.06 232 ASP B N 1
ATOM 3737 C CA . ASP B 1 232 ? 20.633 34.071 5.033 1.00 31.16 232 ASP B CA 1
ATOM 3738 C C . ASP B 1 232 ? 19.141 34.385 5.245 1.00 29.04 232 ASP B C 1
ATOM 3739 O O . ASP B 1 232 ? 18.733 34.789 6.333 1.00 27.18 232 ASP B O 1
ATOM 3744 N N . VAL B 1 233 ? 18.337 34.153 4.206 1.00 29.74 233 VAL B N 1
ATOM 3745 C CA . VAL B 1 233 ? 16.890 34.346 4.253 1.00 26.86 233 VAL B CA 1
ATOM 3746 C C . VAL B 1 233 ? 16.095 33.099 3.746 1.00 24.18 233 VAL B C 1
ATOM 3747 O O . VAL B 1 233 ? 16.664 32.216 3.108 1.00 23.29 233 VAL B O 1
ATOM 3751 N N . PRO B 1 234 ? 14.773 33.031 4.039 1.00 25.83 234 PRO B N 1
ATOM 3752 C CA . PRO B 1 234 ? 13.950 31.877 3.666 1.00 23.15 234 PRO B CA 1
ATOM 3753 C C . PRO B 1 234 ? 13.991 31.489 2.197 1.00 23.37 234 PRO B C 1
ATOM 3754 O O . PRO B 1 234 ? 14.174 32.333 1.337 1.00 26.45 234 PRO B O 1
ATOM 3758 N N . LEU B 1 235 ? 13.870 30.192 1.941 1.00 22.77 235 LEU B N 1
ATOM 3759 C CA . LEU B 1 235 ? 13.752 29.662 0.594 1.00 21.29 235 LEU B CA 1
ATOM 3760 C C . LEU B 1 235 ? 12.375 29.850 0.035 1.00 20.49 235 LEU B C 1
ATOM 3761 O O . LEU B 1 235 ? 11.394 29.808 0.752 1.00 21.15 235 LEU B O 1
ATOM 3766 N N . VAL B 1 236 ? 12.309 30.048 -1.263 1.00 20.86 236 VAL B N 1
ATOM 3767 C CA . VAL B 1 236 ? 11.051 30.040 -1.951 1.00 20.87 236 VAL B CA 1
ATOM 3768 C C . VAL B 1 236 ? 11.028 28.892 -2.936 1.00 20.76 236 VAL B C 1
ATOM 3769 O O . VAL B 1 236 ? 11.913 28.774 -3.785 1.00 20.61 236 VAL B O 1
ATOM 3773 N N . VAL B 1 237 ? 10.002 28.059 -2.795 1.00 18.97 237 VAL B N 1
ATOM 3774 C CA . VAL B 1 237 ? 9.731 26.948 -3.689 1.00 20.09 237 VAL B CA 1
ATOM 3775 C C . VAL B 1 237 ? 8.407 27.179 -4.441 1.00 21.74 237 VAL B C 1
ATOM 3776 O O . VAL B 1 237 ? 7.336 27.201 -3.854 1.00 22.99 237 VAL B O 1
ATOM 3780 N N . GLU B 1 238 ? 8.502 27.294 -5.754 1.00 20.39 238 GLU B N 1
ATOM 3781 C CA . GLU B 1 238 ? 7.404 27.724 -6.576 1.00 20.67 238 GLU B CA 1
ATOM 3782 C C . GLU B 1 238 ? 6.893 26.739 -7.615 1.00 21.16 238 GLU B C 1
ATOM 3783 O O . GLU B 1 238 ? 7.623 26.312 -8.492 1.00 21.41 238 GLU B O 1
ATOM 3789 N N . TYR B 1 239 ? 5.598 26.449 -7.536 1.00 21.32 239 TYR B N 1
ATOM 3790 C CA . TYR B 1 239 ? 4.890 25.696 -8.556 1.00 21.35 239 TYR B CA 1
ATOM 3791 C C . TYR B 1 239 ? 3.846 26.549 -9.330 1.00 21.88 239 TYR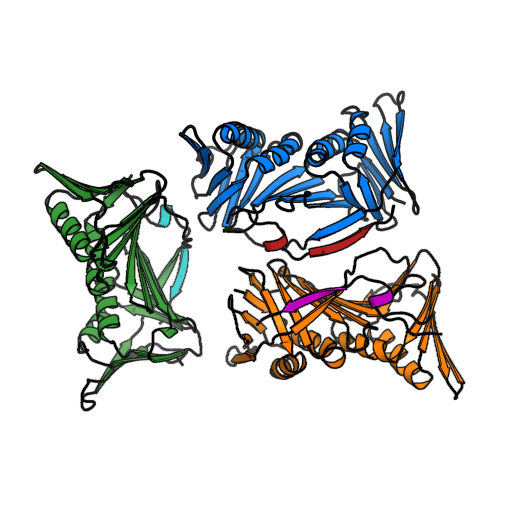 B C 1
ATOM 3792 O O . TYR B 1 239 ? 2.948 27.135 -8.739 1.00 21.18 239 TYR B O 1
ATOM 3801 N N . LYS B 1 240 ? 3.990 26.606 -10.653 1.00 23.23 240 LYS B N 1
ATOM 3802 C CA . LYS B 1 240 ? 3.025 27.261 -11.539 1.00 24.07 240 LYS B CA 1
ATOM 3803 C C . LYS B 1 240 ? 1.758 26.435 -11.780 1.00 22.76 240 LYS B C 1
ATOM 3804 O O . LYS B 1 240 ? 1.827 25.257 -12.109 1.00 24.28 240 LYS B O 1
ATOM 3810 N N . ILE B 1 241 ? 0.613 27.087 -11.591 1.00 22.72 241 ILE B N 1
ATOM 3811 C CA . ILE B 1 241 ? -0.703 26.640 -12.012 1.00 22.18 241 ILE B CA 1
ATOM 3812 C C . ILE B 1 241 ? -1.126 27.329 -13.323 1.00 25.33 241 ILE B C 1
ATOM 3813 O O . ILE B 1 241 ? -1.328 28.519 -13.343 1.00 26.27 241 ILE B O 1
ATOM 3818 N N . ALA B 1 242 ? -1.269 26.581 -14.407 1.00 28.90 242 ALA B N 1
ATOM 3819 C CA . ALA B 1 242 ? -1.319 27.139 -15.766 1.00 31.31 242 ALA B CA 1
ATOM 3820 C C . ALA B 1 242 ? -2.510 28.057 -15.955 1.00 33.68 242 ALA B C 1
ATOM 3821 O O . ALA B 1 242 ? -3.635 27.655 -15.672 1.00 38.50 242 ALA B O 1
ATOM 3823 N N . ASP B 1 243 ? -2.267 29.290 -16.396 1.00 37.35 243 ASP B N 1
ATOM 3824 C CA . ASP B 1 243 ? -3.346 30.255 -16.630 1.00 37.58 243 ASP B CA 1
ATOM 3825 C C . ASP B 1 243 ? -4.066 30.585 -15.336 1.00 35.23 243 ASP B C 1
ATOM 3826 O O . ASP B 1 243 ? -5.182 31.053 -15.357 1.00 37.49 243 ASP B O 1
ATOM 3831 N N . MET B 1 244 ? -3.448 30.374 -14.187 1.00 32.25 244 MET B N 1
ATOM 3832 C CA . MET B 1 244 ? -4.180 30.725 -12.989 1.00 27.15 244 MET B CA 1
ATOM 3833 C C . MET B 1 244 ? -3.399 31.369 -11.878 1.00 25.19 244 MET B C 1
ATOM 3834 O O . MET B 1 244 ? -3.956 32.058 -11.061 1.00 27.25 244 MET B O 1
ATOM 3839 N N . GLY B 1 245 ? -2.114 31.107 -11.800 1.00 24.25 245 GLY B N 1
ATOM 3840 C CA . GLY B 1 245 ? -1.411 31.564 -10.634 1.00 24.03 245 GLY B CA 1
ATOM 3841 C C . GLY B 1 245 ? -0.317 30.629 -10.195 1.00 22.10 245 GLY B C 1
ATOM 3842 O O . GLY B 1 245 ? 0.370 30.039 -11.004 1.00 22.72 245 GLY B O 1
ATOM 3843 N N . HIS B 1 246 ? -0.193 30.467 -8.892 1.00 20.85 246 HIS B N 1
ATOM 3844 C CA . HIS B 1 246 ? 0.965 29.822 -8.332 1.00 21.12 246 HIS B CA 1
ATOM 3845 C C . HIS B 1 246 ? 0.707 29.330 -6.939 1.00 20.21 246 HIS B C 1
ATOM 3846 O O . HIS B 1 246 ? -0.143 29.831 -6.230 1.00 20.78 246 HIS B O 1
ATOM 3853 N N . LEU B 1 247 ? 1.478 28.330 -6.563 1.00 24.17 247 LEU B N 1
ATOM 3854 C CA . LEU B 1 247 ? 1.576 27.918 -5.193 1.00 22.07 247 LEU B CA 1
ATOM 3855 C C . LEU B 1 247 ? 3.021 28.194 -4.813 1.00 20.36 247 LEU B C 1
ATOM 3856 O O . LEU B 1 247 ? 3.905 27.793 -5.521 1.00 21.82 247 LEU B O 1
ATOM 3861 N N . LYS B 1 248 ? 3.249 28.925 -3.734 1.00 21.96 248 LYS B N 1
ATOM 3862 C CA . LYS B 1 248 ? 4.581 29.241 -3.252 1.00 19.64 248 LYS B CA 1
ATOM 3863 C C . LYS B 1 248 ? 4.783 28.734 -1.841 1.00 21.35 248 LYS B C 1
ATOM 3864 O O . LYS B 1 248 ? 3.918 28.893 -0.991 1.00 22.57 248 LYS B O 1
ATOM 3870 N N . TYR B 1 249 ? 5.925 28.102 -1.602 1.00 20.20 249 TYR B N 1
ATOM 3871 C CA . TYR B 1 249 ? 6.299 27.661 -0.276 1.00 20.44 249 TYR B CA 1
ATOM 3872 C C . TYR B 1 249 ? 7.501 28.449 0.218 1.00 19.60 249 TYR B C 1
ATOM 3873 O O . TYR B 1 249 ? 8.465 28.600 -0.500 1.00 22.61 249 TYR B O 1
ATOM 3882 N N . TYR B 1 250 ? 7.456 28.928 1.450 1.00 21.09 250 TYR B N 1
ATOM 3883 C CA . TYR B 1 250 ? 8.570 29.664 1.998 1.00 19.74 250 TYR B CA 1
ATOM 3884 C C . TYR B 1 250 ? 9.135 28.894 3.158 1.00 19.57 250 TYR B C 1
ATOM 3885 O O . TYR B 1 250 ? 8.395 28.418 3.990 1.00 21.85 250 TYR B O 1
ATOM 3894 N N . LEU B 1 251 ? 10.454 28.835 3.258 1.00 20.11 251 LEU B N 1
ATOM 3895 C CA . LEU B 1 251 ? 11.068 27.984 4.270 1.00 20.87 251 LEU B CA 1
ATOM 3896 C C . LEU B 1 251 ? 12.271 28.601 4.969 1.00 19.93 251 LEU B C 1
ATOM 3897 O O . LEU B 1 251 ? 13.259 28.920 4.341 1.00 21.61 251 LEU B O 1
ATOM 3902 N N . ALA B 1 252 ? 12.170 28.737 6.282 1.00 21.76 252 ALA B N 1
ATOM 3903 C CA . ALA B 1 252 ? 13.199 29.349 7.102 1.00 21.01 252 ALA B CA 1
ATOM 3904 C C . ALA B 1 252 ? 14.486 28.539 7.191 1.00 22.00 252 ALA B C 1
ATOM 3905 O O . ALA B 1 252 ? 14.454 27.336 7.403 1.00 24.13 252 ALA B O 1
ATOM 3907 N N . PRO B 1 253 ? 15.638 29.197 7.025 1.00 22.31 253 PRO B N 1
ATOM 3908 C CA . PRO B 1 253 ? 16.936 28.504 7.045 1.00 23.10 253 PRO B CA 1
ATOM 3909 C C . PRO B 1 253 ? 17.492 28.209 8.448 1.00 24.14 253 PRO B C 1
ATOM 3910 O O . PRO B 1 253 ? 16.995 28.735 9.427 1.00 25.69 253 PRO B O 1
ATOM 3914 N N . LYS B 1 254 ? 18.508 27.356 8.524 1.00 24.35 254 LYS B N 1
ATOM 3915 C CA . LYS B 1 254 ? 19.196 27.039 9.771 1.00 26.67 254 LYS B CA 1
ATOM 3916 C C . LYS B 1 254 ? 20.482 27.871 9.962 1.00 33.43 254 LYS B C 1
ATOM 3917 O O . LYS B 1 254 ? 21.300 27.953 9.046 1.00 37.29 254 LYS B O 1
ATOM 3923 N N . ILE B 1 255 ? 20.654 28.467 11.148 1.00 36.03 255 ILE B N 1
ATOM 3924 C CA . ILE B 1 255 ? 21.637 29.542 11.428 1.00 35.65 255 ILE B CA 1
ATOM 3925 C C . ILE B 1 255 ? 21.550 30.621 10.367 1.00 36.07 255 ILE B C 1
ATOM 3926 O O . ILE B 1 255 ? 20.663 31.466 10.407 1.00 34.89 255 ILE B O 1
ATOM 3931 N N . MET C 1 1 ? -35.074 16.581 -10.781 1.00 37.06 1 MET C N 1
ATOM 3932 C CA . MET C 1 1 ? -36.424 16.667 -10.250 1.00 35.56 1 MET C CA 1
ATOM 3933 C C . MET C 1 1 ? -36.701 17.966 -9.517 1.00 29.90 1 MET C C 1
ATOM 3934 O O . MET C 1 1 ? -35.934 18.375 -8.669 1.00 29.72 1 MET C O 1
ATOM 3939 N N . PHE C 1 2 ? -37.847 18.571 -9.787 1.00 28.74 2 PHE C N 1
ATOM 3940 C CA . PHE C 1 2 ? -38.156 19.818 -9.139 1.00 28.25 2 PHE C CA 1
ATOM 3941 C C . PHE C 1 2 ? -39.482 19.663 -8.453 1.00 28.76 2 PHE C C 1
ATOM 3942 O O . PHE C 1 2 ? -40.454 19.200 -9.030 1.00 28.71 2 PHE C O 1
ATOM 3950 N N . GLU C 1 3 ? -39.509 20.071 -7.200 1.00 29.37 3 GLU C N 1
ATOM 3951 C CA . GLU C 1 3 ? -40.687 19.906 -6.394 1.00 28.73 3 GLU C CA 1
ATOM 3952 C C . GLU C 1 3 ? -40.774 20.999 -5.368 1.00 30.08 3 GLU C C 1
ATOM 3953 O O . GLU C 1 3 ? -39.955 21.072 -4.455 1.00 30.12 3 GLU C O 1
ATOM 3959 N N . ALA C 1 4 ? -41.813 21.818 -5.502 1.00 30.61 4 ALA C N 1
ATOM 3960 C CA . ALA C 1 4 ? -42.034 22.953 -4.635 1.00 26.82 4 ALA C CA 1
ATOM 3961 C C . ALA C 1 4 ? -43.471 22.913 -4.148 1.00 28.64 4 ALA C C 1
ATOM 3962 O O . ALA C 1 4 ? -44.397 22.614 -4.903 1.00 27.03 4 ALA C O 1
ATOM 3964 N N . ARG C 1 5 ? -43.615 23.147 -2.854 1.00 28.27 5 ARG C N 1
ATOM 3965 C CA . ARG C 1 5 ? -44.881 23.077 -2.168 1.00 27.96 5 ARG C CA 1
ATOM 3966 C C . ARG C 1 5 ? -45.249 24.411 -1.530 1.00 29.99 5 ARG C C 1
ATOM 3967 O O . ARG C 1 5 ? -44.518 24.926 -0.695 1.00 27.89 5 ARG C O 1
ATOM 3975 N N . LEU C 1 6 ? -46.400 24.954 -1.905 1.00 28.45 6 LEU C N 1
ATOM 3976 C CA . LEU C 1 6 ? -46.797 26.241 -1.369 1.00 29.62 6 LEU C CA 1
ATOM 3977 C C . LEU C 1 6 ? -48.110 26.180 -0.602 1.00 30.35 6 LEU C C 1
ATOM 3978 O O . LEU C 1 6 ? -49.168 25.991 -1.187 1.00 29.95 6 LEU C O 1
ATOM 3983 N N . VAL C 1 7 ? -48.033 26.393 0.705 1.00 28.96 7 VAL C N 1
ATOM 3984 C CA . VAL C 1 7 ? -49.205 26.409 1.566 1.00 31.11 7 VAL C CA 1
ATOM 3985 C C . VAL C 1 7 ? -50.192 27.587 1.315 1.00 31.58 7 VAL C C 1
ATOM 3986 O O . VAL C 1 7 ? -51.404 27.403 1.440 1.00 33.89 7 VAL C O 1
ATOM 3990 N N . GLN C 1 8 ? -49.713 28.782 0.973 1.00 31.78 8 GLN C N 1
ATOM 3991 C CA . GLN C 1 8 ? -50.638 29.834 0.521 1.00 30.85 8 GLN C CA 1
ATOM 3992 C C . GLN C 1 8 ? -50.873 29.796 -0.969 1.00 29.54 8 GLN C C 1
ATOM 3993 O O . GLN C 1 8 ? -50.404 30.656 -1.690 1.00 30.13 8 GLN C O 1
ATOM 3999 N N . GLY C 1 9 ? -51.617 28.812 -1.430 1.00 27.23 9 GLY C N 1
ATOM 4000 C CA . GLY C 1 9 ? -51.810 28.652 -2.851 1.00 26.47 9 GLY C CA 1
ATOM 4001 C C . GLY C 1 9 ? -52.421 29.821 -3.587 1.00 29.92 9 GLY C C 1
ATOM 4002 O O . GLY C 1 9 ? -52.158 29.970 -4.769 1.00 31.97 9 GLY C O 1
ATOM 4003 N N . SER C 1 10 ? -53.241 30.633 -2.919 1.00 28.87 10 SER C N 1
ATOM 4004 C CA . SER C 1 10 ? -53.888 31.779 -3.561 1.00 25.65 10 SER C CA 1
ATOM 4005 C C . SER C 1 10 ? -52.871 32.768 -4.078 1.00 26.91 10 SER C C 1
ATOM 4006 O O . SER C 1 10 ? -53.116 33.485 -5.035 1.00 28.65 10 SER C O 1
ATOM 4009 N N . ILE C 1 11 ? -51.714 32.790 -3.436 1.00 29.08 11 ILE C N 1
ATOM 4010 C CA . ILE C 1 11 ? -50.606 33.623 -3.873 1.00 28.76 11 ILE C CA 1
ATOM 4011 C C . ILE C 1 11 ? -50.255 33.321 -5.314 1.00 27.24 11 ILE C C 1
ATOM 4012 O O . ILE C 1 11 ? -50.133 34.221 -6.128 1.00 29.40 11 ILE C O 1
ATOM 4017 N N . LEU C 1 12 ? -50.155 32.046 -5.638 1.00 25.94 12 LEU C N 1
ATOM 4018 C CA . LEU C 1 12 ? -49.855 31.643 -6.993 1.00 25.12 12 LEU C CA 1
ATOM 4019 C C . LEU C 1 12 ? -51.040 31.868 -7.924 1.00 25.69 12 LEU C C 1
ATOM 4020 O O . LEU C 1 12 ? -50.882 32.060 -9.118 1.00 24.22 12 LEU C O 1
ATOM 4025 N N . LYS C 1 13 ? -52.234 31.815 -7.366 1.00 26.45 13 LYS C N 1
ATOM 4026 C CA . LYS C 1 13 ? -53.437 32.152 -8.100 1.00 27.55 13 LYS C CA 1
ATOM 4027 C C . LYS C 1 13 ? -53.414 33.616 -8.505 1.00 28.29 13 LYS C C 1
ATOM 4028 O O . LYS C 1 13 ? -53.697 33.958 -9.648 1.00 28.39 13 LYS C O 1
ATOM 4034 N N . LYS C 1 14 ? -53.098 34.471 -7.536 1.00 28.09 14 LYS C N 1
ATOM 4035 C CA . LYS C 1 14 ? -53.014 35.921 -7.742 1.00 28.72 14 LYS C CA 1
ATOM 4036 C C . LYS C 1 14 ? -51.886 36.292 -8.679 1.00 23.94 14 LYS C C 1
ATOM 4037 O O . LYS C 1 14 ? -52.005 37.224 -9.456 1.00 23.75 14 LYS C O 1
ATOM 4043 N N . VAL C 1 15 ? -50.787 35.556 -8.596 1.00 23.98 15 VAL C N 1
ATOM 4044 C CA . VAL C 1 15 ? -49.623 35.868 -9.391 1.00 21.93 15 VAL C CA 1
ATOM 4045 C C . VAL C 1 15 ? -50.010 35.719 -10.853 1.00 23.86 15 VAL C C 1
ATOM 4046 O O . VAL C 1 15 ? -49.650 36.551 -11.665 1.00 25.36 15 VAL C O 1
ATOM 4050 N N . LEU C 1 16 ? -50.811 34.722 -11.196 1.00 24.26 16 LEU C N 1
ATOM 4051 C CA . LEU C 1 16 ? -51.092 34.516 -12.609 1.00 25.05 16 LEU C CA 1
ATOM 4052 C C . LEU C 1 16 ? -52.253 35.298 -13.184 1.00 25.97 16 LEU C C 1
ATOM 4053 O O . LEU C 1 16 ? -52.261 35.520 -14.373 1.00 25.58 16 LEU C O 1
ATOM 4058 N N . GLU C 1 17 ? -53.206 35.733 -12.363 1.00 27.93 17 GLU C N 1
ATOM 4059 C CA . GLU C 1 17 ? -54.187 36.724 -12.814 1.00 27.11 17 GLU C CA 1
ATOM 4060 C C . GLU C 1 17 ? -53.457 37.994 -13.171 1.00 26.95 17 GLU C C 1
ATOM 4061 O O . GLU C 1 17 ? -53.806 38.669 -14.140 1.00 30.32 17 GLU C O 1
ATOM 4067 N N . ALA C 1 18 ? -52.383 38.246 -12.429 1.00 23.42 18 ALA C N 1
ATOM 4068 C CA . ALA C 1 18 ? -51.558 39.424 -12.595 1.00 21.94 18 ALA C CA 1
ATOM 4069 C C . ALA C 1 18 ? -50.746 39.424 -13.865 1.00 23.01 18 ALA C C 1
ATOM 4070 O O . ALA C 1 18 ? -50.228 40.458 -14.242 1.00 25.64 18 ALA C O 1
ATOM 4072 N N . LEU C 1 19 ? -50.640 38.280 -14.524 1.00 22.22 19 LEU C N 1
ATOM 4073 C CA . LEU C 1 19 ? -49.770 38.132 -15.682 1.00 23.02 19 LEU C CA 1
ATOM 4074 C C . LEU C 1 19 ? -50.523 37.844 -16.957 1.00 24.01 19 LEU C C 1
ATOM 4075 O O . LEU C 1 19 ? -50.189 38.320 -18.028 1.00 24.67 19 LEU C O 1
ATOM 4080 N N . LYS C 1 20 ? -51.556 37.041 -16.825 1.00 25.25 20 LYS C N 1
ATOM 4081 C CA . LYS C 1 20 ? -52.168 36.403 -17.968 1.00 26.65 20 LYS C CA 1
ATOM 4082 C C . LYS C 1 20 ? -52.771 37.326 -19.024 1.00 28.88 20 LYS C C 1
ATOM 4083 O O . LYS C 1 20 ? -52.782 36.980 -20.203 1.00 28.72 20 LYS C O 1
ATOM 4089 N N . ASP C 1 21 ? -53.247 38.501 -18.621 1.00 29.12 21 ASP C N 1
ATOM 4090 C CA . ASP C 1 21 ? -53.927 39.366 -19.565 1.00 31.56 21 ASP C CA 1
ATOM 4091 C C . ASP C 1 21 ? -52.877 40.132 -20.338 1.00 32.35 21 ASP C C 1
ATOM 4092 O O . ASP C 1 21 ? -53.096 40.540 -21.480 1.00 32.63 21 ASP C O 1
ATOM 4097 N N . LEU C 1 22 ? -51.713 40.278 -19.721 1.00 30.26 22 LEU C N 1
ATOM 4098 C CA . LEU C 1 22 ? -50.651 41.086 -20.286 1.00 29.99 22 LEU C CA 1
ATOM 4099 C C . LEU C 1 22 ? -49.741 40.315 -21.222 1.00 27.77 22 LEU C C 1
ATOM 4100 O O . LEU C 1 22 ? -49.397 40.814 -22.288 1.00 29.40 22 LEU C O 1
ATOM 4105 N N . ILE C 1 23 ? -49.371 39.097 -20.839 1.00 29.68 23 ILE C N 1
ATOM 4106 C CA . ILE C 1 23 ? -48.574 38.223 -21.714 1.00 30.88 23 ILE C CA 1
ATOM 4107 C C . ILE C 1 23 ? -49.199 36.839 -21.786 1.00 28.86 23 ILE C C 1
ATOM 4108 O O . ILE C 1 23 ? -49.574 36.282 -20.766 1.00 28.00 23 ILE C O 1
ATOM 4113 N N . ASN C 1 24 ? -49.290 36.280 -22.988 1.00 32.47 24 ASN C N 1
ATOM 4114 C CA . ASN C 1 24 ? -49.943 34.980 -23.168 1.00 33.83 24 ASN C CA 1
ATOM 4115 C C . ASN C 1 24 ? -49.051 33.772 -23.000 1.00 32.14 24 ASN C C 1
ATOM 4116 O O . ASN C 1 24 ? -49.540 32.721 -22.632 1.00 29.94 24 ASN C O 1
ATOM 4121 N N . GLU C 1 25 ? -47.754 33.931 -23.262 1.00 32.11 25 GLU C N 1
ATOM 4122 C CA . GLU C 1 25 ? -46.766 32.838 -23.184 1.00 32.99 25 GLU C CA 1
ATOM 4123 C C . GLU C 1 25 ? -45.487 33.339 -22.534 1.00 32.44 25 GLU C C 1
ATOM 4124 O O . GLU C 1 25 ? -45.021 34.416 -22.876 1.00 31.41 25 GLU C O 1
ATOM 4130 N N . ALA C 1 26 ? -44.929 32.585 -21.588 1.00 31.82 26 ALA C N 1
ATOM 4131 C CA . ALA C 1 26 ? -43.648 32.963 -20.979 1.00 31.54 26 ALA C CA 1
ATOM 4132 C C . ALA C 1 26 ? -42.798 31.776 -20.576 1.00 28.95 26 ALA C C 1
ATOM 4133 O O . ALA C 1 26 ? -43.314 30.686 -20.390 1.00 29.13 26 ALA C O 1
ATOM 4135 N N . CYS C 1 27 ? -41.502 32.007 -20.389 1.00 30.60 27 CYS C N 1
ATOM 4136 C CA . CYS C 1 27 ? -40.620 30.971 -19.854 1.00 32.91 27 CYS C CA 1
ATOM 4137 C C . CYS C 1 27 ? -40.391 31.088 -18.343 1.00 30.38 27 CYS C C 1
ATOM 4138 O O . CYS C 1 27 ? -40.022 32.146 -17.832 1.00 31.70 27 CYS C O 1
ATOM 4141 N N . TRP C 1 28 ? -40.581 29.978 -17.644 1.00 27.84 28 TRP C N 1
ATOM 4142 C CA . TRP C 1 28 ? -40.391 29.926 -16.211 1.00 27.26 28 TRP C CA 1
ATOM 4143 C C . TRP C 1 28 ? -39.057 29.277 -15.881 1.00 28.16 28 TRP C C 1
ATOM 4144 O O . TRP C 1 28 ? -38.845 28.113 -16.169 1.00 27.44 28 TRP C O 1
ATOM 4155 N N . ASP C 1 29 ? -38.176 30.055 -15.263 1.00 28.43 29 ASP C N 1
ATOM 4156 C CA . ASP C 1 29 ? -36.827 29.651 -14.919 1.00 24.15 29 ASP C CA 1
ATOM 4157 C C . ASP C 1 29 ? -36.780 29.168 -13.505 1.00 24.30 29 ASP C C 1
ATOM 4158 O O . ASP C 1 29 ? -36.879 29.950 -12.574 1.00 23.63 29 ASP C O 1
ATOM 4163 N N . ILE C 1 30 ? -36.583 27.866 -13.359 1.00 27.51 30 ILE C N 1
ATOM 4164 C CA . ILE C 1 30 ? -36.566 27.222 -12.061 1.00 25.46 30 ILE C CA 1
ATOM 4165 C C . ILE C 1 30 ? -35.124 26.917 -11.701 1.00 25.82 30 ILE C C 1
ATOM 4166 O O . ILE C 1 30 ? -34.389 26.397 -12.514 1.00 24.87 30 ILE C O 1
ATOM 4171 N N . SER C 1 31 ? -34.738 27.269 -10.482 1.00 25.38 31 SER C N 1
ATOM 4172 C CA . SER C 1 31 ? -33.386 27.070 -10.010 1.00 25.67 31 SER C CA 1
ATOM 4173 C C . SER C 1 31 ? -33.394 26.800 -8.520 1.00 26.94 31 SER C C 1
ATOM 4174 O O . SER C 1 31 ? -34.447 26.771 -7.889 1.00 26.30 31 SER C O 1
ATOM 4177 N N . SER C 1 32 ? -32.207 26.629 -7.954 1.00 27.39 32 SER C N 1
ATOM 4178 C CA . SER C 1 32 ? -32.072 26.377 -6.530 1.00 28.04 32 SER C CA 1
ATOM 4179 C C . SER C 1 32 ? -32.459 27.609 -5.699 1.00 28.00 32 SER C C 1
ATOM 4180 O O . SER C 1 32 ? -32.763 27.491 -4.516 1.00 30.30 32 SER C O 1
ATOM 4183 N N . SER C 1 33 ? -32.438 28.781 -6.333 1.00 26.35 33 SER C N 1
ATOM 4184 C CA . SER C 1 33 ? -32.746 30.058 -5.688 1.00 28.43 33 SER C CA 1
ATOM 4185 C C . SER C 1 33 ? -34.230 30.310 -5.564 1.00 28.64 33 SER C C 1
ATOM 4186 O O . SER C 1 33 ? -34.694 30.921 -4.606 1.00 30.19 33 SER C O 1
ATOM 4189 N N . GLY C 1 34 ? -34.960 29.844 -6.568 1.00 28.10 34 GLY C N 1
ATOM 4190 C CA . GLY C 1 34 ? -36.394 29.974 -6.619 1.00 27.13 34 GLY C CA 1
ATOM 4191 C C . GLY C 1 34 ? -36.815 30.129 -8.062 1.00 27.60 34 GLY C C 1
ATOM 4192 O O . GLY C 1 34 ? -36.135 29.649 -8.969 1.00 26.28 34 GLY C O 1
ATOM 4193 N N . VAL C 1 35 ? -37.959 30.781 -8.261 1.00 28.80 35 VAL C N 1
ATOM 4194 C CA . VAL C 1 35 ? -38.525 30.981 -9.590 1.00 27.68 35 VAL C CA 1
ATOM 4195 C C . VAL C 1 35 ? -38.395 32.406 -10.090 1.00 25.03 35 VAL C C 1
ATOM 4196 O O . VAL C 1 35 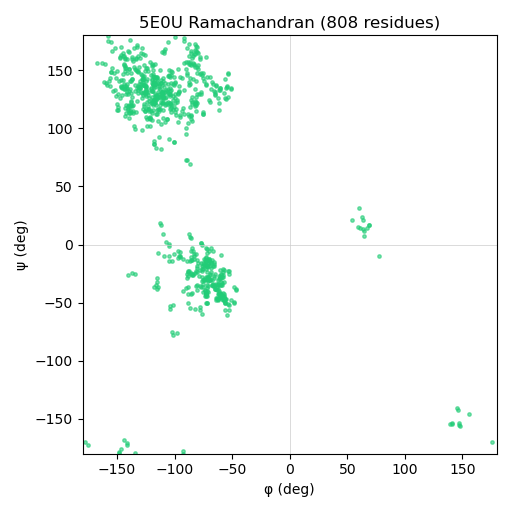? -38.706 33.353 -9.388 1.00 26.98 35 VAL C O 1
ATOM 4200 N N . ASN C 1 36 ? -37.934 32.540 -11.319 1.00 25.86 36 ASN C N 1
ATOM 4201 C CA . ASN C 1 36 ? -37.821 33.828 -11.965 1.00 28.25 36 ASN C CA 1
ATOM 4202 C C . ASN C 1 36 ? -38.444 33.775 -13.335 1.00 26.02 36 ASN C C 1
ATOM 4203 O O . ASN C 1 36 ? -38.280 32.830 -14.072 1.00 26.25 36 ASN C O 1
ATOM 4208 N N . LEU C 1 37 ? -39.171 34.815 -13.667 1.00 26.10 37 LEU C N 1
ATOM 4209 C CA . LEU C 1 37 ? -39.723 34.947 -14.989 1.00 27.25 37 LEU C CA 1
ATOM 4210 C C . LEU C 1 37 ? -39.556 36.392 -15.451 1.00 24.80 37 LEU C C 1
ATOM 4211 O O . LEU C 1 37 ? -39.753 37.311 -14.681 1.00 24.90 37 LEU C O 1
ATOM 4216 N N . GLN C 1 38 ? -39.224 36.570 -16.721 1.00 25.64 38 GLN C N 1
ATOM 4217 C CA . GLN C 1 38 ? -39.119 37.886 -17.316 1.00 25.91 38 GLN C CA 1
ATOM 4218 C C . GLN C 1 38 ? -39.689 37.869 -18.718 1.00 27.70 38 GLN C C 1
ATOM 4219 O O . GLN C 1 38 ? -39.376 36.997 -19.503 1.00 28.17 38 GLN C O 1
ATOM 4225 N N . SER C 1 39 ? -40.536 38.839 -19.032 1.00 25.50 39 SER C N 1
ATOM 4226 C CA . SER C 1 39 ? -41.146 38.901 -20.351 1.00 25.93 39 SER C CA 1
ATOM 4227 C C . SER C 1 39 ? -41.657 40.288 -20.693 1.00 25.57 39 SER C C 1
ATOM 4228 O O . SER C 1 39 ? -42.267 40.938 -19.865 1.00 25.12 39 SER C O 1
ATOM 4231 N N . MET C 1 40 ? -41.405 40.702 -21.934 1.00 24.11 40 MET C N 1
ATOM 4232 C CA . MET C 1 40 ? -41.998 41.883 -22.552 1.00 23.67 40 MET C CA 1
ATOM 4233 C C . MET C 1 40 ? -43.339 41.502 -23.091 1.00 26.76 40 MET C C 1
ATOM 4234 O O . MET C 1 40 ? -43.525 40.345 -23.459 1.00 28.18 40 MET C O 1
ATOM 4239 N N . ASP C 1 41 ? -44.255 42.451 -23.224 1.00 26.25 41 ASP C N 1
ATOM 4240 C CA . ASP C 1 41 ? -45.516 42.096 -23.847 1.00 27.23 41 ASP C CA 1
ATOM 4241 C C . ASP C 1 41 ? -45.328 42.103 -25.342 1.00 28.98 41 ASP C C 1
ATOM 4242 O O . ASP C 1 41 ? -44.306 42.576 -25.837 1.00 28.05 41 ASP C O 1
ATOM 4247 N N . SER C 1 42 ? -46.335 41.601 -26.048 1.00 28.65 42 SER C N 1
ATOM 4248 C CA . SER C 1 42 ? -46.299 41.481 -27.500 1.00 30.41 42 SER C CA 1
ATOM 4249 C C . SER C 1 42 ? -45.950 42.780 -28.201 1.00 27.90 42 SER C C 1
ATOM 4250 O O . SER C 1 42 ? -45.476 42.764 -29.324 1.00 31.50 42 SER C O 1
ATOM 4253 N N . SER C 1 43 ? -46.187 43.902 -27.533 1.00 28.61 43 SER C N 1
ATOM 4254 C CA . SER C 1 43 ? -45.970 45.218 -28.116 1.00 28.90 43 SER C CA 1
ATOM 4255 C C . SER C 1 43 ? -44.624 45.868 -27.766 1.00 29.09 43 SER C C 1
ATOM 4256 O O . SER C 1 43 ? -44.232 46.874 -28.360 1.00 28.70 43 SER C O 1
ATOM 4259 N N . HIS C 1 44 ? -43.937 45.271 -26.803 1.00 30.63 44 HIS C N 1
ATOM 4260 C CA . HIS C 1 44 ? -42.613 45.692 -26.377 1.00 27.73 44 HIS C CA 1
ATOM 4261 C C . HIS C 1 44 ? -42.535 47.027 -25.651 1.00 26.87 44 HIS C C 1
ATOM 4262 O O . HIS C 1 44 ? -41.463 47.600 -25.522 1.00 27.15 44 HIS C O 1
ATOM 4269 N N . VAL C 1 45 ? -43.659 47.527 -25.173 1.00 25.76 45 VAL C N 1
ATOM 4270 C CA . VAL C 1 45 ? -43.656 48.775 -24.430 1.00 24.69 45 VAL C CA 1
ATOM 4271 C C . VAL C 1 45 ? -43.434 48.485 -22.941 1.00 22.44 45 VAL C C 1
ATOM 4272 O O . VAL C 1 45 ? -42.929 49.319 -22.210 1.00 22.21 45 VAL C O 1
ATOM 4276 N N . SER C 1 46 ? -43.794 47.284 -22.502 1.00 22.21 46 SER C N 1
ATOM 4277 C CA . SER C 1 46 ? -43.645 46.913 -21.094 1.00 23.47 46 SER C CA 1
ATOM 4278 C C . SER C 1 46 ? -43.000 45.554 -20.895 1.00 21.73 46 SER C C 1
ATOM 4279 O O . SER C 1 46 ? -42.774 44.812 -21.842 1.00 24.21 46 SER C O 1
ATOM 4282 N N . LEU C 1 47 ? -42.696 45.262 -19.637 1.00 22.56 47 LEU C N 1
ATOM 4283 C CA . LEU C 1 47 ? -42.057 44.020 -19.228 1.00 22.58 47 LEU C CA 1
ATOM 4284 C C . LEU C 1 47 ? -42.419 43.646 -17.796 1.00 21.94 47 LEU C C 1
ATOM 4285 O O . LEU C 1 47 ? -42.602 44.502 -16.959 1.00 21.70 47 LEU C O 1
ATOM 4290 N N . VAL C 1 48 ? -42.491 42.351 -17.526 1.00 23.01 48 VAL C N 1
ATOM 4291 C CA . VAL C 1 48 ? -42.737 41.830 -16.183 1.00 25.07 48 VAL C CA 1
ATOM 4292 C C . VAL C 1 48 ? -41.579 41.006 -15.676 1.00 24.69 48 VAL C C 1
ATOM 4293 O O . VAL C 1 48 ? -40.999 40.238 -16.417 1.00 24.95 48 VAL C O 1
ATOM 4297 N N . GLN C 1 49 ? -41.280 41.128 -14.394 1.00 24.63 49 GLN C N 1
ATOM 4298 C CA . GLN C 1 49 ? -40.249 40.297 -13.813 1.00 24.79 49 GLN C CA 1
ATOM 4299 C C . GLN C 1 49 ? -40.786 39.723 -12.519 1.00 26.48 49 GLN C C 1
ATOM 4300 O O . GLN C 1 49 ? -41.215 40.445 -11.636 1.00 26.42 49 GLN C O 1
ATOM 4306 N N . LEU C 1 50 ? -40.782 38.399 -12.432 1.00 26.11 50 LEU C N 1
ATOM 4307 C CA . LEU C 1 50 ? -41.266 37.722 -11.254 1.00 27.32 50 LEU C CA 1
ATOM 4308 C C . LEU C 1 50 ? -40.091 37.102 -10.546 1.00 26.58 50 LEU C C 1
ATOM 4309 O O . LEU C 1 50 ? -39.195 36.579 -11.170 1.00 26.53 50 LEU C O 1
ATOM 4314 N N . THR C 1 51 ? -40.118 37.162 -9.229 1.00 26.87 51 THR C N 1
ATOM 4315 C CA . THR C 1 51 ? -39.088 36.570 -8.420 1.00 27.59 51 THR C CA 1
ATOM 4316 C C . THR C 1 51 ? -39.763 35.953 -7.244 1.00 28.73 51 THR C C 1
ATOM 4317 O O . THR C 1 51 ? -40.377 36.634 -6.434 1.00 30.41 51 THR C O 1
ATOM 4321 N N . LEU C 1 52 ? -39.663 34.639 -7.173 1.00 28.95 52 LEU C N 1
ATOM 4322 C CA . LEU C 1 52 ? -40.199 33.908 -6.058 1.00 28.40 52 LEU C CA 1
ATOM 4323 C C . LEU C 1 52 ? -39.102 33.112 -5.416 1.00 30.27 52 LEU C C 1
ATOM 4324 O O . LEU C 1 52 ? -38.640 32.108 -5.964 1.00 29.60 52 LEU C O 1
ATOM 4329 N N . ARG C 1 53 ? -38.714 33.551 -4.233 1.00 30.28 53 ARG C N 1
ATOM 4330 C CA . ARG C 1 53 ? -37.603 32.960 -3.537 1.00 29.09 53 ARG C CA 1
ATOM 4331 C C . ARG C 1 53 ? -37.964 31.591 -2.994 1.00 29.71 53 ARG C C 1
ATOM 4332 O O . ARG C 1 53 ? -39.037 31.390 -2.447 1.00 29.19 53 ARG C O 1
ATOM 4340 N N . SER C 1 54 ? -37.032 30.662 -3.151 1.00 29.73 54 SER C N 1
ATOM 4341 C CA . SER C 1 54 ? -37.201 29.287 -2.730 1.00 29.42 54 SER C CA 1
ATOM 4342 C C . SER C 1 54 ? -37.451 29.144 -1.233 1.00 31.17 54 SER C C 1
ATOM 4343 O O . SER C 1 54 ? -38.001 28.142 -0.787 1.00 30.74 54 SER C O 1
ATOM 4346 N N . GLU C 1 55 ? -37.046 30.157 -0.474 1.00 31.40 55 GLU C N 1
ATOM 4347 C CA . GLU C 1 55 ? -37.144 30.162 0.983 1.00 32.20 55 GLU C CA 1
ATOM 4348 C C . GLU C 1 55 ? -38.535 30.585 1.450 1.00 31.70 55 GLU C C 1
ATOM 4349 O O . GLU C 1 55 ? -38.890 30.494 2.626 1.00 30.97 55 GLU C O 1
ATOM 4355 N N . GLY C 1 56 ? -39.314 31.063 0.495 1.00 33.06 56 GLY C N 1
ATOM 4356 C CA . GLY C 1 56 ? -40.709 31.360 0.716 1.00 32.87 56 GLY C CA 1
ATOM 4357 C C . GLY C 1 56 ? -41.618 30.142 0.675 1.00 31.66 56 GLY C C 1
ATOM 4358 O O . GLY C 1 56 ? -42.760 30.234 1.095 1.00 31.53 56 GLY C O 1
ATOM 4359 N N . PHE C 1 57 ? -41.135 29.021 0.130 1.00 32.55 57 PHE C N 1
ATOM 4360 C CA . PHE C 1 57 ? -41.922 27.786 0.054 1.00 30.77 57 PHE C CA 1
ATOM 4361 C C . PHE C 1 57 ? -41.759 26.895 1.271 1.00 32.60 57 PHE C C 1
ATOM 4362 O O . PHE C 1 57 ? -40.693 26.855 1.885 1.00 34.33 57 PHE C O 1
ATOM 4370 N N . ASP C 1 58 ? -42.825 26.175 1.612 1.00 32.62 58 ASP C N 1
ATOM 4371 C CA . ASP C 1 58 ? -42.796 25.270 2.756 1.00 34.98 58 ASP C CA 1
ATOM 4372 C C . ASP C 1 58 ? -41.739 24.191 2.551 1.00 33.95 58 ASP C C 1
ATOM 4373 O O . ASP C 1 58 ? -40.970 23.864 3.455 1.00 33.67 58 ASP C O 1
ATOM 4378 N N . THR C 1 59 ? -41.715 23.631 1.349 1.00 31.55 59 THR C N 1
ATOM 4379 C CA . THR C 1 59 ? -40.654 22.731 0.973 1.00 29.18 59 THR C CA 1
ATOM 4380 C C . THR C 1 59 ? -40.241 23.096 -0.444 1.00 29.61 59 THR C C 1
ATOM 4381 O O . THR C 1 59 ? -41.088 23.447 -1.268 1.00 28.34 59 THR C O 1
ATOM 4385 N N . TYR C 1 60 ? -38.937 23.022 -0.716 1.00 28.36 60 TYR C N 1
ATOM 4386 C CA . TYR C 1 60 ? -38.400 23.384 -2.022 1.00 25.97 60 TYR C CA 1
ATOM 4387 C C . TYR C 1 60 ? -37.232 22.489 -2.351 1.00 25.50 60 TYR C C 1
ATOM 4388 O O . TYR C 1 60 ? -36.365 22.235 -1.520 1.00 28.53 60 TYR C O 1
ATOM 4397 N N . ARG C 1 61 ? -37.231 22.002 -3.580 1.00 25.75 61 ARG C N 1
ATOM 4398 C CA . ARG C 1 61 ? -36.167 21.179 -4.070 1.00 25.93 61 ARG C CA 1
ATOM 4399 C C . ARG C 1 61 ? -36.029 21.404 -5.550 1.00 25.77 61 ARG C C 1
ATOM 4400 O O . ARG C 1 61 ? -36.998 21.377 -6.277 1.00 28.48 61 ARG C O 1
ATOM 4408 N N . CYS C 1 62 ? -34.823 21.663 -5.997 1.00 26.05 62 CYS C N 1
ATOM 4409 C CA . CYS C 1 62 ? -34.561 21.742 -7.416 1.00 28.34 62 CYS C CA 1
ATOM 4410 C C . CYS C 1 62 ? -33.240 21.036 -7.662 1.00 28.29 62 CYS C C 1
ATOM 4411 O O . CYS C 1 62 ? -32.198 21.484 -7.208 1.00 32.87 62 CYS C O 1
ATOM 4414 N N . ASP C 1 63 ? -33.274 19.914 -8.351 1.00 26.11 63 ASP C N 1
ATOM 4415 C CA . ASP C 1 63 ? -32.025 19.254 -8.663 1.00 29.03 63 ASP C CA 1
ATOM 4416 C C . ASP C 1 63 ? -31.318 19.944 -9.813 1.00 30.90 63 ASP C C 1
ATOM 4417 O O . ASP C 1 63 ? -30.173 20.384 -9.705 1.00 33.89 63 ASP C O 1
ATOM 4422 N N . ARG C 1 64 ? -32.028 20.038 -10.920 1.00 31.90 64 ARG C N 1
ATOM 4423 C CA . ARG C 1 64 ? -31.454 20.507 -12.153 1.00 31.40 64 ARG C CA 1
ATOM 4424 C C . ARG C 1 64 ? -32.197 21.731 -12.586 1.00 29.67 64 ARG C C 1
ATOM 4425 O O . ARG C 1 64 ? -33.393 21.810 -12.415 1.00 28.65 64 ARG C O 1
ATOM 4433 N N . ASN C 1 65 ? -31.476 22.693 -13.139 1.00 31.62 65 ASN C N 1
ATOM 4434 C CA . ASN C 1 65 ? -32.107 23.878 -13.663 1.00 30.68 65 ASN C CA 1
ATOM 4435 C C . ASN C 1 65 ? -33.017 23.547 -14.813 1.00 31.25 65 ASN C C 1
ATOM 4436 O O . ASN C 1 65 ? -32.696 22.733 -15.676 1.00 28.52 65 ASN C O 1
ATOM 4441 N N . LEU C 1 66 ? -34.183 24.185 -14.758 1.00 32.27 66 LEU C N 1
ATOM 4442 C CA . LEU C 1 66 ? -35.297 23.953 -15.649 1.00 27.30 66 LEU C CA 1
ATOM 4443 C C . LEU C 1 66 ? -35.747 25.224 -16.331 1.00 27.41 66 LEU C C 1
ATOM 4444 O O . LEU C 1 66 ? -35.863 26.243 -15.684 1.00 28.62 66 LEU C O 1
ATOM 4449 N N . ALA C 1 67 ? -36.003 25.167 -17.630 1.00 27.43 67 ALA C N 1
ATOM 4450 C CA . ALA C 1 67 ? -36.583 26.303 -18.336 1.00 30.76 67 ALA C CA 1
ATOM 4451 C C . ALA C 1 67 ? -37.865 25.922 -19.045 1.00 30.37 67 ALA C C 1
ATOM 4452 O O . ALA C 1 67 ? -37.821 25.366 -20.130 1.00 33.53 67 ALA C O 1
ATOM 4454 N N . MET C 1 68 ? -39.003 26.278 -18.465 1.00 31.69 68 MET C N 1
ATOM 4455 C CA . MET C 1 68 ? -40.292 25.826 -18.977 1.00 32.19 68 MET C CA 1
ATOM 4456 C C . MET C 1 68 ? -41.116 26.845 -19.738 1.00 30.83 68 MET C C 1
ATOM 4457 O O . MET C 1 68 ? -41.526 27.842 -19.175 1.00 34.11 68 MET C O 1
ATOM 4462 N N . GLY C 1 69 ? -41.414 26.565 -20.998 1.00 32.57 69 GLY C N 1
ATOM 4463 C CA . GLY C 1 69 ? -42.280 27.432 -21.765 1.00 30.54 69 GLY C CA 1
ATOM 4464 C C . GLY C 1 69 ? -43.731 27.167 -21.442 1.00 32.35 69 GLY C C 1
ATOM 4465 O O . GLY C 1 69 ? -44.214 26.055 -21.605 1.00 32.83 69 GLY C O 1
ATOM 4466 N N . VAL C 1 70 ? -44.435 28.198 -20.986 1.00 31.24 70 VAL C N 1
ATOM 4467 C CA . VAL C 1 70 ? -45.795 28.040 -20.480 1.00 30.81 70 VAL C CA 1
ATOM 4468 C C . VAL C 1 70 ? -46.796 28.985 -21.112 1.00 29.78 70 VAL C C 1
ATOM 4469 O O . VAL C 1 70 ? -46.573 30.182 -21.204 1.00 30.83 70 VAL C O 1
ATOM 4473 N N . ASN C 1 71 ? -47.901 28.424 -21.563 1.00 32.12 71 ASN C N 1
ATOM 4474 C CA . ASN C 1 71 ? -49.057 29.207 -21.911 1.00 29.63 71 ASN C CA 1
ATOM 4475 C C . ASN C 1 71 ? -49.773 29.675 -20.647 1.00 30.36 71 ASN C C 1
ATOM 4476 O O . ASN C 1 71 ? -50.379 28.894 -19.918 1.00 28.34 71 ASN C O 1
ATOM 4481 N N . LEU C 1 72 ? -49.733 30.983 -20.424 1.00 32.20 72 LEU C N 1
ATOM 4482 C CA . LEU C 1 72 ? -50.236 31.568 -19.194 1.00 29.65 72 LEU C CA 1
ATOM 4483 C C . LEU C 1 72 ? -51.746 31.493 -19.156 1.00 28.18 72 LEU C C 1
ATOM 4484 O O . LEU C 1 72 ? -52.322 31.448 -18.089 1.00 27.06 72 LEU C O 1
ATOM 4489 N N . THR C 1 73 ? -52.373 31.494 -20.327 1.00 29.18 73 THR C N 1
ATOM 4490 C CA . THR C 1 73 ? -53.812 31.320 -20.420 1.00 27.15 73 THR C CA 1
ATOM 4491 C C . THR C 1 73 ? -54.156 29.968 -19.813 1.00 26.77 73 THR C C 1
ATOM 4492 O O . THR C 1 73 ? -55.055 29.847 -18.994 1.00 27.91 73 THR C O 1
ATOM 4496 N N . SER C 1 74 ? -53.367 28.967 -20.177 1.00 28.08 74 SER C N 1
ATOM 4497 C CA . SER C 1 74 ? -53.553 27.605 -19.722 1.00 26.24 74 SER C CA 1
ATOM 4498 C C . SER C 1 74 ? -53.217 27.412 -18.258 1.00 25.93 74 SER C C 1
ATOM 4499 O O . SER C 1 74 ? -53.826 26.604 -17.579 1.00 27.80 74 SER C O 1
ATOM 4502 N N . MET C 1 75 ? -52.221 28.114 -17.767 1.00 23.29 75 MET C N 1
ATOM 4503 C CA . MET C 1 75 ? -51.830 27.902 -16.394 1.00 24.25 75 MET C CA 1
ATOM 4504 C C . MET C 1 75 ? -52.842 28.502 -15.430 1.00 24.87 75 MET C C 1
ATOM 4505 O O . MET C 1 75 ? -53.031 28.044 -14.305 1.00 23.90 75 MET C O 1
ATOM 4510 N N . SER C 1 76 ? -53.471 29.569 -15.900 1.00 28.49 76 SER C N 1
ATOM 4511 C CA . SER C 1 76 ? -54.477 30.318 -15.159 1.00 27.59 76 SER C CA 1
ATOM 4512 C C . SER C 1 76 ? -55.785 29.552 -15.051 1.00 27.47 76 SER C C 1
ATOM 4513 O O . SER C 1 76 ? -56.410 29.503 -13.999 1.00 27.78 76 SER C O 1
ATOM 4516 N N . LYS C 1 77 ? -56.185 28.935 -16.148 1.00 26.37 77 LYS C N 1
ATOM 4517 C CA . LYS C 1 77 ? -57.330 28.051 -16.108 1.00 27.29 77 LYS C CA 1
ATOM 4518 C C . LYS C 1 77 ? -57.115 26.976 -15.060 1.00 26.51 77 LYS C C 1
ATOM 4519 O O . LYS C 1 77 ? -57.953 26.772 -14.198 1.00 27.98 77 LYS C O 1
ATOM 4525 N N . ILE C 1 78 ? -55.953 26.340 -15.100 1.00 26.40 78 ILE C N 1
ATOM 4526 C CA . ILE C 1 78 ? -55.651 25.272 -14.170 1.00 23.97 78 ILE C CA 1
ATOM 4527 C C . ILE C 1 78 ? -55.701 25.812 -12.771 1.00 24.90 78 ILE C C 1
ATOM 4528 O O . ILE C 1 78 ? -56.249 25.204 -11.874 1.00 25.78 78 ILE C O 1
ATOM 4533 N N . LEU C 1 79 ? -55.158 26.993 -12.584 1.00 26.08 79 LEU C N 1
ATOM 4534 C CA . LEU C 1 79 ? -55.112 27.527 -11.250 1.00 25.49 79 LEU C CA 1
ATOM 4535 C C . LEU C 1 79 ? -56.471 27.999 -10.770 1.00 26.01 79 LEU C C 1
ATOM 4536 O O . LEU C 1 79 ? -56.696 28.149 -9.583 1.00 25.51 79 LEU C O 1
ATOM 4541 N N . LYS C 1 80 ? -57.400 28.214 -11.679 1.00 27.21 80 LYS C N 1
ATOM 4542 C CA . LYS C 1 80 ? -58.720 28.578 -11.211 1.00 27.44 80 LYS C CA 1
ATOM 4543 C C . LYS C 1 80 ? -59.421 27.428 -10.565 1.00 28.24 80 LYS C C 1
ATOM 4544 O O . LYS C 1 80 ? -60.418 27.630 -9.874 1.00 30.49 80 LYS C O 1
ATOM 4550 N N . CYS C 1 81 ? -58.868 26.233 -10.764 1.00 27.02 81 CYS C N 1
ATOM 4551 C CA . CYS C 1 81 ? -59.421 24.996 -10.233 1.00 28.27 81 CYS C CA 1
ATOM 4552 C C . CYS C 1 81 ? -58.890 24.739 -8.832 1.00 28.07 81 CYS C C 1
ATOM 4553 O O . CYS C 1 81 ? -59.083 23.671 -8.270 1.00 27.05 81 CYS C O 1
ATOM 4556 N N . ALA C 1 82 ? -58.202 25.735 -8.285 1.00 28.02 82 ALA C N 1
ATOM 4557 C CA . ALA C 1 82 ? -57.739 25.686 -6.906 1.00 26.56 82 ALA C CA 1
ATOM 4558 C C . ALA C 1 82 ? -58.555 26.585 -6.003 1.00 27.15 82 ALA C C 1
ATOM 4559 O O . ALA C 1 82 ? -58.969 27.660 -6.412 1.00 28.63 82 ALA C O 1
ATOM 4561 N N . GLY C 1 83 ? -58.765 26.157 -4.767 1.00 28.99 83 GLY C N 1
ATOM 4562 C CA . GLY C 1 83 ? -59.479 26.979 -3.806 1.00 32.79 83 GLY C CA 1
ATOM 4563 C C . GLY C 1 83 ? -58.545 27.987 -3.171 1.00 32.76 83 GLY C C 1
ATOM 4564 O O . GLY C 1 83 ? -57.337 27.850 -3.257 1.00 32.07 83 GLY C O 1
ATOM 4565 N N . ASN C 1 84 ? -59.078 29.014 -2.534 1.00 32.91 84 ASN C N 1
ATOM 4566 C CA . ASN C 1 84 ? -58.196 30.039 -2.038 1.00 30.09 84 ASN C CA 1
ATOM 4567 C C . ASN C 1 84 ? -57.372 29.582 -0.842 1.00 34.04 84 ASN C C 1
ATOM 4568 O O . ASN C 1 84 ? -56.348 30.174 -0.539 1.00 35.50 84 ASN C O 1
ATOM 4573 N N . GLU C 1 85 ? -57.783 28.513 -0.176 1.00 34.32 85 GLU C N 1
ATOM 4574 C CA . GLU C 1 85 ? -56.987 28.010 0.938 1.00 36.76 85 GLU C CA 1
ATOM 4575 C C . GLU C 1 85 ? -56.379 26.655 0.646 1.00 36.61 85 GLU C C 1
ATOM 4576 O O . GLU C 1 85 ? -55.977 25.923 1.546 1.00 37.32 85 GLU C O 1
ATOM 4582 N N . ASP C 1 86 ? -56.332 26.322 -0.631 1.00 34.23 86 ASP C N 1
ATOM 4583 C CA . ASP C 1 86 ? -55.708 25.100 -1.072 1.00 33.40 86 ASP C CA 1
ATOM 4584 C C . ASP C 1 86 ? -54.185 25.168 -0.945 1.00 33.14 86 ASP C C 1
ATOM 4585 O O . ASP C 1 86 ? -53.572 26.222 -1.124 1.00 31.97 86 ASP C O 1
ATOM 4590 N N . ILE C 1 87 ? -53.591 24.036 -0.601 1.00 32.54 87 ILE C N 1
ATOM 4591 C CA . ILE C 1 87 ? -52.160 23.829 -0.705 1.00 27.63 87 ILE C CA 1
ATOM 4592 C C . ILE C 1 87 ? -51.783 23.351 -2.103 1.00 28.68 87 ILE C C 1
ATOM 4593 O O . ILE C 1 87 ? -52.336 22.384 -2.600 1.00 32.03 87 ILE C O 1
ATOM 4598 N N . ILE C 1 88 ? -50.879 24.068 -2.756 1.00 27.54 88 ILE C N 1
ATOM 4599 C CA . ILE C 1 88 ? -50.507 23.768 -4.129 1.00 26.79 88 ILE C CA 1
ATOM 4600 C C . ILE C 1 88 ? -49.083 23.223 -4.229 1.00 28.26 88 ILE C C 1
ATOM 4601 O O . ILE C 1 88 ? -48.154 23.802 -3.660 1.00 29.57 88 ILE C O 1
ATOM 4606 N N . THR C 1 89 ? -48.907 22.113 -4.939 1.00 27.73 89 THR C N 1
ATOM 4607 C CA . THR C 1 89 ? -47.569 21.608 -5.183 1.00 26.99 89 THR C CA 1
ATOM 4608 C C . THR C 1 89 ? -47.286 21.565 -6.678 1.00 28.06 89 THR C C 1
ATOM 4609 O O . THR C 1 89 ? -48.109 21.097 -7.473 1.00 26.82 89 THR C O 1
ATOM 4613 N N . LEU C 1 90 ? -46.120 22.088 -7.050 1.00 26.11 90 LEU C N 1
ATOM 4614 C CA . LEU C 1 90 ? -45.623 21.965 -8.409 1.00 26.40 90 LEU C CA 1
ATOM 4615 C C . LEU C 1 90 ? -44.564 20.906 -8.459 1.00 26.52 90 LEU C C 1
ATOM 4616 O O . LEU C 1 90 ? -43.852 20.703 -7.486 1.00 27.08 90 LEU C O 1
ATOM 4621 N N . ARG C 1 91 ? -44.492 20.234 -9.602 1.00 27.60 91 ARG C N 1
ATOM 4622 C CA . ARG C 1 91 ? -43.568 19.141 -9.824 1.00 27.75 91 ARG C CA 1
ATOM 4623 C C . ARG C 1 91 ? -43.255 19.007 -11.286 1.00 27.67 91 ARG C C 1
ATOM 4624 O O . ARG C 1 91 ? -44.142 18.959 -12.116 1.00 29.96 91 ARG C O 1
ATOM 4632 N N . ALA C 1 92 ? -41.987 18.891 -11.603 1.00 26.25 92 ALA C N 1
ATOM 4633 C CA . ALA C 1 92 ? -41.598 18.616 -12.967 1.00 31.99 92 ALA C CA 1
ATOM 4634 C C . ALA C 1 92 ? -40.380 17.716 -12.931 1.00 35.85 92 ALA C C 1
ATOM 4635 O O . ALA C 1 92 ? -39.546 17.809 -12.034 1.00 35.04 92 ALA C O 1
ATOM 4637 N N . GLU C 1 93 ? -40.283 16.845 -13.916 1.00 37.70 93 GLU C N 1
ATOM 4638 C CA . GLU C 1 93 ? -39.134 15.992 -14.014 1.00 39.40 93 GLU C CA 1
ATOM 4639 C C . GLU C 1 93 ? -38.098 16.776 -14.766 1.00 40.14 93 GLU C C 1
ATOM 4640 O O . GLU C 1 93 ? -38.434 17.777 -15.371 1.00 40.20 93 GLU C O 1
ATOM 4646 N N . ASP C 1 94 ? -36.853 16.301 -14.746 1.00 41.93 94 ASP C N 1
ATOM 4647 C CA . ASP C 1 94 ? -35.704 17.063 -15.248 1.00 42.66 94 ASP C CA 1
ATOM 4648 C C . ASP C 1 94 ? -35.797 17.391 -16.720 1.00 45.00 94 ASP C C 1
ATOM 4649 O O . ASP C 1 94 ? -35.406 18.483 -17.138 1.00 43.90 94 ASP C O 1
ATOM 4654 N N . ASN C 1 95 ? -36.267 16.436 -17.512 1.00 46.94 95 ASN C N 1
ATOM 4655 C CA . ASN C 1 95 ? -36.564 16.721 -18.907 1.00 51.56 95 ASN C CA 1
ATOM 4656 C C . ASN C 1 95 ? -38.067 16.531 -19.137 1.00 49.07 95 ASN C C 1
ATOM 4657 O O . ASN C 1 95 ? -38.507 15.481 -19.601 1.00 47.92 95 ASN C O 1
ATOM 4662 N N . ALA C 1 96 ? -38.838 17.571 -18.803 1.00 49.90 96 ALA C N 1
ATOM 4663 C CA . ALA C 1 96 ? -40.305 17.526 -18.778 1.00 43.96 96 ALA C CA 1
ATOM 4664 C C . ALA C 1 96 ? -41.012 18.291 -19.886 1.00 38.73 96 ALA C C 1
ATOM 4665 O O . ALA C 1 96 ? -40.589 19.375 -20.245 1.00 40.22 96 ALA C O 1
ATOM 4667 N N . ASP C 1 97 ? -42.077 17.703 -20.427 1.00 36.82 97 ASP C N 1
ATOM 4668 C CA . ASP C 1 97 ? -42.998 18.412 -21.312 1.00 35.42 97 ASP C CA 1
ATOM 4669 C C . ASP C 1 97 ? -44.131 18.895 -20.457 1.00 31.72 97 ASP C C 1
ATOM 4670 O O . ASP C 1 97 ? -45.016 19.568 -20.934 1.00 31.21 97 ASP C O 1
ATOM 4675 N N . THR C 1 98 ? -44.162 18.511 -19.194 1.00 29.58 98 THR C N 1
ATOM 4676 C CA . THR C 1 98 ? -45.310 18.923 -18.427 1.00 30.41 98 THR C CA 1
ATOM 4677 C C . THR C 1 98 ? -44.959 19.416 -17.053 1.00 29.69 98 THR C C 1
ATOM 4678 O O . THR C 1 98 ? -43.887 19.157 -16.526 1.00 31.53 98 THR C O 1
ATOM 4682 N N . LEU C 1 99 ? -45.910 20.142 -16.492 1.00 28.64 99 LEU C N 1
ATOM 4683 C CA . LEU C 1 99 ? -45.851 20.585 -15.131 1.00 27.14 99 LEU C CA 1
ATOM 4684 C C . LEU C 1 99 ? -47.012 19.961 -14.434 1.00 25.96 99 LEU C C 1
ATOM 4685 O O . LEU C 1 99 ? -48.109 19.928 -14.947 1.00 24.69 99 LEU C O 1
ATOM 4690 N N . ALA C 1 100 ? -46.738 19.444 -13.260 1.00 27.18 100 ALA C N 1
ATOM 4691 C CA . ALA C 1 100 ? -47.747 18.838 -12.461 1.00 26.91 100 ALA C CA 1
ATOM 4692 C C . ALA C 1 100 ? -48.151 19.818 -11.403 1.00 24.51 100 ALA C C 1
ATOM 4693 O O . ALA C 1 100 ? -47.349 20.247 -10.600 1.00 25.91 100 ALA C O 1
ATOM 4695 N N . LEU C 1 101 ? -49.432 20.109 -11.363 1.00 24.88 101 LEU C N 1
ATOM 4696 C CA . LEU C 1 101 ? -49.954 21.015 -10.388 1.00 25.09 101 LEU C CA 1
ATOM 4697 C C . LEU C 1 101 ? -50.891 20.196 -9.519 1.00 26.32 101 LEU C C 1
ATOM 4698 O O . LEU C 1 101 ? -51.828 19.585 -10.028 1.00 29.96 101 LEU C O 1
ATOM 4703 N N . VAL C 1 102 ? -50.617 20.129 -8.223 1.00 26.01 102 VAL C N 1
ATOM 4704 C CA . VAL C 1 102 ? -51.403 19.270 -7.344 1.00 27.09 102 VAL C CA 1
ATOM 4705 C C . VAL C 1 102 ? -51.998 20.084 -6.204 1.00 27.87 102 VAL C C 1
ATOM 4706 O O . VAL C 1 102 ? -51.274 20.737 -5.462 1.00 27.21 102 VAL C O 1
ATOM 4710 N N . PHE C 1 103 ? -53.322 20.052 -6.088 1.00 27.73 103 PHE C N 1
ATOM 4711 C CA . PHE C 1 103 ? -54.046 20.913 -5.150 1.00 29.34 103 PHE C CA 1
ATOM 4712 C C . PHE C 1 103 ? -54.652 20.138 -3.997 1.00 30.78 103 PHE C C 1
ATOM 4713 O O . PHE C 1 103 ? -55.479 19.273 -4.192 1.00 29.88 103 PHE C O 1
ATOM 4721 N N . GLU C 1 104 ? -54.282 20.489 -2.784 1.00 31.12 104 GLU C N 1
ATOM 4722 C CA . GLU C 1 104 ? -54.835 19.811 -1.641 1.00 33.21 104 GLU C CA 1
ATOM 4723 C C . GLU C 1 104 ? -55.751 20.732 -0.890 1.00 35.79 104 GLU C C 1
ATOM 4724 O O . GLU C 1 104 ? -55.365 21.823 -0.495 1.00 35.07 104 GLU C O 1
ATOM 4730 N N . ALA C 1 105 ? -56.964 20.265 -0.670 1.00 39.78 105 ALA C N 1
ATOM 4731 C CA . ALA C 1 105 ? -57.961 21.046 0.021 1.00 47.54 105 ALA C CA 1
ATOM 4732 C C . ALA C 1 105 ? -57.587 21.085 1.487 1.00 53.82 105 ALA C C 1
ATOM 4733 O O . ALA C 1 105 ? -56.783 20.275 1.934 1.00 55.44 105 ALA C O 1
ATOM 4735 N N . PRO C 1 106 ? -58.146 22.049 2.233 1.00 58.31 106 PRO C N 1
ATOM 4736 C CA . PRO C 1 106 ? -57.837 22.238 3.659 1.00 65.05 106 PRO C CA 1
ATOM 4737 C C . PRO C 1 106 ? -58.395 21.198 4.637 1.00 73.06 106 PRO C C 1
ATOM 4738 O O . PRO C 1 106 ? -58.059 21.248 5.816 1.00 74.58 106 PRO C O 1
ATOM 4742 N N . ASN C 1 107 ? -59.231 20.280 4.179 1.00 73.45 107 ASN C N 1
ATOM 4743 C CA . ASN C 1 107 ? -59.750 19.269 5.078 1.00 76.46 107 ASN C CA 1
ATOM 4744 C C . ASN C 1 107 ? -59.111 17.933 4.772 1.00 79.35 107 ASN C C 1
ATOM 4745 O O . ASN C 1 107 ? -59.461 16.921 5.365 1.00 81.27 107 ASN C O 1
ATOM 4750 N N . GLN C 1 108 ? -58.194 17.959 3.808 1.00 80.46 108 GLN C N 1
ATOM 4751 C CA . GLN C 1 108 ? -57.402 16.806 3.388 1.00 81.93 108 GLN C CA 1
ATOM 4752 C C . GLN C 1 108 ? -58.193 15.646 2.777 1.00 77.02 108 GLN C C 1
ATOM 4753 O O . GLN C 1 108 ? -57.660 14.549 2.640 1.00 79.91 108 GLN C O 1
ATOM 4759 N N . GLU C 1 109 ? -59.454 15.866 2.428 1.00 72.01 109 GLU C N 1
ATOM 4760 C CA . GLU C 1 109 ? -60.252 14.793 1.840 1.00 68.28 109 GLU C CA 1
ATOM 4761 C C . GLU C 1 109 ? -60.418 14.999 0.335 1.00 59.42 109 GLU C C 1
ATOM 4762 O O . GLU C 1 109 ? -60.868 14.104 -0.363 1.00 55.58 109 GLU C O 1
ATOM 4768 N N . LYS C 1 110 ? -60.019 16.166 -0.163 1.00 58.06 110 LYS C N 1
ATOM 4769 C CA . LYS C 1 110 ? -60.130 16.499 -1.587 1.00 48.22 110 LYS C CA 1
ATOM 4770 C C . LYS C 1 110 ? -58.765 16.856 -2.164 1.00 42.15 110 LYS C C 1
ATOM 4771 O O . LYS C 1 110 ? -58.083 17.743 -1.657 1.00 40.29 110 LYS C O 1
ATOM 4777 N N . VAL C 1 111 ? -58.389 16.178 -3.246 1.00 39.17 111 VAL C N 1
ATOM 4778 C CA . VAL C 1 111 ? -57.093 16.386 -3.886 1.00 34.61 111 VAL C CA 1
ATOM 4779 C C . VAL C 1 111 ? -57.237 16.408 -5.401 1.00 28.86 111 VAL C C 1
ATOM 4780 O O . VAL C 1 111 ? -57.793 15.507 -6.000 1.00 29.95 111 VAL C O 1
ATOM 4784 N N . SER C 1 112 ? -56.666 17.423 -6.017 1.00 28.28 112 SER C N 1
ATOM 4785 C CA . SER C 1 112 ? -56.803 17.620 -7.435 1.00 28.13 112 SER C CA 1
ATOM 4786 C C . SER C 1 112 ? -55.469 17.462 -8.128 1.00 26.79 112 SER C C 1
ATOM 4787 O O . SER C 1 112 ? -54.453 17.941 -7.655 1.00 28.13 112 SER C O 1
ATOM 4790 N N . ASP C 1 113 ? -55.482 16.813 -9.273 1.00 26.99 113 ASP C N 1
ATOM 4791 C CA . ASP C 1 113 ? -54.251 16.485 -9.945 1.00 29.17 113 ASP C CA 1
ATOM 4792 C C . ASP C 1 113 ? -54.269 17.014 -11.364 1.00 26.64 113 ASP C C 1
ATOM 4793 O O . ASP C 1 113 ? -55.081 16.612 -12.176 1.00 27.52 113 ASP C O 1
ATOM 4798 N N . TYR C 1 114 ? -53.361 17.934 -11.656 1.00 28.84 114 TYR C N 1
ATOM 4799 C CA . TYR C 1 114 ? -53.326 18.551 -12.966 1.00 25.95 114 TYR C CA 1
ATOM 4800 C C . TYR C 1 114 ? -52.032 18.316 -13.674 1.00 25.02 114 TYR C C 1
ATOM 4801 O O . TYR C 1 114 ? -51.007 18.077 -13.081 1.00 25.76 114 TYR C O 1
ATOM 4810 N N . GLU C 1 115 ? -52.111 18.394 -14.976 1.00 24.35 115 GLU C N 1
ATOM 4811 C CA . GLU C 1 115 ? -51.013 18.062 -15.796 1.00 24.37 115 GLU C CA 1
ATOM 4812 C C . GLU C 1 115 ? -50.997 19.071 -16.886 1.00 27.15 115 GLU C C 1
ATOM 4813 O O . GLU C 1 115 ? -51.869 19.060 -17.734 1.00 26.81 115 GLU C O 1
ATOM 4819 N N . MET C 1 116 ? -50.033 19.973 -16.863 1.00 27.45 116 MET C N 1
ATOM 4820 C CA . MET C 1 116 ? -50.051 21.003 -17.863 1.00 25.65 116 MET C CA 1
ATOM 4821 C C . MET C 1 116 ? -48.961 20.780 -18.880 1.00 25.07 116 MET C C 1
ATOM 4822 O O . MET C 1 116 ? -47.827 20.626 -18.522 1.00 25.88 116 MET C O 1
ATOM 4827 N N . LYS C 1 117 ? -49.320 20.750 -20.151 1.00 27.40 117 LYS C N 1
ATOM 4828 C CA . LYS C 1 117 ? -48.334 20.750 -21.206 1.00 25.25 117 LYS C CA 1
ATOM 4829 C C . LYS C 1 117 ? -47.570 22.054 -21.277 1.00 25.85 117 LYS C C 1
ATOM 4830 O O . LYS C 1 117 ? -48.118 23.123 -21.153 1.00 25.94 117 LYS C O 1
ATOM 4836 N N . LEU C 1 118 ? -46.286 21.938 -21.507 1.00 29.07 118 LEU C N 1
ATOM 4837 C CA . LEU C 1 118 ? -45.459 23.065 -21.775 1.00 28.75 118 LEU C CA 1
ATOM 4838 C C . LEU C 1 118 ? -45.433 23.212 -23.290 1.00 30.61 118 LEU C C 1
ATOM 4839 O O . LEU C 1 118 ? -46.094 22.458 -23.988 1.00 31.09 118 LEU C O 1
ATOM 4844 N N . MET C 1 119 ? -44.716 24.206 -23.793 1.00 34.79 119 MET C N 1
ATOM 4845 C CA . MET C 1 119 ? -44.681 24.497 -25.223 1.00 38.60 119 MET C CA 1
ATOM 4846 C C . MET C 1 119 ? -43.311 24.995 -25.651 1.00 43.17 119 MET C C 1
ATOM 4847 O O . MET C 1 119 ? -42.499 25.326 -24.800 1.00 42.82 119 MET C O 1
ATOM 4852 N N . ASP C 1 120 ? -43.032 25.004 -26.956 1.00 45.76 120 ASP C N 1
ATOM 4853 C CA . ASP C 1 120 ? -41.807 25.623 -27.460 1.00 45.93 120 ASP C CA 1
ATOM 4854 C C . ASP C 1 120 ? -41.997 27.124 -27.675 1.00 46.35 120 ASP C C 1
ATOM 4855 O O . ASP C 1 120 ? -42.922 27.553 -28.364 1.00 47.37 120 ASP C O 1
ATOM 4860 N N . LEU C 1 121 ? -41.105 27.912 -27.086 1.00 45.88 121 LEU C N 1
ATOM 4861 C CA . LEU C 1 121 ? -41.142 29.370 -27.201 1.00 50.67 121 LEU C CA 1
ATOM 4862 C C . LEU C 1 121 ? -39.859 29.947 -27.794 1.00 52.68 121 LEU C C 1
ATOM 4863 O O . LEU C 1 121 ? -38.801 29.329 -27.719 1.00 56.81 121 LEU C O 1
ATOM 4868 N N . ASP C 1 122 ? -39.945 31.135 -28.373 1.00 50.83 122 ASP C N 1
ATOM 4869 C CA . ASP C 1 122 ? -38.733 31.871 -28.708 1.00 56.05 122 ASP C CA 1
ATOM 4870 C C . ASP C 1 122 ? -38.687 33.123 -27.839 1.00 56.20 122 ASP C C 1
ATOM 4871 O O . ASP C 1 122 ? -39.298 34.140 -28.165 1.00 57.40 122 ASP C O 1
ATOM 4876 N N . VAL C 1 123 ? -38.030 33.013 -26.691 1.00 52.52 123 VAL C N 1
ATOM 4877 C CA . VAL C 1 123 ? -38.034 34.095 -25.731 1.00 54.13 123 VAL C CA 1
ATOM 4878 C C . VAL C 1 123 ? -36.887 35.088 -26.030 1.00 56.60 123 VAL C C 1
ATOM 4879 O O . VAL C 1 123 ? -35.946 34.783 -26.758 1.00 54.69 123 VAL C O 1
ATOM 4883 N N . GLU C 1 124 ? -36.989 36.284 -25.469 1.00 56.78 124 GLU C N 1
ATOM 4884 C CA . GLU C 1 124 ? -35.976 37.313 -25.626 1.00 54.45 124 GLU C CA 1
ATOM 4885 C C . GLU C 1 124 ? -35.620 38.023 -24.319 1.00 52.53 124 GLU C C 1
ATOM 4886 O O . GLU C 1 124 ? -36.365 38.894 -23.872 1.00 52.88 124 GLU C O 1
ATOM 4892 N N . GLN C 1 125 ? -34.501 37.676 -23.696 1.00 49.05 125 GLN C N 1
ATOM 4893 C CA . GLN C 1 125 ? -34.183 38.311 -22.426 1.00 43.53 125 GLN C CA 1
ATOM 4894 C C . GLN C 1 125 ? -33.415 39.609 -22.593 1.00 43.05 125 GLN C C 1
ATOM 4895 O O . GLN C 1 125 ? -32.538 39.726 -23.446 1.00 44.33 125 GLN C O 1
ATOM 4901 N N . LEU C 1 126 ? -33.784 40.587 -21.771 1.00 39.39 126 LEU C N 1
ATOM 4902 C CA . LEU C 1 126 ? -33.141 41.888 -21.732 1.00 34.85 126 LEU C CA 1
ATOM 4903 C C . LEU C 1 126 ? -32.236 41.944 -20.530 1.00 33.23 126 LEU C C 1
ATOM 4904 O O . LEU C 1 126 ? -32.511 41.310 -19.508 1.00 31.93 126 LEU C O 1
ATOM 4909 N N . GLY C 1 127 ? -31.159 42.706 -20.643 1.00 31.29 127 GLY C N 1
ATOM 4910 C CA . GLY C 1 127 ? -30.284 42.911 -19.514 1.00 31.46 127 GLY C CA 1
ATOM 4911 C C . GLY C 1 127 ? -30.734 44.120 -18.728 1.00 34.39 127 GLY C C 1
ATOM 4912 O O . GLY C 1 127 ? -30.494 45.244 -19.130 1.00 35.12 127 GLY C O 1
ATOM 4913 N N . ILE C 1 128 ? -31.429 43.902 -17.627 1.00 35.57 128 ILE C N 1
ATOM 4914 C CA . ILE C 1 128 ? -31.911 45.023 -16.853 1.00 33.58 128 ILE C CA 1
ATOM 4915 C C . ILE C 1 128 ? -31.181 45.217 -15.549 1.00 36.73 128 ILE C C 1
ATOM 4916 O O . ILE C 1 128 ? -31.355 44.458 -14.606 1.00 36.93 128 ILE C O 1
ATOM 4921 N N . PRO C 1 129 ? -30.331 46.235 -15.506 1.00 39.57 129 PRO C N 1
ATOM 4922 C CA . PRO C 1 129 ? -29.651 46.602 -14.274 1.00 42.20 129 PRO C CA 1
ATOM 4923 C C . PRO C 1 129 ? -30.584 47.484 -13.475 1.00 45.65 129 PRO C C 1
ATOM 4924 O O . PRO C 1 129 ? -31.269 48.321 -14.056 1.00 48.05 129 PRO C O 1
ATOM 4928 N N . GLU C 1 130 ? -30.604 47.351 -12.164 1.00 47.94 130 GLU C N 1
ATOM 4929 C CA . GLU C 1 130 ? -31.342 48.324 -11.385 1.00 53.60 130 GLU C CA 1
ATOM 4930 C C . GLU C 1 130 ? -30.431 49.486 -11.141 1.00 54.37 130 GLU C C 1
ATOM 4931 O O . GLU C 1 130 ? -29.457 49.369 -10.414 1.00 54.72 130 GLU C O 1
ATOM 4937 N N . GLN C 1 131 ? -30.722 50.617 -11.756 1.00 54.76 131 GLN C N 1
ATOM 4938 C CA . GLN C 1 131 ? -29.904 51.775 -11.461 1.00 59.06 131 GLN C CA 1
ATOM 4939 C C . GLN C 1 131 ? -30.661 52.427 -10.340 1.00 59.84 131 GLN C C 1
ATOM 4940 O O . GLN C 1 131 ? -31.683 51.889 -9.905 1.00 60.40 131 GLN C O 1
ATOM 4946 N N . GLU C 1 132 ? -30.186 53.565 -9.858 1.00 56.34 132 GLU C N 1
ATOM 4947 C CA . GLU C 1 132 ? -31.016 54.277 -8.927 1.00 59.59 132 GLU C CA 1
ATOM 4948 C C . GLU C 1 132 ? -31.834 55.334 -9.623 1.00 56.97 132 GLU C C 1
ATOM 4949 O O . GLU C 1 132 ? -31.404 55.996 -10.569 1.00 55.84 132 GLU C O 1
ATOM 4955 N N . TYR C 1 133 ? -33.039 55.473 -9.106 1.00 57.73 133 TYR C N 1
ATOM 4956 C CA . TYR C 1 133 ? -34.070 56.278 -9.700 1.00 55.33 133 TYR C CA 1
ATOM 4957 C C . TYR C 1 133 ? -34.270 57.468 -8.789 1.00 55.50 133 TYR C C 1
ATOM 4958 O O . TYR C 1 133 ? -34.391 57.330 -7.573 1.00 56.94 133 TYR C O 1
ATOM 4967 N N . SER C 1 134 ? -34.277 58.643 -9.395 1.00 55.47 134 SER C N 1
ATOM 4968 C CA . SER C 1 134 ? -34.398 59.894 -8.669 1.00 57.94 134 SER C CA 1
ATOM 4969 C C . SER C 1 134 ? -35.681 60.027 -7.837 1.00 57.38 134 SER C C 1
ATOM 4970 O O . SER C 1 134 ? -35.798 60.975 -7.055 1.00 60.21 134 SER C O 1
ATOM 4973 N N . CYS C 1 135 ? -36.627 59.098 -8.000 1.00 50.38 135 CYS C N 1
ATOM 4974 C CA . CYS C 1 135 ? -37.931 59.211 -7.352 1.00 48.10 135 CYS C CA 1
ATOM 4975 C C . CYS C 1 135 ? -38.592 57.868 -7.050 1.00 43.58 135 CYS C C 1
ATOM 4976 O O . CYS C 1 135 ? -38.771 57.047 -7.936 1.00 41.74 135 CYS C O 1
ATOM 4979 N N . VAL C 1 136 ? -38.998 57.679 -5.802 1.00 43.44 136 VAL C N 1
ATOM 4980 C CA . VAL C 1 136 ? -39.607 56.433 -5.341 1.00 40.11 136 VAL C CA 1
ATOM 4981 C C . VAL C 1 136 ? -40.840 56.737 -4.527 1.00 39.81 136 VAL C C 1
ATOM 4982 O O . VAL C 1 136 ? -40.740 57.337 -3.467 1.00 42.03 136 VAL C O 1
ATOM 4986 N N . VAL C 1 137 ? -42.005 56.346 -5.034 1.00 36.78 137 VAL C N 1
ATOM 4987 C CA . VAL C 1 137 ? -43.254 56.592 -4.330 1.00 34.87 137 VAL C CA 1
ATOM 4988 C C . VAL C 1 137 ? -43.919 55.330 -3.807 1.00 32.20 137 VAL C C 1
ATOM 4989 O O . VAL C 1 137 ? -44.178 54.407 -4.566 1.00 30.41 137 VAL C O 1
ATOM 4993 N N . LYS C 1 138 ? -44.219 55.298 -2.518 1.00 32.36 138 LYS C N 1
ATOM 4994 C CA . LYS C 1 138 ? -44.950 54.173 -1.970 1.00 33.97 138 LYS C CA 1
ATOM 4995 C C . LYS C 1 138 ? -46.284 54.641 -1.433 1.00 33.81 138 LYS C C 1
ATOM 4996 O O . LYS C 1 138 ? -46.352 55.594 -0.669 1.00 34.26 138 LYS C O 1
ATOM 5002 N N . MET C 1 139 ? -47.342 53.955 -1.836 1.00 34.08 139 MET C N 1
ATOM 5003 C CA . MET C 1 139 ? -48.699 54.347 -1.509 1.00 33.48 139 MET C CA 1
ATOM 5004 C C . MET C 1 139 ? -49.576 53.103 -1.475 1.00 31.34 139 MET C C 1
ATOM 5005 O O . MET C 1 139 ? -49.117 52.025 -1.865 1.00 32.08 139 MET C O 1
ATOM 5010 N N . PRO C 1 140 ? -50.818 53.229 -0.970 1.00 30.53 140 PRO C N 1
ATOM 5011 C CA . PRO C 1 140 ? -51.781 52.138 -1.087 1.00 28.96 140 PRO C CA 1
ATOM 5012 C C . PRO C 1 140 ? -51.973 51.696 -2.528 1.00 29.28 140 PRO C C 1
ATOM 5013 O O . PRO C 1 140 ? -52.132 52.516 -3.414 1.00 28.91 140 PRO C O 1
ATOM 5017 N N . SER C 1 141 ? -51.971 50.389 -2.741 1.00 30.20 141 SER C N 1
ATOM 5018 C CA . SER C 1 141 ? -52.067 49.824 -4.073 1.00 27.90 141 SER C CA 1
ATOM 5019 C C . SER C 1 141 ? -53.448 50.067 -4.646 1.00 25.70 141 SER C C 1
ATOM 5020 O O . SER C 1 141 ? -53.600 50.216 -5.847 1.00 26.76 141 SER C O 1
ATOM 5023 N N . GLY C 1 142 ? -54.446 50.130 -3.772 1.00 28.17 142 GLY C N 1
ATOM 5024 C CA . GLY C 1 142 ? -55.824 50.332 -4.184 1.00 26.94 142 GLY C CA 1
ATOM 5025 C C . GLY C 1 142 ? -56.091 51.726 -4.702 1.00 25.51 142 GLY C C 1
ATOM 5026 O O . GLY C 1 142 ? -56.835 51.909 -5.658 1.00 23.99 142 GLY C O 1
ATOM 5027 N N . GLU C 1 143 ? -55.508 52.717 -4.042 1.00 27.85 143 GLU C N 1
ATOM 5028 C CA . GLU C 1 143 ? -55.526 54.082 -4.538 1.00 28.10 143 GLU C CA 1
ATOM 5029 C C . GLU C 1 143 ? -54.896 54.192 -5.915 1.00 25.98 143 GLU C C 1
ATOM 5030 O O . GLU C 1 143 ? -55.442 54.804 -6.817 1.00 27.16 143 GLU C O 1
ATOM 5036 N N . PHE C 1 144 ? -53.742 53.583 -6.076 1.00 24.77 144 PHE C N 1
ATOM 5037 C CA . PHE C 1 144 ? -53.071 53.654 -7.340 1.00 24.29 144 PHE C CA 1
ATOM 5038 C C . PHE C 1 144 ? -53.962 53.090 -8.430 1.00 25.30 144 PHE C C 1
ATOM 5039 O O . PHE C 1 144 ? -54.119 53.691 -9.480 1.00 27.63 144 PHE C O 1
ATOM 5047 N N . ALA C 1 145 ? -54.583 51.954 -8.160 1.00 24.94 145 ALA C N 1
ATOM 5048 C CA . ALA C 1 145 ? -55.460 51.323 -9.123 1.00 22.55 145 ALA C CA 1
ATOM 5049 C C . ALA C 1 145 ? -56.647 52.232 -9.460 1.00 26.75 145 ALA C C 1
ATOM 5050 O O . ALA C 1 145 ? -57.038 52.364 -10.621 1.00 28.01 145 ALA C O 1
ATOM 5052 N N . ARG C 1 146 ? -57.213 52.853 -8.432 1.00 26.84 146 ARG C N 1
ATOM 5053 C CA . ARG C 1 146 ? -58.299 53.824 -8.592 1.00 28.86 146 ARG C CA 1
ATOM 5054 C C . ARG C 1 146 ? -57.917 54.904 -9.594 1.00 29.11 146 ARG C C 1
ATOM 5055 O O . ARG C 1 146 ? -58.630 55.131 -10.560 1.00 32.36 146 ARG C O 1
ATOM 5063 N N . ILE C 1 147 ? -56.758 55.517 -9.386 1.00 29.27 147 ILE C N 1
ATOM 5064 C CA . ILE C 1 147 ? -56.276 56.624 -10.211 1.00 25.68 147 ILE C CA 1
ATOM 5065 C C . ILE C 1 147 ? -56.076 56.296 -11.679 1.00 25.23 147 ILE C C 1
ATOM 5066 O O . ILE C 1 147 ? -56.380 57.089 -12.543 1.00 27.79 147 ILE C O 1
ATOM 5071 N N . CYS C 1 148 ? -55.508 55.147 -11.968 1.00 24.07 148 CYS C N 1
ATOM 5072 C CA . CYS C 1 148 ? -55.279 54.788 -13.346 1.00 24.18 148 CYS C CA 1
ATOM 5073 C C . CYS C 1 148 ? -56.586 54.552 -14.032 1.00 25.58 148 CYS C C 1
ATOM 5074 O O . CYS C 1 148 ? -56.757 54.841 -15.208 1.00 24.69 148 CYS C O 1
ATOM 5077 N N . ARG C 1 149 ? -57.514 54.008 -13.266 1.00 26.11 149 ARG C N 1
ATOM 5078 C CA . ARG C 1 149 ? -58.817 53.703 -13.786 1.00 24.64 149 ARG C CA 1
ATOM 5079 C C . ARG C 1 149 ? -59.608 54.956 -14.026 1.00 27.20 149 ARG C C 1
ATOM 5080 O O . ARG C 1 149 ? -60.136 55.152 -15.092 1.00 29.22 149 ARG C O 1
ATOM 5088 N N . ASP C 1 150 ? -59.660 55.808 -13.022 1.00 28.35 150 ASP C N 1
ATOM 5089 C CA . ASP C 1 150 ? -60.300 57.100 -13.124 1.00 27.72 150 ASP C CA 1
ATOM 5090 C C . ASP C 1 150 ? -59.780 57.928 -14.280 1.00 28.09 150 ASP C C 1
ATOM 5091 O O . ASP C 1 150 ? -60.519 58.271 -15.177 1.00 30.63 150 ASP C O 1
ATOM 5096 N N . LEU C 1 151 ? -58.492 58.226 -14.269 1.00 25.34 151 LEU C N 1
ATOM 5097 C CA . LEU C 1 151 ? -57.904 59.083 -15.283 1.00 25.54 151 LEU C CA 1
ATOM 5098 C C . LEU C 1 151 ? -57.933 58.468 -16.671 1.00 26.02 151 LEU C C 1
ATOM 5099 O O . LEU C 1 151 ? -57.705 59.145 -17.654 1.00 27.76 151 LEU C O 1
ATOM 5104 N N . SER C 1 152 ? -58.154 57.166 -16.746 1.00 27.97 152 SER C N 1
ATOM 5105 C CA . SER C 1 152 ? -58.295 56.495 -18.034 1.00 29.12 152 SER C CA 1
ATOM 5106 C C . SER C 1 152 ? -59.613 56.905 -18.670 1.00 30.49 152 SER C C 1
ATOM 5107 O O . SER C 1 152 ? -59.858 56.661 -19.851 1.00 32.56 152 SER C O 1
ATOM 5110 N N . HIS C 1 153 ? -60.483 57.480 -17.847 1.00 31.32 153 HIS C N 1
ATOM 5111 C CA . HIS C 1 153 ? -61.782 57.954 -18.291 1.00 31.61 153 HIS C CA 1
ATOM 5112 C C . HIS C 1 153 ? -61.653 59.299 -18.990 1.00 32.49 153 HIS C C 1
ATOM 5113 O O . HIS C 1 153 ? -62.463 59.652 -19.840 1.00 31.77 153 HIS C O 1
ATOM 5120 N N . ILE C 1 154 ? -60.622 60.042 -18.605 1.00 31.36 154 ILE C N 1
ATOM 5121 C CA . ILE C 1 154 ? -60.367 61.387 -19.084 1.00 30.61 154 ILE C CA 1
ATOM 5122 C C . ILE C 1 154 ? -59.565 61.399 -20.375 1.00 30.74 154 ILE C C 1
ATOM 5123 O O . ILE C 1 154 ? -59.985 61.975 -21.364 1.00 32.41 154 ILE C O 1
ATOM 5128 N N . GLY C 1 155 ? -58.410 60.742 -20.356 1.00 30.79 155 GLY C N 1
ATOM 5129 C CA . GLY C 1 155 ? -57.543 60.695 -21.512 1.00 30.05 155 GLY C CA 1
ATOM 5130 C C . GLY C 1 155 ? -56.647 59.481 -21.493 1.00 31.52 155 GLY C C 1
ATOM 5131 O O . GLY C 1 155 ? -56.600 58.749 -20.515 1.00 31.36 155 GLY C O 1
ATOM 5132 N N . ASP C 1 156 ? -55.908 59.298 -22.580 1.00 31.83 156 ASP C N 1
ATOM 5133 C CA . ASP C 1 156 ? -55.077 58.117 -22.810 1.00 31.10 156 ASP C CA 1
ATOM 5134 C C . ASP C 1 156 ? -53.785 58.092 -22.016 1.00 32.12 156 ASP C C 1
ATOM 5135 O O . ASP C 1 156 ? -53.296 57.020 -21.664 1.00 31.71 156 ASP C O 1
ATOM 5140 N N . ALA C 1 157 ? -53.221 59.263 -21.743 1.00 31.22 157 ALA C N 1
ATOM 5141 C CA . ALA C 1 157 ? -51.909 59.317 -21.140 1.00 29.46 157 ALA C CA 1
ATOM 5142 C C . ALA C 1 157 ? -51.984 60.001 -19.800 1.00 29.87 157 ALA C C 1
ATOM 5143 O O . ALA C 1 157 ? -52.784 60.905 -19.631 1.00 29.30 157 ALA C O 1
ATOM 5145 N N . VAL C 1 158 ? -51.167 59.547 -18.849 1.00 28.14 158 VAL C N 1
ATOM 5146 C CA . VAL C 1 158 ? -51.023 60.218 -17.560 1.00 27.31 158 VAL C CA 1
ATOM 5147 C C . VAL C 1 158 ? -49.637 60.780 -17.458 1.00 26.97 158 VAL C C 1
ATOM 5148 O O . VAL C 1 158 ? -48.679 60.163 -17.881 1.00 28.28 158 VAL C O 1
ATOM 5152 N N . VAL C 1 159 ? -49.542 61.994 -16.945 1.00 29.65 159 VAL C N 1
ATOM 5153 C CA . VAL C 1 159 ? -48.257 62.555 -16.620 1.00 29.30 159 VAL C CA 1
ATOM 5154 C C . VAL C 1 159 ? -48.054 62.499 -15.134 1.00 30.31 159 VAL C C 1
ATOM 5155 O O . VAL C 1 159 ? -48.761 63.142 -14.372 1.00 29.71 159 VAL C O 1
ATOM 5159 N N . ILE C 1 160 ? -47.051 61.745 -14.738 1.00 30.71 160 ILE C N 1
ATOM 5160 C CA . ILE C 1 160 ? -46.722 61.588 -13.351 1.00 33.77 160 ILE C CA 1
ATOM 5161 C C . ILE C 1 160 ? -45.554 62.502 -13.006 1.00 37.42 160 ILE C C 1
ATOM 5162 O O . ILE C 1 160 ? -44.502 62.433 -13.631 1.00 38.58 160 ILE C O 1
ATOM 5167 N N . SER C 1 161 ? -45.771 63.395 -12.049 1.00 37.60 161 SER C N 1
ATOM 5168 C CA . SER C 1 161 ? -44.746 64.340 -11.642 1.00 40.39 161 SER C CA 1
ATOM 5169 C C . SER C 1 161 ? -44.406 64.102 -10.199 1.00 45.08 161 SER C C 1
ATOM 5170 O O . SER C 1 161 ? -45.256 64.189 -9.324 1.00 43.55 161 SER C O 1
ATOM 5173 N N . CYS C 1 162 ? -43.143 63.820 -9.942 1.00 50.09 162 CYS C N 1
ATOM 5174 C CA . CYS C 1 162 ? -42.747 63.504 -8.593 1.00 52.06 162 CYS C CA 1
ATOM 5175 C C . CYS C 1 162 ? -42.024 64.699 -8.041 1.00 51.87 162 CYS C C 1
ATOM 5176 O O . CYS C 1 162 ? -41.125 65.239 -8.668 1.00 52.98 162 CYS C O 1
ATOM 5179 N N . ALA C 1 163 ? -42.441 65.116 -6.859 1.00 52.24 163 ALA C N 1
ATOM 5180 C CA . ALA C 1 163 ? -41.712 66.115 -6.122 1.00 55.06 163 ALA C CA 1
ATOM 5181 C C . ALA C 1 163 ? -41.667 65.599 -4.698 1.00 57.07 163 ALA C C 1
ATOM 5182 O O . ALA C 1 163 ? -42.378 64.655 -4.388 1.00 56.12 163 ALA C O 1
ATOM 5184 N N . LYS C 1 164 ? -40.871 66.212 -3.825 1.00 60.49 164 LYS C N 1
ATOM 5185 C CA . LYS C 1 164 ? -40.711 65.661 -2.480 1.00 59.90 164 LYS C CA 1
ATOM 5186 C C . LYS C 1 164 ? -41.930 65.980 -1.644 1.00 58.47 164 LYS C C 1
ATOM 5187 O O . LYS C 1 164 ? -42.189 65.310 -0.656 1.00 59.83 164 LYS C O 1
ATOM 5193 N N . ASP C 1 165 ? -42.667 67.015 -2.011 1.00 55.00 165 ASP C N 1
ATOM 5194 C CA . ASP C 1 165 ? -43.824 67.360 -1.225 1.00 53.62 165 ASP C CA 1
ATOM 5195 C C . ASP C 1 165 ? -44.912 66.357 -1.535 1.00 51.82 165 ASP C C 1
ATOM 5196 O O . ASP C 1 165 ? -45.658 65.976 -0.652 1.00 55.46 165 ASP C O 1
ATOM 5201 N N . GLY C 1 166 ? -45.007 65.919 -2.783 1.00 49.12 166 GLY C N 1
ATOM 5202 C CA . GLY C 1 166 ? -46.042 64.971 -3.150 1.00 44.11 166 GLY C CA 1
ATOM 5203 C C . GLY C 1 166 ? -46.005 64.528 -4.597 1.00 43.30 166 GLY C C 1
ATOM 5204 O O . GLY C 1 166 ? -45.046 64.789 -5.311 1.00 43.69 166 GLY C O 1
ATOM 5205 N N . VAL C 1 167 ? -47.045 63.824 -5.027 1.00 41.49 167 VAL C N 1
ATOM 5206 C CA . VAL C 1 167 ? -47.079 63.301 -6.384 1.00 40.47 167 VAL C CA 1
ATOM 5207 C C . VAL C 1 167 ? -48.362 63.713 -7.082 1.00 33.88 167 VAL C C 1
ATOM 5208 O O . VAL C 1 167 ? -49.410 63.732 -6.475 1.00 34.09 167 VAL C O 1
ATOM 5212 N N . LYS C 1 168 ? -48.268 64.036 -8.359 1.00 31.06 168 LYS C N 1
ATOM 5213 C CA . LYS C 1 168 ? -49.415 64.491 -9.106 1.00 30.14 168 LYS C CA 1
ATOM 5214 C C . LYS C 1 168 ? -49.560 63.663 -10.343 1.00 30.74 168 LYS C C 1
ATOM 5215 O O . LYS C 1 168 ? -48.573 63.358 -11.000 1.00 32.77 168 LYS C O 1
ATOM 5221 N N . PHE C 1 169 ? -50.797 63.286 -10.640 1.00 31.84 169 PHE C N 1
ATOM 5222 C CA . PHE C 1 169 ? -51.127 62.583 -11.866 1.00 28.86 169 PHE C CA 1
ATOM 5223 C C . PHE C 1 169 ? -52.066 63.419 -12.646 1.00 24.78 169 PHE C C 1
ATOM 5224 O O . PHE C 1 169 ? -53.000 63.940 -12.100 1.00 27.14 169 PHE C O 1
ATOM 5232 N N . SER C 1 170 ? -51.857 63.471 -13.940 1.00 24.77 170 SER C N 1
ATOM 5233 C CA . SER C 1 170 ? -52.634 64.344 -14.766 1.00 27.89 170 SER C CA 1
ATOM 5234 C C . SER C 1 170 ? -52.926 63.668 -16.089 1.00 27.00 170 SER C C 1
ATOM 5235 O O . SER C 1 170 ? -52.029 63.095 -16.699 1.00 26.56 170 SER C O 1
ATOM 5238 N N . ALA C 1 171 ? -54.172 63.744 -16.542 1.00 26.24 171 ALA C N 1
ATOM 5239 C CA . ALA C 1 171 ? -54.507 63.245 -17.861 1.00 26.78 171 ALA C CA 1
ATOM 5240 C C . ALA C 1 171 ? -55.400 64.243 -18.558 1.00 29.17 171 ALA C C 1
ATOM 5241 O O . ALA C 1 171 ? -56.043 65.051 -17.916 1.00 30.01 171 ALA C O 1
ATOM 5243 N N . SER C 1 172 ? -55.423 64.181 -19.878 1.00 28.60 172 SER C N 1
ATOM 5244 C CA . SER C 1 172 ? -56.263 65.043 -20.667 1.00 28.36 172 SER C CA 1
ATOM 5245 C C . SER C 1 172 ? -56.788 64.322 -21.861 1.00 31.16 172 SER C C 1
ATOM 5246 O O . SER C 1 172 ? -56.082 63.584 -22.520 1.00 31.98 172 SER C O 1
ATOM 5249 N N . GLY C 1 173 ? -58.057 64.551 -22.136 1.00 33.43 173 GLY C N 1
ATOM 5250 C CA . GLY C 1 173 ? -58.701 63.953 -23.278 1.00 32.92 173 GLY C CA 1
ATOM 5251 C C . GLY C 1 173 ? -59.619 64.996 -23.838 1.00 33.53 173 GLY C C 1
ATOM 5252 O O . GLY C 1 173 ? -59.577 66.141 -23.409 1.00 33.72 173 GLY C O 1
ATOM 5253 N N . GLU C 1 174 ? -60.455 64.615 -24.790 1.00 36.81 174 GLU C N 1
ATOM 5254 C CA . GLU C 1 174 ? -61.324 65.601 -25.421 1.00 38.77 174 GLU C CA 1
ATOM 5255 C C . GLU C 1 174 ? -62.282 66.329 -24.467 1.00 35.41 174 GLU C C 1
ATOM 5256 O O . GLU C 1 174 ? -62.635 67.464 -24.730 1.00 35.50 174 GLU C O 1
ATOM 5262 N N . LEU C 1 175 ? -62.639 65.709 -23.342 1.00 32.55 175 LEU C N 1
ATOM 5263 C CA . LEU C 1 175 ? -63.652 66.242 -22.427 1.00 32.45 175 LEU C CA 1
ATOM 5264 C C . LEU C 1 175 ? -63.149 67.251 -21.380 1.00 33.55 175 LEU C C 1
ATOM 5265 O O . LEU C 1 175 ? -63.956 67.872 -20.673 1.00 33.42 175 LEU C O 1
ATOM 5270 N N . GLY C 1 176 ? -61.834 67.386 -21.251 1.00 31.31 176 GLY C N 1
ATOM 5271 C CA . GLY C 1 176 ? -61.249 68.253 -20.249 1.00 28.22 176 GLY C CA 1
ATOM 5272 C C . GLY C 1 176 ? -60.027 67.596 -19.664 1.00 28.57 176 GLY C C 1
ATOM 5273 O O . GLY C 1 176 ? -59.398 66.776 -20.326 1.00 31.33 176 GLY C O 1
ATOM 5274 N N . ASN C 1 177 ? -59.670 67.942 -18.437 1.00 27.93 177 ASN C N 1
ATOM 5275 C CA . ASN C 1 177 ? -58.470 67.361 -17.847 1.00 29.40 177 ASN C CA 1
ATOM 5276 C C . ASN C 1 177 ? -58.592 67.107 -16.371 1.00 26.69 177 ASN C C 1
ATOM 5277 O O . ASN C 1 177 ? -59.458 67.647 -15.710 1.00 28.55 177 ASN C O 1
ATOM 5282 N N . GLY C 1 178 ? -57.720 66.264 -15.857 1.00 26.25 178 GLY C N 1
ATOM 5283 C CA . GLY C 1 178 ? -57.750 65.992 -14.450 1.00 25.93 178 GLY C CA 1
ATOM 5284 C C . GLY C 1 178 ? -56.366 66.076 -13.876 1.00 27.05 178 GLY C C 1
ATOM 5285 O O . GLY C 1 178 ? -55.383 65.818 -14.549 1.00 28.77 178 GLY C O 1
ATOM 5286 N N . ASN C 1 179 ? -56.306 66.464 -12.617 1.00 27.53 179 ASN C N 1
ATOM 5287 C CA . ASN C 1 179 ? -55.075 66.508 -11.873 1.00 27.11 179 ASN C CA 1
ATOM 5288 C C . ASN C 1 179 ? -55.405 65.922 -10.532 1.00 29.84 179 ASN C C 1
ATOM 5289 O O . ASN C 1 179 ? -56.193 66.506 -9.804 1.00 29.19 179 ASN C O 1
ATOM 5294 N N . ILE C 1 180 ? -54.816 64.770 -10.209 1.00 28.13 180 ILE C N 1
ATOM 5295 C CA . ILE C 1 180 ? -54.984 64.165 -8.900 1.00 27.99 180 ILE C CA 1
ATOM 5296 C C . ILE C 1 180 ? -53.657 64.278 -8.203 1.00 28.76 180 ILE C C 1
ATOM 5297 O O . ILE C 1 180 ? -52.640 63.893 -8.748 1.00 30.11 180 ILE C O 1
ATOM 5302 N N . LYS C 1 181 ? -53.679 64.795 -6.990 1.00 29.49 181 LYS C N 1
ATOM 5303 C CA . LYS C 1 181 ? -52.472 65.122 -6.268 1.00 31.86 181 LYS C CA 1
ATOM 5304 C C . LYS C 1 181 ? -52.455 64.471 -4.901 1.00 34.82 181 LYS C C 1
ATOM 5305 O O . LYS C 1 181 ? -53.366 64.667 -4.109 1.00 36.22 181 LYS C O 1
ATOM 5311 N N . LEU C 1 182 ? -51.442 63.654 -4.653 1.00 34.66 182 LEU C N 1
ATOM 5312 C CA . LEU C 1 182 ? -51.258 63.025 -3.354 1.00 38.54 182 LEU C CA 1
ATOM 5313 C C . LEU C 1 182 ? -50.103 63.626 -2.575 1.00 39.18 182 LEU C C 1
ATOM 5314 O O . LEU C 1 182 ? -48.970 63.601 -3.014 1.00 39.84 182 LEU C O 1
ATOM 5319 N N . SER C 1 183 ? -50.391 64.149 -1.400 1.00 42.03 183 SER C N 1
ATOM 5320 C CA . SER C 1 183 ? -49.353 64.687 -0.555 1.00 43.06 183 SER C CA 1
ATOM 5321 C C . SER C 1 183 ? -48.750 63.574 0.269 1.00 40.78 183 SER C C 1
ATOM 5322 O O . SER C 1 183 ? -49.401 62.575 0.500 1.00 40.89 183 SER C O 1
ATOM 5325 N N . GLN C 1 184 ? -47.505 63.734 0.694 1.00 42.00 184 GLN C N 1
ATOM 5326 C CA . GLN C 1 184 ? -46.949 62.880 1.732 1.00 40.77 184 GLN C CA 1
ATOM 5327 C C . GLN C 1 184 ? -47.818 62.885 2.965 1.00 43.39 184 GLN C C 1
ATOM 5328 O O . GLN C 1 184 ? -48.234 63.940 3.424 1.00 45.23 184 GLN C O 1
ATOM 5334 N N . THR C 1 185 ? -48.050 61.711 3.526 1.00 39.95 185 THR C N 1
ATOM 5335 C CA . THR C 1 185 ? -48.784 61.593 4.769 1.00 40.90 185 THR C CA 1
ATOM 5336 C C . THR C 1 185 ? -48.006 62.243 5.904 1.00 44.84 185 THR C C 1
ATOM 5337 O O . THR C 1 185 ? -46.807 62.002 6.067 1.00 43.90 185 THR C O 1
ATOM 5341 N N . SER C 1 186 ? -48.672 63.120 6.646 1.00 45.08 186 SER C N 1
ATOM 5342 C CA . SER C 1 186 ? -48.012 63.881 7.691 1.00 46.16 186 SER C CA 1
ATOM 5343 C C . SER C 1 186 ? -47.967 63.086 8.990 1.00 44.72 186 SER C C 1
ATOM 5344 O O . SER C 1 186 ? -46.944 63.044 9.661 1.00 47.29 186 SER C O 1
ATOM 5347 N N . ASN C 1 187 ? -49.063 62.419 9.322 1.00 45.55 187 ASN C N 1
ATOM 5348 C CA . ASN C 1 187 ? -49.090 61.539 10.485 1.00 43.25 187 ASN C CA 1
ATOM 5349 C C . ASN C 1 187 ? -48.952 60.107 10.084 1.00 43.92 187 ASN C C 1
ATOM 5350 O O . ASN C 1 187 ? -49.962 59.423 9.888 1.00 44.66 187 ASN C O 1
ATOM 5355 N N . VAL C 1 188 ? -47.702 59.652 9.989 1.00 43.76 188 VAL C N 1
ATOM 5356 C CA . VAL C 1 188 ? -47.387 58.314 9.481 1.00 44.43 188 VAL C CA 1
ATOM 5357 C C . VAL C 1 188 ? -47.424 57.286 10.593 1.00 42.26 188 VAL C C 1
ATOM 5358 O O . VAL C 1 188 ? -46.608 57.310 11.504 1.00 39.33 188 VAL C O 1
ATOM 5362 N N . ASP C 1 189 ? -48.422 56.418 10.523 1.00 43.71 189 ASP C N 1
ATOM 5363 C CA . ASP C 1 189 ? -48.592 55.349 11.486 1.00 46.42 189 ASP C CA 1
ATOM 5364 C C . ASP C 1 189 ? -48.122 53.998 10.956 1.00 47.04 189 ASP C C 1
ATOM 5365 O O . ASP C 1 189 ? -47.006 53.557 11.223 1.00 44.81 189 ASP C O 1
ATOM 5370 N N . LYS C 1 190 ? -48.956 53.391 10.124 1.00 48.92 190 LYS C N 1
ATOM 5371 C CA . LYS C 1 190 ? -48.697 52.049 9.639 1.00 49.47 190 LYS C CA 1
ATOM 5372 C C . LYS C 1 190 ? -48.151 52.166 8.248 1.00 47.80 190 LYS C C 1
ATOM 5373 O O . LYS C 1 190 ? -48.632 52.976 7.471 1.00 45.31 190 LYS C O 1
ATOM 5379 N N . GLU C 1 191 ? -47.140 51.367 7.939 1.00 48.62 191 GLU C N 1
ATOM 5380 C CA . GLU C 1 191 ? -46.379 51.571 6.722 1.00 50.25 191 GLU C CA 1
ATOM 5381 C C . GLU C 1 191 ? -47.276 51.502 5.497 1.00 47.72 191 GLU C C 1
ATOM 5382 O O . GLU C 1 191 ? -47.044 52.208 4.514 1.00 46.35 191 GLU C O 1
ATOM 5388 N N . GLU C 1 192 ? -48.290 50.647 5.554 1.00 46.22 192 GLU C N 1
ATOM 5389 C CA . GLU C 1 192 ? -49.061 50.309 4.365 1.00 44.92 192 GLU C CA 1
ATOM 5390 C C . GLU C 1 192 ? -50.187 51.261 3.952 1.00 42.78 192 GLU C C 1
ATOM 5391 O O . GLU C 1 192 ? -50.719 51.136 2.854 1.00 41.12 192 GLU C O 1
ATOM 5397 N N . GLU C 1 193 ? -50.557 52.192 4.819 1.00 41.37 193 GLU C N 1
ATOM 5398 C CA . GLU C 1 193 ? -51.594 53.164 4.496 1.00 40.60 193 GLU C CA 1
ATOM 5399 C C . GLU C 1 193 ? -51.032 54.524 4.081 1.00 41.03 193 GLU C C 1
ATOM 5400 O O . GLU C 1 193 ? -51.770 55.402 3.651 1.00 38.00 193 GLU C O 1
ATOM 5406 N N . ALA C 1 194 ? -49.724 54.696 4.227 1.00 39.15 194 ALA C N 1
ATOM 5407 C CA . ALA C 1 194 ? -49.087 55.974 4.000 1.00 35.51 194 ALA C CA 1
ATOM 5408 C C . ALA C 1 194 ? -48.658 56.176 2.556 1.00 36.36 194 ALA C C 1
ATOM 5409 O O . ALA C 1 194 ? -48.479 55.222 1.819 1.00 36.13 194 ALA C O 1
ATOM 5411 N N . VAL C 1 195 ? -48.508 57.439 2.168 1.00 35.72 195 VAL C N 1
ATOM 5412 C CA . VAL C 1 195 ? -47.922 57.818 0.893 1.00 35.21 195 VAL C CA 1
ATOM 5413 C C . VAL C 1 195 ? -46.592 58.446 1.215 1.00 36.16 195 VAL C C 1
ATOM 5414 O O . VAL C 1 195 ? -46.545 59.484 1.861 1.00 37.71 195 VAL C O 1
ATOM 5418 N N . THR C 1 196 ? -45.507 57.816 0.780 1.00 37.86 196 THR C N 1
ATOM 5419 C CA . THR C 1 196 ? -44.170 58.317 1.084 1.00 39.48 196 THR C CA 1
ATOM 5420 C C . THR C 1 196 ? -43.389 58.532 -0.209 1.00 40.88 196 THR C C 1
ATOM 5421 O O . THR C 1 196 ? -43.564 57.800 -1.179 1.00 36.92 196 THR C O 1
ATOM 5425 N N . ILE C 1 197 ? -42.595 59.594 -0.247 1.00 43.21 197 ILE C N 1
ATOM 5426 C CA . ILE C 1 197 ? -41.782 59.890 -1.414 1.00 47.11 197 ILE C CA 1
ATOM 5427 C C . ILE C 1 197 ? -40.339 60.023 -1.006 1.00 50.67 197 ILE C C 1
ATOM 5428 O O . ILE C 1 197 ? -40.039 60.682 -0.018 1.00 53.85 197 ILE C O 1
ATOM 5433 N N . GLU C 1 198 ? -39.446 59.377 -1.744 1.00 51.56 198 GLU C N 1
ATOM 5434 C CA . GLU C 1 198 ? -38.030 59.549 -1.509 1.00 50.81 198 GLU C CA 1
ATOM 5435 C C . GLU C 1 198 ? -37.423 60.014 -2.812 1.00 51.45 198 GLU C C 1
ATOM 5436 O O . GLU C 1 198 ? -37.490 59.320 -3.814 1.00 52.02 198 GLU C O 1
ATOM 5442 N N . MET C 1 199 ? -36.824 61.198 -2.799 1.00 60.34 199 MET C N 1
ATOM 5443 C CA . MET C 1 199 ? -36.515 61.882 -4.047 1.00 60.35 199 MET C CA 1
ATOM 5444 C C . MET C 1 199 ? -35.269 62.747 -4.023 1.00 60.06 199 MET C C 1
ATOM 5445 O O . MET C 1 199 ? -35.001 63.440 -3.050 1.00 59.83 199 MET C O 1
ATOM 5450 N N . ASN C 1 200 ? -34.530 62.714 -5.126 1.00 59.72 200 ASN C N 1
ATOM 5451 C CA . ASN C 1 200 ? -33.396 63.587 -5.287 1.00 60.46 200 ASN C CA 1
ATOM 5452 C C . ASN C 1 200 ? -33.687 64.740 -6.215 1.00 60.30 200 ASN C C 1
ATOM 5453 O O . ASN C 1 200 ? -33.569 65.900 -5.836 1.00 65.01 200 ASN C O 1
ATOM 5458 N N . GLU C 1 201 ? -34.125 64.426 -7.420 1.00 56.87 201 GLU C N 1
ATOM 5459 C CA . GLU C 1 201 ? -34.416 65.476 -8.372 1.00 60.59 201 GLU C CA 1
ATOM 5460 C C . GLU C 1 201 ? -35.825 65.238 -8.887 1.00 62.62 201 GLU C C 1
ATOM 5461 O O . GLU C 1 201 ? -36.222 64.087 -9.079 1.00 63.13 201 GLU C O 1
ATOM 5467 N N . PRO C 1 202 ? -36.608 66.321 -9.050 1.00 59.99 202 PRO C N 1
ATOM 5468 C CA . PRO C 1 202 ? -37.976 66.243 -9.573 1.00 56.64 202 PRO C CA 1
ATOM 5469 C C . PRO C 1 202 ? -38.024 65.550 -10.915 1.00 54.97 202 PRO C C 1
ATOM 5470 O O . PRO C 1 202 ? -37.327 65.966 -11.836 1.00 58.25 202 PRO C O 1
ATOM 5474 N N . VAL C 1 203 ? -38.839 64.506 -11.016 1.00 53.36 203 VAL C N 1
ATOM 5475 C CA . VAL C 1 203 ? -38.956 63.734 -12.244 1.00 54.38 203 VAL C CA 1
ATOM 5476 C C . VAL C 1 203 ? -40.364 63.893 -12.779 1.00 49.79 203 VAL C C 1
ATOM 5477 O O . VAL C 1 203 ? -41.319 63.887 -12.018 1.00 49.23 203 VAL C O 1
ATOM 5481 N N . GLN C 1 204 ? -40.487 63.989 -14.094 1.00 47.25 204 GLN C N 1
ATOM 5482 C CA . GLN C 1 204 ? -41.777 64.155 -14.736 1.00 45.39 204 GLN C CA 1
ATOM 5483 C C . GLN C 1 204 ? -41.884 63.298 -15.984 1.00 41.20 204 GLN C C 1
ATOM 5484 O O . GLN C 1 204 ? -41.100 63.433 -16.909 1.00 42.41 204 GLN C O 1
ATOM 5490 N N . LEU C 1 205 ? -42.845 62.402 -16.017 1.00 36.52 205 LEU C N 1
ATOM 5491 C CA . LEU C 1 205 ? -42.868 61.447 -17.099 1.00 33.97 205 LEU C CA 1
ATOM 5492 C C . LEU C 1 205 ? -44.280 61.149 -17.564 1.00 29.78 205 LEU C C 1
ATOM 5493 O O . LEU C 1 205 ? -45.199 61.229 -16.773 1.00 27.50 205 LEU C O 1
ATOM 5498 N N . THR C 1 206 ? -44.429 60.783 -18.835 1.00 27.18 206 THR C N 1
ATOM 5499 C CA . THR C 1 206 ? -45.716 60.428 -19.415 1.00 28.02 206 THR C CA 1
ATOM 5500 C C . THR C 1 206 ? -45.756 58.963 -19.831 1.00 27.65 206 THR C C 1
ATOM 5501 O O . THR C 1 206 ? -44.844 58.464 -20.478 1.00 28.79 206 THR C O 1
ATOM 5505 N N . PHE C 1 207 ? -46.819 58.280 -19.431 1.00 26.28 207 PHE C N 1
ATOM 5506 C CA . PHE C 1 207 ? -46.988 56.851 -19.652 1.00 25.87 207 PHE C CA 1
ATOM 5507 C C . PHE C 1 207 ? -48.367 56.504 -20.219 1.00 25.38 207 PHE C C 1
ATOM 5508 O O . PHE C 1 207 ? -49.269 57.313 -20.171 1.00 28.41 207 PHE C O 1
ATOM 5516 N N . ALA C 1 208 ? -48.522 55.318 -20.791 1.00 26.33 208 ALA C N 1
ATOM 5517 C CA . ALA C 1 208 ? -49.826 54.834 -21.281 1.00 27.55 208 ALA C CA 1
ATOM 5518 C C . ALA C 1 208 ? -50.694 54.229 -20.177 1.00 24.81 208 ALA C C 1
ATOM 5519 O O . ALA C 1 208 ? -50.274 53.320 -19.476 1.00 23.10 208 ALA C O 1
ATOM 5521 N N . LEU C 1 209 ? -51.900 54.757 -20.009 1.00 25.88 209 LEU C N 1
ATOM 5522 C CA . LEU C 1 209 ? -52.779 54.292 -18.954 1.00 25.49 209 LEU C CA 1
ATOM 5523 C C . LEU C 1 209 ? -53.292 52.862 -19.208 1.00 23.35 209 LEU C C 1
ATOM 5524 O O . LEU C 1 209 ? -53.568 52.121 -18.284 1.00 24.21 209 LEU C O 1
ATOM 5529 N N . ARG C 1 210 ? -53.421 52.495 -20.471 1.00 22.60 210 ARG C N 1
ATOM 5530 C CA . ARG C 1 210 ? -53.798 51.151 -20.869 1.00 22.09 210 ARG C CA 1
ATOM 5531 C C . ARG C 1 210 ? -52.948 50.063 -20.212 1.00 24.91 210 ARG C C 1
ATOM 5532 O O . ARG C 1 210 ? -53.471 49.078 -19.718 1.00 25.88 210 ARG C O 1
ATOM 5540 N N . TYR C 1 211 ? -51.627 50.237 -20.238 1.00 27.36 211 TYR C N 1
ATOM 5541 C CA . TYR C 1 211 ? -50.697 49.270 -19.674 1.00 22.94 211 TYR C CA 1
ATOM 5542 C C . TYR C 1 211 ? -50.702 49.315 -18.179 1.00 23.11 211 TYR C C 1
ATOM 5543 O O . TYR C 1 211 ? -50.559 48.293 -17.540 1.00 26.20 211 TYR C O 1
ATOM 5552 N N . LEU C 1 212 ? -50.800 50.506 -17.621 1.00 22.41 212 LEU C N 1
ATOM 5553 C CA . LEU C 1 212 ? -50.809 50.674 -16.178 1.00 22.06 212 LEU C CA 1
ATOM 5554 C C . LEU C 1 212 ? -51.994 49.979 -15.571 1.00 22.97 212 LEU C C 1
ATOM 5555 O O . LEU C 1 212 ? -51.959 49.554 -14.424 1.00 24.52 212 LEU C O 1
ATOM 5560 N N . ASN C 1 213 ? -53.070 49.922 -16.341 1.00 24.84 213 ASN C N 1
ATOM 5561 C CA . ASN C 1 213 ? -54.294 49.270 -15.903 1.00 24.08 213 ASN C CA 1
ATOM 5562 C C . ASN C 1 213 ? -54.212 47.745 -15.927 1.00 25.76 213 ASN C C 1
ATOM 5563 O O . ASN C 1 213 ? -55.001 47.074 -15.261 1.00 26.23 213 ASN C O 1
ATOM 5568 N N . PHE C 1 214 ? -53.239 47.230 -16.684 1.00 24.85 214 PHE C N 1
ATOM 5569 C CA . PHE C 1 214 ? -52.798 45.848 -16.608 1.00 24.56 214 PHE C CA 1
ATOM 5570 C C . PHE C 1 214 ? -52.007 45.591 -15.353 1.00 21.59 214 PHE C C 1
ATOM 5571 O O . PHE C 1 214 ? -52.223 44.612 -14.690 1.00 23.16 214 PHE C O 1
ATOM 5579 N N . PHE C 1 215 ? -51.098 46.486 -15.013 1.00 22.84 215 PHE C N 1
ATOM 5580 C CA . PHE C 1 215 ? -50.233 46.256 -13.865 1.00 22.45 215 PHE C CA 1
ATOM 5581 C C . PHE C 1 215 ? -51.082 46.091 -12.647 1.00 22.31 215 PHE C C 1
ATOM 5582 O O . PHE C 1 215 ? -50.749 45.363 -11.736 1.00 23.54 215 PHE C O 1
ATOM 5590 N N . THR C 1 216 ? -52.195 46.800 -12.648 1.00 23.17 216 THR C N 1
ATOM 5591 C CA . THR C 1 216 ? -53.014 46.971 -11.463 1.00 23.80 216 THR C CA 1
ATOM 5592 C C . THR C 1 216 ? -53.817 45.750 -11.149 1.00 23.04 216 THR C C 1
ATOM 5593 O O . THR C 1 216 ? -54.548 45.740 -10.173 1.00 23.64 216 THR C O 1
ATOM 5597 N N . LYS C 1 217 ? -53.675 44.721 -11.982 1.00 25.09 217 LYS C N 1
ATOM 5598 C CA . LYS C 1 217 ? -54.279 43.420 -11.722 1.00 22.91 217 LYS C CA 1
ATOM 5599 C C . LYS C 1 217 ? -53.523 42.676 -10.651 1.00 20.77 217 LYS C C 1
ATOM 5600 O O . LYS C 1 217 ? -54.053 41.772 -10.051 1.00 22.24 217 LYS C O 1
ATOM 5606 N N . ALA C 1 218 ? -52.308 43.113 -10.356 1.00 19.18 218 ALA C N 1
ATOM 5607 C CA . ALA C 1 218 ? -51.500 42.475 -9.323 1.00 23.03 218 ALA C CA 1
ATOM 5608 C C . ALA C 1 218 ? -51.829 43.011 -7.961 1.00 23.97 218 ALA C C 1
ATOM 5609 O O . ALA C 1 218 ? -51.277 42.564 -6.954 1.00 26.03 218 ALA C O 1
ATOM 5611 N N . THR C 1 219 ? -52.719 43.990 -7.945 1.00 21.93 219 THR C N 1
ATOM 5612 C CA . THR C 1 219 ? -53.110 44.671 -6.723 1.00 22.42 219 THR C CA 1
ATOM 5613 C C . THR C 1 219 ? -53.427 43.738 -5.558 1.00 25.42 219 THR C C 1
ATOM 5614 O O . THR C 1 219 ? -53.077 44.050 -4.418 1.00 26.61 219 THR C O 1
ATOM 5618 N N . PRO C 1 220 ? -54.086 42.592 -5.828 1.00 24.76 220 PRO C N 1
ATOM 5619 C CA . PRO C 1 220 ? -54.343 41.702 -4.698 1.00 25.54 220 PRO C CA 1
ATOM 5620 C C . PRO C 1 220 ? -53.105 41.041 -4.098 1.00 26.24 220 PRO C C 1
ATOM 5621 O O . PRO C 1 220 ? -53.256 40.346 -3.113 1.00 26.85 220 PRO C O 1
ATOM 5625 N N . LEU C 1 221 ? -51.919 41.248 -4.649 1.00 26.03 221 LEU C N 1
ATOM 5626 C CA . LEU C 1 221 ? -50.727 40.656 -4.046 1.00 26.30 221 LEU C CA 1
ATOM 5627 C C . LEU C 1 221 ? -50.213 41.471 -2.860 1.00 28.65 221 LEU C C 1
ATOM 5628 O O . LEU C 1 221 ? -49.484 40.952 -2.020 1.00 26.46 221 LEU C O 1
ATOM 5633 N N . SER C 1 222 ? -50.596 42.743 -2.783 1.00 28.42 222 SER C N 1
ATOM 5634 C CA . SER C 1 222 ? -50.087 43.614 -1.719 1.00 29.99 222 SER C CA 1
ATOM 5635 C C . SER C 1 222 ? -51.016 44.805 -1.367 1.00 29.10 222 SER C C 1
ATOM 5636 O O . SER C 1 222 ? -51.809 45.247 -2.193 1.00 28.10 222 SER C O 1
ATOM 5639 N N . SER C 1 223 ? -50.953 45.260 -0.117 1.00 27.28 223 SER C N 1
ATOM 5640 C CA . SER C 1 223 ? -51.671 46.453 0.348 1.00 28.89 223 SER C CA 1
ATOM 5641 C C . SER C 1 223 ? -51.077 47.764 -0.179 1.00 28.12 223 SER C C 1
ATOM 5642 O O . SER C 1 223 ? -51.710 48.803 -0.144 1.00 28.76 223 SER C O 1
ATOM 5645 N N . THR C 1 224 ? -49.815 47.692 -0.578 1.00 30.95 224 THR C N 1
ATOM 5646 C CA . THR C 1 224 ? -49.018 48.829 -1.007 1.00 29.80 224 THR C CA 1
ATOM 5647 C C . THR C 1 224 ? -48.385 48.642 -2.371 1.00 27.28 224 THR C C 1
ATOM 5648 O O . THR C 1 224 ? -48.162 47.531 -2.791 1.00 29.65 224 THR C O 1
ATOM 5652 N N . VAL C 1 225 ? -48.092 49.732 -3.064 1.00 28.29 225 VAL C N 1
ATOM 5653 C CA . VAL C 1 225 ? -47.389 49.651 -4.340 1.00 27.71 225 VAL C CA 1
ATOM 5654 C C . VAL C 1 225 ? -46.236 50.638 -4.309 1.00 27.48 225 VAL C C 1
ATOM 5655 O O . VAL C 1 225 ? -46.273 51.585 -3.546 1.00 29.32 225 VAL C O 1
ATOM 5659 N N . THR C 1 226 ? -45.174 50.385 -5.061 1.00 28.70 226 THR C N 1
ATOM 5660 C CA . THR C 1 226 ? -44.065 51.327 -5.122 1.00 28.23 226 THR C CA 1
ATOM 5661 C C . THR C 1 226 ? -43.678 51.707 -6.562 1.00 27.70 226 THR C C 1
ATOM 5662 O O . THR C 1 226 ? -43.449 50.851 -7.414 1.00 25.68 226 THR C O 1
ATOM 5666 N N . LEU C 1 227 ? -43.598 53.015 -6.807 1.00 29.22 227 LEU C N 1
ATOM 5667 C CA . LEU C 1 227 ? -43.323 53.541 -8.135 1.00 28.80 227 LEU C CA 1
ATOM 5668 C C . LEU C 1 227 ? -41.951 54.156 -8.164 1.00 29.32 227 LEU C C 1
ATOM 5669 O O . LEU C 1 227 ? -41.572 54.893 -7.272 1.00 29.10 227 LEU C O 1
ATOM 5674 N N . ILE C 1 228 ? -41.192 53.787 -9.184 1.00 30.67 228 ILE C N 1
ATOM 5675 C CA . ILE C 1 228 ? -39.788 54.141 -9.268 1.00 31.49 228 ILE C CA 1
ATOM 5676 C C . ILE C 1 228 ? -39.442 54.805 -10.596 1.00 31.24 228 ILE C C 1
ATOM 5677 O O . ILE C 1 228 ? -39.568 54.220 -11.652 1.00 29.13 228 ILE C O 1
ATOM 5682 N N . MET C 1 229 ? -39.015 56.053 -10.511 1.00 36.67 229 MET C N 1
ATOM 5683 C CA . MET C 1 229 ? -38.839 56.922 -11.670 1.00 39.76 229 MET C CA 1
ATOM 5684 C C . MET C 1 229 ? -37.457 57.535 -11.720 1.00 41.66 229 MET C C 1
ATOM 5685 O O . MET C 1 229 ? -36.890 57.896 -10.705 1.00 44.13 229 MET C O 1
ATOM 5690 N N . SER C 1 230 ? -36.918 57.654 -12.917 1.00 42.18 230 SER C N 1
ATOM 5691 C CA . SER C 1 230 ? -35.637 58.292 -13.114 1.00 43.68 230 SER C CA 1
ATOM 5692 C C . SER C 1 230 ? -35.748 59.044 -14.432 1.00 41.61 230 SER C C 1
ATOM 5693 O O . SER C 1 230 ? -36.586 58.717 -15.262 1.00 40.13 230 SER C O 1
ATOM 5696 N N . ALA C 1 231 ? -34.946 60.079 -14.617 1.00 44.36 231 ALA C N 1
ATOM 5697 C CA . ALA C 1 231 ? -35.101 60.899 -15.800 1.00 45.48 231 ALA C CA 1
ATOM 5698 C C . ALA C 1 231 ? -34.893 60.056 -17.052 1.00 42.05 231 ALA C C 1
ATOM 5699 O O . ALA C 1 231 ? -33.917 59.334 -17.148 1.00 45.42 231 ALA C O 1
ATOM 5701 N N . ASP C 1 232 ? -35.797 60.204 -18.013 1.00 40.15 232 ASP C N 1
ATOM 5702 C CA . ASP C 1 232 ? -35.745 59.553 -19.326 1.00 39.68 232 ASP C CA 1
ATOM 5703 C C . ASP C 1 232 ? -35.773 58.020 -19.358 1.00 38.90 232 ASP C C 1
ATOM 5704 O O . ASP C 1 232 ? -35.527 57.445 -20.407 1.00 38.21 232 ASP C O 1
ATOM 5709 N N . VAL C 1 233 ? -36.123 57.344 -18.269 1.00 38.65 233 VAL C N 1
ATOM 5710 C CA . VAL C 1 233 ? -36.065 55.876 -18.287 1.00 34.67 233 VAL C CA 1
ATOM 5711 C C . VAL C 1 233 ? -37.367 55.155 -17.845 1.00 32.35 233 VAL C C 1
ATOM 5712 O O . VAL C 1 233 ? -38.227 55.767 -17.231 1.00 32.57 233 VAL C O 1
ATOM 5716 N N . PRO C 1 234 ? -37.497 53.839 -18.143 1.00 30.44 234 PRO C N 1
ATOM 5717 C CA . PRO C 1 234 ? -38.747 53.152 -17.818 1.00 29.64 234 PRO C CA 1
ATOM 5718 C C . PRO C 1 234 ? -39.188 53.276 -16.374 1.00 32.42 234 PRO C C 1
ATOM 5719 O O . PRO C 1 234 ? -38.385 53.392 -15.457 1.00 31.05 234 PRO C O 1
ATOM 5723 N N . LEU C 1 235 ? -40.502 53.296 -16.201 1.00 29.81 235 LEU C N 1
ATOM 5724 C CA . LEU C 1 235 ? -41.096 53.252 -14.887 1.00 27.21 235 LEU C CA 1
ATOM 5725 C C . LEU C 1 235 ? -41.016 51.845 -14.365 1.00 27.12 235 LEU C C 1
ATOM 5726 O O . LEU C 1 235 ? -41.074 50.900 -15.129 1.00 24.61 235 LEU C O 1
ATOM 5731 N N . VAL C 1 236 ? -40.836 51.718 -13.064 1.00 26.29 236 VAL C N 1
ATOM 5732 C CA . VAL C 1 236 ? -40.924 50.447 -12.416 1.00 25.12 236 VAL C CA 1
ATOM 5733 C C . VAL C 1 236 ? -42.038 50.507 -11.400 1.00 25.63 236 VAL C C 1
ATOM 5734 O O . VAL C 1 236 ? -42.033 51.375 -10.532 1.00 26.45 236 VAL C O 1
ATOM 5738 N N . VAL C 1 237 ? -42.990 49.577 -11.518 1.00 26.72 237 VAL C N 1
ATOM 5739 C CA . VAL C 1 237 ? -44.095 49.425 -10.564 1.00 24.38 237 VAL C CA 1
ATOM 5740 C C . VAL C 1 237 ? -43.933 48.101 -9.839 1.00 22.02 237 VAL C C 1
ATOM 5741 O O . VAL C 1 237 ? -44.056 47.060 -10.442 1.00 24.22 237 VAL C O 1
ATOM 5745 N N . GLU C 1 238 ? -43.701 48.138 -8.540 1.00 24.67 238 GLU C N 1
ATOM 5746 C CA . GLU C 1 238 ? -43.350 46.924 -7.830 1.00 26.33 238 GLU C CA 1
ATOM 5747 C C . GLU C 1 238 ? -44.351 46.532 -6.767 1.00 25.39 238 GLU C C 1
ATOM 5748 O O . GLU C 1 238 ? -44.646 47.289 -5.867 1.00 27.46 238 GLU C O 1
ATOM 5754 N N . TYR C 1 239 ? -44.851 45.315 -6.873 1.00 27.24 239 TYR C N 1
ATOM 5755 C CA . TYR C 1 239 ? -45.695 44.730 -5.842 1.00 29.39 239 TYR C CA 1
ATOM 5756 C C . TYR C 1 239 ? -44.904 43.610 -5.148 1.00 28.98 239 TYR C C 1
ATOM 5757 O O . TYR C 1 239 ? -44.424 42.683 -5.797 1.00 29.47 239 TYR C O 1
ATOM 5766 N N . LYS C 1 240 ? -44.747 43.705 -3.835 1.00 30.68 240 LYS C N 1
ATOM 5767 C CA . LYS C 1 240 ? -44.075 42.644 -3.097 1.00 32.48 240 LYS C CA 1
ATOM 5768 C C . LYS C 1 240 ? -44.968 41.425 -2.889 1.00 32.13 240 LYS C C 1
ATOM 5769 O O . LYS C 1 240 ? -46.111 41.530 -2.468 1.00 31.93 240 LYS C O 1
ATOM 5775 N N . ILE C 1 241 ? -44.436 40.256 -3.183 1.00 31.70 241 ILE C N 1
ATOM 5776 C CA . ILE C 1 241 ? -45.103 39.062 -2.761 1.00 30.75 241 ILE C CA 1
ATOM 5777 C C . ILE C 1 241 ? -44.440 38.806 -1.432 1.00 34.20 241 ILE C C 1
ATOM 5778 O O . ILE C 1 241 ? -43.208 38.667 -1.349 1.00 34.97 241 ILE C O 1
ATOM 5783 N N . ALA C 1 242 ? -45.245 38.840 -0.378 1.00 35.18 242 ALA C N 1
ATOM 5784 C CA . ALA C 1 242 ? -44.704 39.068 0.944 1.00 36.93 242 ALA C CA 1
ATOM 5785 C C . ALA C 1 242 ? -43.747 37.989 1.338 1.00 41.11 242 ALA C C 1
ATOM 5786 O O . ALA C 1 242 ? -44.119 36.825 1.443 1.00 39.63 242 ALA C O 1
ATOM 5788 N N . ASP C 1 243 ? -42.492 38.386 1.505 1.00 42.30 243 ASP C N 1
ATOM 5789 C CA . ASP C 1 243 ? -41.492 37.466 2.012 1.00 40.81 243 ASP C CA 1
ATOM 5790 C C . ASP C 1 243 ? -41.332 36.254 1.102 1.00 40.97 243 ASP C C 1
ATOM 5791 O O . ASP C 1 243 ? -41.065 35.150 1.559 1.00 44.61 243 ASP C O 1
ATOM 5796 N N . MET C 1 244 ? -41.551 36.459 -0.187 1.00 38.22 244 MET C N 1
ATOM 5797 C CA . MET C 1 244 ? -41.334 35.410 -1.165 1.00 33.75 244 MET C CA 1
ATOM 5798 C C . MET C 1 244 ? -40.598 35.966 -2.324 1.00 33.90 244 MET C C 1
ATOM 5799 O O . MET C 1 244 ? -39.962 35.240 -3.071 1.00 35.72 244 MET C O 1
ATOM 5804 N N . GLY C 1 245 ? -40.750 37.264 -2.522 1.00 34.60 245 GLY C N 1
ATOM 5805 C CA . GLY C 1 245 ? -40.206 37.897 -3.695 1.00 31.34 245 GLY C CA 1
ATOM 5806 C C . GLY C 1 245 ? -41.114 39.015 -4.127 1.00 31.68 245 GLY C C 1
ATOM 5807 O O . GLY C 1 245 ? -41.683 39.728 -3.314 1.00 29.48 245 GLY C O 1
ATOM 5808 N N . HIS C 1 246 ? -41.243 39.151 -5.435 1.00 31.52 246 HIS C N 1
ATOM 5809 C CA . HIS C 1 246 ? -41.869 40.308 -6.028 1.00 28.25 246 HIS C CA 1
ATOM 5810 C C . HIS C 1 246 ? -42.300 40.151 -7.486 1.00 26.65 246 HIS C C 1
ATOM 5811 O O . HIS C 1 246 ? -41.772 39.358 -8.258 1.00 25.76 246 HIS C O 1
ATOM 5818 N N . LEU C 1 247 ? -43.267 40.978 -7.840 1.00 27.57 247 LEU C N 1
ATOM 5819 C CA . LEU C 1 247 ? -43.657 41.205 -9.208 1.00 25.76 247 LEU C CA 1
ATOM 5820 C C . LEU C 1 247 ? -43.210 42.610 -9.554 1.00 26.81 247 LEU C C 1
ATOM 5821 O O . LEU C 1 247 ? -43.456 43.530 -8.802 1.00 26.80 247 LEU C O 1
ATOM 5826 N N . LYS C 1 248 ? -42.485 42.767 -10.651 1.00 27.13 248 LYS C N 1
ATOM 5827 C CA . LYS C 1 248 ? -42.072 44.088 -11.092 1.00 24.10 248 LYS C CA 1
ATOM 5828 C C . LYS C 1 248 ? -42.581 44.310 -12.508 1.00 24.06 248 LYS C C 1
ATOM 5829 O O . LYS C 1 248 ? -42.436 43.434 -13.361 1.00 23.78 248 LYS C O 1
ATOM 5835 N N . TYR C 1 249 ? -43.215 45.459 -12.739 1.00 21.76 249 TYR C N 1
ATOM 5836 C CA . TYR C 1 249 ? -43.645 45.832 -14.072 1.00 20.58 249 TYR C CA 1
ATOM 5837 C C . TYR C 1 249 ? -42.857 47.036 -14.528 1.00 21.92 249 TYR C C 1
ATOM 5838 O O . TYR C 1 249 ? -42.700 47.987 -13.783 1.00 24.46 249 TYR C O 1
ATOM 5847 N N . TYR C 1 250 ? -42.401 47.016 -15.767 1.00 22.79 250 TYR C N 1
ATOM 5848 C CA . TYR C 1 250 ? -41.652 48.130 -16.317 1.00 24.04 250 TYR C CA 1
ATOM 5849 C C . TYR C 1 250 ? -42.439 48.752 -17.447 1.00 23.54 250 TYR C C 1
ATOM 5850 O O . TYR C 1 250 ? -43.099 48.057 -18.193 1.00 25.10 250 TYR C O 1
ATOM 5859 N N . LEU C 1 251 ? -42.385 50.060 -17.587 1.00 23.67 251 LEU C N 1
ATOM 5860 C CA . LEU C 1 251 ? -43.149 50.648 -18.657 1.00 24.30 251 LEU C CA 1
ATOM 5861 C C . LEU C 1 251 ? -42.353 51.739 -19.377 1.00 23.09 251 LEU C C 1
ATOM 5862 O O . LEU C 1 251 ? -41.876 52.685 -18.768 1.00 22.80 251 LEU C O 1
ATOM 5867 N N . ALA C 1 252 ? -42.196 51.554 -20.681 1.00 22.45 252 ALA C N 1
ATOM 5868 C CA . ALA C 1 252 ? -41.489 52.494 -21.522 1.00 24.13 252 ALA C CA 1
ATOM 5869 C C . ALA C 1 252 ? -42.243 53.791 -21.588 1.00 23.23 252 ALA C C 1
ATOM 5870 O O . ALA C 1 252 ? -43.431 53.800 -21.848 1.00 23.10 252 ALA C O 1
ATOM 5872 N N . PRO C 1 253 ? -41.539 54.906 -21.389 1.00 24.48 253 PRO C N 1
ATOM 5873 C CA . PRO C 1 253 ? -42.229 56.198 -21.367 1.00 26.81 253 PRO C CA 1
ATOM 5874 C C . PRO C 1 253 ? -42.547 56.754 -22.765 1.00 28.76 253 PRO C C 1
ATOM 5875 O O . PRO C 1 253 ? -42.010 56.298 -23.776 1.00 28.38 253 PRO C O 1
ATOM 5879 N N . LYS C 1 254 ? -43.427 57.750 -22.800 1.00 29.78 254 LYS C N 1
ATOM 5880 C CA . LYS C 1 254 ? -43.806 58.422 -24.030 1.00 29.68 254 LYS C CA 1
ATOM 5881 C C . LYS C 1 254 ? -42.931 59.655 -24.229 1.00 32.53 254 LYS C C 1
ATOM 5882 O O . LYS C 1 254 ? -42.538 60.312 -23.261 1.00 34.17 254 LYS C O 1
ATOM 5888 N N . ILE C 1 255 ? -42.580 59.917 -25.488 1.00 35.91 255 ILE C N 1
ATOM 5889 C CA . ILE C 1 255 ? -41.569 60.916 -25.893 1.00 36.88 255 ILE C CA 1
ATOM 5890 C C . ILE C 1 255 ? -40.209 60.759 -25.216 1.00 36.76 255 ILE C C 1
ATOM 5891 O O . ILE C 1 255 ? -39.198 60.505 -25.886 1.00 35.17 255 ILE C O 1
ATOM 5896 N N . ARG D 2 6 ? -20.805 56.487 -0.057 1.00 33.02 143 ARG D N 1
ATOM 5897 C CA . ARG D 2 6 ? -19.544 56.268 0.622 1.00 29.81 143 ARG D CA 1
ATOM 5898 C C . ARG D 2 6 ? -18.487 55.839 -0.383 1.00 26.79 143 ARG D C 1
ATOM 5899 O O . ARG D 2 6 ? -18.751 55.043 -1.262 1.00 26.78 143 ARG D O 1
ATOM 5907 N N . GLN D 2 7 ? -17.304 56.437 -0.256 1.00 26.83 144 GLN D N 1
ATOM 5908 C CA . GLN D 2 7 ? -16.181 56.248 -1.172 1.00 23.00 144 GLN D CA 1
ATOM 5909 C C . GLN D 2 7 ? -15.428 54.989 -0.856 1.00 22.27 144 GLN D C 1
ATOM 5910 O O . GLN D 2 7 ? -14.938 54.802 0.250 1.00 24.39 144 GLN D O 1
ATOM 5916 N N . THR D 2 8 ? -15.386 54.106 -1.835 1.00 21.36 145 THR D N 1
ATOM 5917 C CA . THR D 2 8 ? -14.672 52.849 -1.720 1.00 20.92 145 THR D CA 1
ATOM 5918 C C . THR D 2 8 ? -13.197 53.018 -2.070 1.00 21.06 145 THR D C 1
ATOM 5919 O O . THR D 2 8 ? -12.798 54.004 -2.671 1.00 20.55 145 THR D O 1
ATOM 5923 N N . SER D 2 9 ? -12.370 52.082 -1.629 1.00 22.53 146 SER D N 1
ATOM 5924 C CA . SER D 2 9 ? -10.987 52.081 -2.046 1.00 20.58 146 SER D CA 1
ATOM 5925 C C . SER D 2 9 ? -10.743 50.917 -2.991 1.00 19.14 146 SER D C 1
ATOM 5926 O O . SER D 2 9 ? -11.584 50.051 -3.142 1.00 21.13 146 SER D O 1
ATOM 5929 N N . MET D 2 10 ? -9.613 50.939 -3.677 1.00 20.42 147 MET D N 1
ATOM 5930 C CA . MET D 2 10 ? -9.351 49.964 -4.714 1.00 18.43 147 MET D CA 1
ATOM 5931 C C . MET D 2 10 ? -9.134 48.576 -4.112 1.00 20.29 147 MET D C 1
ATOM 5932 O O . MET D 2 10 ? -9.306 47.573 -4.784 1.00 19.89 147 MET D O 1
ATOM 5937 N N . THR D 2 11 ? -8.704 48.535 -2.858 1.00 20.00 148 THR D N 1
ATOM 5938 C CA . THR D 2 11 ? -8.493 47.268 -2.161 1.00 20.12 148 THR D CA 1
ATOM 5939 C C . THR D 2 11 ? -9.799 46.584 -1.782 1.00 20.68 148 THR D C 1
ATOM 5940 O O . THR D 2 11 ? -9.816 45.431 -1.356 1.00 21.57 148 THR D O 1
ATOM 5944 N N . ASP D 2 12 ? -10.892 47.320 -1.923 1.00 20.58 149 ASP D N 1
ATOM 5945 C CA . ASP D 2 12 ? -12.212 46.760 -1.753 1.00 20.02 149 ASP D CA 1
ATOM 5946 C C . ASP D 2 12 ? -12.541 45.892 -2.922 1.00 20.26 149 ASP D C 1
ATOM 5947 O O . ASP D 2 12 ? -13.524 45.202 -2.887 1.00 21.87 149 ASP D O 1
ATOM 5952 N N . PHE D 2 13 ? -11.771 45.995 -3.992 1.00 20.26 150 PHE D N 1
ATOM 5953 C CA . PHE D 2 13 ? -12.049 45.237 -5.196 1.00 18.36 150 PHE D CA 1
ATOM 5954 C C . PHE D 2 13 ? -10.977 44.240 -5.571 1.00 19.97 150 PHE D C 1
ATOM 5955 O O . PHE D 2 13 ? -11.276 43.170 -6.060 1.00 21.29 150 PHE D O 1
ATOM 5963 N N . TYR D 2 14 ? -9.725 44.595 -5.300 1.00 21.49 151 TYR D N 1
ATOM 5964 C CA . TYR D 2 14 ? -8.600 43.828 -5.773 1.00 19.54 151 TYR D CA 1
ATOM 5965 C C . TYR D 2 14 ? -7.710 43.443 -4.620 1.00 23.74 151 TYR D C 1
ATOM 5966 O O . TYR D 2 14 ? -7.655 44.139 -3.602 1.00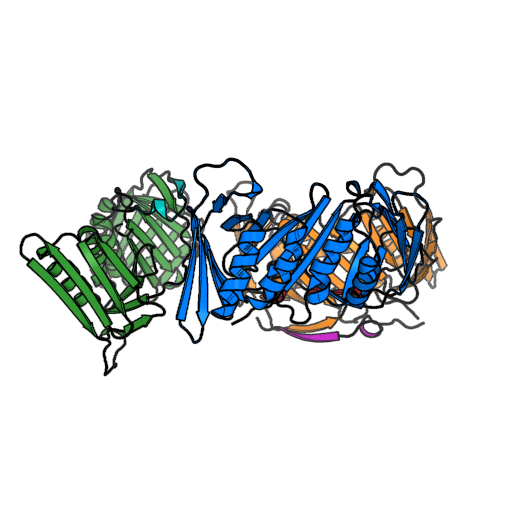 25.24 151 TYR D O 1
ATOM 5975 N N . HIS D 2 15 ? -7.058 42.292 -4.763 1.00 23.41 152 HIS D N 1
ATOM 5976 C CA . HIS D 2 15 ? -6.208 41.761 -3.707 1.00 23.27 152 HIS D CA 1
ATOM 5977 C C . HIS D 2 15 ? -4.887 42.466 -3.743 1.00 22.60 152 HIS D C 1
ATOM 5978 O O . HIS D 2 15 ? -4.440 42.925 -4.776 1.00 24.44 152 HIS D O 1
ATOM 5985 N N . SER D 2 16 ? -4.262 42.485 -2.585 1.00 24.33 153 SER D N 1
ATOM 5986 C CA . SER D 2 16 ? -3.121 43.308 -2.262 1.00 28.85 153 SER D CA 1
ATOM 5987 C C . SER D 2 16 ? -1.890 42.508 -1.831 1.00 26.90 153 SER D C 1
ATOM 5988 O O . SER D 2 16 ? -1.899 41.922 -0.759 1.00 27.21 153 SER D O 1
ATOM 5991 N N . LYS D 2 17 ? -0.867 42.435 -2.679 1.00 27.65 154 LYS D N 1
ATOM 5992 C CA . LYS D 2 17 ? 0.442 41.881 -2.283 1.00 30.11 154 LYS D CA 1
ATOM 5993 C C . LYS D 2 17 ? 1.416 43.009 -1.871 1.00 32.27 154 LYS D C 1
ATOM 5994 O O . LYS D 2 17 ? 1.463 44.039 -2.540 1.00 33.74 154 LYS D O 1
ATOM 6000 N N . ARG D 2 18 ? 2.179 42.863 -0.789 1.00 29.76 155 ARG D N 1
ATOM 6001 C CA . ARG D 2 18 ? 3.181 43.888 -0.466 1.00 30.91 155 ARG D CA 1
ATOM 6002 C C . ARG D 2 18 ? 4.508 43.627 -1.178 1.00 33.19 155 ARG D C 1
ATOM 6003 O O . ARG D 2 18 ? 4.891 42.479 -1.402 1.00 32.33 155 ARG D O 1
ATOM 6011 N N . ARG D 2 19 ? 5.175 44.692 -1.611 1.00 30.10 156 ARG D N 1
ATOM 6012 C CA . ARG D 2 19 ? 6.411 44.510 -2.354 1.00 30.91 156 ARG D CA 1
ATOM 6013 C C . ARG D 2 19 ? 7.590 45.364 -1.902 1.00 30.13 156 ARG D C 1
ATOM 6014 O O . ARG D 2 19 ? 7.438 46.556 -1.686 1.00 30.51 156 ARG D O 1
ATOM 6022 N N . LEU D 2 20 ? 8.773 44.755 -1.816 1.00 31.53 157 LEU D N 1
ATOM 6023 C CA . LEU D 2 20 ? 9.987 45.439 -1.364 1.00 30.19 157 LEU D CA 1
ATOM 6024 C C . LEU D 2 20 ? 11.033 45.673 -2.430 1.00 31.78 157 LEU D C 1
ATOM 6025 O O . LEU D 2 20 ? 11.650 44.732 -2.903 1.00 31.14 157 LEU D O 1
ATOM 6030 N N . ILE D 2 21 ? 11.182 46.942 -2.811 1.00 31.47 158 ILE D N 1
ATOM 6031 C CA . ILE D 2 21 ? 12.190 47.426 -3.753 1.00 30.49 158 ILE D CA 1
ATOM 6032 C C . ILE D 2 21 ? 13.329 48.028 -2.951 1.00 30.46 158 ILE D C 1
ATOM 6033 O O . ILE D 2 21 ? 13.086 48.808 -2.046 1.00 28.73 158 ILE D O 1
ATOM 6038 N N . PHE D 2 22 ? 14.559 47.620 -3.238 1.00 33.53 159 PHE D N 1
ATOM 6039 C CA . PHE D 2 22 ? 15.717 48.122 -2.512 1.00 35.68 159 PHE D CA 1
ATOM 6040 C C . PHE D 2 22 ? 16.649 48.913 -3.428 1.00 35.96 159 PHE D C 1
ATOM 6041 O O . PHE D 2 22 ? 17.288 48.344 -4.309 1.00 37.04 159 PHE D O 1
ATOM 6049 N N . SER D 2 23 ? 16.733 50.226 -3.202 1.00 34.49 160 SER D N 1
ATOM 6050 C CA . SER D 2 23 ? 17.572 51.090 -4.030 1.00 33.98 160 SER D CA 1
ATOM 6051 C C . SER D 2 23 ? 18.135 52.250 -3.202 1.00 32.74 160 SER D C 1
ATOM 6052 O O . SER D 2 23 ? 18.911 53.078 -3.697 1.00 33.71 160 SER D O 1
ATOM 6055 N N . ARG E 2 5 ? 22.739 26.460 12.992 1.00 37.48 142 ARG E N 1
ATOM 6056 C CA . ARG E 2 5 ? 22.856 25.717 14.233 1.00 38.35 142 ARG E CA 1
ATOM 6057 C C . ARG E 2 5 ? 21.600 25.932 15.031 1.00 36.22 142 ARG E C 1
ATOM 6058 O O . ARG E 2 5 ? 21.420 25.362 16.100 1.00 36.64 142 ARG E O 1
ATOM 6066 N N . ARG E 2 6 ? 20.719 26.759 14.496 1.00 32.87 143 ARG E N 1
ATOM 6067 C CA . ARG E 2 6 ? 19.377 26.805 15.023 1.00 33.73 143 ARG E CA 1
ATOM 6068 C C . ARG E 2 6 ? 18.400 27.047 13.907 1.00 31.91 143 ARG E C 1
ATOM 6069 O O . ARG E 2 6 ? 18.698 27.745 12.946 1.00 30.58 143 ARG E O 1
ATOM 6077 N N . GLN E 2 7 ? 17.266 26.371 14.013 1.00 30.95 144 GLN E N 1
ATOM 6078 C CA . GLN E 2 7 ? 16.191 26.488 13.043 1.00 32.06 144 GLN E CA 1
ATOM 6079 C C . GLN E 2 7 ? 15.378 27.728 13.338 1.00 29.31 144 GLN E C 1
ATOM 6080 O O . GLN E 2 7 ? 14.725 27.825 14.366 1.00 31.08 144 GLN E O 1
ATOM 6086 N N . THR E 2 8 ? 15.419 28.665 12.406 1.00 28.57 145 THR E N 1
ATOM 6087 C CA . THR E 2 8 ? 14.703 29.907 12.530 1.00 27.27 145 THR E CA 1
ATOM 6088 C C . THR E 2 8 ? 13.294 29.693 12.059 1.00 28.20 145 THR E C 1
ATOM 6089 O O . THR E 2 8 ? 13.045 28.790 11.296 1.00 27.35 145 THR E O 1
ATOM 6093 N N . SER E 2 9 ? 12.359 30.514 12.509 1.00 29.93 146 SER E N 1
ATOM 6094 C CA . SER E 2 9 ? 11.017 30.408 11.985 1.00 29.24 146 SER E CA 1
ATOM 6095 C C . SER E 2 9 ? 10.741 31.599 11.101 1.00 28.01 146 SER E C 1
ATOM 6096 O O . SER E 2 9 ? 11.497 32.561 11.071 1.00 28.78 146 SER E O 1
ATOM 6099 N N . MET E 2 10 ? 9.654 31.535 10.366 1.00 25.29 147 MET E N 1
ATOM 6100 C CA . MET E 2 10 ? 9.404 32.556 9.390 1.00 26.84 147 MET E CA 1
ATOM 6101 C C . MET E 2 10 ? 9.189 33.915 10.069 1.00 28.83 147 MET E C 1
ATOM 6102 O O . MET E 2 10 ? 9.472 34.957 9.486 1.00 27.95 147 MET E O 1
ATOM 6107 N N . THR E 2 11 ? 8.749 33.899 11.323 1.00 29.69 148 THR E N 1
ATOM 6108 C CA . THR E 2 11 ? 8.524 35.146 12.059 1.00 33.42 148 THR E CA 1
ATOM 6109 C C . THR E 2 11 ? 9.800 35.913 12.397 1.00 29.64 148 THR E C 1
ATOM 6110 O O . THR E 2 11 ? 9.767 37.102 12.678 1.00 31.66 148 THR E O 1
ATOM 6114 N N . ASP E 2 12 ? 10.930 35.248 12.287 1.00 27.77 149 ASP E N 1
ATOM 6115 C CA . ASP E 2 12 ? 12.201 35.889 12.520 1.00 28.34 149 ASP E CA 1
ATOM 6116 C C . ASP E 2 12 ? 12.543 36.787 11.348 1.00 27.18 149 ASP E C 1
ATOM 6117 O O . ASP E 2 12 ? 13.471 37.560 11.426 1.00 28.67 149 ASP E O 1
ATOM 6122 N N . PHE E 2 13 ? 11.825 36.655 10.243 1.00 27.18 150 PHE E N 1
ATOM 6123 C CA . PHE E 2 13 ? 12.164 37.423 9.052 1.00 28.20 150 PHE E CA 1
ATOM 6124 C C . PHE E 2 13 ? 11.084 38.429 8.656 1.00 32.01 150 PHE E C 1
ATOM 6125 O O . PHE E 2 13 ? 11.378 39.476 8.082 1.00 32.73 150 PHE E O 1
ATOM 6133 N N . TYR E 2 14 ? 9.830 38.095 8.911 1.00 31.46 151 TYR E N 1
ATOM 6134 C CA . TYR E 2 14 ? 8.760 38.952 8.468 1.00 30.55 151 TYR E CA 1
ATOM 6135 C C . TYR E 2 14 ? 7.763 39.218 9.582 1.00 32.46 151 TYR E C 1
ATOM 6136 O O . TYR E 2 14 ? 7.546 38.390 10.458 1.00 30.31 151 TYR E O 1
ATOM 6145 N N . HIS E 2 15 ? 7.165 40.401 9.536 1.00 36.11 152 HIS E N 1
ATOM 6146 C CA . HIS E 2 15 ? 6.237 40.856 10.561 1.00 34.53 152 HIS E CA 1
ATOM 6147 C C . HIS E 2 15 ? 4.871 40.255 10.356 1.00 33.58 152 HIS E C 1
ATOM 6148 O O . HIS E 2 15 ? 4.493 39.981 9.225 1.00 33.76 152 HIS E O 1
ATOM 6155 N N . SER E 2 16 ? 4.132 40.080 11.448 1.00 34.27 153 SER E N 1
ATOM 6156 C CA . SER E 2 16 ? 2.934 39.245 11.451 1.00 36.80 153 SER E CA 1
ATOM 6157 C C . SER E 2 16 ? 1.681 39.933 11.942 1.00 39.07 153 SER E C 1
ATOM 6158 O O . SER E 2 16 ? 1.519 40.115 13.139 1.00 43.54 153 SER E O 1
ATOM 6161 N N . LYS E 2 17 ? 0.743 40.198 11.050 1.00 37.25 154 LYS E N 1
ATOM 6162 C CA . LYS E 2 17 ? -0.549 40.722 11.458 1.00 40.47 154 LYS E CA 1
ATOM 6163 C C . LYS E 2 17 ? -1.481 39.629 11.922 1.00 40.20 154 LYS E C 1
ATOM 6164 O O . LYS E 2 17 ? -1.605 38.593 11.274 1.00 39.57 154 LYS E O 1
ATOM 6170 N N . ARG E 2 18 ? -2.141 39.863 13.047 1.00 38.76 155 ARG E N 1
ATOM 6171 C CA . ARG E 2 18 ? -3.148 38.921 13.487 1.00 39.49 155 ARG E CA 1
ATOM 6172 C C . ARG E 2 18 ? -4.480 39.252 12.840 1.00 39.05 155 ARG E C 1
ATOM 6173 O O . ARG E 2 18 ? -4.870 40.415 12.741 1.00 39.61 155 ARG E O 1
ATOM 6181 N N . ARG E 2 19 ? -5.181 38.212 12.409 1.00 35.78 156 ARG E N 1
ATOM 6182 C CA . ARG E 2 19 ? -6.452 38.396 11.747 1.00 35.09 156 ARG E CA 1
ATOM 6183 C C . ARG E 2 19 ? -7.484 37.534 12.428 1.00 33.49 156 ARG E C 1
ATOM 6184 O O . ARG E 2 19 ? -7.242 36.392 12.768 1.00 33.19 156 ARG E O 1
ATOM 6192 N N . LEU E 2 20 ? -8.653 38.094 12.628 1.00 35.24 157 LEU E N 1
ATOM 6193 C CA . LEU E 2 20 ? -9.692 37.373 13.313 1.00 35.67 157 LEU E CA 1
ATOM 6194 C C . LEU E 2 20 ? -10.760 37.097 12.258 1.00 35.61 157 LEU E C 1
ATOM 6195 O O . LEU E 2 20 ? -11.529 37.989 11.871 1.00 33.84 157 LEU E O 1
ATOM 6200 N N . ILE E 2 21 ? -10.806 35.854 11.794 1.00 33.13 158 ILE E N 1
ATOM 6201 C CA . ILE E 2 21 ? -11.762 35.478 10.762 1.00 35.80 158 ILE E CA 1
ATOM 6202 C C . ILE E 2 21 ? -13.007 34.820 11.331 1.00 35.94 158 ILE E C 1
ATOM 6203 O O . ILE E 2 21 ? -12.938 33.840 12.065 1.00 34.29 158 ILE E O 1
ATOM 6208 N N . PHE E 2 22 ? -14.142 35.422 10.985 1.00 37.78 159 PHE E N 1
ATOM 6209 C CA . PHE E 2 22 ? -15.456 34.994 11.409 1.00 36.21 159 PHE E CA 1
ATOM 6210 C C . PHE E 2 22 ? -16.327 34.530 10.258 1.00 38.46 159 PHE E C 1
ATOM 6211 O O . PHE E 2 22 ? -16.673 35.318 9.390 1.00 38.41 159 PHE E O 1
ATOM 6219 N N . SER E 2 23 ? -16.686 33.248 10.276 1.00 38.46 160 SER E N 1
ATOM 6220 C CA . SER E 2 23 ? -17.571 32.655 9.271 1.00 37.64 160 SER E CA 1
ATOM 6221 C C . SER E 2 23 ? -18.456 31.625 9.969 1.00 35.76 160 SER E C 1
ATOM 6222 O O . SER E 2 23 ? -19.386 31.067 9.410 1.00 36.16 160 SER E O 1
ATOM 6226 N N . ARG F 2 6 ? -43.862 60.497 -28.806 1.00 36.63 143 ARG F N 1
ATOM 6227 C CA . ARG F 2 6 ? -43.403 59.201 -29.267 1.00 36.78 143 ARG F CA 1
ATOM 6228 C C . ARG F 2 6 ? -43.524 58.157 -28.175 1.00 31.77 143 ARG F C 1
ATOM 6229 O O . ARG F 2 6 ? -43.164 58.398 -27.035 1.00 33.28 143 ARG F O 1
ATOM 6237 N N . GLN F 2 7 ? -44.070 57.004 -28.515 1.00 31.64 144 GLN F N 1
ATOM 6238 C CA . GLN F 2 7 ? -44.101 55.914 -27.571 1.00 31.23 144 GLN F CA 1
ATOM 6239 C C . GLN F 2 7 ? -42.787 55.152 -27.707 1.00 30.11 144 GLN F C 1
ATOM 6240 O O . GLN F 2 7 ? -42.470 54.647 -28.769 1.00 30.58 144 GLN F O 1
ATOM 6246 N N . THR F 2 8 ? -42.000 55.099 -26.646 1.00 28.55 145 THR F N 1
ATOM 6247 C CA . THR F 2 8 ? -40.743 54.385 -26.707 1.00 27.20 145 THR F CA 1
ATOM 6248 C C . THR F 2 8 ? -40.946 52.905 -26.392 1.00 27.06 145 THR F C 1
ATOM 6249 O O . THR F 2 8 ? -41.913 52.536 -25.755 1.00 27.19 145 THR F O 1
ATOM 6253 N N . SER F 2 9 ? -40.041 52.048 -26.844 1.00 26.19 146 SER F N 1
ATOM 6254 C CA . SER F 2 9 ? -40.130 50.647 -26.469 1.00 27.60 146 SER F CA 1
ATOM 6255 C C . SER F 2 9 ? -39.020 50.230 -25.509 1.00 26.03 146 SER F C 1
ATOM 6256 O O . SER F 2 9 ? -38.052 50.946 -25.324 1.00 27.38 146 SER F O 1
ATOM 6259 N N . MET F 2 10 ? -39.182 49.077 -24.871 1.00 27.36 147 MET F N 1
ATOM 6260 C CA . MET F 2 10 ? -38.256 48.675 -23.825 1.00 28.60 147 MET F CA 1
ATOM 6261 C C . MET F 2 10 ? -36.877 48.348 -24.438 1.00 27.88 147 MET F C 1
ATOM 6262 O O . MET F 2 10 ? -35.832 48.482 -23.794 1.00 25.57 147 MET F O 1
ATOM 6267 N N . THR F 2 11 ? -36.911 47.961 -25.709 1.00 27.28 148 THR F N 1
ATOM 6268 C CA . THR F 2 11 ? -35.730 47.636 -26.468 1.00 28.33 148 THR F CA 1
ATOM 6269 C C . THR F 2 11 ? -34.905 48.873 -26.759 1.00 27.18 148 THR F C 1
ATOM 6270 O O . THR F 2 11 ? -33.777 48.796 -27.226 1.00 27.66 148 THR F O 1
ATOM 6274 N N . ASP F 2 12 ? -35.503 50.023 -26.519 1.00 26.23 149 ASP F N 1
ATOM 6275 C CA . ASP F 2 12 ? -34.800 51.285 -26.638 1.00 27.76 149 ASP F CA 1
ATOM 6276 C C . ASP F 2 12 ? -33.856 51.526 -25.498 1.00 26.39 149 ASP F C 1
ATOM 6277 O O . ASP F 2 12 ? -33.000 52.359 -25.610 1.00 29.79 149 ASP F O 1
ATOM 6282 N N . PHE F 2 13 ? -34.006 50.793 -24.409 1.00 28.39 150 PHE F N 1
ATOM 6283 C CA . PHE F 2 13 ? -33.227 51.030 -23.197 1.00 29.01 150 PHE F CA 1
ATOM 6284 C C . PHE F 2 13 ? -32.316 49.884 -22.842 1.00 27.39 150 PHE F C 1
ATOM 6285 O O . PHE F 2 13 ? -31.327 50.076 -22.167 1.00 29.11 150 PHE F O 1
ATOM 6293 N N . TYR F 2 14 ? -32.707 48.680 -23.228 1.00 30.61 151 TYR F N 1
ATOM 6294 C CA . TYR F 2 14 ? -31.969 47.486 -22.851 1.00 32.95 151 TYR F CA 1
ATOM 6295 C C . TYR F 2 14 ? -31.634 46.603 -24.025 1.00 33.54 151 TYR F C 1
ATOM 6296 O O . TYR F 2 14 ? -32.462 46.415 -24.905 1.00 36.45 151 TYR F O 1
ATOM 6305 N N . HIS F 2 15 ? -30.449 45.999 -24.000 1.00 35.26 152 HIS F N 1
ATOM 6306 C CA . HIS F 2 15 ? -30.014 45.180 -25.119 1.00 34.57 152 HIS F CA 1
ATOM 6307 C C . HIS F 2 15 ? -30.614 43.801 -24.994 1.00 36.19 152 HIS F C 1
ATOM 6308 O O . HIS F 2 15 ? -30.879 43.316 -23.900 1.00 34.91 152 HIS F O 1
ATOM 6315 N N . SER F 2 16 ? -30.780 43.161 -26.134 1.00 39.63 153 SER F N 1
ATOM 6316 C CA . SER F 2 16 ? -31.643 42.011 -26.235 1.00 46.76 153 SER F CA 1
ATOM 6317 C C . SER F 2 16 ? -30.977 40.730 -26.716 1.00 50.06 153 SER F C 1
ATOM 6318 O O . SER F 2 16 ? -30.598 40.619 -27.883 1.00 53.31 153 SER F O 1
ATOM 6321 N N . LYS F 2 17 ? -30.801 39.764 -25.822 1.00 50.00 154 LYS F N 1
ATOM 6322 C CA . LYS F 2 17 ? -30.426 38.427 -26.283 1.00 57.70 154 LYS F CA 1
ATOM 6323 C C . LYS F 2 17 ? -31.689 37.608 -26.499 1.00 58.03 154 LYS F C 1
ATOM 6324 O O . LYS F 2 17 ? -32.573 37.579 -25.640 1.00 55.60 154 LYS F O 1
ATOM 6330 N N . ARG F 2 18 ? -31.764 36.933 -27.640 1.00 60.04 155 ARG F N 1
ATOM 6331 C CA . ARG F 2 18 ? -32.868 36.036 -27.901 1.00 61.25 155 ARG F CA 1
ATOM 6332 C C . ARG F 2 18 ? -32.556 34.658 -27.356 1.00 60.43 155 ARG F C 1
ATOM 6333 O O . ARG F 2 18 ? -31.458 34.156 -27.545 1.00 61.71 155 ARG F O 1
ATOM 6341 N N . ARG F 2 19 ? -33.540 34.032 -26.723 1.00 60.14 156 ARG F N 1
ATOM 6342 C CA . ARG F 2 19 ? -33.333 32.727 -26.110 1.00 58.72 156 ARG F CA 1
ATOM 6343 C C . ARG F 2 19 ? -34.404 31.726 -26.556 1.00 58.52 156 ARG F C 1
ATOM 6344 O O . ARG F 2 19 ? -35.552 32.072 -26.824 1.00 57.89 156 ARG F O 1
ATOM 6352 N N . LEU F 2 20 ? -33.989 30.474 -26.653 1.00 61.57 157 LEU F N 1
ATOM 6353 C CA . LEU F 2 20 ? -34.784 29.424 -27.264 1.00 61.59 157 LEU F CA 1
ATOM 6354 C C . LEU F 2 20 ? -35.372 28.449 -26.256 1.00 60.17 157 LEU F C 1
ATOM 6355 O O . LEU F 2 20 ? -34.642 27.647 -25.675 1.00 59.17 157 LEU F O 1
ATOM 6360 N N . ILE F 2 21 ? -36.686 28.519 -26.046 1.00 56.34 158 ILE F N 1
ATOM 6361 C CA . ILE F 2 21 ? -37.348 27.580 -25.145 1.00 54.75 158 ILE F CA 1
ATOM 6362 C C . ILE F 2 21 ? -37.996 26.413 -25.906 1.00 55.25 158 ILE F C 1
ATOM 6363 O O . ILE F 2 21 ? -38.847 26.620 -26.780 1.00 56.85 158 ILE F O 1
ATOM 6368 N N . PHE F 2 22 ? -37.589 25.192 -25.551 1.00 52.43 159 PHE F N 1
ATOM 6369 C CA . PHE F 2 22 ? -38.086 23.963 -26.178 1.00 55.23 159 PHE F CA 1
ATOM 6370 C C . PHE F 2 22 ? -38.883 23.140 -25.165 1.00 54.18 159 PHE F C 1
ATOM 6371 O O . PHE F 2 22 ? -38.280 22.500 -24.303 1.00 54.42 159 PHE F O 1
ATOM 6379 N N . SER F 2 23 ? -40.211 23.094 -25.267 1.00 50.60 160 SER F N 1
ATOM 6380 C CA . SER F 2 23 ? -40.937 22.288 -24.293 1.00 47.29 160 SER F CA 1
ATOM 6381 C C . SER F 2 23 ? -42.313 21.785 -24.772 1.00 47.34 160 SER F C 1
ATOM 6382 O O . SER F 2 23 ? -42.536 21.528 -25.963 1.00 49.98 160 SER F O 1
#

Secondary structure (DSSP, 8-state):
-EEEEES-THHHHHHHHTTTTT-SEEEEEE-SSEEEEEEE-TTSSEEEEEEEEGGGSSEEEESS-EEEEEEHHHHHHHHTTS-TT-EEEEEE-TT-SEEEEEEE-TTSS-EEEEEEE---EEEEEE-------SEEEEEEHHHHHHHHHHHTTT-SEEEEEE-SSEEEEEEEETTEEEEEEEEPPSS--SGGG--EEEESS-EEEEEEHHHHHHHGGGGGG-SEEEEEE-TTS-EEEEEEETTTEEEEEEE--B-/-EEEEES-THHHHHHHHHHTTT-SEEEEEE-SSEEEEEEE-TTSSEEEEEEEEGGGSSEEEESS-EEEEEEHHHHHHHHHTS-TT-EEEEEE-TT-SEEEEEEE-TTSS-EEEEEEE---EEEEEE-------SEEEEEEHHHHHHHHHHHTTT-SEEEEEE-SSEEEEEEEETTEEEEEEEEPPSS--SGGG--EEEESS-EEEEEEHHHHHHHGGGGGG-SEEEEEE-TTS-EEEEEEETTTEEEEEEEPPB-/-EEEEES-HHHHHHHHHHHHTT-SEEEEEE-SSEEEEEEE-TTSSEEEEEEEEGGGSSEEEESS-EEEEEEHHHHHHHHHTS-TT-EEEEEE-TT-SEEEEEEE-TTSS-EEEEEEE---EEEEEE-------SEEEEEEHHHHHHHHHHHTTT-SEEEEEE-SSEEEEEEEETTEEEEEEEEPPSS--SGGG--EEEESS-EEEEEEHHHHHHHGGGGGG-SEEEEEE-TTS-EEEEEEETTTEEEEEEEPPB-/-B--GGGTS-EEEEEE--/--B--GGGTS-EEEEEE--/-B--GGGTS-EEEEEE--

Solvent-accessible surface area: 37547 Å² total; per-residue (Å²): 50,3,56,1,62,14,77,110,0,14,22,8,33,66,0,0,52,4,0,58,73,14,6,81,80,0,0,10,34,4,26,81,72,2,7,56,0,17,4,17,10,98,58,58,15,0,0,0,30,0,22,9,100,19,136,18,16,88,66,44,112,19,83,83,105,27,20,7,0,0,55,0,58,35,2,3,132,22,1,130,70,6,39,100,140,20,37,1,15,16,89,3,104,92,146,25,91,27,4,13,0,18,2,50,18,117,84,162,142,137,90,22,104,66,123,8,174,13,53,82,14,102,22,71,27,17,31,57,4,136,66,158,31,20,1,51,0,54,0,28,4,40,67,1,21,120,4,3,118,38,6,35,132,44,9,123,23,3,45,3,21,3,34,44,84,0,0,52,2,21,4,81,32,192,134,32,102,18,83,51,97,33,73,73,43,118,135,82,131,112,110,58,101,4,10,48,13,137,17,83,58,13,4,66,8,39,0,5,2,156,13,0,40,55,0,16,89,0,27,81,21,21,71,20,0,26,2,23,0,19,64,95,31,1,1,6,0,22,0,113,4,84,137,11,3,29,0,54,0,10,0,0,0,66,134,22,1,64,1,67,10,70,111,1,18,32,5,33,70,0,0,58,1,0,40,67,17,7,92,83,2,2,6,20,3,5,12,11,1,3,15,3,22,15,24,16,114,50,67,9,0,1,0,12,1,23,7,107,10,49,14,15,79,70,43,128,18,84,173,62,19,36,3,0,0,38,0,61,43,1,3,128,26,3,130,61,7,41,106,135,16,36,0,19,11,85,2,84,84,143,13,96,44,2,15,0,36,3,62,20,96,75,145,144,129,87,24,107,74,127,6,170,17,59,82,21,91,20,69,38,3,7,1,0,78,43,118,20,33,0,52,0,31,0,24,4,40,71,2,24,132,6,4,109,37,6,48,129,42,13,132,26,4,44,1,26,5,39,127,109,1,0,84,3,18,5,81,29,190,134,30,102,16,84,45,102,31,72,65,44,113,122,76,127,122,89,58,108,3,10,26,15,99,11,69,110,98,4,120,10,37,0,14,4,155,34,1,41,32,0,16,80,0,30,76,26,22,71,16,0,18,0,28,0,24,60,113,46,1,0,2,0,23,0,102,5,82,102,2,4,36,0,25,0,4,0,0,3,59,157,62,2,61,2,64,13,71,114,0,15,25,7,32,73,0,0,57,2,0,39,68,17,8,95,86,1,0,10,38,6,27,79,67,1,7,53,1,23,13,22,7,118,56,74,12,0,1,1,34,0,22,9,102,14,130,25,19,92,64,48,121,18,73,113,108,16,50,8,0,1,38,0,62,38,2,4,133,25,3,128,64,7,33,106,133,11,36,1,16,18,77,0,93,54,141,22,82,41,5,16,0,22,2,42,13,96,103,148,162,122,94,15,104,65,130,6,163,10,53,86,23,115,15,60,62,7,22,39,24,146,31,114,16,17,0,51,0,23,0,34,4,42,65,1,22,126,2,3,114,34,5,44,121,41,9,128,29,2,44,1,30,3,31,112,93,0,0,70,2,21,3,76,29,190,130,31,104,16,85,49,98,34,74,76,49,117,123,85,117,102,125,54,112,4,14,44,6,120,24,109,66,98,6,134,16,26,0,6,3,159,17,0,42,54,0,19,75,0,27,77,21,26,77,22,0,27,0,31,0,15,40,112,29,0,0,7,0,16,0,97,2,73,126,8,1,31,0,36,0,17,0,0,7,66,129,235,65,26,30,0,38,67,17,4,45,46,29,52,43,32,5,138,38,242,137,48,12,22,0,55,78,61,27,114,47,137,160,55,111,10,162,37,190,71,25,31,0,48,78,35,6,88,46,136,153,45,122,12,163,31

Radius of gyration: 32.43 Å; Cα contacts (8 Å, |Δi|>4): 2130; chains: 6; bounding box: 91×70×55 Å

Foldseek 3Di:
DKKFKAQQLVLVLLVLLLPVVQAFKWKWKDDQQGTWIKAAGPVRQKIKIWFFGRVNTPHIDDDDTDIFIDGSNVVNVVSVPADRRWIWMWDADPPGQWIKIKTHDPVNPDIDIDIGGTDDDDGDDDDDDDDAAFKKKKAFLVVLLVVLVVCVVAAFKWKWKDDQFWIWIKHHDPPGIDIDIDGFDPDDDDDLHTIHMDGRDIEIFMFTSVVVNSNSSSNVQARMWMWGHHYQAWIWIWDDNPPTTIMIMTGHTDD/DKKFKAQQLLLVLLVLLLPCVQAQKWKWKQDQQGTWTKAAGPVNQKMKIWFFGRQNTPHIDDDDIDIFIDGSVVVNVVSVPEDRRWMWMWDADPPGQWIWIKTADPVNPDIDIDIGGTDDDDGDDDPDDDDAAFKKKKAFLVVQLVVLVVCVVAAFKWKWKDDQQWIKIKDHDPVGIDIDTDGQADDDDDRLHGMGMGGDDIEIFMFTSVVVNSNSSSNVQDRMWMWGHHHQAWIWIWDDRPSTTIMIMTGHTDD/DWKFKAQQLVLVLLVLLLPCVFAFKWKWKQDPQGIWTKAAGPVRQKMKIWFFGRVNTPDTDDDDIDIFMDGSVVVNVVSVPEDRRWMWMWDADRDGQWIWIKTADPVRPDIDIDIGGTDDDDGDDDDDDDDAAQKKKKAFLVVLLVVLVVLVVAAFKWKWKDDQQWIWIKHHDPVGIDIDIDGFDPDDDDPLHTIHMDGDDIEIFMFTSVVVNSNSSSNVQDRMWMWGHHHQAWIWIWDANPPTTTMIMTGHTDD/DDDDCCVPDPDDDDDDDD/DDDDDPCVPDPDDDDDDDD/DDDDPCVPDPDDDDDDDD

GO terms:
  GO:0005634 nucleus (C, IDA)
  GO:0005657 replication fork (C, IDA)
  GO:0005813 centrosome (C, IDA)
  GO:0005515 protein binding (F, IPI)
  GO:0032405 MutLalpha complex binding (F, IDA)
  GO:0003682 chromatin binding (F, IDA)
  GO:0003684 damaged DNA binding (F, IDA)
  GO:0043626 PCNA complex (C, IDA)
  GO:0070557 PCNA-p21 complex (C, IDA)
  GO:0019985 translesion synthesis (P, IDA)
  GO:0006325 chromatin organization (P, IDA)
  GO:0005634 nucleus (C, EXP)
  GO:0070182 DNA polymerase binding (F, IPI)
  GO:0030971 receptor tyrosine kinase binding (F, IPI)
  GO:0035035 histone acetyltransferase binding (F, IPI)
  GO:0005654 nucleoplasm (C, TAS)
  GO:0042802 identical protein binding (F, IPI)
  GO:0043596 nuclear replication fork (C, IDA)
  GO:0000701 purine-specific mismatch base pair DNA N-glycosylase activity (F, IDA)
  GO:0032139 dinucleotide insertion or deletion binding (F, IDA)

Sequence (820 aa):
MFEARLVQGSILKKVLEALKDLINEACWDISSSGVNLQSMDSSHVSLVQLTLRSEGFDTYRCDRNLAMGVNLTSMSKILKCAGNEDIITLRAEDNADTLALVFEAPNQEKVSDYEMKLMDLDVEQLGIPEQEYSCVVKMPSGEFARICRDLSHIGDAVVISCAKDGVKFSASGELGNGNIKLSQTSNVDKEEEAVTIEMNEPVQLTFALRYLNFFTKATPLSSTVTLIMSADVPLVVEYKIADMGHLKYYLAPKIMFEARLVQGSILKKVLEALKDLINEACWDISSSGVNLQSMDSSHVSLVQLTLRSEGFDTYRCDRNLAMGVNLTSMSKILKCAGNEDIITLRAEDNADTLALVFEAPNQEKVSDYEMKLMDLDVEQLGIPEQEYSCVVKMPSGEFARICRDLSHIGDAVVISCAKDGVKFSASGELGNGNIKLSQTSNVDKEEEAVTIEMNEPVQLTFALRYLNFFTKATPLSSTVTLIMSADVPLVVEYKIADMGHLKYYLAPKIMFEARLVQGSILKKVLEALKDLINEACWDISSSGVNLQSMDSSHVSLVQLTLRSEGFDTYRCDRNLAMGVNLTSMSKILKCAGNEDIITLRAEDNADTLALVFEAPNQEKVSDYEMKLMDLDVEQLGIPEQEYSCVVKMPSGEFARICRDLSHIGDAVVISCAKDGVKFSASGELGNGNIKLSQTSNVDKEEEAVTIEMNEPVQLTFALRYLNFFTKATPLSSTVTLIMSADVPLVVEYKIADMGHLKYYLAPKIRQTSMTDFYHSKRRLIFSRRQTSMTDFYHSKRRLIFSRQTSMTDFYHSKRRLIFS

Nearest PDB structures (foldseek):
  5e0u-assembly3_C  TM=9.998E-01  e=8.898E-48  Homo sapiens
  2zvv-assembly2_B  TM=9.878E-01  e=1.410E-37  Arabidopsis thaliana
  4cs5-assembly3_C  TM=9.842E-01  e=3.051E-38  Penaeus vannamei
  2zvw-assembly2_E  TM=9.828E-01  e=6.867E-37  Arabidopsis thaliana
  7bup-assembly1_B  TM=9.754E-01  e=1.762E-31  Candida albicans SC5314

B-factor: mean 30.75, std 10.49, range [14.36, 94.63]

CATH classification: 3.70.10.10

InterPro domains:
  IPR000730 Proliferating cell nuclear antigen, PCNA [MF_00317] (2-255)
  IPR000730 Proliferating cell nuclear antigen, PCNA [PR00339] (10-29)
  IPR000730 Proliferating cell nuclear antigen, PCNA [PR00339] (34-52)
  IPR000730 Proliferating cell nuclear antigen, PCNA [PR00339] (56-80)
  IPR000730 Proliferating cell nuclear antigen, PCNA [PR00339] (110-132)
  IPR000730 Proliferating cell nuclear antigen, PCNA [PR00339] (203-217)
  IPR000730 Proliferating cell nuclear antigen, PCNA [PR00339] (241-258)
  IPR000730 Proliferating cell nuclear antigen, PCNA [PTHR11352] (1-259)
  IPR000730 Proliferating cell nuclear antigen, PCNA [TIGR00590] (1-259)
  IPR022648 Proliferating cell nuclear antigen, PCNA, N-terminal [PF00705] (1-124)
  IPR022649 Proliferating cell nuclear antigen, PCNA, C-terminal [PF02747] (127-254)
  IPR022659 Proliferating cell nuclear antigen, PCNA, conserved site [PS00293] (61-79)
  IPR022659 Proliferating cell nuclear antigen, PCNA, conserved site [PS01251] (34-57)
  IPR046938 DNA clamp superfamily [SSF55979] (1-126)
  IPR046938 DNA clamp superfamily [SSF55979] (127-255)